Protein AF-A0A931KSF7-F1 (afdb_monomer)

Sequence (809 aa):
MQSTSQKKLSAALHEFPGIKEGLDATKIRELRGDALKLSYSDDKAELLKDISIESVKKAWFTLAHLVLSPGAKVYDMGCDNGEMTFAMAVMRPDCDFTGLEKNKKSFQEAQARFTLPNLKFEEGNVLAPEVAAGSLDAVINSFLLHDIYSTFGYNELHVRQSLEAHFRCLKTDGLLFIRDYLMPNPGEYVLMQFLEQESKGQAIAELCETDLLELYAETARAKNDPVCRGFFLEQLPPRVPKTQLYRLPHKWAYEFILRKDGRDNWEEQLEEEYTFFTDRDYKRELRALAARVLYTAPHRDEAYISKYFEQSFRLYNEDGTSLGMPPTSYIILAQKTEKAESLLLQERRATKGQTPALDVRAMRDDTTGKIHDIATRNKSFTDVLPYRVSADGRLTVFIREGVPRPLANTIPRGSHNIDGRRWSGHMTEPLSFETEIFESIRTGGAQVLEDFFRKLAMRVAPGAIAEEGPAFYPDPSVIDERIDTSYVRLETDSTHAAQFTVQLEEGDETVTAKIREVGAQDLLDAIAAGLIPNSNLEVQLLALFEKLNIESITWGECPLQLEEIEAEATLTSKQVMEAASQEDKRFKNARGVAGDIKVIESIFVDAGQDEQGGTADYATKNISFILPESNITNIVAVLPLVKSHNDEVMAEIVQSFQPVPQRYRGNGMTLSVPSFPIPREIQTPDQLKKFVAAKFEVDPKYVARMGESYFTHIQMTPQRIYPYVINATRMAFKGQRHGTTSLTNTKDLWKLCYWDNHDSFIKVVSRAYKQFCNNSDLSVKWSLKQSISAPYKKTIANDSAFISDRRPK

Solvent-accessible surface area (backbone atoms only — not comparable to full-atom values): 43990 Å² total; per-residue (Å²): 123,68,69,63,53,52,56,48,46,55,41,67,74,72,59,66,91,75,62,76,75,84,71,57,70,70,58,56,35,50,53,41,26,57,58,34,46,74,51,35,58,67,72,53,12,64,72,44,27,88,48,55,68,66,38,44,49,52,21,51,56,55,49,19,69,60,57,67,42,81,68,35,34,35,38,34,42,60,34,55,65,30,57,36,55,50,41,37,28,64,76,38,71,56,27,40,33,35,26,33,15,65,53,64,66,40,35,51,51,22,55,73,74,53,87,52,99,35,49,46,69,44,79,40,50,71,62,62,56,98,60,60,68,49,67,25,42,30,40,36,36,59,69,34,58,34,53,48,18,30,73,59,74,70,30,64,67,58,38,51,47,22,52,52,47,56,58,45,21,29,21,77,72,10,36,41,40,37,36,38,53,63,23,53,71,83,92,41,53,24,32,44,35,34,70,64,70,77,51,82,49,88,52,73,83,32,40,25,75,64,60,48,46,55,52,44,34,57,46,33,53,56,86,45,58,80,91,70,30,34,55,73,72,42,81,48,84,51,94,51,90,73,36,44,25,33,41,32,44,38,52,58,55,54,56,44,71,76,45,71,84,51,43,93,51,42,75,65,56,33,51,52,53,58,54,81,41,36,75,68,49,51,52,50,58,40,44,76,69,54,31,22,52,49,34,37,31,59,35,68,54,62,70,57,39,61,73,66,45,60,91,56,56,47,44,20,39,79,90,62,54,73,64,54,84,74,59,75,33,28,39,37,37,28,28,33,53,62,87,70,40,79,34,38,34,33,53,73,48,77,62,82,91,73,83,65,75,53,51,76,45,17,33,26,30,72,84,80,68,50,59,38,38,30,36,28,75,88,61,48,36,28,34,36,43,40,30,35,58,46,97,88,68,52,50,33,33,43,30,32,47,65,43,84,30,42,43,70,31,55,75,78,66,59,40,60,72,43,69,56,64,47,56,21,17,55,38,76,43,62,40,69,40,51,35,72,62,50,47,53,34,55,71,59,40,53,67,45,41,34,58,53,35,46,74,64,74,40,57,56,26,91,87,41,58,68,39,85,49,71,32,40,31,66,42,37,69,40,35,53,45,56,40,37,30,32,37,32,46,32,43,73,87,63,88,64,65,60,57,49,75,38,82,41,76,58,86,96,42,80,41,84,42,40,38,35,44,35,44,50,64,39,52,48,39,11,32,59,72,40,72,43,45,48,63,64,60,49,49,51,50,56,51,48,32,56,76,70,74,44,88,82,72,59,86,61,76,54,90,71,74,65,53,74,42,88,78,89,60,71,54,49,54,66,60,51,47,60,60,56,72,42,83,41,79,50,56,40,86,43,90,69,72,57,65,55,58,39,82,45,42,29,35,30,37,34,28,28,38,42,98,84,70,46,83,36,76,79,48,77,48,79,45,49,34,48,41,44,63,84,36,53,39,36,31,38,36,38,43,36,31,30,22,29,86,83,73,44,50,29,30,47,36,28,41,34,72,28,58,35,45,19,74,78,69,40,22,20,67,38,56,28,45,59,67,43,76,48,59,60,89,46,53,39,60,62,51,45,41,45,51,53,13,59,76,67,78,46,60,48,90,44,44,44,66,66,57,45,55,29,40,55,40,48,81,48,26,64,31,33,40,40,40,29,32,33,43,48,89,57,96,81,71,90,85,84,63,90,51,50,75,39,33,25,49,46,91,41,35,52,60,36,46,70,59,48,56,56,43,41,62,45,44,53,48,31,54,50,45,70,40,42,24,73,88,41,92,69,44,71,95,78,77,85,82,70,76,84,67,76,79,55,62,69,59,60,68,65,60,69,74,72,76,83,81,80,80,85,129

Mean predicted aligned error: 10.0 Å

Nearest PDB structures (foldseek):
  6f5z-assembly1_A  TM=7.105E-01  e=1.060E-09  Haloferax volcanii DS2
  6f5z-assembly1_B  TM=6.671E-01  e=1.253E-09  Haloferax volcanii DS2
  9fcu-assembly4_D  TM=5.544E-01  e=1.621E-08  Kitasatospora cystarginea
  9fd3-assembly1_A  TM=5.273E-01  e=1.621E-08  Kitasatospora cystarginea
  9fcy-assembly3_C  TM=5.289E-01  e=2.025E-08  Kitasatospora cystarginea

pLDDT: mean 82.4, std 18.35, range [23.59, 98.75]

Foldseek 3Di:
DVVVVQVVLVCLVADDVVVPDDDDPVNQLVSQLVLVVLFDPNVLSNQCSPADVVLLVVLLLQLLQQQDDFAFEEEEEQCQLVRNQQSNCSVRVRYAYEYEHQPPVSQVNNVVPHDDPRYYYDHDDLLAGPAAFQAGQEYEAAANLLVQCLVVLNDCVSSLSSVLNRLRNHHAQHKYKHKFAAADDPPFKKKKKFAADQFPDDALVRHALVVNLVVQQQCAQVVDDSVPHGFDKDWDDDPDPRMTMIIGTPQSVVLSLLCSVVSVCVVVSSSTRGHNHHPVRVVVSCQLQLWQFFKKFQAAPPSCCVPRPPNGMWMGGPVRHGPPDGGNIMIIMITHHDAPDFRAKAFDDFDPDDDACKDWFWKAQQVVRDIAIAIENPFAKEFEWEWEAAPVRFIKTKKWWQCALNLQHYDADQAAPARRMGGRRGAIGGDMDTPVVVVCQQVVADVSVQVVVVLVVFGFDPRWGWAWFFKADLDLAHYLYIYTYTYTYGDNPRPDDQKDWHWDDDPPDTDTTIMGMGGLLSNLSNQQSVSHQDLPSNLRSLRVCVVSVHDHGFDDADPADAAEDAAPFADFLVNLLVQLPDFDDRIDTDPDHSLQKDKIKTKMWRWGAHPVSDIDTDDIDIAIAMATNVNQQEKEFEWEWHAYPVLFIKTKKFWAFGDNCCVVPSGRIDIEGDMDRDHSPNRYPQSVLVVVCVVLVHDSVQKDFLGDKHASDSRHHSRIYGYMYGRRPDPDDDPPDRGDMHIYGLQCLCVSCVSSSYYYPSSSVSSSLSHNQSSHSSPDPDDPPDDPPPPPVVPVVVCVVPPPDDDDD

Secondary structure (DSSP, 8-state):
--HHHHHHHHHHHH--TTTTSS--HHHHHHHHHHHHTTTS-HHHHHHHTTS-HHHHHHHHHHHHHH-PPTT-EEEEET-TTSHHHHHHHHH-TTSEEEEEES-HHHHHHHHHH---TTEEEEE--TTS----TT-EEEEEEES-HHHHHHHTTS-HHHHHHHHHHHHHHEEEEEEEEEEEPPPPPTT-EEEEEEE----SSSSGGG--HHHHHHHHHHHSSTTS-GGG-----EEE--SSTTEEEEEEEHHHHHHHHHHTT-GGGHHHHHT-------HHHHHHHHHHTTEEEEEEEEE--HHHIIIIITTT-EEEETT--B--SPPSEEEEEEEE--TT-EEEEEEEEE--SSPPSSEEEEEEETTT--EEEEEE-S--EEEEEEEEE-TTS-EEEEEEEEEE-GGGGPPPSS---SS--EE-SEEEE-EEEEHHHHHHHHHT-HHHHHHHHHHTT--BPTT--EEE---B-S-TTTB---EEEEEEEBPTT--S-SEEEEEEEETTEEEEEEEEEEEHHHHHHHHHTTSS--HHHHHHHHHHHHHTTPPPP------PPPPEE----B--HHHHHHHHTS----EEE-SS--SSEEEEEEEEEEEEE-TTS-EEEEEEEEEEEEEETT---EEEEEEEEEEETTS-EEEEEEEEE-HHHHHHHS--EEEE--EEEPPTT--SHHHHHHHHHHHTT--GGGEEE-S--EEEETTTEEEEEEEEEEE--S---SSSSSSEEEEEEHHHHHHHTTTS-S--HHHHHHHHHHHHTSSSTT-------S-TTTTTHHHHHHHTTSSSS----

Radius of gyration: 27.62 Å; Cα contacts (8 Å, |Δi|>4): 1641; chains: 1; bounding box: 68×56×87 Å

Structure (mmCIF, N/CA/C/O backbone):
data_AF-A0A931KSF7-F1
#
_entry.id   AF-A0A931KSF7-F1
#
loop_
_atom_site.group_PDB
_atom_site.id
_atom_site.type_symbol
_atom_site.label_atom_id
_atom_site.label_alt_id
_atom_site.label_comp_id
_atom_site.label_asym_id
_atom_site.label_entity_id
_atom_site.label_seq_id
_atom_site.pdbx_PDB_ins_code
_atom_site.Cartn_x
_atom_site.Cartn_y
_atom_site.Cartn_z
_atom_site.occupancy
_atom_site.B_iso_or_equiv
_atom_site.auth_seq_id
_atom_site.auth_comp_id
_atom_site.auth_asym_id
_atom_site.auth_atom_id
_atom_site.pdbx_PDB_model_num
ATOM 1 N N . MET A 1 1 ? -20.393 24.401 -24.016 1.00 25.73 1 MET A N 1
ATOM 2 C CA . MET A 1 1 ? -18.977 24.698 -24.339 1.00 25.73 1 MET A CA 1
ATOM 3 C C . MET A 1 1 ? -17.983 24.103 -23.335 1.00 25.73 1 MET A C 1
ATOM 5 O O . MET A 1 1 ? -16.913 23.721 -23.773 1.00 25.73 1 MET A O 1
ATOM 9 N N . GLN A 1 2 ? -18.311 23.930 -22.044 1.00 25.17 2 GLN A N 1
ATOM 10 C CA . GLN A 1 2 ? -17.424 23.252 -21.072 1.00 25.17 2 GLN A CA 1
ATOM 11 C C . GLN A 1 2 ? -17.428 21.706 -21.146 1.00 25.17 2 GLN A C 1
ATOM 13 O O . GLN A 1 2 ? -16.426 21.089 -20.802 1.00 25.17 2 GLN A O 1
ATOM 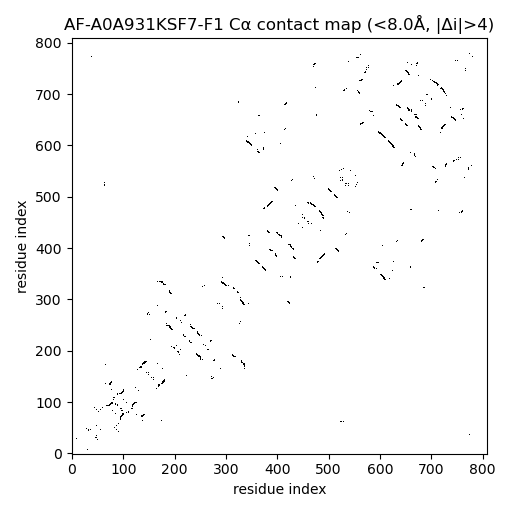18 N N . SER A 1 3 ? -18.488 21.065 -21.662 1.00 27.23 3 SER A N 1
ATOM 19 C CA . SER A 1 3 ? -18.548 19.592 -21.790 1.00 27.23 3 SER A CA 1
ATOM 20 C C . SER A 1 3 ? -17.623 19.024 -22.876 1.00 27.23 3 SER A C 1
ATOM 22 O O . SER A 1 3 ? -17.224 17.864 -22.825 1.00 27.23 3 SER A O 1
ATOM 24 N N . THR A 1 4 ? -17.225 19.854 -23.844 1.00 28.19 4 THR A N 1
ATOM 25 C CA . THR A 1 4 ? -16.267 19.481 -24.892 1.00 28.19 4 THR A CA 1
ATOM 26 C C . THR A 1 4 ? -14.832 19.442 -24.361 1.00 28.19 4 THR A C 1
ATOM 28 O O . THR A 1 4 ? -14.026 18.672 -24.874 1.00 28.19 4 THR A O 1
ATOM 31 N N . SER A 1 5 ? -14.513 20.220 -23.319 1.00 30.59 5 SER A N 1
ATOM 32 C CA . SER A 1 5 ? -13.205 20.173 -22.654 1.00 30.59 5 SER A CA 1
ATOM 33 C C . SER A 1 5 ? -13.075 18.961 -21.734 1.00 30.59 5 SER A C 1
ATOM 35 O O . SER A 1 5 ? -12.013 18.363 -21.717 1.00 30.59 5 SER A O 1
ATOM 37 N N . GLN A 1 6 ? -14.146 18.526 -21.058 1.00 31.17 6 GLN A N 1
ATOM 38 C CA . GLN A 1 6 ? -14.130 17.324 -20.205 1.00 31.17 6 GLN A CA 1
ATOM 39 C C . GLN A 1 6 ? -13.991 16.018 -21.000 1.00 31.17 6 GLN A C 1
ATOM 41 O O . GLN A 1 6 ? -13.175 15.177 -20.636 1.00 31.17 6 GLN A O 1
ATOM 46 N N . LYS A 1 7 ? -14.684 15.874 -22.142 1.00 33.03 7 LYS A N 1
ATOM 47 C CA . LYS A 1 7 ? -14.443 14.737 -23.056 1.00 33.03 7 LYS A CA 1
ATOM 48 C C . LYS A 1 7 ? -13.033 14.755 -23.653 1.00 33.03 7 LYS A C 1
ATOM 50 O O . LYS A 1 7 ? -12.445 13.701 -23.844 1.00 33.03 7 LYS A O 1
ATOM 55 N N . LYS A 1 8 ? -12.471 15.944 -23.909 1.00 33.16 8 LYS A N 1
ATOM 56 C CA . LYS A 1 8 ? -11.072 16.091 -24.342 1.00 33.16 8 LYS A CA 1
ATOM 57 C C . LYS A 1 8 ? -10.066 15.840 -23.220 1.00 33.16 8 LYS A C 1
ATOM 59 O O . LYS A 1 8 ? -8.969 15.412 -23.530 1.00 33.16 8 LYS A O 1
ATOM 64 N N . LEU A 1 9 ? -10.424 16.079 -21.958 1.00 33.12 9 LEU A N 1
ATOM 65 C CA . LEU A 1 9 ? -9.584 15.818 -20.786 1.00 33.12 9 LEU A CA 1
ATOM 66 C C . LEU A 1 9 ? -9.535 14.317 -20.472 1.00 33.12 9 LEU A C 1
ATOM 68 O O . LEU A 1 9 ? -8.457 13.781 -20.276 1.00 33.12 9 LEU A O 1
ATOM 72 N N . SER A 1 10 ? -10.679 13.626 -20.531 1.00 30.30 10 SER A N 1
ATOM 73 C CA . SER A 1 10 ? -10.761 12.159 -20.456 1.00 30.30 10 SER A CA 1
ATOM 74 C C . SER A 1 10 ? -10.021 11.489 -21.622 1.00 30.30 10 SER A C 1
ATOM 76 O O . SER A 1 10 ? -9.253 10.563 -21.387 1.00 30.30 10 SER A O 1
ATOM 78 N N . ALA A 1 11 ? -10.151 12.008 -22.850 1.00 33.09 11 ALA A N 1
ATOM 79 C CA . ALA A 1 11 ? -9.350 11.547 -23.987 1.00 33.09 11 ALA A CA 1
ATOM 80 C C . ALA A 1 11 ? -7.850 11.893 -23.832 1.00 33.09 11 ALA A C 1
ATOM 82 O O . ALA A 1 11 ? -6.995 11.082 -24.152 1.00 33.09 11 ALA A O 1
ATOM 83 N N . ALA A 1 12 ? -7.487 13.054 -23.278 1.00 34.34 12 ALA A N 1
ATOM 84 C CA . ALA A 1 12 ? -6.083 13.416 -23.041 1.00 34.34 12 ALA A CA 1
ATOM 85 C C . ALA A 1 12 ? -5.428 12.618 -21.896 1.00 34.34 12 ALA A C 1
ATOM 87 O O . ALA A 1 12 ? -4.210 12.450 -21.899 1.00 34.34 12 ALA A O 1
ATOM 88 N N . LEU A 1 13 ? -6.221 12.141 -20.930 1.00 35.62 13 LEU A N 1
ATOM 89 C CA . LEU A 1 13 ? -5.773 11.315 -19.805 1.00 35.62 13 LEU A CA 1
ATOM 90 C C . LEU A 1 13 ? -5.720 9.815 -20.153 1.00 35.62 13 LEU A C 1
ATOM 92 O O . LEU A 1 13 ? -4.951 9.097 -19.519 1.00 35.62 13 LEU A O 1
ATOM 96 N N . HIS A 1 14 ? -6.470 9.350 -21.166 1.00 33.00 14 HIS A N 1
ATOM 97 C CA . HIS A 1 14 ? -6.553 7.927 -21.534 1.00 33.00 14 HIS A CA 1
ATOM 98 C C . HIS A 1 14 ? -6.139 7.536 -22.969 1.00 33.00 14 HIS A C 1
ATOM 100 O O . HIS A 1 14 ? -6.078 6.338 -23.233 1.00 33.00 14 HIS A O 1
ATOM 106 N N . GLU A 1 15 ? -5.804 8.443 -23.898 1.00 32.47 15 GLU A N 1
ATOM 107 C CA . GLU A 1 15 ? -5.676 8.055 -25.316 1.00 32.47 15 GLU A CA 1
ATOM 108 C C . GLU A 1 15 ? -4.409 8.524 -26.078 1.00 32.47 15 GLU A C 1
ATOM 110 O O . GLU A 1 15 ? -4.167 9.703 -26.319 1.00 32.47 15 GLU A O 1
ATOM 115 N N . PHE A 1 16 ? -3.684 7.498 -26.557 1.00 31.09 16 PHE A N 1
ATOM 116 C CA . PHE A 1 16 ? -2.990 7.336 -27.849 1.00 31.09 16 PHE A CA 1
ATOM 117 C C . PHE A 1 16 ? -1.690 8.111 -28.198 1.00 31.09 16 PHE A C 1
ATOM 119 O O . PHE A 1 16 ? -1.710 9.321 -28.410 1.00 31.09 16 PHE A O 1
ATOM 126 N N . PRO A 1 17 ? -0.590 7.389 -28.544 1.00 30.80 17 PRO A N 1
ATOM 127 C CA . PRO A 1 17 ? 0.520 7.923 -29.356 1.00 30.80 17 PRO A CA 1
ATOM 128 C C . PRO A 1 17 ? 0.106 8.305 -30.794 1.00 30.80 17 PRO A C 1
ATOM 130 O O . PRO A 1 17 ? 0.916 8.830 -31.554 1.00 30.80 17 PRO A O 1
ATOM 133 N N . GLY A 1 18 ? -1.145 8.029 -31.178 1.00 30.75 18 GLY A N 1
ATOM 134 C CA . GLY A 1 18 ? -1.707 8.318 -32.497 1.00 30.75 18 GLY A CA 1
ATOM 135 C C . GLY A 1 18 ? -2.139 9.771 -32.708 1.00 30.75 18 GLY A C 1
ATOM 136 O O . GLY A 1 18 ? -2.278 10.182 -33.855 1.00 30.75 18 GLY A O 1
ATOM 137 N N . ILE A 1 19 ? -2.275 10.591 -31.657 1.00 35.09 19 ILE A N 1
ATOM 138 C CA . ILE A 1 19 ? -2.452 12.047 -31.818 1.00 35.09 19 ILE A CA 1
ATOM 139 C C . ILE A 1 19 ? -1.075 12.725 -31.798 1.00 35.09 19 ILE A C 1
ATOM 141 O O . ILE A 1 19 ? -0.802 13.624 -31.009 1.00 35.09 19 ILE A O 1
ATOM 145 N N . LYS A 1 20 ? -0.176 12.287 -32.686 1.00 35.94 20 LYS A N 1
ATOM 146 C CA . LYS A 1 20 ? 0.905 13.164 -33.168 1.00 35.94 20 LYS A CA 1
ATOM 147 C C . LYS A 1 20 ? 0.402 14.133 -34.243 1.00 35.94 20 LYS A C 1
ATOM 149 O O . LYS A 1 20 ? 1.079 15.109 -34.545 1.00 35.94 20 LYS A O 1
ATOM 154 N N . GLU A 1 21 ? -0.810 13.935 -34.760 1.00 39.75 21 GLU A N 1
ATOM 155 C CA . GLU A 1 21 ? -1.429 14.841 -35.725 1.00 39.75 21 GLU A CA 1
ATOM 156 C C . GLU A 1 21 ? -2.512 15.704 -35.054 1.00 39.75 21 GLU A C 1
ATOM 158 O O . GLU A 1 21 ? -3.665 15.303 -34.912 1.00 39.75 21 GLU A O 1
ATOM 163 N N . GLY A 1 22 ? -2.136 16.921 -34.634 1.00 43.53 22 GLY A N 1
ATOM 164 C CA . GLY A 1 22 ? -3.089 18.034 -34.482 1.00 43.53 22 GLY A CA 1
ATOM 165 C C . GLY A 1 22 ? -3.190 18.741 -33.123 1.00 43.53 22 GLY A C 1
ATOM 166 O O . GLY A 1 22 ? -3.909 19.738 -33.035 1.00 43.53 22 GLY A O 1
ATOM 167 N N . LEU A 1 23 ? -2.490 18.297 -32.074 1.00 45.69 23 LEU A N 1
ATOM 168 C CA . LEU A 1 23 ? -2.395 19.034 -30.802 1.00 45.69 23 LEU A CA 1
ATOM 169 C C . LEU A 1 23 ? -0.993 19.634 -30.639 1.00 45.69 23 LEU A C 1
ATOM 171 O O . LEU A 1 23 ? -0.010 18.905 -30.571 1.00 45.69 23 LEU A O 1
ATOM 175 N N . ASP A 1 24 ? -0.908 20.965 -30.577 1.00 65.25 24 ASP A N 1
ATOM 176 C CA . ASP A 1 24 ? 0.347 21.677 -30.305 1.00 65.25 24 ASP A CA 1
ATOM 177 C C . ASP A 1 24 ? 0.835 21.408 -28.866 1.00 65.25 24 ASP A C 1
ATOM 179 O O . ASP A 1 24 ? 0.031 21.304 -27.932 1.00 65.25 24 ASP A O 1
ATOM 183 N N . ALA A 1 25 ? 2.156 21.334 -28.680 1.00 61.00 25 ALA A N 1
ATOM 184 C CA . ALA A 1 25 ? 2.831 21.063 -27.410 1.00 61.00 25 ALA A CA 1
ATOM 185 C C . ALA A 1 25 ? 2.395 22.028 -26.293 1.00 61.00 25 ALA A C 1
ATOM 187 O O . ALA A 1 25 ? 2.247 21.623 -25.139 1.00 61.00 25 ALA A O 1
ATOM 188 N N . THR A 1 26 ? 2.094 23.280 -26.649 1.00 66.88 26 THR A N 1
ATOM 189 C CA . THR A 1 26 ? 1.546 24.302 -25.744 1.00 66.88 26 THR A CA 1
ATOM 190 C C . THR A 1 26 ? 0.237 23.850 -25.092 1.00 66.88 26 THR A C 1
ATOM 192 O O . THR A 1 26 ? 0.039 24.012 -23.891 1.00 66.88 26 THR A O 1
ATOM 195 N N . LYS A 1 27 ? -0.647 23.213 -25.864 1.00 65.44 27 LYS A N 1
ATOM 196 C CA . LYS A 1 27 ? -1.966 22.783 -25.393 1.00 65.44 27 LYS A CA 1
ATOM 197 C C . LYS A 1 27 ? -1.893 21.542 -24.510 1.00 65.44 27 LYS A C 1
ATOM 199 O O . LYS A 1 27 ? -2.664 21.414 -23.565 1.00 65.44 27 LYS A O 1
ATOM 204 N N . ILE A 1 28 ? -0.950 20.644 -24.795 1.00 63.00 28 ILE A N 1
ATOM 205 C CA . ILE A 1 28 ? -0.655 19.489 -23.935 1.00 63.00 28 ILE A CA 1
ATOM 206 C C . ILE A 1 28 ? -0.131 19.976 -22.578 1.00 63.00 28 ILE A C 1
ATOM 208 O O . ILE A 1 28 ? -0.560 19.476 -21.540 1.00 63.00 28 ILE A O 1
ATOM 212 N N . ARG A 1 29 ? 0.745 20.987 -22.581 1.00 65.38 29 ARG A N 1
ATOM 213 C CA . ARG A 1 29 ? 1.285 21.613 -21.367 1.00 65.38 29 ARG A CA 1
ATOM 214 C C . ARG A 1 29 ? 0.194 22.256 -20.504 1.00 65.38 29 ARG A C 1
ATOM 216 O O . ARG A 1 29 ? 0.176 22.039 -19.297 1.00 65.38 29 ARG A O 1
ATOM 223 N N . GLU A 1 30 ? -0.731 22.998 -21.112 1.00 66.62 30 GLU A N 1
ATOM 224 C CA . GLU A 1 30 ? -1.875 23.596 -20.403 1.00 66.62 30 GLU A CA 1
ATOM 225 C C . GLU A 1 30 ? -2.782 22.530 -19.775 1.00 66.62 30 GLU A C 1
ATOM 227 O O . GLU A 1 30 ? -3.071 22.599 -18.584 1.00 66.62 30 GLU A O 1
ATOM 232 N N . LEU A 1 31 ? -3.158 21.494 -20.537 1.00 63.38 31 LEU A N 1
ATOM 233 C CA . LEU A 1 31 ? -4.005 20.406 -20.031 1.00 63.38 31 LEU A CA 1
ATOM 234 C C . LEU A 1 31 ? -3.346 19.638 -18.877 1.00 63.38 31 LEU A C 1
ATOM 236 O O . LEU A 1 31 ? -4.034 19.235 -17.942 1.00 63.38 31 LEU A O 1
ATOM 240 N N . ARG A 1 32 ? -2.019 19.454 -18.918 1.00 65.75 32 ARG A N 1
ATOM 241 C CA . ARG A 1 32 ? -1.252 18.860 -17.810 1.00 65.75 32 ARG A CA 1
ATOM 242 C C . ARG A 1 32 ? -1.255 19.752 -16.576 1.00 65.75 32 ARG A C 1
ATOM 244 O O . ARG A 1 32 ? -1.503 19.252 -15.485 1.00 65.75 32 ARG A O 1
ATOM 251 N N . GLY A 1 33 ? -1.011 21.051 -16.745 1.00 60.41 33 GLY A N 1
ATOM 252 C CA . GLY A 1 33 ? -1.080 22.017 -15.649 1.00 60.41 33 GLY A CA 1
ATOM 253 C C . GLY A 1 33 ? -2.457 22.023 -14.985 1.00 60.41 33 GLY A C 1
ATOM 254 O O . GLY A 1 33 ? -2.549 21.939 -13.764 1.00 60.41 33 GLY A O 1
ATOM 255 N N . ASP A 1 34 ? -3.527 22.028 -15.780 1.00 61.00 34 ASP A N 1
ATOM 256 C CA . ASP A 1 34 ? -4.901 21.973 -15.276 1.00 61.00 34 ASP A CA 1
ATOM 257 C C . ASP A 1 34 ? -5.204 20.653 -14.550 1.00 61.00 34 ASP A C 1
ATOM 259 O O . ASP A 1 34 ? -5.833 20.673 -13.495 1.00 61.00 34 ASP A O 1
ATOM 263 N N . ALA A 1 35 ? -4.718 19.515 -15.060 1.00 57.62 35 ALA A N 1
ATOM 264 C CA . ALA A 1 35 ? -4.850 18.223 -14.386 1.00 57.62 35 ALA A CA 1
ATOM 265 C C . ALA A 1 35 ? -4.097 18.187 -13.044 1.00 57.62 35 ALA A C 1
ATOM 267 O O . ALA A 1 35 ? -4.608 17.656 -12.064 1.00 57.62 35 ALA A O 1
ATOM 268 N N . LEU A 1 36 ? -2.905 18.785 -12.975 1.00 64.25 36 LEU A N 1
ATOM 269 C CA . LEU A 1 36 ? -2.096 18.837 -11.755 1.00 64.25 36 LEU A CA 1
ATOM 270 C C . LEU A 1 36 ? -2.676 19.781 -10.698 1.00 64.25 36 LEU A C 1
ATOM 272 O O . LEU A 1 36 ? -2.572 19.483 -9.512 1.00 64.25 36 LEU A O 1
ATOM 276 N N . LYS A 1 37 ? -3.342 20.871 -11.101 1.00 63.38 37 LYS A N 1
ATOM 277 C CA . LYS A 1 37 ? -4.065 21.776 -10.184 1.00 63.38 37 LYS A CA 1
ATOM 278 C C . LYS A 1 37 ? -5.222 21.104 -9.443 1.00 63.38 37 LYS A C 1
ATOM 280 O O . LYS A 1 37 ? -5.718 21.644 -8.463 1.00 63.38 37 LYS A O 1
ATOM 285 N N . LEU A 1 38 ? -5.655 19.929 -9.898 1.00 56.09 38 LEU A N 1
ATOM 286 C CA . LEU A 1 38 ? -6.683 19.129 -9.224 1.00 56.09 38 LEU A CA 1
ATOM 287 C C . LEU A 1 38 ? -6.111 18.325 -8.049 1.00 56.09 38 LEU A C 1
ATOM 289 O O . LEU A 1 38 ? -6.871 17.840 -7.212 1.00 56.09 38 LEU A O 1
ATOM 293 N N . SER A 1 39 ? -4.785 18.192 -7.988 1.00 56.66 39 SER A N 1
ATOM 294 C CA . SER A 1 39 ? -4.071 17.421 -6.970 1.00 56.66 39 SER A CA 1
ATOM 295 C C . SER A 1 39 ? -3.030 18.252 -6.218 1.00 56.66 39 SER A C 1
ATOM 297 O O . SER A 1 39 ? -2.546 17.810 -5.187 1.00 56.66 39 SER A O 1
ATOM 299 N N . TYR A 1 40 ? -2.661 19.444 -6.681 1.00 66.94 40 TYR A N 1
ATOM 300 C CA . TYR A 1 40 ? -1.637 20.276 -6.054 1.00 66.94 40 TYR A CA 1
ATOM 301 C C . TYR A 1 40 ? -2.015 21.756 -6.052 1.00 66.94 40 TYR A C 1
ATOM 303 O O . TYR A 1 40 ? -2.831 22.204 -6.852 1.00 66.94 40 TYR A O 1
ATOM 311 N N . SER A 1 41 ? -1.364 22.530 -5.174 1.00 71.44 41 SER A N 1
ATOM 312 C CA . SER A 1 41 ? -1.427 23.993 -5.227 1.00 71.44 41 SER A CA 1
ATOM 313 C C . SER A 1 41 ? -0.941 24.516 -6.580 1.00 71.44 41 SER A C 1
ATOM 315 O O . SER A 1 41 ? -0.112 23.877 -7.234 1.00 71.44 41 SER A O 1
ATOM 317 N N . ASP A 1 42 ? -1.413 25.704 -6.970 1.00 73.31 42 ASP A N 1
ATOM 318 C CA . ASP A 1 42 ? -1.050 26.337 -8.244 1.00 73.31 42 ASP A CA 1
ATOM 319 C C . ASP A 1 42 ? 0.473 26.393 -8.459 1.00 73.31 42 ASP A C 1
ATOM 321 O O . ASP A 1 42 ? 0.948 26.062 -9.544 1.00 73.31 42 ASP A O 1
ATOM 325 N N . ASP A 1 43 ? 1.243 26.706 -7.412 1.00 80.88 43 ASP A N 1
ATOM 326 C CA . ASP A 1 43 ? 2.709 26.774 -7.473 1.00 80.88 43 ASP A CA 1
ATOM 327 C C . ASP A 1 43 ? 3.351 25.414 -7.793 1.00 80.88 43 ASP A C 1
ATOM 329 O O . ASP A 1 43 ? 4.246 25.314 -8.632 1.00 80.88 43 ASP A O 1
ATOM 333 N N . LYS A 1 44 ? 2.884 24.336 -7.150 1.00 83.75 44 LYS A N 1
ATOM 334 C CA . LYS A 1 44 ? 3.396 22.979 -7.398 1.00 83.75 44 LYS A CA 1
ATOM 335 C C . LYS A 1 44 ? 2.973 22.473 -8.775 1.00 83.75 44 LYS A C 1
ATOM 337 O O . LYS A 1 44 ? 3.780 21.865 -9.475 1.00 83.75 44 LYS A O 1
ATOM 342 N N . ALA A 1 45 ? 1.731 22.734 -9.180 1.00 81.44 45 ALA A N 1
ATOM 343 C CA . ALA A 1 45 ? 1.235 22.359 -10.499 1.00 81.44 45 ALA A CA 1
ATOM 344 C C . ALA A 1 45 ? 2.016 23.065 -11.621 1.00 81.44 45 ALA A C 1
ATOM 346 O O . ALA A 1 45 ? 2.348 22.444 -12.630 1.00 81.44 45 ALA A O 1
ATOM 347 N N . GLU A 1 46 ? 2.372 24.335 -11.419 1.00 86.25 46 GLU A N 1
ATOM 348 C CA . GLU A 1 46 ? 3.192 25.109 -12.351 1.00 86.25 46 GLU A CA 1
ATOM 349 C C . GLU A 1 46 ? 4.614 24.542 -12.487 1.00 86.25 46 GLU A C 1
ATOM 351 O O . GLU A 1 46 ? 5.128 24.463 -13.603 1.00 86.25 46 GLU A O 1
ATOM 356 N N . LEU A 1 47 ? 5.229 24.086 -11.389 1.00 89.56 47 LEU A N 1
ATOM 357 C CA . LEU A 1 47 ? 6.543 23.427 -11.418 1.00 89.56 47 LEU A CA 1
ATOM 358 C C . LEU A 1 47 ? 6.508 22.056 -12.115 1.00 89.56 47 LEU A C 1
ATOM 360 O O . LEU A 1 47 ? 7.492 21.657 -12.735 1.00 89.56 47 LEU A O 1
ATOM 364 N N . LEU A 1 48 ? 5.389 21.332 -12.029 1.00 88.06 48 LEU A N 1
ATOM 365 C CA . LEU A 1 48 ? 5.257 19.965 -12.548 1.00 88.06 48 LEU A CA 1
ATOM 366 C C . LEU A 1 48 ? 4.693 19.875 -13.976 1.00 88.06 48 LEU A C 1
ATOM 368 O O . LEU A 1 48 ? 4.730 18.799 -14.567 1.00 88.06 48 LEU A O 1
ATOM 372 N N . LYS A 1 49 ? 4.193 20.967 -14.567 1.00 84.81 49 LYS A N 1
ATOM 373 C CA . LYS A 1 49 ? 3.500 20.932 -15.875 1.00 84.81 49 LYS A CA 1
ATOM 374 C C . LYS A 1 49 ? 4.340 20.405 -17.046 1.00 84.81 49 LYS A C 1
ATOM 376 O O . LYS A 1 49 ? 3.785 19.897 -18.022 1.00 84.81 49 LYS A O 1
ATOM 381 N N . ASP A 1 50 ? 5.663 20.542 -16.949 1.00 84.88 50 ASP A N 1
ATOM 382 C CA . ASP A 1 50 ? 6.634 20.108 -17.963 1.00 84.88 50 ASP A CA 1
ATOM 383 C C . ASP A 1 50 ? 7.215 18.714 -17.680 1.00 84.88 50 ASP A C 1
ATOM 385 O O . ASP A 1 50 ? 8.065 18.228 -18.429 1.00 84.88 50 ASP A O 1
ATOM 389 N N . ILE A 1 51 ? 6.753 18.068 -16.609 1.00 86.75 51 ILE A N 1
ATOM 390 C CA . ILE A 1 51 ? 7.112 16.703 -16.234 1.00 86.75 51 ILE A CA 1
ATOM 391 C C . ILE A 1 51 ? 6.056 15.746 -16.786 1.00 86.75 51 ILE A C 1
ATOM 393 O O . ILE A 1 51 ? 4.871 16.083 -16.895 1.00 86.75 51 ILE A O 1
ATOM 397 N N . SER A 1 52 ? 6.469 14.542 -17.184 1.00 83.19 52 SER A N 1
ATOM 398 C CA . SER A 1 52 ? 5.507 13.533 -17.621 1.00 83.19 52 SER A CA 1
ATOM 399 C C . SER A 1 52 ? 4.606 13.106 -16.449 1.00 83.19 52 SER A C 1
ATOM 401 O O . SER A 1 52 ? 5.068 12.959 -15.317 1.00 83.19 52 SER A O 1
ATOM 403 N N . ILE A 1 53 ? 3.312 12.879 -16.705 1.00 77.81 53 ILE A N 1
ATOM 404 C CA . ILE A 1 53 ? 2.375 12.407 -15.666 1.00 77.81 53 ILE A CA 1
ATOM 405 C C . ILE A 1 53 ? 2.845 11.065 -15.087 1.00 77.81 53 ILE A C 1
ATOM 407 O O . ILE A 1 53 ? 2.686 10.821 -13.896 1.00 77.81 53 ILE A O 1
ATOM 411 N N . GLU A 1 54 ? 3.459 10.214 -15.910 1.00 80.56 54 GLU A N 1
ATOM 412 C CA . GLU A 1 54 ? 4.039 8.949 -15.467 1.00 80.56 54 GLU A CA 1
ATOM 413 C C . GLU A 1 54 ? 5.169 9.170 -14.449 1.00 80.56 54 GLU A C 1
ATOM 415 O O . GLU A 1 54 ? 5.154 8.551 -13.388 1.00 80.56 54 GLU A O 1
ATOM 420 N N . SER A 1 55 ? 6.094 10.099 -14.715 1.00 86.62 55 SER A N 1
ATOM 421 C CA . SER A 1 55 ? 7.167 10.476 -13.782 1.00 86.62 55 SER A CA 1
ATOM 422 C C . SER A 1 55 ? 6.601 11.046 -12.473 1.00 86.62 55 SER A C 1
ATOM 424 O O . SER A 1 55 ? 7.067 10.684 -11.394 1.00 86.62 55 SER A O 1
ATOM 426 N N . VAL A 1 56 ? 5.551 11.877 -12.543 1.00 86.88 56 VAL A N 1
ATOM 427 C CA . VAL A 1 56 ? 4.863 12.420 -11.354 1.00 86.88 56 VAL A CA 1
ATOM 428 C C . VAL A 1 56 ? 4.193 11.305 -10.543 1.00 86.88 56 VAL A C 1
ATOM 430 O O . VAL A 1 56 ? 4.381 11.233 -9.331 1.00 86.88 56 VAL A O 1
ATOM 433 N N . LYS A 1 57 ? 3.467 10.385 -11.192 1.00 85.00 57 LYS A N 1
ATOM 434 C CA . LYS A 1 57 ? 2.850 9.224 -10.528 1.00 85.00 57 LYS A CA 1
ATOM 435 C C . LYS A 1 57 ? 3.898 8.307 -9.897 1.00 85.00 57 LYS A C 1
ATOM 437 O O . LYS A 1 57 ? 3.703 7.859 -8.770 1.00 85.00 57 LYS A O 1
ATOM 442 N N . LYS A 1 58 ? 5.016 8.049 -10.589 1.00 89.06 58 LYS A N 1
ATOM 443 C CA . LYS A 1 58 ? 6.155 7.283 -10.052 1.00 89.06 58 LYS A CA 1
ATOM 444 C C . LYS A 1 58 ? 6.729 7.960 -8.805 1.00 89.06 58 LYS A C 1
ATOM 446 O O . LYS A 1 58 ? 6.907 7.281 -7.799 1.00 89.06 58 LYS A O 1
ATOM 451 N N . ALA A 1 59 ? 6.939 9.276 -8.840 1.00 93.31 59 ALA A N 1
ATOM 452 C CA . ALA A 1 59 ? 7.418 10.050 -7.696 1.00 93.31 59 ALA A CA 1
ATOM 453 C C . ALA A 1 59 ? 6.459 9.978 -6.494 1.00 93.31 59 ALA A C 1
ATOM 455 O O . ALA A 1 59 ? 6.898 9.654 -5.390 1.00 93.31 59 ALA A O 1
ATOM 456 N N . TRP A 1 60 ? 5.155 10.205 -6.706 1.00 91.69 60 TRP A N 1
ATOM 457 C CA . TRP A 1 60 ? 4.142 10.064 -5.652 1.00 91.69 60 TRP A CA 1
ATOM 458 C C . TRP A 1 60 ? 4.142 8.651 -5.063 1.00 91.69 60 TRP A C 1
ATOM 460 O O . TRP A 1 60 ? 4.225 8.487 -3.848 1.00 91.69 60 TRP A O 1
ATOM 470 N N . PHE A 1 61 ? 4.119 7.627 -5.920 1.00 91.44 61 PHE A N 1
ATOM 471 C CA . PHE A 1 61 ? 4.089 6.233 -5.492 1.00 91.44 61 PHE A CA 1
ATOM 472 C C . PHE A 1 61 ? 5.330 5.862 -4.668 1.00 91.44 61 PHE A C 1
ATOM 474 O O . PHE A 1 61 ? 5.208 5.185 -3.649 1.00 91.44 61 PHE A O 1
ATOM 481 N N . THR A 1 62 ? 6.519 6.321 -5.062 1.00 96.06 62 THR A N 1
ATOM 482 C CA . THR A 1 62 ? 7.756 6.110 -4.296 1.00 96.06 62 THR A CA 1
ATOM 483 C C . THR A 1 62 ? 7.690 6.802 -2.931 1.00 96.06 62 THR A C 1
ATOM 485 O O . THR A 1 62 ? 7.950 6.166 -1.909 1.00 96.06 62 THR A O 1
ATOM 488 N N . LEU A 1 63 ? 7.274 8.072 -2.877 1.00 95.56 63 LEU A N 1
ATOM 489 C CA . LEU A 1 63 ? 7.150 8.821 -1.620 1.00 95.56 63 LEU A CA 1
ATOM 490 C C . LEU A 1 63 ? 6.106 8.223 -0.667 1.00 95.56 63 LEU A C 1
ATOM 492 O O . LEU A 1 63 ? 6.357 8.156 0.540 1.00 95.56 63 LEU A O 1
ATOM 496 N N . ALA A 1 64 ? 4.993 7.715 -1.203 1.00 94.00 64 ALA A N 1
ATOM 497 C CA . ALA A 1 64 ? 3.951 7.027 -0.443 1.00 94.00 64 ALA A CA 1
ATOM 498 C C . ALA A 1 64 ? 4.488 5.808 0.331 1.00 94.00 64 ALA A C 1
ATOM 500 O O . ALA A 1 64 ? 3.959 5.460 1.383 1.00 94.00 64 ALA A O 1
ATOM 501 N N . HIS A 1 65 ? 5.566 5.175 -0.145 1.00 96.62 65 HIS A N 1
ATOM 502 C CA . HIS A 1 65 ? 6.197 4.052 0.551 1.00 96.62 65 HIS A CA 1
ATOM 503 C C . HIS A 1 65 ? 7.303 4.466 1.532 1.00 96.62 65 HIS A C 1
ATOM 505 O O . HIS A 1 65 ? 7.743 3.638 2.325 1.00 96.62 65 HIS A O 1
ATOM 511 N N . LEU A 1 66 ? 7.779 5.711 1.490 1.00 95.38 66 LEU A N 1
ATOM 512 C CA . LEU A 1 66 ? 8.882 6.168 2.337 1.00 95.38 66 LEU A CA 1
ATOM 513 C C . LEU A 1 66 ? 8.400 6.877 3.605 1.00 95.38 66 LEU A C 1
ATOM 515 O O . LEU A 1 66 ? 9.021 6.725 4.651 1.00 95.38 66 LEU A O 1
ATOM 519 N N . VAL A 1 67 ? 7.301 7.640 3.530 1.00 91.38 67 VAL A N 1
ATOM 520 C CA . VAL A 1 67 ? 6.697 8.344 4.680 1.00 91.38 67 VAL A CA 1
ATOM 521 C C . VAL A 1 67 ? 7.758 9.099 5.495 1.00 91.38 67 VAL A C 1
ATOM 523 O O . VAL A 1 67 ? 8.049 8.762 6.638 1.00 91.38 67 VAL A O 1
ATOM 526 N N . LEU A 1 68 ? 8.415 10.081 4.882 1.00 91.06 68 LEU A N 1
ATOM 527 C CA . LEU A 1 68 ? 9.620 10.708 5.436 1.00 91.06 68 LEU A CA 1
ATOM 528 C C . LEU A 1 68 ? 9.311 11.825 6.436 1.00 91.06 68 LEU A C 1
ATOM 530 O O . LEU A 1 68 ? 8.385 12.615 6.229 1.00 91.06 68 LEU A O 1
ATOM 534 N N . SER A 1 69 ? 10.152 11.958 7.463 1.00 86.81 69 SER A N 1
ATOM 535 C CA . SER A 1 69 ? 10.139 13.117 8.361 1.00 86.81 69 SER A CA 1
ATOM 536 C C . SER A 1 69 ? 10.729 14.370 7.688 1.00 86.81 69 SER A C 1
ATOM 538 O O . SER A 1 69 ? 11.577 14.251 6.800 1.00 86.81 69 SER A O 1
ATOM 540 N N . PRO A 1 70 ? 10.325 15.581 8.113 1.00 84.94 70 PRO A N 1
ATOM 541 C CA . PRO A 1 70 ? 10.933 16.819 7.630 1.00 84.94 70 PRO A CA 1
ATOM 542 C C . PRO A 1 70 ? 12.450 16.844 7.855 1.00 84.94 70 PRO A C 1
ATOM 544 O O . PRO A 1 70 ? 12.938 16.421 8.902 1.00 84.94 70 PRO A O 1
ATOM 547 N N . GLY A 1 71 ? 13.194 17.350 6.874 1.00 88.19 71 GLY A N 1
ATOM 548 C CA . GLY A 1 71 ? 14.658 17.390 6.854 1.00 88.19 71 GLY A CA 1
ATOM 549 C C . GLY A 1 71 ? 15.330 16.079 6.430 1.00 88.19 71 GLY A C 1
ATOM 550 O O . GLY A 1 71 ? 16.556 15.981 6.506 1.00 88.19 71 GLY A O 1
ATOM 551 N N . ALA A 1 72 ? 14.559 15.068 6.012 1.00 94.19 72 ALA A N 1
ATOM 552 C CA . ALA A 1 72 ? 15.109 13.805 5.530 1.00 94.19 72 ALA A CA 1
ATOM 553 C C . ALA A 1 72 ? 15.993 13.997 4.288 1.00 94.19 72 ALA A C 1
ATOM 555 O O . ALA A 1 72 ? 15.649 14.758 3.384 1.00 94.19 72 ALA A O 1
ATOM 556 N N . LYS A 1 73 ? 17.104 13.256 4.240 1.00 97.88 73 LYS A N 1
ATOM 557 C CA . LYS A 1 73 ? 18.028 13.188 3.102 1.00 97.88 73 LYS A CA 1
ATOM 558 C C . LYS A 1 73 ? 17.795 11.913 2.308 1.00 97.88 73 LYS A C 1
ATOM 560 O O . LYS A 1 73 ? 17.941 10.812 2.850 1.00 97.88 73 LYS A O 1
ATOM 565 N N . VAL A 1 74 ? 17.473 12.073 1.031 1.00 98.50 74 VAL A N 1
ATOM 566 C CA . VAL A 1 74 ? 17.042 10.994 0.141 1.00 98.50 74 VAL A CA 1
ATOM 567 C C . VAL A 1 74 ? 17.962 10.913 -1.065 1.00 98.50 74 VAL A C 1
ATOM 569 O O . VAL A 1 74 ? 18.213 11.923 -1.720 1.00 98.50 74 VAL A O 1
ATOM 572 N N . TYR A 1 75 ? 18.450 9.711 -1.367 1.00 98.12 75 TYR A N 1
ATOM 573 C CA . TYR A 1 75 ? 19.205 9.449 -2.592 1.00 98.12 75 TYR A CA 1
ATOM 574 C C . TYR A 1 75 ? 18.391 8.605 -3.565 1.00 98.12 75 TYR A C 1
ATOM 576 O O . TYR A 1 75 ? 17.899 7.538 -3.199 1.00 98.12 75 TYR A O 1
ATOM 584 N N . ASP A 1 76 ? 18.298 9.080 -4.801 1.00 98.19 76 ASP A N 1
ATOM 585 C CA . ASP A 1 76 ? 17.727 8.376 -5.945 1.00 98.19 76 ASP A CA 1
ATOM 586 C C . ASP A 1 76 ? 18.868 7.804 -6.792 1.00 98.19 76 ASP A C 1
ATOM 588 O O . ASP A 1 76 ? 19.606 8.550 -7.441 1.00 98.19 76 ASP A O 1
ATOM 592 N N . MET A 1 77 ? 19.090 6.492 -6.686 1.00 97.50 77 MET A N 1
ATOM 593 C CA . MET A 1 77 ? 20.223 5.818 -7.318 1.00 97.50 77 MET A CA 1
ATOM 594 C C . MET A 1 77 ? 19.869 5.470 -8.765 1.00 97.50 77 MET A C 1
ATOM 596 O O . MET A 1 77 ? 18.899 4.753 -8.996 1.00 97.50 77 MET A O 1
ATOM 600 N N . GLY A 1 78 ? 20.674 5.936 -9.723 1.00 94.38 78 GLY A N 1
ATOM 601 C CA . GLY A 1 78 ? 20.374 5.794 -11.150 1.00 94.38 78 GLY A CA 1
ATOM 602 C C . GLY A 1 78 ? 19.181 6.656 -11.550 1.00 94.38 78 GLY A C 1
ATOM 603 O O . GLY A 1 78 ? 18.172 6.139 -12.020 1.00 94.38 78 GLY A O 1
ATOM 604 N N . CYS A 1 79 ? 19.265 7.966 -11.302 1.00 93.44 79 CYS A N 1
ATOM 605 C CA . CYS A 1 79 ? 18.135 8.876 -11.501 1.00 93.44 79 CYS A CA 1
ATOM 606 C C . CYS A 1 79 ? 17.809 9.184 -12.976 1.00 93.44 79 CYS A C 1
ATOM 608 O O . CYS A 1 79 ? 16.860 9.931 -13.238 1.00 93.44 79 CYS A O 1
ATOM 610 N N . ASP A 1 80 ? 18.592 8.660 -13.927 1.00 91.56 80 ASP A N 1
ATOM 611 C CA . ASP A 1 80 ? 18.426 8.853 -15.368 1.00 91.56 80 ASP A CA 1
ATOM 612 C C . ASP A 1 80 ? 18.335 10.349 -15.734 1.00 91.56 80 ASP A C 1
ATOM 614 O O . ASP A 1 80 ? 19.254 11.123 -15.452 1.00 91.56 80 ASP A O 1
ATOM 618 N N . ASN A 1 81 ? 17.224 10.796 -16.326 1.00 91.56 81 ASN A N 1
ATOM 619 C CA . ASN A 1 81 ? 17.018 12.183 -16.738 1.00 91.56 81 ASN A CA 1
ATOM 620 C C . ASN A 1 81 ? 16.618 13.127 -15.585 1.00 91.56 81 ASN A C 1
ATOM 622 O O . ASN A 1 81 ? 16.408 14.320 -15.815 1.00 91.56 81 ASN A O 1
ATOM 626 N N . GLY A 1 82 ? 16.480 12.610 -14.361 1.00 95.06 82 GLY A N 1
ATOM 627 C CA . GLY A 1 82 ? 16.190 13.375 -13.149 1.00 95.06 82 GLY A CA 1
ATOM 628 C C . GLY A 1 82 ? 14.734 13.818 -12.964 1.00 95.06 82 GLY A C 1
ATOM 629 O O . GLY A 1 82 ? 14.440 14.489 -11.973 1.00 95.06 82 GLY A O 1
ATOM 630 N N . GLU A 1 83 ? 13.801 13.460 -13.858 1.00 95.06 83 GLU A N 1
ATOM 631 C CA . GLU A 1 83 ? 12.393 13.882 -13.755 1.00 95.06 83 GLU A CA 1
ATOM 632 C C . GLU A 1 83 ? 11.716 13.395 -12.471 1.00 95.06 83 GLU A C 1
ATOM 634 O O . GLU A 1 83 ? 11.005 14.164 -11.820 1.00 95.06 83 GLU A O 1
ATOM 639 N N . MET A 1 84 ? 11.926 12.126 -12.103 1.00 95.25 84 MET A N 1
ATOM 640 C CA . MET A 1 84 ? 11.336 11.559 -10.889 1.00 95.25 84 MET A CA 1
ATOM 641 C C . MET A 1 84 ? 11.904 12.247 -9.643 1.00 95.25 84 MET A C 1
ATOM 643 O O . MET A 1 84 ? 11.136 12.668 -8.778 1.00 95.25 84 MET A O 1
ATOM 647 N N . THR A 1 85 ? 13.228 12.421 -9.571 1.00 97.75 85 THR A N 1
ATOM 648 C CA . THR A 1 85 ? 13.902 13.096 -8.453 1.00 97.75 85 THR A CA 1
ATOM 649 C C . THR A 1 85 ? 13.424 14.539 -8.296 1.00 97.75 85 THR A C 1
ATOM 651 O O . THR A 1 85 ? 13.104 14.971 -7.188 1.00 97.75 85 THR A O 1
ATOM 654 N N . PHE A 1 86 ? 13.302 15.275 -9.406 1.00 97.75 86 PHE A N 1
ATOM 655 C CA . PHE A 1 86 ? 12.747 16.626 -9.408 1.00 97.75 86 PHE A CA 1
ATOM 656 C C . PHE A 1 86 ? 11.293 16.641 -8.926 1.00 97.75 86 PHE A C 1
ATOM 658 O O . PHE A 1 86 ? 10.946 17.439 -8.056 1.00 97.75 86 PHE A O 1
ATOM 665 N N . ALA A 1 87 ? 10.447 15.740 -9.434 1.00 95.62 87 ALA A N 1
ATOM 666 C CA . ALA A 1 87 ? 9.051 15.667 -9.019 1.00 95.62 87 ALA A CA 1
ATOM 667 C C . ALA A 1 87 ? 8.913 15.373 -7.515 1.00 95.62 87 ALA A C 1
ATOM 669 O O . ALA A 1 87 ? 8.114 16.026 -6.842 1.00 95.62 87 ALA A O 1
ATOM 670 N N . MET A 1 88 ? 9.734 14.472 -6.961 1.00 96.62 88 MET A N 1
ATOM 671 C CA . MET A 1 88 ? 9.772 14.220 -5.516 1.00 96.62 88 MET A CA 1
ATOM 672 C C . MET A 1 88 ? 10.176 15.474 -4.724 1.00 96.62 88 MET A C 1
ATOM 674 O O . MET A 1 88 ? 9.516 15.809 -3.737 1.00 96.62 88 MET A O 1
ATOM 678 N N . ALA A 1 89 ? 11.187 16.215 -5.191 1.00 97.06 89 ALA A N 1
ATOM 679 C CA . ALA A 1 89 ? 11.633 17.457 -4.557 1.00 97.06 89 ALA A CA 1
ATOM 680 C C . ALA A 1 89 ? 10.562 18.564 -4.568 1.00 97.06 89 ALA A C 1
ATOM 682 O O . ALA A 1 89 ? 10.437 19.291 -3.581 1.00 97.06 89 ALA A O 1
ATOM 683 N N . VAL A 1 90 ? 9.744 18.662 -5.627 1.00 94.06 90 VAL A N 1
ATOM 684 C CA . VAL A 1 90 ? 8.580 19.572 -5.675 1.00 94.06 90 VAL A CA 1
ATOM 685 C C . VAL A 1 90 ? 7.486 19.139 -4.692 1.00 94.06 90 VAL A C 1
ATOM 687 O O . VAL A 1 90 ? 6.864 19.974 -4.026 1.00 94.06 90 VAL A O 1
ATOM 690 N N . MET A 1 91 ? 7.218 17.833 -4.592 1.00 90.00 91 MET A N 1
ATOM 691 C CA . MET A 1 91 ? 6.186 17.303 -3.696 1.00 90.00 91 MET A CA 1
ATOM 692 C C . MET A 1 91 ? 6.552 17.507 -2.222 1.00 90.00 91 MET A C 1
ATOM 694 O O . MET A 1 91 ? 5.669 17.873 -1.435 1.00 90.00 91 MET A O 1
ATOM 698 N N . ARG A 1 92 ? 7.836 17.338 -1.880 1.00 90.69 92 ARG A N 1
ATOM 699 C CA . ARG A 1 92 ? 8.400 17.404 -0.523 1.00 90.69 92 ARG A CA 1
ATOM 700 C C . ARG A 1 92 ? 9.506 18.467 -0.411 1.00 90.69 92 ARG A C 1
ATOM 702 O O . ARG A 1 92 ? 10.677 18.121 -0.273 1.00 90.69 92 ARG A O 1
ATOM 709 N N . PRO A 1 93 ? 9.149 19.768 -0.414 1.00 90.94 93 PRO A N 1
ATOM 710 C CA . PRO A 1 93 ? 10.119 20.863 -0.283 1.00 90.94 93 PRO A CA 1
ATOM 711 C C . PRO A 1 93 ? 10.839 20.887 1.077 1.00 90.94 93 PRO A C 1
ATOM 713 O O . PRO A 1 93 ? 11.809 21.615 1.258 1.00 90.94 93 PRO A O 1
ATOM 716 N N . ASP A 1 94 ? 10.349 20.114 2.044 1.00 88.62 94 ASP A N 1
ATOM 717 C CA . ASP A 1 94 ? 10.916 19.951 3.376 1.00 88.62 94 ASP A CA 1
ATOM 718 C C . ASP A 1 94 ? 11.960 18.827 3.475 1.00 88.62 94 ASP A C 1
ATOM 720 O O . ASP A 1 94 ? 12.508 18.628 4.555 1.00 88.62 94 ASP A O 1
ATOM 724 N N . CYS A 1 95 ? 12.217 18.080 2.400 1.00 94.12 95 CYS A N 1
ATOM 725 C CA . CYS A 1 95 ? 13.235 17.029 2.329 1.00 94.12 95 CYS A CA 1
ATOM 726 C C . CYS A 1 95 ? 14.293 17.380 1.281 1.00 94.12 95 CYS A C 1
ATOM 728 O O . CYS A 1 95 ? 13.979 18.026 0.283 1.00 94.12 95 CYS A O 1
ATOM 730 N N . ASP A 1 96 ? 15.520 16.902 1.482 1.00 98.06 96 ASP A N 1
ATOM 731 C CA . ASP A 1 96 ? 16.631 17.067 0.546 1.00 98.06 96 ASP A CA 1
ATOM 732 C C . ASP A 1 96 ? 16.752 15.835 -0.359 1.00 98.06 96 ASP A C 1
ATOM 734 O O . ASP A 1 96 ? 16.887 14.710 0.131 1.00 98.06 96 ASP A O 1
ATOM 738 N N . PHE A 1 97 ? 16.763 16.049 -1.674 1.00 98.50 97 PHE A N 1
ATOM 739 C CA . PHE A 1 97 ? 16.891 14.993 -2.677 1.00 98.50 97 PHE A CA 1
ATOM 740 C C . PHE A 1 97 ? 18.193 15.126 -3.465 1.00 98.50 97 PHE A C 1
ATOM 742 O O . PHE A 1 97 ? 18.509 16.198 -3.986 1.00 98.50 97 PHE A O 1
ATOM 749 N N . THR A 1 98 ? 18.906 14.010 -3.611 1.00 98.25 98 THR A N 1
ATOM 750 C CA . THR A 1 98 ? 20.055 13.883 -4.511 1.00 98.25 98 THR A CA 1
ATOM 751 C C . THR A 1 98 ? 19.805 12.768 -5.521 1.00 98.25 98 THR A C 1
ATOM 753 O O . THR A 1 98 ? 19.598 11.622 -5.129 1.00 98.25 98 THR A O 1
ATOM 756 N N . GLY A 1 99 ? 19.849 13.087 -6.814 1.00 97.62 99 GLY A N 1
ATOM 757 C CA . GLY A 1 99 ? 19.885 12.094 -7.889 1.00 97.62 99 GLY A CA 1
ATOM 758 C C . GLY A 1 99 ? 21.326 11.732 -8.241 1.00 97.62 99 GLY A C 1
ATOM 759 O O . GLY A 1 99 ? 22.113 12.622 -8.567 1.00 97.62 99 GLY A O 1
ATOM 760 N N . LEU A 1 100 ? 21.680 10.449 -8.155 1.00 96.69 100 LEU A N 1
ATOM 761 C CA . LEU A 1 100 ? 23.003 9.943 -8.520 1.00 96.69 100 LEU A CA 1
ATOM 762 C C . LEU A 1 100 ? 22.934 9.276 -9.894 1.00 96.69 100 LEU A C 1
ATOM 764 O O . LEU A 1 100 ? 22.192 8.310 -10.063 1.00 96.69 100 LEU A O 1
ATOM 768 N N . GLU A 1 101 ? 23.738 9.741 -10.847 1.00 95.00 101 GLU A N 1
ATOM 769 C CA . GLU A 1 101 ? 23.771 9.187 -12.203 1.00 95.00 101 GLU A CA 1
ATOM 770 C C . GLU A 1 101 ? 25.211 8.957 -12.673 1.00 95.00 101 GLU A C 1
ATOM 772 O O . GLU A 1 101 ? 26.089 9.802 -12.506 1.00 95.00 101 GLU A O 1
ATOM 777 N N . LYS A 1 102 ? 25.477 7.795 -13.271 1.00 91.12 102 LYS A N 1
ATOM 778 C CA . LYS A 1 102 ? 26.800 7.449 -13.804 1.00 91.12 102 LYS A CA 1
ATOM 779 C C . LYS A 1 102 ? 27.001 8.021 -15.206 1.00 91.12 102 LYS A C 1
ATOM 781 O O . LYS A 1 102 ? 28.125 8.338 -15.597 1.00 91.12 102 LYS A O 1
ATOM 786 N N . ASN A 1 103 ? 25.936 8.110 -15.998 1.00 90.25 103 ASN A N 1
ATOM 787 C CA . ASN A 1 103 ? 25.974 8.667 -17.336 1.00 90.25 103 ASN A CA 1
ATOM 788 C C . ASN A 1 103 ? 26.123 10.189 -17.268 1.00 90.25 103 ASN A C 1
ATOM 790 O O . ASN A 1 103 ? 25.172 10.930 -17.022 1.00 90.25 103 ASN A O 1
ATOM 794 N N . LYS A 1 104 ? 27.330 10.664 -17.576 1.00 90.62 104 LYS A N 1
ATOM 795 C CA . LYS A 1 104 ? 27.664 12.088 -17.589 1.00 90.62 104 LYS A CA 1
ATOM 796 C C . LYS A 1 104 ? 26.711 12.948 -18.426 1.00 90.62 104 LYS A C 1
ATOM 798 O O . LYS A 1 104 ? 26.462 14.091 -18.056 1.00 90.62 104 LYS A O 1
ATOM 803 N N . LYS A 1 105 ? 26.192 12.433 -19.547 1.00 92.00 105 LYS A N 1
ATOM 804 C CA . LYS A 1 105 ? 25.256 13.174 -20.400 1.00 92.00 105 LYS A CA 1
ATOM 805 C C . LYS A 1 105 ? 23.907 13.340 -19.696 1.00 92.00 105 LYS A C 1
ATOM 807 O O . LYS A 1 105 ? 23.463 14.475 -19.555 1.00 92.00 105 LYS A O 1
ATOM 812 N N . SER A 1 106 ? 23.315 12.252 -19.200 1.00 89.94 106 SER A N 1
ATOM 813 C CA . SER A 1 106 ? 22.039 12.291 -18.468 1.00 89.94 106 SER A CA 1
ATOM 814 C C . SER A 1 106 ? 22.132 13.172 -17.217 1.00 89.94 106 SER A C 1
ATOM 816 O O . SER A 1 106 ? 21.292 14.043 -17.007 1.00 89.94 106 SER A O 1
ATOM 818 N N . PHE A 1 107 ? 23.225 13.047 -16.454 1.00 89.81 107 PHE A N 1
ATOM 819 C CA . PHE A 1 107 ? 23.533 13.917 -15.314 1.00 89.81 107 PHE A CA 1
ATOM 820 C C . PHE A 1 107 ? 23.560 15.411 -15.696 1.00 89.81 107 PHE A C 1
ATOM 822 O O . PHE A 1 107 ? 22.919 16.237 -15.041 1.00 89.81 107 PHE A O 1
ATOM 829 N N . GLN A 1 108 ? 24.291 15.775 -16.757 1.00 91.88 108 GLN A N 1
ATOM 830 C CA . GLN A 1 108 ? 24.397 17.167 -17.208 1.00 91.88 108 GLN A CA 1
ATOM 831 C C . GLN A 1 108 ? 23.054 17.717 -17.702 1.00 91.88 108 GLN A C 1
ATOM 833 O O . GLN A 1 108 ? 22.741 18.882 -17.454 1.00 91.88 108 GLN A O 1
ATOM 838 N N . GLU A 1 109 ? 22.255 16.888 -18.374 1.00 92.25 109 GLU A N 1
ATOM 839 C CA . GLU A 1 109 ? 20.906 17.242 -18.817 1.00 92.25 109 GLU A CA 1
ATOM 840 C C . GLU A 1 109 ? 19.974 17.495 -17.624 1.00 92.25 109 GLU A C 1
ATOM 842 O O . GLU A 1 109 ? 19.314 18.537 -17.583 1.00 92.25 109 GLU A O 1
ATOM 847 N N . ALA A 1 110 ? 19.976 16.612 -16.621 1.00 93.69 110 ALA A N 1
ATOM 848 C CA . ALA A 1 110 ? 19.190 16.774 -15.400 1.00 93.69 110 ALA A CA 1
ATOM 849 C C . ALA A 1 110 ? 19.571 18.060 -14.645 1.00 93.69 110 ALA A C 1
ATOM 851 O O . ALA A 1 110 ? 18.701 18.866 -14.309 1.00 93.69 110 ALA A O 1
ATOM 852 N N . GLN A 1 111 ? 20.873 18.303 -14.451 1.00 93.75 111 GLN A N 1
ATOM 853 C CA . GLN A 1 111 ? 21.380 19.493 -13.761 1.00 93.75 111 GLN A CA 1
ATOM 854 C C . GLN A 1 111 ? 21.040 20.799 -14.498 1.00 93.75 111 GLN A C 1
ATOM 856 O O . GLN A 1 111 ? 20.771 21.814 -13.857 1.00 93.75 111 GLN A O 1
ATOM 861 N N . ALA A 1 112 ? 21.048 20.794 -15.834 1.00 93.56 112 ALA A N 1
ATOM 862 C CA . ALA A 1 112 ? 20.701 21.970 -16.628 1.00 93.56 112 ALA A CA 1
ATOM 863 C C . ALA A 1 112 ? 19.188 22.239 -16.662 1.00 93.56 112 ALA A C 1
ATOM 865 O O . ALA A 1 112 ? 18.769 23.395 -16.741 1.00 93.56 112 ALA A O 1
ATOM 866 N N . ARG A 1 113 ? 18.368 21.181 -16.632 1.00 94.12 113 ARG A N 1
ATOM 867 C CA . ARG A 1 113 ? 16.907 21.273 -16.755 1.00 94.12 113 ARG A CA 1
ATOM 868 C C . ARG A 1 113 ? 16.218 21.575 -15.425 1.00 94.12 113 ARG A C 1
ATOM 870 O O . ARG A 1 113 ? 15.193 22.255 -15.425 1.00 94.12 113 ARG A O 1
ATOM 877 N N . PHE A 1 114 ? 16.753 21.082 -14.309 1.00 95.62 114 PHE A N 1
ATOM 878 C CA . PHE A 1 114 ? 16.070 21.093 -13.018 1.00 95.62 114 PHE A CA 1
ATOM 879 C C . PHE A 1 114 ? 16.882 21.797 -11.934 1.00 95.62 114 PHE A C 1
ATOM 881 O O . PHE A 1 114 ? 18.046 21.495 -11.690 1.00 95.62 114 PHE A O 1
ATOM 888 N N . THR A 1 115 ? 16.254 22.743 -11.236 1.00 94.00 115 THR A N 1
ATOM 889 C CA . THR A 1 115 ? 16.882 23.470 -10.128 1.00 94.00 115 THR A CA 1
ATOM 890 C C . THR A 1 115 ? 15.843 23.801 -9.066 1.00 94.00 115 THR A C 1
ATOM 892 O O . THR A 1 115 ? 14.856 24.473 -9.353 1.00 94.00 115 THR A O 1
ATOM 895 N N . LEU A 1 116 ? 16.088 23.352 -7.833 1.00 96.44 116 LEU A N 1
ATOM 896 C CA . LEU A 1 116 ? 15.315 23.689 -6.635 1.00 96.44 116 LEU A CA 1
ATOM 897 C C . LEU A 1 116 ? 16.263 23.800 -5.430 1.00 96.44 116 LEU A C 1
ATOM 899 O O . LEU A 1 116 ? 17.332 23.189 -5.453 1.00 96.44 116 LEU A O 1
ATOM 903 N N . PRO A 1 117 ? 15.896 24.532 -4.361 1.00 96.38 117 PRO A N 1
ATOM 904 C CA . PRO A 1 117 ? 16.747 24.676 -3.175 1.00 96.38 117 PRO A CA 1
ATOM 905 C C . PRO A 1 117 ? 17.094 23.350 -2.480 1.00 96.38 117 PRO A C 1
ATOM 907 O O . PRO A 1 117 ? 18.156 23.237 -1.875 1.00 96.38 117 PRO A O 1
ATOM 910 N N . ASN A 1 118 ? 16.204 22.364 -2.580 1.00 97.62 118 ASN A N 1
ATOM 911 C CA . ASN A 1 118 ? 16.283 21.059 -1.929 1.00 97.62 118 ASN A CA 1
ATOM 912 C C . ASN A 1 118 ? 16.623 19.910 -2.902 1.00 97.62 118 ASN A C 1
ATOM 914 O O . ASN A 1 118 ? 16.399 18.746 -2.578 1.00 97.62 118 ASN A O 1
ATOM 918 N N . LEU A 1 119 ? 17.131 20.219 -4.103 1.00 98.31 119 LEU A N 1
ATOM 919 C CA . LEU A 1 119 ? 17.459 19.237 -5.140 1.00 98.31 119 LEU A CA 1
ATOM 920 C C . LEU A 1 119 ? 18.914 19.364 -5.589 1.00 98.31 119 LEU A C 1
ATOM 922 O O . LEU A 1 119 ? 19.390 20.461 -5.891 1.00 98.31 119 LEU A O 1
ATOM 926 N N . LYS A 1 120 ? 19.602 18.227 -5.695 1.00 97.44 120 LYS A N 1
ATOM 927 C CA . LYS A 1 120 ? 20.946 18.115 -6.265 1.00 97.44 120 LYS A CA 1
ATOM 928 C C . LYS A 1 120 ? 21.036 16.923 -7.210 1.00 97.44 120 LYS A C 1
ATOM 930 O O . LYS A 1 120 ? 20.335 15.932 -7.042 1.00 97.44 120 LYS A O 1
ATOM 935 N N . PHE A 1 121 ? 21.946 17.021 -8.170 1.00 97.56 121 PHE A N 1
ATOM 936 C CA . PHE A 1 121 ? 22.358 15.901 -9.009 1.00 97.56 121 PHE A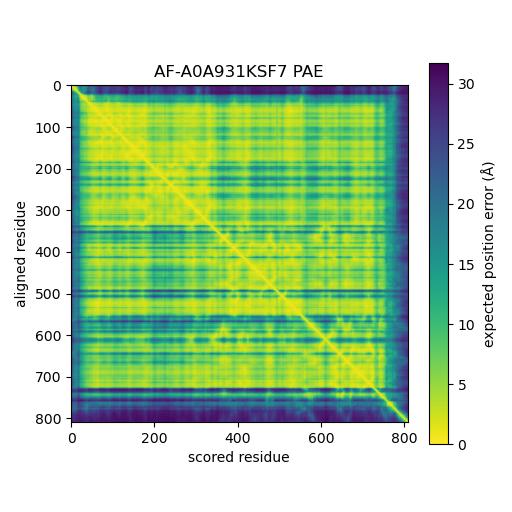 CA 1
ATOM 937 C C . PHE A 1 121 ? 23.866 15.732 -8.893 1.00 97.56 121 PHE A C 1
ATOM 939 O O . PHE A 1 121 ? 24.592 16.730 -8.832 1.00 97.56 121 PHE A O 1
ATOM 946 N N . GLU A 1 122 ? 24.323 14.486 -8.858 1.00 95.50 122 GLU A N 1
ATOM 947 C CA . GLU A 1 122 ? 25.728 14.121 -8.701 1.00 95.50 122 GLU A CA 1
ATOM 948 C C . GLU A 1 122 ? 26.117 13.056 -9.736 1.00 95.50 122 GLU A C 1
ATOM 950 O O . GLU A 1 122 ? 25.372 12.105 -9.980 1.00 95.50 122 GLU A O 1
ATOM 955 N N . GLU A 1 123 ? 27.296 13.215 -10.346 1.00 94.69 123 GLU A N 1
ATOM 956 C CA . GLU A 1 123 ? 27.904 12.173 -11.178 1.00 94.69 123 GLU A CA 1
ATOM 957 C C . GLU A 1 123 ? 28.584 11.150 -10.260 1.00 94.69 123 GLU A C 1
ATOM 959 O O . GLU A 1 123 ? 29.455 11.520 -9.469 1.00 94.69 123 GLU A O 1
ATOM 964 N N . GLY A 1 124 ? 28.226 9.867 -10.350 1.00 92.25 124 GLY A N 1
ATOM 965 C CA . GLY A 1 124 ? 28.865 8.859 -9.504 1.00 92.25 124 GLY A CA 1
ATOM 966 C C . GLY A 1 124 ? 28.502 7.409 -9.799 1.00 92.25 124 GLY A C 1
ATOM 967 O O . GLY A 1 124 ? 27.613 7.093 -10.585 1.00 92.25 124 GLY A O 1
ATOM 968 N N . ASN A 1 125 ? 29.245 6.492 -9.174 1.00 91.69 125 ASN A N 1
ATOM 969 C CA . ASN A 1 125 ? 29.066 5.055 -9.357 1.00 91.69 125 ASN A CA 1
ATOM 970 C C . ASN A 1 125 ? 28.082 4.482 -8.332 1.00 91.69 125 ASN A C 1
ATOM 972 O O . ASN A 1 125 ? 28.420 4.352 -7.157 1.00 91.69 125 ASN A O 1
ATOM 976 N N . VAL A 1 126 ? 26.916 4.038 -8.800 1.00 91.69 126 VAL A N 1
ATOM 977 C CA . VAL A 1 126 ? 25.899 3.379 -7.964 1.00 91.69 126 VAL A CA 1
ATOM 978 C C . VAL A 1 126 ? 26.406 2.105 -7.275 1.00 91.69 126 VAL A C 1
ATOM 980 O O . VAL A 1 126 ? 25.954 1.792 -6.189 1.00 91.69 126 VAL A O 1
ATOM 983 N N . LEU A 1 127 ? 27.400 1.382 -7.812 1.00 93.12 127 LEU A N 1
ATOM 984 C CA . LEU A 1 127 ? 27.924 0.185 -7.125 1.00 93.12 127 LEU A CA 1
ATOM 985 C C . LEU A 1 127 ? 28.680 0.510 -5.828 1.00 93.12 127 LEU A C 1
ATOM 987 O O . LEU A 1 127 ? 28.833 -0.340 -4.953 1.00 93.12 127 LEU A O 1
ATOM 991 N N . ALA A 1 128 ? 29.239 1.715 -5.750 1.00 89.44 128 ALA A N 1
ATOM 992 C CA . ALA A 1 128 ? 30.092 2.158 -4.658 1.00 89.44 128 ALA A CA 1
ATOM 993 C C . ALA A 1 128 ? 29.942 3.677 -4.487 1.00 89.44 128 ALA A C 1
ATOM 995 O O . ALA A 1 128 ? 30.879 4.420 -4.790 1.00 89.44 128 ALA A O 1
ATOM 996 N N . PRO A 1 129 ? 28.763 4.152 -4.044 1.00 92.06 129 PRO A N 1
ATOM 997 C CA . PRO A 1 129 ? 28.506 5.575 -3.913 1.00 92.06 129 PRO A CA 1
ATOM 998 C C . PRO A 1 129 ? 29.443 6.181 -2.865 1.00 92.06 129 PRO A C 1
ATOM 1000 O O . PRO A 1 129 ? 29.626 5.628 -1.773 1.00 92.06 129 PRO A O 1
ATOM 1003 N N . GLU A 1 130 ? 30.004 7.351 -3.173 1.00 92.69 130 GLU A N 1
ATOM 1004 C CA . GLU A 1 130 ? 30.898 8.115 -2.289 1.00 92.69 130 GLU A CA 1
ATOM 1005 C C . GLU A 1 130 ? 30.120 8.858 -1.188 1.00 92.69 130 GLU A C 1
ATOM 1007 O O . GLU A 1 130 ? 30.324 10.034 -0.905 1.00 92.69 130 GLU A O 1
ATOM 1012 N N . VAL A 1 131 ? 29.204 8.143 -0.537 1.00 94.06 131 VAL A N 1
ATOM 1013 C CA . VAL A 1 131 ? 28.329 8.656 0.515 1.00 94.06 131 VAL A CA 1
ATOM 1014 C C . VAL A 1 131 ? 28.798 8.128 1.868 1.00 94.06 131 VAL A C 1
ATOM 1016 O O . VAL A 1 131 ? 29.129 6.945 2.029 1.00 94.06 131 VAL A O 1
ATOM 1019 N N . ALA A 1 132 ? 28.820 9.012 2.867 1.00 95.38 132 ALA A N 1
ATOM 1020 C CA . ALA A 1 132 ? 29.187 8.656 4.232 1.00 95.38 132 ALA A CA 1
ATOM 1021 C C . ALA A 1 132 ? 28.222 7.604 4.811 1.00 95.38 132 ALA A C 1
ATOM 1023 O O . ALA A 1 132 ? 27.007 7.667 4.612 1.00 95.38 132 ALA A O 1
ATOM 1024 N N . ALA A 1 133 ? 28.760 6.637 5.556 1.00 96.44 133 ALA A N 1
ATOM 1025 C CA . ALA A 1 133 ? 27.944 5.635 6.236 1.00 96.44 133 ALA A CA 1
ATOM 1026 C C . ALA A 1 133 ? 27.018 6.299 7.270 1.00 96.44 133 ALA A C 1
ATOM 1028 O O . ALA A 1 133 ? 27.438 7.223 7.965 1.00 96.44 133 ALA A O 1
ATOM 1029 N N . GLY A 1 134 ? 25.776 5.822 7.387 1.00 96.62 134 GLY A N 1
ATOM 1030 C CA . GLY A 1 134 ? 24.839 6.349 8.384 1.00 96.62 134 GLY A CA 1
ATOM 1031 C C . GLY A 1 134 ? 24.419 7.804 8.168 1.00 96.62 134 GLY A C 1
ATOM 1032 O O . GLY A 1 134 ? 24.154 8.500 9.143 1.00 96.62 134 GLY A O 1
ATOM 1033 N N . SER A 1 135 ? 24.405 8.297 6.928 1.00 97.12 135 SER A N 1
ATOM 1034 C CA . SER A 1 135 ? 24.138 9.711 6.628 1.00 97.12 135 SER A CA 1
ATOM 1035 C C . SER A 1 135 ? 22.779 9.978 5.981 1.00 97.12 135 SER A C 1
ATOM 1037 O O . SER A 1 135 ? 22.292 11.108 6.069 1.00 97.12 135 SER A O 1
ATOM 1039 N N . LEU A 1 136 ? 22.153 8.959 5.386 1.00 98.00 136 LEU A N 1
ATOM 1040 C CA . LEU A 1 136 ? 20.900 9.080 4.638 1.00 98.00 136 LEU A CA 1
ATOM 1041 C C . LEU A 1 136 ? 19.697 8.552 5.421 1.00 98.00 136 LEU A C 1
ATOM 1043 O O . LEU A 1 136 ? 19.813 7.586 6.174 1.00 98.00 136 LEU A O 1
ATOM 1047 N N . ASP A 1 137 ? 18.540 9.172 5.205 1.00 97.81 137 ASP A N 1
ATOM 1048 C CA . ASP A 1 137 ? 17.255 8.728 5.754 1.00 97.81 137 ASP A CA 1
ATOM 1049 C C . ASP A 1 137 ? 16.554 7.755 4.799 1.00 97.81 137 ASP A C 1
ATOM 1051 O O . ASP A 1 137 ? 15.872 6.836 5.250 1.00 97.81 137 ASP A O 1
ATOM 1055 N N . ALA A 1 138 ? 16.765 7.910 3.486 1.00 98.50 138 ALA A N 1
ATOM 1056 C CA . ALA A 1 138 ? 16.283 6.957 2.497 1.00 98.50 138 ALA A CA 1
ATOM 1057 C C . ALA A 1 138 ? 17.205 6.807 1.279 1.00 98.50 138 ALA A C 1
ATOM 1059 O O . ALA A 1 138 ? 17.877 7.750 0.857 1.00 98.50 138 ALA A O 1
ATOM 1060 N N . VAL A 1 139 ? 17.192 5.608 0.697 1.00 98.69 139 VAL A N 1
ATOM 1061 C CA . VAL A 1 139 ? 17.791 5.278 -0.601 1.00 98.69 139 VAL A CA 1
ATOM 1062 C C . VAL A 1 139 ? 16.724 4.625 -1.474 1.00 98.69 139 VAL A C 1
ATOM 1064 O O . VAL A 1 139 ? 16.008 3.729 -1.024 1.00 98.69 139 VAL A O 1
ATOM 1067 N N . ILE A 1 140 ? 16.627 5.072 -2.721 1.00 98.75 140 ILE A N 1
ATOM 1068 C CA . ILE A 1 140 ? 15.671 4.604 -3.722 1.00 98.75 140 ILE A CA 1
ATOM 1069 C C . ILE A 1 140 ? 16.441 3.843 -4.802 1.00 98.75 140 ILE A C 1
ATOM 1071 O O . ILE A 1 140 ? 17.340 4.389 -5.433 1.00 98.75 140 ILE A O 1
ATOM 1075 N N . ASN A 1 141 ? 16.052 2.587 -5.013 1.00 98.19 141 ASN A N 1
ATOM 1076 C CA . ASN A 1 141 ? 16.452 1.747 -6.136 1.00 98.19 141 ASN A CA 1
ATOM 1077 C C . ASN A 1 141 ? 15.196 1.452 -6.965 1.00 98.19 141 ASN A C 1
ATOM 1079 O O . ASN A 1 141 ? 14.494 0.470 -6.706 1.00 98.19 141 ASN A O 1
ATOM 1083 N N . SER A 1 142 ? 14.874 2.313 -7.925 1.00 96.62 142 SER A N 1
ATOM 1084 C CA . SER A 1 142 ? 13.707 2.137 -8.792 1.00 96.62 142 SER A CA 1
ATOM 1085 C C . SER A 1 142 ? 14.160 1.736 -10.189 1.00 96.62 142 SER A C 1
ATOM 1087 O O . SER A 1 142 ? 14.712 2.561 -10.899 1.00 96.62 142 SER A O 1
ATOM 1089 N N . PHE A 1 143 ? 13.891 0.489 -10.577 1.00 95.00 143 PHE A N 1
ATOM 1090 C CA . PHE A 1 143 ? 14.272 -0.107 -11.858 1.00 95.00 143 PHE A CA 1
ATOM 1091 C C . PHE A 1 143 ? 15.783 -0.025 -12.122 1.00 95.00 143 PHE A C 1
ATOM 1093 O O . PHE A 1 143 ? 16.196 0.270 -13.227 1.00 95.00 143 PHE A O 1
ATOM 1100 N N . LEU A 1 144 ? 16.596 -0.291 -11.093 1.00 95.44 144 LEU A N 1
ATOM 1101 C CA . LEU A 1 144 ? 18.060 -0.164 -11.144 1.00 95.44 144 LEU A CA 1
ATOM 1102 C C . LEU A 1 144 ? 18.788 -1.510 -11.045 1.00 95.44 144 LEU A C 1
ATOM 1104 O O . LEU A 1 144 ? 19.874 -1.697 -11.595 1.00 95.44 144 LEU A O 1
ATOM 1108 N N . LEU A 1 145 ? 18.274 -2.447 -10.245 1.00 97.00 145 LEU A N 1
ATOM 1109 C CA . LEU A 1 145 ? 19.062 -3.619 -9.867 1.00 97.00 145 LEU A CA 1
ATOM 1110 C C . LEU A 1 145 ? 19.192 -4.603 -11.031 1.00 97.00 145 LEU A C 1
ATOM 1112 O O . LEU A 1 145 ? 20.234 -5.249 -11.151 1.00 97.00 145 LEU A O 1
ATOM 1116 N N . HIS A 1 146 ? 18.182 -4.689 -11.900 1.00 95.50 146 HIS A N 1
ATOM 1117 C CA . HIS A 1 146 ? 18.276 -5.480 -13.128 1.00 95.50 146 HIS A CA 1
ATOM 1118 C C . HIS A 1 146 ? 19.273 -4.886 -14.133 1.00 95.50 146 HIS A C 1
ATOM 1120 O O . HIS A 1 146 ? 19.961 -5.649 -14.814 1.00 95.50 146 HIS A O 1
ATOM 1126 N N . ASP A 1 147 ? 19.444 -3.562 -14.169 1.00 93.88 147 ASP A N 1
ATOM 1127 C CA . ASP A 1 147 ? 20.474 -2.911 -14.988 1.00 93.88 147 ASP A CA 1
ATOM 1128 C C . ASP A 1 147 ? 21.870 -3.254 -14.488 1.00 93.88 147 ASP A C 1
ATOM 1130 O O . ASP A 1 147 ? 22.757 -3.605 -15.272 1.00 93.88 147 ASP A O 1
ATOM 1134 N N . ILE A 1 148 ? 22.068 -3.225 -13.166 1.00 95.06 148 ILE A N 1
ATOM 1135 C CA . ILE A 1 148 ? 23.313 -3.675 -12.536 1.00 95.06 148 ILE A CA 1
ATOM 1136 C C . ILE A 1 148 ? 23.559 -5.150 -12.872 1.00 95.06 148 ILE A C 1
ATOM 1138 O O . ILE A 1 148 ? 24.647 -5.516 -13.314 1.00 95.06 148 ILE A O 1
ATOM 1142 N N . TYR A 1 149 ? 22.554 -6.007 -12.718 1.00 95.62 149 TYR A N 1
ATOM 1143 C CA . TYR A 1 149 ? 22.673 -7.421 -13.063 1.00 95.62 149 TYR A CA 1
ATOM 1144 C C . TYR A 1 149 ? 23.093 -7.621 -14.531 1.00 95.62 149 TYR A C 1
ATOM 1146 O O . TYR A 1 149 ? 24.071 -8.317 -14.813 1.00 95.62 149 TYR A O 1
ATOM 1154 N N . SER A 1 150 ? 22.403 -6.957 -15.458 1.00 92.81 150 SER A N 1
ATOM 1155 C CA . SER A 1 150 ? 22.574 -7.109 -16.909 1.00 92.81 150 SER A CA 1
ATOM 1156 C C . SER A 1 150 ? 23.869 -6.487 -17.435 1.00 92.81 150 SER A C 1
ATOM 1158 O O . SER A 1 150 ? 24.504 -7.014 -18.353 1.00 92.81 150 SER A O 1
ATOM 1160 N N . THR A 1 151 ? 24.298 -5.364 -16.859 1.00 91.06 151 THR A N 1
ATOM 1161 C CA . THR A 1 151 ? 25.534 -4.668 -17.247 1.00 91.06 151 THR A CA 1
ATOM 1162 C C . THR A 1 151 ? 26.767 -5.476 -16.865 1.00 91.06 151 THR A C 1
ATOM 1164 O O . THR A 1 151 ? 27.735 -5.531 -17.622 1.00 91.06 151 THR A O 1
ATOM 1167 N N . PHE A 1 152 ? 26.732 -6.146 -15.714 1.00 90.62 152 PHE A N 1
ATOM 1168 C CA . PHE A 1 152 ? 27.874 -6.885 -15.183 1.00 90.62 152 PHE A CA 1
ATOM 1169 C C . PHE A 1 152 ? 27.803 -8.391 -15.478 1.00 90.62 152 PHE A C 1
ATOM 1171 O O . PHE A 1 152 ? 28.184 -9.219 -14.650 1.00 90.62 152 PHE A O 1
ATOM 1178 N N . GLY A 1 153 ? 27.337 -8.743 -16.681 1.00 88.81 153 GLY A N 1
ATOM 1179 C CA . GLY A 1 153 ? 27.377 -10.113 -17.199 1.00 88.81 153 GLY A CA 1
ATOM 1180 C C . GLY A 1 153 ? 26.442 -11.079 -16.475 1.00 88.81 153 GLY A C 1
ATOM 1181 O O . GLY A 1 153 ? 26.830 -12.218 -16.223 1.00 88.81 153 GLY A O 1
ATOM 1182 N N . TYR A 1 154 ? 25.237 -10.622 -16.121 1.00 90.94 154 TYR A N 1
ATOM 1183 C CA . TYR A 1 154 ? 24.205 -11.425 -15.457 1.00 90.94 154 TYR A CA 1
ATOM 1184 C C . TYR A 1 154 ? 24.678 -11.995 -14.108 1.00 90.94 154 TYR A C 1
ATOM 1186 O O . TYR A 1 154 ? 24.445 -13.160 -13.774 1.00 90.94 154 TYR A O 1
ATOM 1194 N N . ASN A 1 155 ? 25.382 -11.169 -13.323 1.00 92.06 155 ASN A N 1
ATOM 1195 C CA . ASN A 1 155 ? 26.037 -11.591 -12.087 1.00 92.06 155 ASN A CA 1
ATOM 1196 C C . ASN A 1 155 ? 25.407 -10.962 -10.835 1.00 92.06 155 ASN A C 1
ATOM 1198 O O . ASN A 1 155 ? 25.576 -9.777 -10.538 1.00 92.06 155 ASN A O 1
ATOM 1202 N N . GLU A 1 156 ? 24.753 -11.806 -10.035 1.00 95.12 156 GLU A N 1
ATOM 1203 C CA . GLU A 1 156 ? 24.103 -11.439 -8.770 1.00 95.12 156 GLU A CA 1
ATOM 1204 C C . GLU A 1 156 ? 25.069 -10.843 -7.729 1.00 95.12 156 GLU A C 1
ATOM 1206 O O . GLU A 1 156 ? 24.638 -10.127 -6.824 1.00 95.12 156 GLU A O 1
ATOM 1211 N N . LEU A 1 157 ? 26.379 -11.112 -7.835 1.00 95.50 157 LEU A N 1
ATOM 1212 C CA . LEU A 1 157 ? 27.383 -10.572 -6.915 1.00 95.50 157 LEU A CA 1
ATOM 1213 C C . LEU A 1 157 ? 27.383 -9.040 -6.906 1.00 95.50 157 LEU A C 1
ATOM 1215 O O . LEU A 1 157 ? 27.466 -8.445 -5.834 1.00 95.50 157 LEU A O 1
ATOM 1219 N N . HIS A 1 158 ? 27.258 -8.406 -8.073 1.00 95.81 158 HIS A N 1
ATOM 1220 C CA . HIS A 1 158 ? 27.266 -6.945 -8.172 1.00 95.81 158 HIS A CA 1
ATOM 1221 C C . HIS A 1 158 ? 25.987 -6.327 -7.615 1.00 95.81 158 HIS A C 1
ATOM 1223 O O . HIS A 1 158 ? 26.038 -5.272 -6.981 1.00 95.81 158 HIS A O 1
ATOM 1229 N N . VAL A 1 159 ? 24.852 -7.017 -7.754 1.00 96.94 159 VAL A N 1
ATOM 1230 C CA . VAL A 1 159 ? 23.604 -6.602 -7.107 1.00 96.94 159 VAL A CA 1
ATOM 1231 C C . VAL A 1 159 ? 23.749 -6.665 -5.587 1.00 96.94 159 VAL A C 1
ATOM 1233 O O . VAL A 1 159 ? 23.434 -5.694 -4.902 1.00 96.94 159 VAL A O 1
ATOM 1236 N N . ARG A 1 160 ? 24.296 -7.765 -5.052 1.00 96.69 160 ARG A N 1
ATOM 1237 C CA . ARG A 1 160 ? 24.557 -7.919 -3.611 1.00 96.69 160 ARG A CA 1
ATOM 1238 C C . ARG A 1 160 ? 25.474 -6.819 -3.074 1.00 96.69 160 ARG A C 1
ATOM 1240 O O . ARG A 1 160 ? 25.146 -6.201 -2.066 1.00 96.69 160 ARG A O 1
ATOM 1247 N N . GLN A 1 161 ? 26.586 -6.552 -3.759 1.00 95.94 161 GLN A N 1
ATOM 1248 C CA . GLN A 1 161 ? 27.534 -5.496 -3.381 1.00 95.94 161 GLN A CA 1
ATOM 1249 C C . GLN A 1 161 ? 26.878 -4.110 -3.376 1.00 95.94 161 GLN A C 1
ATOM 1251 O O . GLN A 1 161 ? 27.112 -3.325 -2.461 1.00 95.94 161 GLN A O 1
ATOM 1256 N N . SER A 1 162 ? 26.013 -3.831 -4.353 1.00 96.50 162 SER A N 1
ATOM 1257 C CA . SER A 1 162 ? 25.285 -2.558 -4.427 1.00 96.50 162 SER A CA 1
ATOM 1258 C C . SER A 1 162 ? 24.280 -2.420 -3.287 1.00 96.50 162 SER A C 1
ATOM 1260 O O . SER A 1 162 ? 24.238 -1.387 -2.626 1.00 96.50 162 SER A O 1
ATOM 1262 N N . LEU A 1 163 ? 23.515 -3.478 -2.991 1.00 97.69 163 LEU A N 1
ATOM 1263 C CA . LEU A 1 163 ? 22.599 -3.498 -1.847 1.00 97.69 163 LEU A CA 1
ATOM 1264 C C . LEU A 1 163 ? 23.344 -3.254 -0.528 1.00 97.69 163 LEU A C 1
ATOM 1266 O O . LEU A 1 163 ? 22.904 -2.429 0.270 1.00 97.69 163 LEU A O 1
ATOM 1270 N N . GLU A 1 164 ? 24.488 -3.909 -0.317 1.00 97.19 164 GLU A N 1
ATOM 1271 C CA . GLU A 1 164 ? 25.339 -3.691 0.858 1.00 97.19 164 GLU A CA 1
ATOM 1272 C C . GLU A 1 164 ? 25.833 -2.237 0.938 1.00 97.19 164 GLU A C 1
ATOM 1274 O O . GLU A 1 164 ? 25.716 -1.590 1.984 1.00 97.19 164 GLU A O 1
ATOM 1279 N N . ALA A 1 165 ? 26.327 -1.687 -0.175 1.00 97.12 165 ALA A N 1
ATOM 1280 C CA . ALA A 1 165 ? 26.827 -0.320 -0.238 1.00 97.12 165 ALA A CA 1
ATOM 1281 C C . ALA A 1 165 ? 25.726 0.719 0.029 1.00 97.12 165 ALA A C 1
ATOM 1283 O O . ALA A 1 165 ? 25.942 1.639 0.821 1.00 97.12 165 ALA A O 1
ATOM 1284 N N . HIS A 1 166 ? 24.542 0.550 -0.565 1.00 97.81 166 HIS A N 1
ATOM 1285 C CA . HIS A 1 166 ? 23.385 1.430 -0.378 1.00 97.81 166 HIS A CA 1
ATOM 1286 C C . HIS A 1 166 ? 22.870 1.362 1.063 1.00 97.81 166 HIS A C 1
ATOM 1288 O O . HIS A 1 166 ? 22.632 2.387 1.704 1.00 97.81 166 HIS A O 1
ATOM 1294 N N . PHE A 1 167 ? 22.759 0.155 1.620 1.00 97.19 167 PHE A N 1
ATOM 1295 C CA . PHE A 1 167 ? 22.283 -0.056 2.984 1.00 97.19 167 PHE A CA 1
ATOM 1296 C C . PHE A 1 167 ? 23.264 0.481 4.042 1.00 97.19 167 PHE A C 1
ATOM 1298 O O . PHE A 1 167 ? 22.865 0.981 5.100 1.00 97.19 167 PHE A O 1
ATOM 1305 N N . ARG A 1 168 ? 24.572 0.464 3.759 1.00 96.75 168 ARG A N 1
ATOM 1306 C CA . ARG A 1 168 ? 25.597 1.104 4.600 1.00 96.75 168 ARG A CA 1
ATOM 1307 C C . ARG A 1 168 ? 25.368 2.615 4.744 1.00 96.75 168 ARG A C 1
ATOM 1309 O O . ARG A 1 168 ? 25.585 3.148 5.835 1.00 96.75 168 ARG A O 1
ATOM 1316 N N . CYS A 1 169 ? 24.915 3.296 3.690 1.00 97.44 169 CYS A N 1
ATOM 1317 C CA . CYS A 1 169 ? 24.677 4.745 3.686 1.00 97.44 169 CYS A CA 1
ATOM 1318 C C . CYS A 1 169 ? 23.511 5.175 4.589 1.00 97.44 169 CYS A C 1
ATOM 1320 O O . CYS A 1 169 ? 23.510 6.305 5.077 1.00 97.44 169 CYS A O 1
ATOM 1322 N N . LEU A 1 170 ? 22.558 4.280 4.860 1.00 98.12 170 LEU A N 1
ATOM 1323 C CA . LEU A 1 170 ? 21.395 4.565 5.701 1.00 98.12 170 LEU A CA 1
ATOM 1324 C C . LEU A 1 170 ? 21.767 4.727 7.178 1.00 98.12 170 LEU A C 1
ATOM 1326 O O . LEU A 1 170 ? 22.585 3.967 7.712 1.00 98.12 170 LEU A O 1
ATOM 1330 N N . LYS A 1 171 ? 21.125 5.687 7.845 1.00 95.81 171 LYS A N 1
ATOM 1331 C CA . LYS A 1 171 ? 21.032 5.772 9.310 1.00 95.81 171 LYS A CA 1
ATOM 1332 C C . LYS A 1 171 ? 20.298 4.549 9.871 1.00 95.81 171 LYS A C 1
ATOM 1334 O O . LYS A 1 171 ? 19.601 3.849 9.136 1.00 95.81 171 LYS A O 1
ATOM 1339 N N . THR A 1 172 ? 20.411 4.315 11.177 1.00 92.75 172 THR A N 1
ATOM 1340 C CA . THR A 1 172 ? 19.427 3.482 11.888 1.00 92.75 172 THR A CA 1
ATOM 1341 C C . THR A 1 172 ? 18.024 4.026 11.615 1.00 92.75 172 THR A C 1
ATOM 1343 O O . THR A 1 172 ? 17.843 5.239 11.542 1.00 92.75 172 THR A O 1
ATOM 1346 N N . ASP A 1 173 ? 17.064 3.128 11.418 1.00 92.12 173 ASP A N 1
ATOM 1347 C CA . ASP A 1 173 ? 15.691 3.375 10.964 1.00 92.12 173 ASP A CA 1
ATOM 1348 C C . ASP A 1 173 ? 15.542 3.900 9.530 1.00 92.12 173 ASP A C 1
ATOM 1350 O O . ASP A 1 173 ? 14.413 4.032 9.053 1.00 92.12 173 ASP A O 1
ATOM 1354 N N . GLY A 1 174 ? 16.649 4.147 8.822 1.00 96.12 174 GLY A N 1
ATOM 1355 C CA . GLY A 1 174 ? 16.633 4.576 7.429 1.00 96.12 174 GLY A CA 1
ATOM 1356 C C . GLY A 1 174 ? 16.050 3.512 6.497 1.00 96.12 174 GLY A C 1
ATOM 1357 O O . GLY A 1 174 ? 16.126 2.308 6.768 1.00 96.12 174 GLY A O 1
ATOM 1358 N N . LEU A 1 175 ? 15.472 3.962 5.385 1.00 98.06 175 LEU A N 1
ATOM 1359 C CA . LEU A 1 175 ? 14.686 3.127 4.479 1.00 98.06 175 LEU A CA 1
ATOM 1360 C C . LEU A 1 175 ? 15.401 2.878 3.148 1.00 98.06 175 LEU A C 1
ATOM 1362 O O . LEU A 1 175 ? 15.846 3.803 2.476 1.00 98.06 175 LEU A O 1
ATOM 1366 N N . LEU A 1 176 ? 15.453 1.619 2.728 1.00 98.62 176 LEU A N 1
ATOM 1367 C CA . LEU A 1 176 ? 15.794 1.213 1.372 1.00 98.62 176 LEU A CA 1
ATOM 1368 C C . LEU A 1 176 ? 14.500 0.843 0.643 1.00 98.62 176 LEU A C 1
ATOM 1370 O O . LEU A 1 176 ? 13.861 -0.160 0.972 1.00 98.62 176 LEU A O 1
ATOM 1374 N N . PHE A 1 177 ? 14.125 1.647 -0.346 1.00 98.69 177 PHE A N 1
ATOM 1375 C CA . PHE A 1 177 ? 13.015 1.355 -1.244 1.00 98.69 177 PHE A CA 1
ATOM 1376 C C . PHE A 1 177 ? 13.543 0.686 -2.509 1.00 98.69 177 PHE A C 1
ATOM 1378 O O . PHE A 1 177 ? 14.415 1.229 -3.184 1.00 98.69 177 PHE A O 1
ATOM 1385 N N . ILE A 1 178 ? 13.008 -0.487 -2.835 1.00 98.56 178 ILE A N 1
ATOM 1386 C CA . ILE A 1 178 ? 13.316 -1.213 -4.066 1.00 98.56 178 ILE A CA 1
ATOM 1387 C C . ILE A 1 178 ? 12.018 -1.375 -4.846 1.00 98.56 178 ILE A C 1
ATOM 1389 O O . ILE A 1 178 ? 11.056 -1.961 -4.347 1.00 98.56 178 ILE A O 1
ATOM 1393 N N . ARG A 1 179 ? 12.013 -0.896 -6.085 1.00 97.88 179 ARG A N 1
ATOM 1394 C CA . ARG A 1 179 ? 10.993 -1.207 -7.083 1.00 97.88 179 ARG A CA 1
ATOM 1395 C C . ARG A 1 179 ? 11.697 -1.838 -8.266 1.00 97.88 179 ARG A C 1
ATOM 1397 O O . ARG A 1 179 ? 12.440 -1.153 -8.947 1.00 97.88 179 ARG A O 1
ATOM 1404 N N . ASP A 1 180 ? 11.487 -3.122 -8.500 1.00 97.00 180 ASP A N 1
ATOM 1405 C CA . ASP A 1 180 ? 12.152 -3.839 -9.594 1.00 97.00 180 ASP A CA 1
ATOM 1406 C C . ASP A 1 180 ? 11.298 -5.024 -10.061 1.00 97.00 180 ASP A C 1
ATOM 1408 O O . ASP A 1 180 ? 10.156 -5.173 -9.623 1.00 97.00 180 ASP A O 1
ATOM 1412 N N . TYR A 1 181 ? 11.801 -5.873 -10.949 1.00 95.69 181 TYR A N 1
ATOM 1413 C CA . TYR A 1 181 ? 11.068 -7.049 -11.413 1.00 95.69 181 TYR A CA 1
ATOM 1414 C C . TYR A 1 181 ? 11.334 -8.276 -10.530 1.00 95.69 181 TYR A C 1
ATOM 1416 O O . TYR A 1 181 ? 12.455 -8.543 -10.105 1.00 95.69 181 TYR A O 1
ATOM 1424 N N . LEU A 1 182 ? 10.286 -9.059 -10.260 1.00 95.06 182 LEU A N 1
ATOM 1425 C CA . LEU A 1 182 ? 10.397 -10.295 -9.485 1.00 95.06 182 LEU A CA 1
ATOM 1426 C C . LEU A 1 182 ? 10.523 -11.496 -10.414 1.00 95.06 182 LEU A C 1
ATOM 1428 O O . LEU A 1 182 ? 9.671 -11.693 -11.278 1.00 95.06 182 LEU A O 1
ATOM 1432 N N . MET A 1 183 ? 11.523 -12.343 -10.185 1.00 95.06 183 MET A N 1
ATOM 1433 C CA . MET A 1 183 ? 11.600 -13.636 -10.854 1.00 95.06 183 MET A CA 1
ATOM 1434 C C . MET A 1 183 ? 10.469 -14.548 -10.370 1.00 95.06 183 MET A C 1
ATOM 1436 O O . MET A 1 183 ? 10.366 -14.795 -9.160 1.00 95.06 183 MET A O 1
ATOM 1440 N N . PRO A 1 184 ? 9.631 -15.073 -11.288 1.00 92.69 184 PRO A N 1
ATOM 1441 C CA . PRO A 1 184 ? 8.707 -16.148 -10.959 1.00 92.69 184 PRO A CA 1
ATOM 1442 C C . PRO A 1 184 ? 9.460 -17.369 -10.417 1.00 92.69 184 PRO A C 1
ATOM 1444 O O . PRO A 1 184 ? 10.679 -17.476 -10.555 1.00 92.69 184 PRO A O 1
ATOM 1447 N N . ASN A 1 185 ? 8.745 -18.314 -9.809 1.00 87.38 185 ASN A N 1
ATOM 1448 C CA . ASN A 1 185 ? 9.367 -19.520 -9.266 1.00 87.38 185 ASN A CA 1
ATOM 1449 C C . ASN A 1 185 ? 10.225 -20.235 -10.335 1.00 87.38 185 ASN A C 1
ATOM 1451 O O . ASN A 1 185 ? 9.720 -20.574 -11.412 1.00 87.38 185 ASN A O 1
ATOM 1455 N N . PRO A 1 186 ? 11.519 -20.479 -10.060 1.00 86.38 186 PRO A N 1
ATOM 1456 C CA . PRO A 1 186 ? 12.406 -21.134 -11.009 1.00 86.38 186 PRO A CA 1
ATOM 1457 C C . PRO A 1 186 ? 11.924 -22.537 -11.374 1.00 86.38 186 PRO A C 1
ATOM 1459 O O . PRO A 1 186 ? 11.434 -23.280 -10.527 1.00 86.38 186 PRO A O 1
ATOM 1462 N N . GLY A 1 187 ? 12.127 -22.919 -12.634 1.00 87.00 187 GLY A N 1
ATOM 1463 C CA . GLY A 1 187 ? 11.801 -24.258 -13.131 1.00 87.00 187 GLY A CA 1
ATOM 1464 C C . GLY A 1 187 ? 10.322 -24.490 -13.454 1.00 87.00 187 GLY A C 1
ATOM 1465 O O . GLY A 1 187 ? 9.999 -25.546 -13.992 1.00 87.00 187 GLY A O 1
ATOM 1466 N N . GLU A 1 188 ? 9.437 -23.528 -13.185 1.00 92.81 188 GLU A N 1
ATOM 1467 C CA . GLU A 1 188 ? 8.040 -23.600 -13.616 1.00 92.81 188 GLU A CA 1
ATOM 1468 C C . GLU A 1 188 ? 7.896 -23.259 -15.105 1.00 92.81 188 GLU A C 1
ATOM 1470 O O . GLU A 1 188 ? 8.503 -22.309 -15.612 1.00 92.81 188 GLU A O 1
ATOM 1475 N N . TYR A 1 189 ? 7.048 -24.021 -15.796 1.00 96.44 189 TYR A N 1
ATOM 1476 C CA . TYR A 1 189 ? 6.601 -23.730 -17.154 1.00 96.44 189 TYR A CA 1
ATOM 1477 C C . TYR A 1 189 ? 5.176 -23.184 -17.125 1.00 96.44 189 TYR A C 1
ATOM 1479 O O . TYR A 1 189 ? 4.369 -23.517 -16.256 1.00 96.44 189 TYR A O 1
ATOM 1487 N N . VAL A 1 190 ? 4.867 -22.345 -18.103 1.00 97.38 190 VAL A N 1
ATOM 1488 C CA . VAL A 1 190 ? 3.536 -21.774 -18.309 1.00 97.38 190 VAL A CA 1
ATOM 1489 C C . VAL A 1 190 ? 3.094 -22.004 -19.739 1.00 97.38 190 VAL A C 1
ATOM 1491 O O . VAL A 1 190 ? 3.903 -22.279 -20.627 1.00 97.38 190 VAL A O 1
ATOM 1494 N N . LEU A 1 191 ? 1.789 -21.885 -19.944 1.00 97.38 191 LEU A N 1
ATOM 1495 C CA . LEU A 1 191 ? 1.182 -21.883 -21.259 1.00 97.38 191 LEU A CA 1
ATOM 1496 C C . LEU A 1 191 ? 0.746 -20.458 -21.592 1.00 97.38 191 LEU A C 1
ATOM 1498 O O . LEU A 1 191 ? -0.055 -19.865 -20.864 1.00 97.38 191 LEU A O 1
ATOM 1502 N N . MET A 1 192 ? 1.258 -19.923 -22.693 1.00 97.12 192 MET A N 1
ATOM 1503 C CA . MET A 1 192 ? 0.928 -18.597 -23.196 1.00 97.12 192 MET A CA 1
ATOM 1504 C C . MET A 1 192 ? 0.127 -18.727 -24.488 1.00 97.12 192 MET A C 1
ATOM 1506 O O . MET A 1 192 ? 0.565 -19.365 -25.444 1.00 97.12 192 MET A O 1
ATOM 1510 N N . GLN A 1 193 ? -1.081 -18.171 -24.493 1.00 96.12 193 GLN A N 1
ATOM 1511 C CA . GLN A 1 193 ? -2.000 -18.230 -25.623 1.00 96.12 193 GLN A CA 1
ATOM 1512 C C . GLN A 1 193 ? -2.156 -16.851 -26.262 1.00 96.12 193 GLN A C 1
ATOM 1514 O O . GLN A 1 193 ? -2.467 -15.883 -25.566 1.00 96.12 193 GLN A O 1
ATOM 1519 N N . PHE A 1 194 ? -2.031 -16.796 -27.585 1.00 95.94 194 PHE A N 1
ATOM 1520 C CA . PHE A 1 194 ? -2.217 -15.595 -28.399 1.00 95.94 194 PHE A CA 1
ATOM 1521 C C . PHE A 1 194 ? -3.346 -15.791 -29.406 1.00 95.94 194 PHE A C 1
ATOM 1523 O O . PHE A 1 194 ? -3.673 -16.922 -29.777 1.00 95.94 194 PHE A O 1
ATOM 1530 N N . LEU A 1 195 ? -3.939 -14.691 -29.867 1.00 93.25 195 LEU A N 1
ATOM 1531 C CA . LEU A 1 195 ? -4.785 -14.722 -31.058 1.00 93.25 195 LEU A CA 1
ATOM 1532 C C . LEU A 1 195 ? -3.915 -14.992 -32.287 1.00 93.25 195 LEU A C 1
ATOM 1534 O O . LEU A 1 195 ? -2.819 -14.454 -32.402 1.00 93.25 195 LEU A O 1
ATOM 1538 N N . GLU A 1 196 ? -4.415 -15.813 -33.203 1.00 91.50 196 GLU A N 1
ATOM 1539 C CA . GLU A 1 196 ? -3.721 -16.095 -34.457 1.00 91.50 196 GLU A CA 1
ATOM 1540 C C . GLU A 1 196 ? -3.698 -14.841 -35.344 1.00 91.50 196 GLU A C 1
ATOM 1542 O O . GLU A 1 196 ? -4.751 -14.280 -35.668 1.00 91.50 196 GLU A O 1
ATOM 1547 N N . GLN A 1 197 ? -2.495 -14.384 -35.696 1.00 92.12 197 GLN A N 1
ATOM 1548 C CA . GLN A 1 197 ? -2.246 -13.194 -36.507 1.00 92.12 197 GLN A CA 1
ATOM 1549 C C . GLN A 1 197 ? -0.998 -13.406 -37.367 1.00 92.12 197 GLN A C 1
ATOM 1551 O O . GLN A 1 197 ? -0.027 -13.997 -36.906 1.00 92.12 197 GLN A O 1
ATOM 1556 N N . GLU A 1 198 ? -1.015 -12.889 -38.593 1.00 92.50 198 GLU A N 1
ATOM 1557 C CA . GLU A 1 198 ? 0.155 -12.888 -39.475 1.00 92.50 198 GLU A CA 1
ATOM 1558 C C . GLU A 1 198 ? 0.960 -11.595 -39.301 1.00 92.50 198 GLU A C 1
ATOM 1560 O O . GLU A 1 198 ? 0.391 -10.506 -39.148 1.00 92.50 198 GLU A O 1
ATOM 1565 N N . SER A 1 199 ? 2.286 -11.712 -39.355 1.00 94.12 199 SER A N 1
ATOM 1566 C CA . SER A 1 199 ? 3.187 -10.562 -39.427 1.00 94.12 199 SER A CA 1
ATOM 1567 C C . SER A 1 199 ? 2.931 -9.733 -40.685 1.00 94.12 199 SER A C 1
ATOM 1569 O O . SER A 1 199 ? 2.702 -10.262 -41.773 1.00 94.12 199 SER A O 1
ATOM 1571 N N . LYS A 1 200 ? 3.004 -8.404 -40.553 1.00 92.75 200 LYS A N 1
ATOM 1572 C CA . LYS A 1 200 ? 2.817 -7.470 -41.681 1.00 92.75 200 LYS A CA 1
ATOM 1573 C C . LYS A 1 200 ? 4.079 -7.308 -42.531 1.00 92.75 200 LYS A C 1
ATOM 1575 O O . LYS A 1 200 ? 4.000 -6.785 -43.640 1.00 92.75 200 LYS A O 1
ATOM 1580 N N . GLY A 1 201 ? 5.214 -7.766 -42.016 1.00 92.62 201 GLY A N 1
ATOM 1581 C CA . GLY A 1 201 ? 6.518 -7.735 -42.658 1.00 92.62 201 GLY A CA 1
ATOM 1582 C C . GLY A 1 201 ? 7.571 -8.404 -41.776 1.00 92.62 201 GLY A C 1
ATOM 1583 O O . GLY A 1 201 ? 7.230 -9.175 -40.885 1.00 92.62 201 GLY A O 1
ATOM 1584 N N . GLN A 1 202 ? 8.847 -8.149 -42.059 1.00 90.88 202 GLN A N 1
ATOM 1585 C CA . GLN A 1 202 ? 9.985 -8.805 -41.389 1.00 90.88 202 GLN A CA 1
ATOM 1586 C C . GLN A 1 202 ? 10.698 -7.890 -40.384 1.00 90.88 202 GLN A C 1
ATOM 1588 O O . GLN A 1 202 ? 11.550 -8.346 -39.626 1.00 90.88 202 GLN A O 1
ATOM 1593 N N . ALA A 1 203 ? 10.391 -6.590 -40.389 1.00 92.69 203 ALA A N 1
ATOM 1594 C CA . ALA A 1 203 ? 10.935 -5.667 -39.402 1.00 92.69 203 ALA A CA 1
ATOM 1595 C C . ALA A 1 203 ? 10.305 -5.931 -38.025 1.00 92.69 203 ALA A C 1
ATOM 1597 O O . ALA A 1 203 ? 9.120 -6.248 -37.947 1.00 92.69 203 ALA A O 1
ATOM 1598 N N . ILE A 1 204 ? 11.053 -5.721 -36.933 1.00 92.69 204 ILE A N 1
ATOM 1599 C CA . ILE A 1 204 ? 10.575 -5.944 -35.550 1.00 92.69 204 ILE A CA 1
ATOM 1600 C C . ILE A 1 204 ? 9.247 -5.221 -35.267 1.00 92.69 204 ILE A C 1
ATOM 1602 O O . ILE A 1 204 ? 8.329 -5.777 -34.659 1.00 92.69 204 ILE A O 1
ATOM 1606 N N . ALA A 1 205 ? 9.103 -3.992 -35.767 1.00 91.88 205 ALA A N 1
ATOM 1607 C CA . ALA A 1 205 ? 7.881 -3.199 -35.638 1.00 91.88 205 ALA A CA 1
ATOM 1608 C C . ALA A 1 205 ? 6.651 -3.829 -36.331 1.00 91.88 205 ALA A C 1
ATOM 1610 O O . ALA A 1 205 ? 5.518 -3.503 -35.985 1.00 91.88 205 ALA A O 1
ATOM 1611 N N . GLU A 1 206 ? 6.858 -4.731 -37.292 1.00 93.31 206 GLU A N 1
ATOM 1612 C CA . GLU A 1 206 ? 5.819 -5.328 -38.140 1.00 93.31 206 GLU A CA 1
ATOM 1613 C C . GLU A 1 206 ? 5.494 -6.788 -37.786 1.00 93.31 206 GLU A C 1
ATOM 1615 O O . GLU A 1 206 ? 4.518 -7.330 -38.316 1.00 93.31 206 GLU A O 1
ATOM 1620 N N . LEU A 1 207 ? 6.276 -7.414 -36.897 1.00 94.56 207 LEU A N 1
ATOM 1621 C CA . LEU A 1 207 ? 6.053 -8.793 -36.458 1.00 94.56 207 LEU A CA 1
ATOM 1622 C C . LEU A 1 207 ? 4.750 -8.930 -35.654 1.00 94.56 207 LEU A C 1
ATOM 1624 O O . LEU A 1 207 ? 4.389 -8.052 -34.868 1.00 94.56 207 LEU A O 1
ATOM 1628 N N . CYS A 1 208 ? 4.028 -10.036 -35.788 1.00 94.12 208 CYS A N 1
ATOM 1629 C CA . CYS A 1 208 ? 2.990 -10.379 -34.819 1.00 94.12 208 CYS A CA 1
ATOM 1630 C C . CYS A 1 208 ? 3.629 -10.826 -33.488 1.00 94.12 208 CYS A C 1
ATOM 1632 O O . CYS A 1 208 ? 4.839 -11.031 -33.393 1.00 94.12 208 CYS A O 1
ATOM 1634 N N . GLU A 1 209 ? 2.828 -10.937 -32.427 1.00 94.25 209 GLU A N 1
ATOM 1635 C CA . GLU A 1 209 ? 3.342 -11.287 -31.091 1.00 94.25 209 GLU A CA 1
ATOM 1636 C C . GLU A 1 209 ? 3.981 -12.684 -31.046 1.00 94.25 209 GLU A C 1
ATOM 1638 O O . GLU A 1 209 ? 4.939 -12.899 -30.310 1.00 94.25 209 GLU A O 1
ATOM 1643 N N . THR A 1 210 ? 3.480 -13.634 -31.841 1.00 95.62 210 THR A N 1
ATOM 1644 C CA . THR A 1 210 ? 4.002 -15.007 -31.878 1.00 95.62 210 THR A CA 1
ATOM 1645 C C . THR A 1 210 ? 5.346 -15.081 -32.594 1.00 95.62 210 THR A C 1
ATOM 1647 O O . THR A 1 210 ? 6.276 -15.664 -32.047 1.00 95.62 210 THR A O 1
ATOM 1650 N N . ASP A 1 211 ? 5.497 -14.406 -33.737 1.00 96.31 211 ASP A N 1
ATOM 1651 C CA . ASP A 1 211 ? 6.773 -14.352 -34.464 1.00 96.31 211 ASP A CA 1
ATOM 1652 C C . ASP A 1 211 ? 7.835 -13.590 -33.652 1.00 96.31 211 ASP A C 1
ATOM 1654 O O . ASP A 1 211 ? 9.008 -13.964 -33.627 1.00 96.31 211 ASP A O 1
ATOM 1658 N N . LEU A 1 212 ? 7.425 -12.542 -32.923 1.00 96.00 212 LEU A N 1
ATOM 1659 C CA . LEU A 1 212 ? 8.308 -11.829 -31.999 1.00 96.00 212 LEU A CA 1
ATOM 1660 C C . LEU A 1 212 ? 8.733 -12.715 -30.816 1.00 96.00 212 LEU A C 1
ATOM 1662 O O . LEU A 1 212 ? 9.887 -12.650 -30.391 1.00 96.00 212 LEU A O 1
ATOM 1666 N N . LEU A 1 213 ? 7.829 -13.547 -30.287 1.00 97.19 213 LEU A N 1
ATOM 1667 C CA . LEU A 1 213 ? 8.145 -14.508 -29.227 1.00 97.19 213 LEU A CA 1
ATOM 1668 C C . LEU A 1 213 ? 9.120 -15.587 -29.710 1.00 97.19 213 LEU A C 1
ATOM 1670 O O . LEU A 1 213 ? 10.046 -15.930 -28.979 1.00 97.19 213 LEU A O 1
ATOM 1674 N N . GLU A 1 214 ? 8.931 -16.107 -30.922 1.00 96.81 214 GLU A N 1
ATOM 1675 C CA . GLU A 1 214 ? 9.840 -17.082 -31.534 1.00 96.81 214 GLU A CA 1
ATOM 1676 C C . GLU A 1 214 ? 11.236 -16.483 -31.727 1.00 96.81 214 GLU A C 1
ATOM 1678 O O . GLU A 1 214 ? 12.221 -17.065 -31.272 1.00 96.81 214 GLU A O 1
ATOM 1683 N N . LEU A 1 215 ? 11.321 -15.261 -32.263 1.00 95.19 215 LEU A N 1
ATOM 1684 C CA . LEU A 1 215 ? 12.586 -14.531 -32.349 1.00 95.19 215 LEU A CA 1
ATOM 1685 C C . LEU A 1 215 ? 13.224 -14.331 -30.967 1.00 95.19 215 LEU A C 1
ATOM 1687 O O . LEU A 1 215 ? 14.431 -14.521 -30.799 1.00 95.19 215 LEU A O 1
ATOM 1691 N N . TYR A 1 216 ? 12.438 -13.945 -29.960 1.00 96.19 216 TYR A N 1
ATOM 1692 C CA . TYR A 1 216 ? 12.941 -13.756 -28.600 1.00 96.19 216 TYR A CA 1
ATOM 1693 C C . TYR A 1 216 ? 13.482 -15.060 -28.002 1.00 96.19 216 TYR A C 1
ATOM 1695 O O . TYR A 1 216 ? 14.540 -15.056 -27.369 1.00 96.19 216 TYR A O 1
ATOM 1703 N N . ALA A 1 217 ? 12.802 -16.181 -28.249 1.00 96.75 217 ALA A N 1
ATOM 1704 C CA . ALA A 1 217 ? 13.225 -17.500 -27.796 1.00 96.75 217 ALA A CA 1
ATOM 1705 C C . ALA A 1 217 ? 14.570 -17.937 -28.380 1.00 96.75 217 ALA A C 1
ATOM 1707 O O . ALA A 1 217 ? 15.271 -18.710 -27.735 1.00 96.75 217 ALA A O 1
ATOM 1708 N N . GLU A 1 218 ? 14.972 -17.416 -29.539 1.00 94.56 218 GLU A N 1
ATOM 1709 C CA . GLU A 1 218 ? 16.285 -17.680 -30.138 1.00 94.56 218 GLU A CA 1
ATOM 1710 C C . GLU A 1 218 ? 17.361 -16.668 -29.709 1.00 94.56 218 GLU A C 1
ATOM 1712 O O . GLU A 1 218 ? 18.551 -16.987 -29.674 1.00 94.56 218 GLU A O 1
ATOM 1717 N N . THR A 1 219 ? 16.961 -15.436 -29.382 1.00 92.69 219 THR A N 1
ATOM 1718 C CA . THR A 1 219 ? 17.886 -14.292 -29.259 1.00 92.69 219 THR A CA 1
ATOM 1719 C C . THR A 1 219 ? 18.095 -13.772 -27.839 1.00 92.69 219 THR A C 1
ATOM 1721 O O . THR A 1 219 ? 19.033 -13.001 -27.621 1.00 92.69 219 THR A O 1
ATOM 1724 N N . ALA A 1 220 ? 17.285 -14.198 -26.863 1.00 91.19 220 ALA A N 1
ATOM 1725 C CA . ALA A 1 220 ? 17.433 -13.795 -25.465 1.00 91.19 220 ALA A CA 1
ATOM 1726 C C . ALA A 1 220 ? 18.861 -14.030 -24.933 1.00 91.19 220 ALA A C 1
ATOM 1728 O O . ALA A 1 220 ? 19.540 -14.983 -25.326 1.00 91.19 220 ALA A O 1
ATOM 1729 N N . ARG A 1 221 ? 19.299 -13.172 -23.997 1.00 85.62 221 ARG A N 1
ATOM 1730 C CA . ARG A 1 221 ?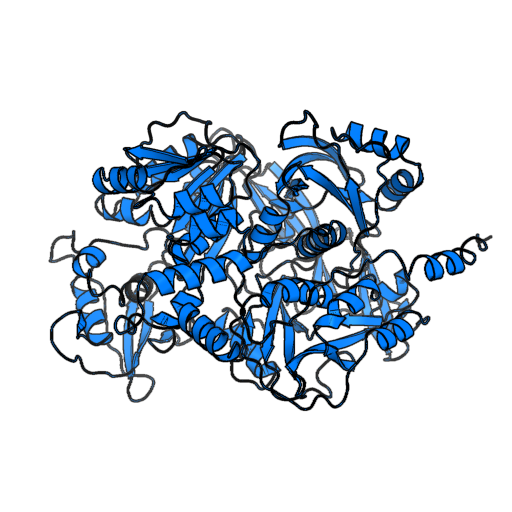 20.681 -13.111 -23.477 1.00 85.62 221 ARG A CA 1
ATOM 1731 C C . ARG A 1 221 ? 21.700 -12.807 -24.569 1.00 85.62 221 ARG A C 1
ATOM 1733 O O . ARG A 1 221 ? 22.681 -13.530 -24.741 1.00 85.62 221 ARG A O 1
ATOM 1740 N N . ALA A 1 222 ? 21.495 -11.703 -25.284 1.00 84.44 222 ALA A N 1
ATOM 1741 C CA . ALA A 1 222 ? 22.324 -11.319 -26.427 1.00 84.44 222 ALA A CA 1
ATOM 1742 C C . ALA A 1 222 ? 23.832 -11.213 -26.104 1.00 84.44 222 ALA A C 1
ATOM 1744 O O . ALA A 1 222 ? 24.669 -11.445 -26.979 1.00 84.44 222 ALA A O 1
ATOM 1745 N N . LYS A 1 223 ? 24.199 -10.938 -24.843 1.00 83.44 223 LYS A N 1
ATOM 1746 C CA . LYS A 1 223 ? 25.597 -10.869 -24.378 1.00 83.44 223 LYS A CA 1
ATOM 1747 C C . LYS A 1 223 ? 26.285 -12.235 -24.240 1.00 83.44 223 LYS A C 1
ATOM 1749 O O . LYS A 1 223 ? 27.510 -12.283 -24.155 1.00 83.44 223 LYS A O 1
ATOM 1754 N N . ASN A 1 224 ? 25.532 -13.336 -24.225 1.00 84.19 224 ASN A N 1
ATOM 1755 C CA . ASN A 1 224 ? 26.101 -14.681 -24.203 1.00 84.19 224 ASN A CA 1
ATOM 1756 C C . ASN A 1 224 ? 26.646 -15.089 -25.577 1.00 84.19 224 ASN A C 1
ATOM 1758 O O . ASN A 1 224 ? 26.264 -14.538 -26.618 1.00 84.19 224 ASN A O 1
ATOM 1762 N N . ASP A 1 225 ? 27.500 -16.118 -25.563 1.00 84.56 225 ASP A N 1
ATOM 1763 C CA . ASP A 1 225 ? 27.913 -16.826 -26.775 1.00 84.56 225 ASP A CA 1
ATOM 1764 C C . ASP A 1 225 ? 26.672 -17.220 -27.599 1.00 84.56 225 ASP A C 1
ATOM 1766 O O . ASP A 1 225 ? 25.717 -17.734 -27.005 1.00 84.56 225 ASP A O 1
ATOM 1770 N N . PRO A 1 226 ? 26.659 -16.998 -28.931 1.00 85.19 226 PRO A N 1
ATOM 1771 C CA . PRO A 1 226 ? 25.527 -17.326 -29.795 1.00 85.19 226 PRO A CA 1
ATOM 1772 C C . PRO A 1 226 ? 24.939 -18.727 -29.597 1.00 85.19 226 PRO A C 1
ATOM 1774 O O . PRO A 1 226 ? 23.728 -18.884 -29.703 1.00 85.19 226 PRO A O 1
ATOM 1777 N N . VAL A 1 227 ? 25.756 -19.734 -29.269 1.00 85.75 227 VAL A N 1
ATOM 1778 C CA . VAL A 1 227 ? 25.294 -21.122 -29.0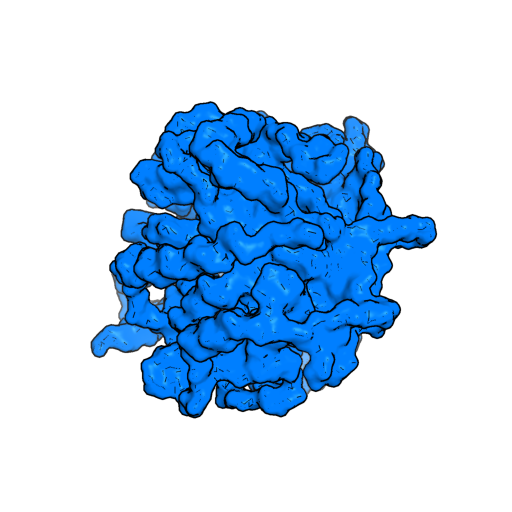55 1.00 85.75 227 VAL A CA 1
ATOM 1779 C C . VAL A 1 227 ? 24.510 -21.285 -27.742 1.00 85.75 227 VAL A C 1
ATOM 1781 O O . VAL A 1 227 ? 23.741 -22.230 -27.587 1.00 85.75 227 VAL A O 1
ATOM 1784 N N . CYS A 1 228 ? 24.691 -20.363 -26.798 1.00 83.69 228 CYS A N 1
ATOM 1785 C CA . CYS A 1 228 ? 24.084 -20.367 -25.466 1.00 83.69 228 CYS A CA 1
ATOM 1786 C C . CYS A 1 228 ? 22.955 -19.331 -25.312 1.00 83.69 228 CYS A C 1
ATOM 1788 O O . CYS A 1 228 ? 22.534 -19.058 -24.181 1.00 83.69 228 CYS A O 1
ATOM 1790 N N . ARG A 1 229 ? 22.516 -18.705 -26.411 1.00 90.19 229 ARG A N 1
ATOM 1791 C CA . ARG A 1 229 ? 21.398 -17.752 -26.425 1.00 90.19 229 ARG A CA 1
ATOM 1792 C C . ARG A 1 229 ? 20.053 -18.470 -26.411 1.00 90.19 229 ARG A C 1
ATOM 1794 O O . ARG A 1 229 ? 19.962 -19.662 -26.703 1.00 90.19 229 ARG A O 1
ATOM 1801 N N . GLY A 1 230 ? 19.018 -17.710 -26.077 1.00 92.25 230 GLY A N 1
ATOM 1802 C CA . GLY A 1 230 ? 17.644 -18.167 -26.158 1.00 92.25 230 GLY A CA 1
ATOM 1803 C C . GLY A 1 230 ? 17.177 -19.013 -24.976 1.00 92.25 230 GLY A C 1
ATOM 1804 O O . GLY A 1 230 ? 17.822 -19.110 -23.926 1.00 92.25 230 GLY A O 1
ATOM 1805 N N . PHE A 1 231 ? 15.997 -19.603 -25.138 1.00 94.69 231 PHE A N 1
ATOM 1806 C CA . PHE A 1 231 ? 15.341 -20.447 -24.149 1.00 94.69 231 PHE A CA 1
ATOM 1807 C C . PHE A 1 231 ? 14.393 -21.455 -24.806 1.00 94.69 231 PHE A C 1
ATOM 1809 O O . PHE A 1 231 ? 14.073 -21.374 -25.986 1.00 94.69 231 PHE A O 1
ATOM 1816 N N . PHE A 1 232 ? 13.933 -22.433 -24.022 1.00 95.88 232 PHE A N 1
ATOM 1817 C CA . PHE A 1 232 ? 12.986 -23.435 -24.505 1.00 95.88 232 PHE A CA 1
ATOM 1818 C C . PHE A 1 232 ? 11.637 -22.804 -24.876 1.00 95.88 232 PHE A C 1
ATOM 1820 O O . PHE A 1 232 ? 10.981 -22.205 -24.021 1.00 95.88 232 PHE A O 1
ATOM 1827 N N . LEU A 1 233 ? 11.195 -23.033 -26.109 1.00 98.06 233 LEU A N 1
ATOM 1828 C CA . LEU A 1 233 ? 9.868 -22.687 -26.597 1.00 98.06 233 LEU A CA 1
ATOM 1829 C C . LEU A 1 233 ? 9.293 -23.879 -27.364 1.00 98.06 233 LEU A C 1
ATOM 1831 O O . LEU A 1 233 ? 9.947 -24.447 -28.235 1.00 98.06 233 LEU A O 1
ATOM 1835 N N . GLU A 1 234 ? 8.063 -24.255 -27.037 1.00 97.94 234 GLU A N 1
ATOM 1836 C CA . GLU A 1 234 ? 7.341 -25.335 -27.705 1.00 97.94 234 GLU A CA 1
ATOM 1837 C C . GLU A 1 234 ? 5.948 -24.848 -28.089 1.00 97.94 234 GLU A C 1
ATOM 1839 O O . GLU A 1 234 ? 5.167 -24.443 -27.228 1.00 97.94 234 GLU A O 1
ATOM 1844 N N . GLN A 1 235 ? 5.613 -24.904 -29.376 1.00 97.44 235 GLN A N 1
ATOM 1845 C CA . GLN A 1 235 ? 4.250 -24.656 -29.828 1.00 97.44 235 GLN A CA 1
ATOM 1846 C C . GLN A 1 235 ? 3.401 -25.914 -29.598 1.00 97.44 235 GLN A C 1
ATOM 1848 O O . GLN A 1 235 ? 3.761 -27.018 -30.006 1.00 97.44 235 GLN A O 1
ATOM 1853 N N . LEU A 1 236 ? 2.256 -25.746 -28.944 1.00 96.62 236 LEU A N 1
ATOM 1854 C CA . LEU A 1 236 ? 1.303 -26.805 -28.638 1.00 96.62 236 LEU A 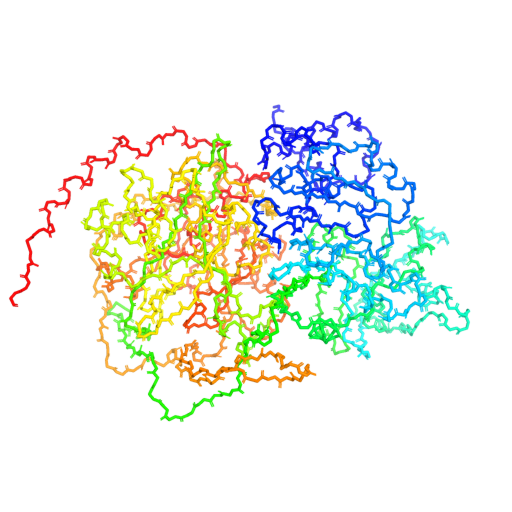CA 1
ATOM 1855 C C . LEU A 1 236 ? 0.020 -26.646 -29.463 1.00 96.62 236 LEU A C 1
ATOM 1857 O O . LEU A 1 236 ? -0.314 -25.539 -29.897 1.00 96.62 236 LEU A O 1
ATOM 1861 N N . PRO A 1 237 ? -0.771 -27.724 -29.622 1.00 94.56 237 PRO A N 1
ATOM 1862 C CA . PRO A 1 237 ? -2.098 -27.619 -30.209 1.00 94.56 237 PRO A CA 1
ATOM 1863 C C . PRO A 1 237 ? -2.964 -26.592 -29.459 1.00 94.56 237 PRO A C 1
ATOM 1865 O O . PRO A 1 237 ? -3.009 -26.603 -28.221 1.00 94.56 237 PRO A O 1
ATOM 1868 N N . PRO A 1 238 ? -3.686 -25.716 -30.174 1.00 91.62 238 PRO A N 1
ATOM 1869 C CA . PRO A 1 238 ? -4.458 -24.666 -29.535 1.00 91.62 238 PRO A CA 1
ATOM 1870 C C . PRO A 1 238 ? -5.656 -25.229 -28.771 1.00 91.62 238 PRO A C 1
ATOM 1872 O O . PRO A 1 238 ? -6.358 -26.129 -29.228 1.00 91.62 238 PRO A O 1
ATOM 1875 N N . ARG A 1 239 ? -5.934 -24.644 -27.601 1.00 87.50 239 ARG A N 1
ATOM 1876 C CA . ARG A 1 239 ? -7.106 -24.987 -26.773 1.00 87.50 239 ARG A CA 1
ATOM 1877 C C . ARG A 1 239 ? -8.397 -24.317 -27.244 1.00 87.50 239 ARG A C 1
ATOM 1879 O O . ARG A 1 239 ? -9.485 -24.745 -26.874 1.00 87.50 239 ARG A O 1
ATOM 1886 N N . VAL A 1 240 ? -8.273 -23.238 -28.015 1.00 88.31 240 VAL A N 1
ATOM 1887 C CA . VAL A 1 240 ? -9.382 -22.409 -28.503 1.00 88.31 240 VAL A CA 1
ATOM 1888 C C . VAL A 1 240 ? -9.178 -22.175 -30.005 1.00 88.31 240 VAL A C 1
ATOM 1890 O O . VAL A 1 240 ? -8.043 -21.932 -30.415 1.00 88.31 240 VAL A O 1
ATOM 1893 N N . PRO A 1 241 ? -10.224 -22.230 -30.849 1.00 91.38 241 PRO A N 1
ATOM 1894 C CA . PRO A 1 241 ? -10.086 -21.916 -32.272 1.00 91.38 241 PRO A CA 1
ATOM 1895 C C . PRO A 1 241 ? -9.475 -20.527 -32.514 1.00 91.38 241 PRO A C 1
ATOM 1897 O O . PRO A 1 241 ? -9.771 -19.598 -31.763 1.00 91.38 241 PRO A O 1
ATOM 1900 N N . LYS A 1 242 ? -8.687 -20.378 -33.590 1.00 92.81 242 LYS A N 1
ATOM 1901 C CA . LYS A 1 242 ? -8.010 -19.121 -33.985 1.00 92.81 242 LYS A CA 1
ATOM 1902 C C . LYS A 1 242 ? -7.055 -18.566 -32.924 1.00 92.81 242 LYS A C 1
ATOM 1904 O O . LYS A 1 242 ? -6.967 -17.356 -32.706 1.00 92.81 242 LYS A O 1
ATOM 1909 N N . THR A 1 243 ? -6.382 -19.465 -32.218 1.00 94.88 243 THR A N 1
ATOM 1910 C CA . THR A 1 243 ? -5.334 -19.111 -31.262 1.00 94.88 243 THR A CA 1
ATOM 1911 C C . THR A 1 243 ? -4.100 -19.948 -31.525 1.00 94.88 243 THR A C 1
ATOM 1913 O O . THR A 1 243 ? -4.196 -21.017 -32.124 1.00 94.88 243 THR A O 1
ATOM 1916 N N . GLN A 1 244 ? -2.965 -19.478 -31.029 1.00 96.31 244 GLN A N 1
ATOM 1917 C CA . GLN A 1 244 ? -1.736 -20.253 -30.936 1.00 96.31 244 GLN A CA 1
ATOM 1918 C C . GLN A 1 244 ? -1.361 -20.395 -29.463 1.00 96.31 244 GLN A C 1
ATOM 1920 O O . GLN A 1 244 ? -1.609 -19.487 -28.666 1.00 96.31 244 GLN A O 1
ATOM 1925 N N . LEU A 1 245 ? -0.827 -21.556 -29.086 1.00 97.19 245 LEU A N 1
ATOM 1926 C CA . LEU A 1 245 ? -0.491 -21.885 -27.706 1.00 97.19 245 LEU A CA 1
ATOM 1927 C C . LEU A 1 245 ? 0.979 -22.273 -27.624 1.00 97.19 245 LEU A C 1
ATOM 1929 O O . LEU A 1 245 ? 1.420 -23.147 -28.359 1.00 97.19 245 LEU A O 1
ATOM 1933 N N . TYR A 1 246 ? 1.702 -21.669 -26.692 1.00 98.00 246 TYR A N 1
ATOM 1934 C CA . TYR A 1 246 ? 3.118 -21.925 -26.477 1.00 98.00 246 TYR A CA 1
ATOM 1935 C C . TYR A 1 246 ? 3.372 -22.359 -25.041 1.00 98.00 246 TYR A C 1
ATOM 1937 O O . TYR A 1 246 ? 2.776 -21.820 -24.109 1.00 98.00 246 TYR A O 1
ATOM 1945 N N . ARG A 1 247 ? 4.273 -23.321 -24.862 1.00 98.00 247 ARG A N 1
ATOM 1946 C CA . ARG A 1 247 ? 4.821 -23.744 -23.577 1.00 98.00 247 ARG A CA 1
ATOM 1947 C C . ARG A 1 247 ? 6.254 -23.242 -23.459 1.00 98.00 247 ARG A C 1
ATOM 1949 O O . ARG A 1 247 ? 7.084 -23.509 -24.323 1.00 98.00 247 ARG A O 1
ATOM 1956 N N . LEU A 1 248 ? 6.539 -22.526 -22.377 1.00 98.00 248 LEU A N 1
ATOM 1957 C CA . LEU A 1 248 ? 7.834 -21.890 -22.125 1.00 98.00 248 LEU A CA 1
ATOM 1958 C C . LEU A 1 248 ? 8.068 -21.685 -20.619 1.00 98.00 248 LEU A C 1
ATOM 1960 O O . LEU A 1 248 ? 7.103 -21.717 -19.848 1.00 98.00 248 LEU A O 1
ATOM 1964 N N . PRO A 1 249 ? 9.319 -21.484 -20.164 1.00 96.94 249 PRO A N 1
ATOM 1965 C CA . PRO A 1 249 ? 9.591 -21.165 -18.767 1.00 96.94 249 PRO A CA 1
ATOM 1966 C C . PRO A 1 249 ? 8.878 -19.878 -18.329 1.00 96.94 249 PRO A C 1
ATOM 1968 O O . PRO A 1 249 ? 8.903 -18.874 -19.043 1.00 96.94 249 PRO A O 1
ATOM 1971 N N . HIS A 1 250 ? 8.295 -19.880 -17.127 1.00 96.50 250 HIS A N 1
ATOM 1972 C CA . HIS A 1 250 ? 7.495 -18.765 -16.600 1.00 96.50 250 HIS A CA 1
ATOM 1973 C C . HIS A 1 250 ? 8.263 -17.438 -16.609 1.00 96.50 250 HIS A C 1
ATOM 1975 O O . HIS A 1 250 ? 7.729 -16.407 -17.013 1.00 96.50 250 HIS A O 1
ATOM 1981 N N . LYS A 1 251 ? 9.544 -17.479 -16.237 1.00 95.31 251 LYS A N 1
ATOM 1982 C CA . LYS A 1 251 ? 10.452 -16.331 -16.303 1.00 95.31 251 LYS A CA 1
ATOM 1983 C C . LYS A 1 251 ? 10.424 -15.634 -17.668 1.00 95.31 251 LYS A C 1
ATOM 1985 O O . LYS A 1 251 ? 10.197 -14.432 -17.729 1.00 95.31 251 LYS A O 1
ATOM 1990 N N . TRP A 1 252 ? 10.621 -16.384 -18.750 1.00 96.06 252 TRP A N 1
ATOM 1991 C CA . TRP A 1 252 ? 10.728 -15.806 -20.089 1.00 96.06 252 TRP A CA 1
ATOM 1992 C C . TRP A 1 252 ? 9.384 -15.339 -20.632 1.00 96.06 252 TRP A C 1
ATOM 1994 O O . TRP A 1 252 ? 9.336 -14.313 -21.301 1.00 96.06 252 TRP A O 1
ATOM 2004 N N . ALA A 1 253 ? 8.287 -16.018 -20.279 1.00 97.06 253 ALA A N 1
ATOM 2005 C CA . ALA A 1 253 ? 6.949 -15.503 -20.559 1.00 97.06 253 ALA A CA 1
ATOM 2006 C C . ALA A 1 253 ? 6.735 -14.134 -19.899 1.00 97.06 253 ALA A C 1
ATOM 2008 O O . ALA A 1 253 ? 6.271 -13.199 -20.545 1.00 97.06 253 ALA A O 1
ATOM 2009 N N . TYR A 1 254 ? 7.108 -14.003 -18.624 1.00 96.19 254 TYR A N 1
ATOM 2010 C CA . TYR A 1 254 ? 6.963 -12.754 -17.887 1.00 96.19 254 TYR A CA 1
ATOM 2011 C C . TYR A 1 254 ? 7.843 -11.632 -18.460 1.00 96.19 254 TYR A C 1
ATOM 2013 O O . TYR A 1 254 ? 7.351 -10.530 -18.694 1.00 96.19 254 TYR A O 1
ATOM 2021 N N . GLU A 1 255 ? 9.112 -11.913 -18.769 1.00 95.62 255 GLU A N 1
ATOM 2022 C CA . GLU A 1 255 ? 10.010 -10.928 -19.384 1.00 95.62 255 GLU A CA 1
ATOM 2023 C C . GLU A 1 255 ? 9.581 -10.518 -20.795 1.00 95.62 255 GLU A C 1
ATOM 2025 O O . GLU A 1 255 ? 9.687 -9.338 -21.130 1.00 95.62 255 GLU A O 1
ATOM 2030 N N . PHE A 1 256 ? 9.061 -11.454 -21.597 1.00 96.19 256 PHE A N 1
ATOM 2031 C CA . PHE A 1 256 ? 8.502 -11.160 -22.915 1.00 96.19 256 PHE A CA 1
ATOM 2032 C C . PHE A 1 256 ? 7.310 -10.204 -22.810 1.00 96.19 256 PHE A C 1
ATOM 2034 O O . PHE A 1 256 ? 7.277 -9.182 -23.492 1.00 96.19 256 PHE A O 1
ATOM 2041 N N . ILE A 1 257 ? 6.367 -10.497 -21.905 1.00 95.44 257 ILE A N 1
ATOM 2042 C CA . ILE A 1 257 ? 5.174 -9.673 -21.659 1.00 95.44 257 ILE A CA 1
ATOM 2043 C C . ILE A 1 257 ? 5.546 -8.217 -21.348 1.00 95.44 257 ILE A C 1
ATOM 2045 O O . ILE A 1 257 ? 4.876 -7.310 -21.832 1.00 95.44 257 ILE A O 1
ATOM 2049 N N . LEU A 1 258 ? 6.605 -7.991 -20.565 1.00 92.81 258 LEU A N 1
ATOM 2050 C CA . LEU A 1 258 ? 7.043 -6.649 -20.168 1.00 92.81 258 LEU A CA 1
ATOM 2051 C C . LEU A 1 258 ? 7.741 -5.860 -21.288 1.00 92.81 258 LEU A C 1
ATOM 2053 O O . LEU A 1 258 ? 7.760 -4.634 -21.225 1.00 92.81 258 LEU A O 1
ATOM 2057 N N . ARG A 1 259 ? 8.322 -6.533 -22.293 1.00 92.31 259 ARG A N 1
ATOM 2058 C CA . ARG A 1 259 ? 9.164 -5.885 -23.321 1.00 92.31 259 ARG A CA 1
ATOM 2059 C C . ARG A 1 259 ? 8.594 -5.889 -24.736 1.00 92.31 259 ARG A C 1
ATOM 2061 O O . ARG A 1 259 ? 9.063 -5.115 -25.564 1.00 92.31 259 ARG A O 1
ATOM 2068 N N . LYS A 1 260 ? 7.599 -6.732 -25.039 1.00 91.88 260 LYS A N 1
ATOM 2069 C CA . LYS A 1 260 ? 7.048 -6.932 -26.400 1.00 91.88 260 LYS A CA 1
ATOM 2070 C C . LYS A 1 260 ? 6.595 -5.639 -27.099 1.00 91.88 260 LYS A C 1
ATOM 2072 O O . LYS A 1 260 ? 6.574 -5.563 -28.328 1.00 91.88 260 LYS A O 1
ATOM 2077 N N . ASP A 1 261 ? 6.237 -4.621 -26.317 1.00 89.31 261 ASP A N 1
ATOM 2078 C CA . ASP A 1 261 ? 5.759 -3.326 -26.806 1.00 89.31 261 ASP A CA 1
ATOM 2079 C C . ASP A 1 261 ? 6.902 -2.312 -27.043 1.00 89.31 261 ASP A C 1
ATOM 2081 O O . ASP A 1 261 ? 6.711 -1.323 -27.749 1.00 89.31 261 ASP A O 1
ATOM 2085 N N . GLY A 1 262 ? 8.110 -2.573 -26.529 1.00 87.06 262 GLY A N 1
ATOM 2086 C CA . GLY A 1 262 ? 9.324 -1.754 -26.680 1.00 87.06 262 GLY A CA 1
ATOM 2087 C C . GLY A 1 262 ? 10.079 -1.997 -27.991 1.00 87.06 262 GLY A C 1
ATOM 2088 O O . GLY A 1 262 ? 11.296 -2.168 -27.996 1.00 87.06 262 GLY A O 1
ATOM 2089 N N . ARG A 1 263 ? 9.358 -2.059 -29.114 1.00 90.81 263 ARG A N 1
ATOM 2090 C CA . ARG A 1 263 ? 9.886 -2.544 -30.403 1.00 90.81 263 ARG A CA 1
ATOM 2091 C C . ARG A 1 263 ? 10.939 -1.642 -31.044 1.00 90.81 263 ARG A C 1
ATOM 2093 O O . ARG A 1 263 ? 11.805 -2.149 -31.750 1.00 90.81 263 ARG A O 1
ATOM 2100 N N . ASP A 1 264 ? 10.877 -0.337 -30.787 1.00 89.25 264 ASP A N 1
ATOM 2101 C CA . ASP A 1 264 ? 11.796 0.649 -31.374 1.00 89.25 264 ASP A CA 1
ATOM 2102 C C . ASP A 1 264 ? 13.244 0.467 -30.884 1.00 89.25 264 ASP A C 1
ATOM 2104 O O . ASP A 1 264 ? 14.181 0.717 -31.639 1.00 89.25 264 ASP A O 1
ATOM 2108 N N . ASN A 1 265 ? 13.423 -0.043 -29.659 1.00 87.75 265 ASN A N 1
ATOM 2109 C CA . ASN A 1 265 ? 14.730 -0.257 -29.029 1.00 87.75 265 ASN A CA 1
ATOM 2110 C C . ASN A 1 265 ? 14.977 -1.745 -28.727 1.00 87.75 265 ASN A C 1
ATOM 2112 O O . ASN A 1 265 ? 15.671 -2.089 -27.773 1.00 87.75 265 ASN A O 1
ATOM 2116 N N . TRP A 1 266 ? 14.389 -2.648 -29.518 1.00 90.25 266 TRP A N 1
ATOM 2117 C CA . TRP A 1 266 ? 14.391 -4.087 -29.236 1.00 90.25 266 TRP A CA 1
ATOM 2118 C C . TRP A 1 266 ? 15.790 -4.670 -28.995 1.00 90.25 266 TRP A C 1
ATOM 2120 O O . TRP A 1 266 ? 15.968 -5.469 -28.082 1.00 90.25 266 TRP A O 1
ATOM 2130 N N . GLU A 1 267 ? 16.792 -4.250 -29.772 1.00 87.19 267 GLU A N 1
ATOM 2131 C CA . GLU A 1 267 ? 18.172 -4.729 -29.614 1.00 87.19 267 GLU A CA 1
ATOM 2132 C C . GLU A 1 267 ? 18.760 -4.378 -28.239 1.00 87.19 267 GLU A C 1
ATOM 2134 O O . GLU A 1 267 ? 19.351 -5.244 -27.598 1.00 87.19 267 GLU A O 1
ATOM 2139 N N . GLU A 1 268 ? 18.532 -3.155 -27.749 1.00 86.44 268 GLU A N 1
ATOM 2140 C CA . GLU A 1 268 ? 18.946 -2.726 -26.405 1.00 86.44 268 GLU A CA 1
ATOM 2141 C C . GLU A 1 268 ? 18.194 -3.532 -25.332 1.00 86.44 268 GLU A C 1
ATOM 2143 O O . GLU A 1 268 ? 18.794 -4.059 -24.398 1.00 86.44 268 GLU A O 1
ATOM 2148 N N . GLN A 1 269 ? 16.886 -3.730 -25.521 1.00 86.19 269 GLN A N 1
ATOM 2149 C CA . GLN A 1 269 ? 16.033 -4.501 -24.608 1.00 86.19 269 GLN A CA 1
ATOM 2150 C C . GLN A 1 269 ? 16.431 -5.988 -24.516 1.00 86.19 269 GLN A C 1
ATOM 2152 O O . GLN A 1 269 ? 16.164 -6.641 -23.506 1.00 86.19 269 GLN A O 1
ATOM 2157 N N . LEU A 1 270 ? 17.064 -6.563 -25.547 1.00 88.12 270 LEU A N 1
ATOM 2158 C CA . LEU A 1 270 ? 17.582 -7.941 -25.518 1.00 88.12 270 LEU A CA 1
ATOM 2159 C C . LEU A 1 270 ? 18.853 -8.094 -24.672 1.00 88.12 270 LEU A C 1
ATOM 2161 O O . LEU A 1 270 ? 19.197 -9.214 -24.270 1.00 88.12 270 LEU A O 1
ATOM 2165 N N . GLU A 1 271 ? 19.564 -6.998 -24.406 1.00 87.81 271 GLU A N 1
ATOM 2166 C CA . GLU A 1 271 ? 20.735 -7.009 -23.533 1.00 87.81 271 GLU A CA 1
ATOM 2167 C C . GLU A 1 271 ? 20.372 -7.065 -22.044 1.00 87.81 271 GLU A C 1
ATOM 2169 O O . GLU A 1 271 ? 21.227 -7.426 -21.223 1.00 87.81 271 GLU A O 1
ATOM 2174 N N . GLU A 1 272 ? 19.122 -6.741 -21.712 1.00 90.56 272 GLU A N 1
ATOM 2175 C CA . GLU A 1 272 ? 18.584 -6.667 -20.359 1.00 90.56 272 GLU A CA 1
ATOM 2176 C C . GLU A 1 272 ? 17.867 -7.964 -19.955 1.00 90.56 272 GLU A C 1
ATOM 2178 O O . GLU A 1 272 ? 16.996 -8.493 -20.657 1.00 90.56 272 GLU A O 1
ATOM 2183 N N . GLU A 1 273 ? 18.222 -8.470 -18.774 1.00 92.62 273 GLU A N 1
ATOM 2184 C CA . GLU A 1 273 ? 17.522 -9.548 -18.081 1.00 92.62 273 GLU A CA 1
ATOM 2185 C C . GLU A 1 273 ? 16.870 -8.965 -16.824 1.00 92.62 273 GLU A C 1
ATOM 2187 O O . GLU A 1 273 ? 17.543 -8.607 -15.856 1.00 92.62 273 GLU A O 1
ATOM 2192 N N . TYR A 1 274 ? 15.543 -8.846 -16.861 1.00 92.75 274 TYR A N 1
ATOM 2193 C CA . TYR A 1 274 ? 14.767 -8.138 -15.840 1.00 92.75 274 TYR A CA 1
ATOM 2194 C C . TYR A 1 274 ? 14.696 -8.905 -14.531 1.00 92.75 274 TYR A C 1
ATOM 2196 O O . TYR A 1 274 ? 14.737 -8.321 -13.450 1.00 92.75 274 TYR A O 1
ATOM 2204 N N . THR A 1 275 ? 14.566 -10.226 -14.608 1.00 93.44 275 THR A N 1
ATOM 2205 C CA . THR A 1 275 ? 14.144 -11.021 -13.462 1.00 93.44 275 THR A CA 1
ATOM 2206 C C . THR A 1 275 ? 15.265 -11.925 -12.970 1.00 93.44 275 THR A C 1
ATOM 2208 O O . THR A 1 275 ? 15.458 -13.039 -13.450 1.00 93.44 275 THR A O 1
ATOM 2211 N N . PHE A 1 276 ? 16.024 -11.466 -11.978 1.00 94.06 276 PHE A N 1
ATOM 2212 C CA . PHE A 1 276 ? 17.190 -12.200 -11.467 1.00 94.06 276 PHE A CA 1
ATOM 2213 C C . PHE A 1 276 ? 16.989 -12.765 -10.052 1.00 94.06 276 PHE A C 1
ATOM 2215 O O . PHE A 1 276 ? 17.561 -13.799 -9.727 1.00 94.06 276 PHE A O 1
ATOM 2222 N N . PHE A 1 277 ? 16.136 -12.157 -9.221 1.00 96.06 277 PHE A N 1
ATOM 2223 C CA . PHE A 1 277 ? 15.854 -12.628 -7.860 1.00 96.06 277 PHE A CA 1
ATOM 2224 C C . PHE A 1 277 ? 14.397 -13.030 -7.661 1.00 96.06 277 PHE A C 1
ATOM 2226 O O . PHE A 1 277 ? 13.471 -12.330 -8.071 1.00 96.06 277 PHE A O 1
ATOM 2233 N N . THR A 1 278 ? 14.194 -14.145 -6.954 1.00 95.38 278 THR A N 1
ATOM 2234 C CA . THR A 1 278 ? 12.890 -14.488 -6.375 1.00 95.38 278 THR A CA 1
ATOM 2235 C C . THR A 1 278 ? 12.629 -13.681 -5.099 1.00 95.38 278 THR A C 1
ATOM 2237 O O . THR A 1 278 ? 13.537 -13.098 -4.502 1.00 95.38 278 THR A O 1
ATOM 2240 N N . ASP A 1 279 ? 11.395 -13.729 -4.590 1.00 92.50 279 ASP A N 1
ATOM 2241 C CA . ASP A 1 279 ? 11.047 -13.154 -3.279 1.00 92.50 279 ASP A CA 1
ATOM 2242 C C . ASP A 1 279 ? 11.905 -13.753 -2.147 1.00 92.50 279 ASP A C 1
ATOM 2244 O O . ASP A 1 279 ? 12.299 -13.061 -1.206 1.00 92.50 279 ASP A O 1
ATOM 2248 N N . ARG A 1 280 ? 12.252 -15.042 -2.261 1.00 92.88 280 ARG A N 1
ATOM 2249 C CA . ARG A 1 280 ? 13.133 -15.725 -1.310 1.00 92.88 280 ARG A CA 1
ATOM 2250 C C . ARG A 1 280 ? 14.566 -15.202 -1.390 1.00 92.88 280 ARG A C 1
ATOM 2252 O O . ARG A 1 280 ? 15.197 -15.076 -0.340 1.00 92.88 280 ARG A O 1
ATOM 2259 N N . ASP A 1 281 ? 15.072 -14.917 -2.587 1.00 95.44 281 ASP A N 1
ATOM 2260 C CA . ASP A 1 281 ? 16.425 -14.387 -2.772 1.00 95.44 281 ASP A CA 1
ATOM 2261 C C . ASP A 1 281 ? 16.531 -12.981 -2.188 1.00 95.44 281 ASP A C 1
ATOM 2263 O O . ASP A 1 281 ? 17.368 -12.763 -1.317 1.00 95.44 281 ASP A O 1
ATOM 2267 N N . TYR A 1 282 ? 15.609 -12.074 -2.528 1.00 95.50 282 TYR A N 1
ATOM 2268 C CA . TYR A 1 282 ? 15.571 -10.739 -1.921 1.00 95.50 282 TYR A CA 1
ATOM 2269 C C . TYR A 1 282 ? 15.523 -10.795 -0.390 1.00 95.50 282 TYR A C 1
ATOM 2271 O O . TYR A 1 282 ? 16.303 -10.122 0.282 1.00 95.50 282 TYR A O 1
ATOM 2279 N N . LYS A 1 283 ? 14.653 -11.636 0.185 1.00 91.44 283 LYS A N 1
ATOM 2280 C CA . LYS A 1 283 ? 14.568 -11.808 1.645 1.00 91.44 283 LYS A CA 1
ATOM 2281 C C . LYS A 1 283 ? 15.853 -12.359 2.250 1.00 91.44 283 LYS A C 1
ATOM 2283 O O . LYS A 1 283 ? 16.202 -11.960 3.357 1.00 91.44 283 LYS A O 1
ATOM 2288 N N . ARG A 1 284 ? 16.547 -13.270 1.561 1.00 91.81 284 ARG A N 1
ATOM 2289 C CA . ARG A 1 284 ? 17.845 -13.800 1.999 1.00 91.81 284 ARG A CA 1
ATOM 2290 C C . ARG A 1 284 ? 18.898 -12.695 2.019 1.00 91.81 284 ARG A C 1
ATOM 2292 O O . ARG A 1 284 ? 19.545 -12.525 3.047 1.00 91.81 284 ARG A O 1
ATOM 2299 N N . GLU A 1 285 ? 19.049 -11.960 0.919 1.00 94.69 285 GLU A N 1
ATOM 2300 C CA . GLU A 1 285 ? 20.071 -10.915 0.791 1.00 94.69 285 GLU A CA 1
ATOM 2301 C C . GLU A 1 285 ? 19.818 -9.760 1.772 1.00 94.69 285 GLU A C 1
ATOM 2303 O O . GLU A 1 285 ? 20.723 -9.350 2.488 1.00 94.69 285 GLU A O 1
ATOM 2308 N N . LEU A 1 286 ? 18.571 -9.295 1.903 1.00 94.19 286 LEU A N 1
ATOM 2309 C CA . LEU A 1 286 ? 18.220 -8.230 2.850 1.00 94.19 286 LEU A CA 1
ATOM 2310 C C . LEU A 1 286 ? 18.371 -8.676 4.308 1.00 94.19 286 LEU A C 1
ATOM 2312 O O . LEU A 1 286 ? 18.867 -7.917 5.138 1.00 94.19 286 LEU A O 1
ATOM 2316 N N . ARG A 1 287 ? 18.013 -9.925 4.632 1.00 88.62 287 ARG A N 1
ATOM 2317 C CA . ARG A 1 287 ? 18.260 -10.471 5.971 1.00 88.62 287 ARG A CA 1
ATOM 2318 C C . ARG A 1 287 ? 19.754 -10.554 6.265 1.00 88.62 287 ARG A C 1
ATOM 2320 O O . ARG A 1 287 ? 20.137 -10.264 7.386 1.00 88.62 287 ARG A O 1
ATOM 2327 N N . ALA A 1 288 ? 20.603 -10.905 5.299 1.00 89.44 288 ALA A N 1
ATOM 2328 C CA . ALA A 1 288 ? 22.055 -10.920 5.504 1.00 89.44 288 ALA A CA 1
ATOM 2329 C C . ALA A 1 288 ? 22.621 -9.538 5.893 1.00 89.44 288 ALA A C 1
ATOM 2331 O O . ALA A 1 288 ? 23.659 -9.471 6.542 1.00 89.44 288 ALA A O 1
ATOM 2332 N N . LEU A 1 289 ? 21.908 -8.457 5.560 1.00 91.19 289 LEU A N 1
ATOM 2333 C CA . LEU A 1 289 ? 22.228 -7.083 5.955 1.00 91.19 289 LEU A CA 1
ATOM 2334 C C . LEU A 1 289 ? 21.598 -6.663 7.297 1.00 91.19 289 LEU A C 1
ATOM 2336 O O . LEU A 1 289 ? 21.664 -5.488 7.645 1.00 91.19 289 LEU A O 1
ATOM 2340 N N . ALA A 1 290 ? 20.966 -7.580 8.038 1.00 89.00 290 ALA A N 1
ATOM 2341 C CA . ALA A 1 290 ? 20.132 -7.279 9.206 1.00 89.00 290 ALA A CA 1
ATOM 2342 C C . ALA A 1 290 ? 18.979 -6.305 8.897 1.00 89.00 290 ALA A C 1
ATOM 2344 O O . ALA A 1 290 ? 18.556 -5.533 9.752 1.00 89.00 290 ALA A O 1
ATOM 2345 N N . ALA A 1 291 ? 18.460 -6.312 7.666 1.00 93.38 291 ALA A N 1
ATOM 2346 C CA . ALA A 1 291 ? 17.349 -5.448 7.299 1.00 93.38 291 ALA A CA 1
ATOM 2347 C C . ALA A 1 291 ? 16.007 -6.037 7.748 1.00 93.38 291 ALA A C 1
ATOM 2349 O O . ALA A 1 291 ? 15.682 -7.199 7.471 1.00 93.38 291 ALA A O 1
ATOM 2350 N N . ARG A 1 292 ? 15.169 -5.198 8.363 1.00 94.75 292 ARG A N 1
ATOM 2351 C CA . ARG A 1 292 ? 13.757 -5.504 8.596 1.00 94.75 292 ARG A CA 1
ATOM 2352 C C . ARG A 1 292 ? 12.991 -5.229 7.308 1.00 94.75 292 ARG A C 1
ATOM 2354 O O . ARG A 1 292 ? 12.803 -4.080 6.921 1.00 94.75 292 ARG A O 1
ATOM 2361 N N . VAL A 1 293 ? 12.520 -6.277 6.637 1.00 96.06 293 VAL A N 1
ATOM 2362 C CA . VAL A 1 293 ? 11.675 -6.134 5.440 1.00 96.06 293 VAL A CA 1
ATOM 2363 C C . VAL A 1 293 ? 10.261 -5.756 5.879 1.00 96.06 293 VAL A C 1
ATOM 2365 O O . VAL A 1 293 ? 9.448 -6.629 6.180 1.00 96.06 293 VAL A O 1
ATOM 2368 N N . LEU A 1 294 ? 9.988 -4.452 5.962 1.00 95.88 294 LEU A N 1
ATOM 2369 C CA . LEU A 1 294 ? 8.718 -3.894 6.430 1.00 95.88 294 LEU A CA 1
ATOM 2370 C C . LEU A 1 294 ? 7.553 -4.289 5.532 1.00 95.88 294 LEU A C 1
ATOM 2372 O O . LEU A 1 294 ? 6.475 -4.601 6.040 1.00 95.88 294 LEU A O 1
ATOM 2376 N N . TYR A 1 295 ? 7.783 -4.274 4.220 1.00 97.25 295 TYR A N 1
ATOM 2377 C CA . TYR A 1 295 ? 6.733 -4.419 3.229 1.00 97.25 295 TYR A CA 1
ATOM 2378 C C . TYR A 1 295 ? 7.233 -5.085 1.954 1.00 97.25 295 TYR A C 1
ATOM 2380 O O . TYR A 1 295 ? 8.317 -4.761 1.469 1.00 97.25 295 TYR A O 1
ATOM 2388 N N . THR A 1 296 ? 6.418 -5.972 1.384 1.00 97.69 296 THR A N 1
ATOM 2389 C CA . THR A 1 296 ? 6.613 -6.477 0.022 1.00 97.69 296 THR A CA 1
ATOM 2390 C C . THR A 1 296 ? 5.292 -6.552 -0.723 1.00 97.69 296 THR A C 1
ATOM 2392 O O . THR A 1 296 ? 4.309 -7.034 -0.153 1.00 97.69 296 THR A O 1
ATOM 2395 N N . ALA A 1 297 ? 5.267 -6.157 -1.993 1.00 96.31 297 ALA A N 1
ATOM 2396 C CA . ALA A 1 297 ? 4.048 -6.197 -2.791 1.00 96.31 297 ALA A CA 1
ATOM 2397 C C . ALA A 1 297 ? 4.311 -6.366 -4.293 1.00 96.31 297 ALA A C 1
ATOM 2399 O O . ALA A 1 297 ? 5.067 -5.583 -4.869 1.00 96.31 297 ALA A O 1
ATOM 2400 N N . PRO A 1 298 ? 3.616 -7.296 -4.972 1.00 95.06 298 PRO A N 1
ATOM 2401 C CA . PRO A 1 298 ? 3.420 -7.203 -6.412 1.00 95.06 298 PRO A CA 1
ATOM 2402 C C . PRO A 1 298 ? 2.650 -5.922 -6.740 1.00 95.06 298 PRO A C 1
ATOM 2404 O O . PRO A 1 298 ? 1.556 -5.698 -6.223 1.00 95.06 298 PRO A O 1
ATOM 2407 N N . HIS A 1 299 ? 3.208 -5.093 -7.612 1.00 93.00 299 HIS A N 1
ATOM 2408 C CA . HIS A 1 299 ? 2.583 -3.868 -8.085 1.00 93.00 299 HIS A CA 1
ATOM 2409 C C . HIS A 1 299 ? 2.020 -4.079 -9.490 1.00 93.00 299 HIS A C 1
ATOM 2411 O O . HIS A 1 299 ? 2.691 -4.617 -10.370 1.00 93.00 299 HIS A O 1
ATOM 2417 N N . ARG A 1 300 ? 0.766 -3.669 -9.680 1.00 88.56 300 ARG A N 1
ATOM 2418 C CA . ARG A 1 300 ? 0.034 -3.726 -10.944 1.00 88.56 300 ARG A CA 1
ATOM 2419 C C . ARG A 1 300 ? -0.327 -2.305 -11.330 1.00 88.56 300 ARG A C 1
ATOM 2421 O O . ARG A 1 300 ? -1.215 -1.713 -10.727 1.00 88.56 300 ARG A O 1
ATOM 2428 N N . ASP A 1 301 ? 0.396 -1.771 -12.301 1.00 86.38 301 ASP A N 1
ATOM 2429 C CA . ASP A 1 301 ? 0.042 -0.497 -12.910 1.00 86.38 301 ASP A CA 1
ATOM 2430 C C . ASP A 1 301 ? -1.152 -0.728 -13.844 1.00 86.38 301 ASP A C 1
ATOM 2432 O O . ASP A 1 301 ? -0.997 -1.268 -14.937 1.00 86.38 301 ASP A O 1
ATOM 2436 N N . GLU A 1 302 ? -2.354 -0.386 -13.378 1.00 79.44 302 GLU A N 1
ATOM 2437 C CA . GLU A 1 302 ? -3.609 -0.625 -14.103 1.00 79.44 302 GLU A CA 1
ATOM 2438 C C . GLU A 1 302 ? -3.625 0.076 -15.473 1.00 79.44 302 GLU A C 1
ATOM 2440 O O . GLU A 1 302 ? -4.135 -0.483 -16.445 1.00 79.44 302 GLU A O 1
ATOM 2445 N N . ALA A 1 303 ? -3.014 1.263 -15.589 1.00 78.06 303 ALA A N 1
ATOM 2446 C CA . ALA A 1 303 ? -2.930 1.983 -16.858 1.00 78.06 303 ALA A CA 1
ATOM 2447 C C . ALA A 1 303 ? -2.005 1.257 -17.845 1.00 78.06 303 ALA A C 1
ATOM 2449 O O . ALA A 1 303 ? -2.328 1.135 -19.029 1.00 78.06 303 ALA A O 1
ATOM 2450 N N . TYR A 1 304 ? -0.881 0.730 -17.356 1.00 84.38 304 TYR A N 1
ATOM 2451 C CA . TYR A 1 304 ? 0.022 -0.091 -18.160 1.00 84.38 304 TYR A CA 1
ATOM 2452 C C . TYR A 1 304 ? -0.641 -1.413 -18.579 1.00 84.38 304 TYR A C 1
ATOM 2454 O O . TYR A 1 304 ? -0.614 -1.775 -19.755 1.00 84.38 304 TYR A O 1
ATOM 2462 N N . ILE A 1 305 ? -1.286 -2.115 -17.642 1.00 86.94 305 ILE A N 1
ATOM 2463 C CA . ILE A 1 305 ? -1.964 -3.395 -17.897 1.00 86.94 305 ILE A CA 1
ATOM 2464 C C . ILE A 1 305 ? -3.072 -3.223 -18.936 1.00 86.94 305 ILE A C 1
ATOM 2466 O O . ILE A 1 305 ? -3.116 -3.985 -19.903 1.00 86.94 305 ILE A O 1
ATOM 2470 N N . SER A 1 306 ? -3.931 -2.214 -18.780 1.00 83.25 306 SER A N 1
ATOM 2471 C CA . SER A 1 306 ? -5.027 -1.979 -19.724 1.00 83.25 306 SER A CA 1
ATOM 2472 C C . SER A 1 306 ? -4.524 -1.641 -21.128 1.00 83.25 306 SER A C 1
ATOM 2474 O O . SER A 1 306 ? -5.102 -2.075 -22.122 1.00 83.25 306 SER A O 1
ATOM 2476 N N . LYS A 1 307 ? -3.398 -0.925 -21.224 1.00 83.69 307 LYS A N 1
ATOM 2477 C CA . LYS A 1 307 ? -2.812 -0.531 -22.506 1.00 83.69 307 LYS A CA 1
ATOM 2478 C C . LYS A 1 307 ? -2.080 -1.666 -23.226 1.00 83.69 307 LYS A C 1
ATOM 2480 O O . LYS A 1 307 ? -2.182 -1.757 -24.446 1.00 83.69 307 LYS A O 1
ATOM 2485 N N . TYR A 1 308 ? -1.306 -2.473 -22.502 1.00 88.06 308 TYR A N 1
ATOM 2486 C CA . TYR A 1 308 ? -0.331 -3.388 -23.110 1.00 88.06 308 TYR A CA 1
ATOM 2487 C C . TYR A 1 308 ? -0.680 -4.873 -22.930 1.00 88.06 308 TYR A C 1
ATOM 2489 O O . TYR A 1 308 ? -0.351 -5.700 -23.790 1.00 88.06 308 TYR A O 1
ATOM 2497 N N . PHE A 1 309 ? -1.359 -5.242 -21.837 1.00 90.81 309 PHE A N 1
ATOM 2498 C CA . PHE A 1 309 ? -1.620 -6.647 -21.494 1.00 90.81 309 PHE A CA 1
ATOM 2499 C C . PHE A 1 309 ? -3.032 -7.099 -21.856 1.00 90.81 309 PHE A C 1
ATOM 2501 O O . PHE A 1 309 ? -3.208 -8.205 -22.373 1.00 90.81 309 PHE A O 1
ATOM 2508 N N . GLU A 1 310 ? -4.046 -6.282 -21.558 1.00 85.62 310 GLU A N 1
ATOM 2509 C CA . GLU A 1 310 ? -5.440 -6.653 -21.788 1.00 85.62 310 GLU A CA 1
ATOM 2510 C C . GLU A 1 310 ? -5.677 -7.014 -23.261 1.00 85.62 310 GLU A C 1
ATOM 2512 O O . GLU A 1 310 ? -5.324 -6.278 -24.172 1.00 85.62 310 GLU A O 1
ATOM 2517 N N . GLN A 1 311 ? -6.294 -8.178 -23.491 1.00 84.12 311 GLN A N 1
ATOM 2518 C CA . GLN A 1 311 ? -6.607 -8.739 -24.818 1.00 84.12 311 GLN A CA 1
ATOM 2519 C C . GLN A 1 311 ? -5.402 -9.176 -25.676 1.00 84.12 311 GLN A C 1
ATOM 2521 O O . GLN A 1 311 ? -5.619 -9.848 -26.685 1.00 84.12 311 GLN A O 1
ATOM 2526 N N . SER A 1 312 ? -4.165 -8.899 -25.257 1.00 88.38 312 SER A N 1
ATOM 2527 C CA . SER A 1 312 ? -2.948 -9.273 -25.992 1.00 88.38 312 SER A CA 1
ATOM 2528 C C . SER A 1 312 ? -2.594 -10.759 -25.852 1.00 88.38 312 SER A C 1
ATOM 2530 O O . SER A 1 312 ? -2.165 -11.393 -26.814 1.00 88.38 312 SER A O 1
ATOM 2532 N N . PHE A 1 313 ? -2.786 -11.343 -24.666 1.00 93.25 313 PHE A N 1
ATOM 2533 C CA . PHE A 1 313 ? -2.444 -12.742 -24.385 1.00 93.25 313 PHE A CA 1
ATOM 2534 C C . PHE A 1 313 ? -3.307 -13.338 -23.265 1.00 93.25 313 PHE A C 1
ATOM 2536 O O . PHE A 1 313 ? -4.053 -12.643 -22.570 1.00 93.25 313 PHE A O 1
ATOM 2543 N N . ARG A 1 314 ? -3.195 -14.655 -23.064 1.00 93.38 314 ARG A N 1
ATOM 2544 C CA . ARG A 1 314 ? -3.688 -15.350 -21.865 1.00 93.38 314 ARG A CA 1
ATOM 2545 C C . ARG A 1 314 ? -2.607 -16.253 -21.296 1.00 93.38 314 ARG A C 1
ATOM 2547 O O . ARG A 1 314 ? -1.944 -16.962 -22.048 1.00 93.38 314 ARG A O 1
ATOM 2554 N N . LEU A 1 315 ? -2.475 -16.243 -19.972 1.00 93.81 315 LEU A N 1
ATOM 2555 C CA . LEU A 1 315 ? -1.467 -17.010 -19.252 1.00 93.81 315 LEU A CA 1
ATOM 2556 C C . LEU A 1 315 ? -2.115 -18.092 -18.383 1.00 93.81 315 LEU A C 1
ATOM 2558 O O . LEU A 1 315 ? -3.047 -17.822 -17.616 1.00 93.81 315 LEU A O 1
ATOM 2562 N N . TYR A 1 316 ? -1.589 -19.308 -18.483 1.00 93.75 316 TYR A N 1
ATOM 2563 C CA . TYR A 1 316 ? -2.024 -20.462 -17.707 1.00 93.75 316 TYR A CA 1
ATOM 2564 C C . TYR A 1 316 ? -0.822 -21.181 -17.105 1.00 93.75 316 TYR A C 1
ATOM 2566 O O . TYR A 1 316 ? 0.274 -21.153 -17.662 1.00 93.75 316 TYR A O 1
ATOM 2574 N N . ASN A 1 317 ? -1.035 -21.884 -16.001 1.00 92.38 317 ASN A N 1
ATOM 2575 C CA . ASN A 1 317 ? -0.104 -22.928 -15.587 1.00 92.38 317 ASN A CA 1
ATOM 2576 C C . ASN A 1 317 ? -0.237 -24.160 -16.516 1.00 92.38 317 ASN A C 1
ATOM 2578 O O . ASN A 1 317 ? -1.101 -24.215 -17.402 1.00 92.38 317 ASN A O 1
ATOM 2582 N N . GLU A 1 318 ? 0.599 -25.176 -16.300 1.00 92.56 318 GLU A N 1
ATOM 2583 C CA . GLU A 1 318 ? 0.563 -26.397 -17.117 1.00 92.56 318 GLU A CA 1
ATOM 2584 C C . GLU A 1 318 ? -0.753 -27.183 -16.977 1.00 92.56 318 GLU A C 1
ATOM 2586 O O . GLU A 1 318 ? -1.224 -27.764 -17.958 1.00 92.56 318 GLU A O 1
ATOM 2591 N N . ASP A 1 319 ? -1.403 -27.145 -15.805 1.00 91.19 319 ASP A N 1
ATOM 2592 C CA . ASP A 1 319 ? -2.706 -27.801 -15.595 1.00 91.19 319 ASP A CA 1
ATOM 2593 C C . ASP A 1 319 ? -3.883 -27.073 -16.281 1.00 91.19 319 ASP A C 1
ATOM 2595 O O . ASP A 1 319 ? -4.962 -27.640 -16.451 1.00 91.19 319 ASP A O 1
ATOM 2599 N N . GLY A 1 320 ? -3.654 -25.852 -16.771 1.00 88.62 320 GLY A N 1
ATOM 2600 C CA . GLY A 1 320 ? -4.624 -25.033 -17.487 1.00 88.62 320 GLY A CA 1
ATOM 2601 C C . GLY A 1 320 ? -5.446 -24.076 -16.635 1.00 88.62 320 GLY A C 1
ATOM 2602 O O . GLY A 1 320 ? -6.306 -23.378 -17.175 1.00 88.62 320 GLY A O 1
ATOM 2603 N N . THR A 1 321 ? -5.151 -23.969 -15.346 1.00 88.75 321 THR A N 1
ATOM 2604 C CA . THR A 1 321 ? -5.629 -22.888 -14.491 1.00 88.75 321 THR A CA 1
ATOM 2605 C C . THR A 1 321 ? -5.061 -21.544 -14.952 1.00 88.75 321 THR A C 1
ATOM 2607 O O . THR A 1 321 ? -3.865 -21.375 -15.189 1.00 88.75 321 THR A O 1
ATOM 2610 N N . SER A 1 322 ? -5.945 -20.555 -15.081 1.00 88.56 322 SER A N 1
ATOM 2611 C CA . SER A 1 322 ? -5.585 -19.183 -15.450 1.00 88.56 322 SER A CA 1
ATOM 2612 C C . SER A 1 322 ? -4.745 -18.525 -14.354 1.00 88.56 322 SER A C 1
ATOM 2614 O O . SER A 1 322 ? -5.201 -18.435 -13.215 1.00 88.56 322 SER A O 1
ATOM 2616 N N . LEU A 1 323 ? -3.586 -17.974 -14.723 1.00 88.25 323 LEU A N 1
ATOM 2617 C CA . LEU A 1 323 ? -2.712 -17.220 -13.812 1.00 88.25 323 LEU A CA 1
ATOM 2618 C C . LEU A 1 323 ? -3.123 -15.744 -13.671 1.00 88.25 323 LEU A C 1
ATOM 2620 O O . LEU A 1 323 ? -2.775 -15.097 -12.686 1.00 88.25 323 LEU A O 1
ATOM 2624 N N . GLY A 1 324 ? -3.936 -15.238 -14.604 1.00 87.38 324 GLY A N 1
ATOM 2625 C CA . GLY A 1 324 ? -4.342 -13.830 -14.632 1.00 87.38 324 GLY A CA 1
ATOM 2626 C C . GLY A 1 324 ? -3.218 -12.916 -15.118 1.00 87.38 324 GLY A C 1
ATOM 2627 O O . GLY A 1 324 ? -2.208 -13.391 -15.642 1.00 87.38 324 GLY A O 1
ATOM 2628 N N . MET A 1 325 ? -3.409 -11.609 -14.967 1.00 89.81 325 MET A N 1
ATOM 2629 C CA . MET A 1 325 ? -2.415 -10.619 -15.375 1.00 89.81 325 MET A CA 1
ATOM 2630 C C . MET A 1 325 ? -1.237 -10.576 -14.386 1.00 89.81 325 MET A C 1
ATOM 2632 O O . MET A 1 325 ? -1.450 -10.416 -13.169 1.00 89.81 325 MET A O 1
ATOM 2636 N N . PRO A 1 326 ? 0.012 -10.713 -14.880 1.00 92.44 326 PRO A N 1
ATOM 2637 C CA . PRO A 1 326 ? 1.187 -10.625 -14.027 1.00 92.44 326 PRO A CA 1
ATOM 2638 C C . PRO A 1 326 ? 1.374 -9.190 -13.495 1.00 92.44 326 PRO A C 1
ATOM 2640 O O . PRO A 1 326 ? 0.842 -8.237 -14.069 1.00 92.44 326 PRO A O 1
ATOM 2643 N N . PRO A 1 327 ? 2.096 -9.012 -12.373 1.00 93.69 327 PRO A N 1
ATOM 2644 C CA . PRO A 1 327 ? 2.475 -7.682 -11.892 1.00 93.69 327 PRO A CA 1
ATOM 2645 C C . PRO A 1 327 ? 3.360 -6.949 -12.910 1.00 93.69 327 PRO A C 1
ATOM 2647 O O . PRO A 1 327 ? 4.047 -7.589 -13.687 1.00 93.69 327 PRO A O 1
ATOM 2650 N N . THR A 1 328 ? 3.374 -5.617 -12.903 1.00 93.81 328 THR A N 1
ATOM 2651 C CA . THR A 1 328 ? 4.282 -4.816 -13.749 1.00 93.81 328 THR A CA 1
ATOM 2652 C C . THR A 1 328 ? 5.598 -4.493 -13.043 1.00 93.81 328 THR A C 1
ATOM 2654 O O . THR A 1 328 ? 6.593 -4.181 -13.686 1.00 93.81 328 THR A O 1
ATOM 2657 N N . SER A 1 329 ? 5.620 -4.571 -11.711 1.00 95.38 329 SER A N 1
ATOM 2658 C CA . SER A 1 329 ? 6.829 -4.471 -10.891 1.00 95.38 329 SER A CA 1
ATOM 2659 C C . SER A 1 329 ? 6.600 -5.102 -9.514 1.00 95.38 329 SER A C 1
ATOM 2661 O O . SER A 1 329 ? 5.493 -5.519 -9.173 1.00 95.38 329 SER A O 1
ATOM 2663 N N . TYR A 1 330 ? 7.629 -5.142 -8.683 1.00 97.25 330 TYR A N 1
ATOM 2664 C CA . TYR A 1 330 ? 7.604 -5.647 -7.318 1.00 97.25 330 TYR A CA 1
ATOM 2665 C C . TYR A 1 330 ? 8.244 -4.636 -6.378 1.00 97.25 330 TYR A C 1
ATOM 2667 O O . TYR A 1 330 ? 9.289 -4.068 -6.684 1.00 97.25 330 TYR A O 1
ATOM 2675 N N . ILE A 1 331 ? 7.587 -4.398 -5.248 1.00 98.12 331 ILE A N 1
ATOM 2676 C CA . ILE A 1 331 ? 7.979 -3.399 -4.260 1.00 98.12 331 ILE A CA 1
ATOM 2677 C C . ILE A 1 331 ? 8.536 -4.105 -3.039 1.00 98.12 331 ILE A C 1
ATOM 2679 O O . ILE A 1 331 ? 7.933 -5.062 -2.549 1.00 98.12 331 ILE A O 1
ATOM 2683 N N . ILE A 1 332 ? 9.650 -3.598 -2.525 1.00 98.50 332 ILE A N 1
ATOM 2684 C CA . ILE A 1 332 ? 10.225 -3.985 -1.243 1.00 98.50 332 ILE A CA 1
ATOM 2685 C C . ILE A 1 332 ? 10.592 -2.712 -0.491 1.00 98.50 332 ILE A C 1
ATOM 2687 O O . ILE A 1 332 ? 11.333 -1.874 -0.999 1.00 98.50 332 ILE A O 1
ATOM 2691 N N . LEU A 1 333 ? 10.105 -2.593 0.739 1.00 98.38 333 LEU A N 1
ATOM 2692 C CA . LEU A 1 333 ? 10.573 -1.590 1.684 1.00 98.38 333 LEU A CA 1
ATOM 2693 C C . LEU A 1 333 ? 11.348 -2.298 2.789 1.00 98.38 333 LEU A C 1
ATOM 2695 O O . LEU A 1 333 ? 10.785 -3.102 3.540 1.00 98.38 333 LEU A O 1
ATOM 2699 N N . ALA A 1 334 ? 12.637 -2.003 2.882 1.00 97.81 334 ALA A N 1
ATOM 2700 C CA . ALA A 1 334 ? 13.512 -2.522 3.917 1.00 97.81 334 ALA A CA 1
ATOM 2701 C C . ALA A 1 334 ? 13.960 -1.387 4.838 1.00 97.81 334 ALA A C 1
ATOM 2703 O O . ALA A 1 334 ? 14.337 -0.316 4.378 1.00 97.81 334 ALA A O 1
ATOM 2704 N N . GLN A 1 335 ? 13.929 -1.627 6.141 1.00 96.69 335 GLN A N 1
ATOM 2705 C CA . GLN A 1 335 ? 14.395 -0.697 7.159 1.00 96.69 335 GLN A CA 1
ATOM 2706 C C . GLN A 1 335 ? 15.704 -1.202 7.748 1.00 96.69 335 GLN A C 1
ATOM 2708 O O . GLN A 1 335 ? 15.844 -2.390 8.059 1.00 96.69 335 GLN A O 1
ATOM 2713 N N . LYS A 1 336 ? 16.651 -0.288 7.936 1.00 95.31 336 LYS A N 1
ATOM 2714 C CA . LYS A 1 336 ? 17.862 -0.563 8.695 1.00 95.31 336 LYS A CA 1
ATOM 2715 C C . LYS A 1 336 ? 17.568 -0.547 10.183 1.00 95.31 336 LYS A C 1
ATOM 2717 O O . LYS A 1 336 ? 17.123 0.466 10.705 1.00 95.31 336 LYS A O 1
ATOM 2722 N N . THR A 1 337 ? 17.829 -1.652 10.864 1.00 90.50 337 THR A N 1
ATOM 2723 C CA . THR A 1 337 ? 17.670 -1.747 12.317 1.00 90.50 337 THR A CA 1
ATOM 2724 C C . THR A 1 337 ? 19.026 -1.710 13.009 1.00 90.50 337 THR A C 1
ATOM 2726 O O . THR A 1 337 ? 20.076 -1.844 12.371 1.00 90.50 337 THR A O 1
ATOM 2729 N N . GLU A 1 338 ? 19.016 -1.538 14.327 1.00 82.94 338 GLU A N 1
ATOM 2730 C CA . GLU A 1 338 ? 20.198 -1.835 15.132 1.00 82.94 338 GLU A CA 1
ATOM 2731 C C . GLU A 1 338 ? 20.459 -3.350 15.167 1.00 82.94 338 GLU A C 1
ATOM 2733 O O . GLU A 1 338 ? 19.660 -4.165 14.691 1.00 82.94 338 GLU A O 1
ATOM 2738 N N . LYS A 1 339 ? 21.620 -3.738 15.700 1.00 74.12 339 LYS A N 1
ATOM 2739 C CA . LYS A 1 339 ? 21.902 -5.150 15.972 1.00 74.12 339 LYS A CA 1
ATOM 2740 C C . LYS A 1 339 ? 20.987 -5.640 17.093 1.00 74.12 339 LYS A C 1
ATOM 2742 O O . LYS A 1 339 ? 20.657 -4.870 17.984 1.00 74.12 339 LYS A O 1
ATOM 2747 N N . ALA A 1 340 ? 20.658 -6.930 17.077 1.00 74.00 340 ALA A N 1
ATOM 2748 C CA . ALA A 1 340 ? 19.800 -7.562 18.078 1.00 74.00 340 ALA A CA 1
ATOM 2749 C C . ALA A 1 340 ? 18.343 -7.039 18.132 1.00 74.00 340 ALA A C 1
ATOM 2751 O O . ALA A 1 340 ? 17.673 -7.186 19.150 1.00 74.00 340 ALA A O 1
ATOM 2752 N N . GLU A 1 341 ? 17.849 -6.456 17.038 1.00 83.12 341 GLU A N 1
ATOM 2753 C CA . GLU A 1 341 ? 16.483 -5.935 16.916 1.00 83.12 341 GLU A CA 1
ATOM 2754 C C . GLU A 1 341 ? 15.544 -6.895 16.181 1.00 83.12 341 GLU A C 1
ATOM 2756 O O . GLU A 1 341 ? 15.962 -7.659 15.303 1.00 83.12 341 GLU A O 1
ATOM 2761 N N . SER A 1 342 ? 14.247 -6.806 16.495 1.00 86.81 342 SER A N 1
ATOM 2762 C CA . SER A 1 342 ? 13.203 -7.590 15.827 1.00 86.81 342 SER A CA 1
ATOM 2763 C C . SER A 1 342 ? 13.233 -7.383 14.312 1.00 86.81 342 SER A C 1
ATOM 2765 O O . SER A 1 342 ? 13.183 -6.248 13.836 1.00 86.81 342 SER A O 1
ATOM 2767 N N . LEU A 1 343 ? 13.258 -8.457 13.523 1.00 87.62 343 LEU A N 1
ATOM 2768 C CA . LEU A 1 343 ? 13.181 -8.380 12.058 1.00 87.62 343 LEU A CA 1
ATOM 2769 C C . LEU A 1 343 ? 11.856 -8.918 11.519 1.00 87.62 343 LEU A C 1
ATOM 2771 O O . LEU A 1 343 ? 11.381 -8.462 10.475 1.00 87.62 343 LEU A O 1
ATOM 2775 N N . LEU A 1 344 ? 11.267 -9.905 12.194 1.00 86.00 344 LEU A N 1
ATOM 2776 C CA . LEU A 1 344 ? 10.058 -10.576 11.742 1.00 86.00 344 LEU A CA 1
ATOM 2777 C C . LEU A 1 344 ? 9.236 -11.090 12.921 1.00 86.00 344 LEU A C 1
ATOM 2779 O O . LEU A 1 344 ? 9.731 -11.841 13.758 1.00 86.00 344 LEU A O 1
ATOM 2783 N N . LEU A 1 345 ? 7.942 -10.783 12.889 1.00 92.44 345 LEU A N 1
ATOM 2784 C CA . LEU A 1 345 ? 6.946 -11.400 13.753 1.00 92.44 345 LEU A CA 1
ATOM 2785 C C . LEU A 1 345 ? 6.229 -12.505 12.984 1.00 92.44 345 LEU A C 1
ATOM 2787 O O . LEU A 1 345 ? 5.706 -12.247 11.899 1.00 92.44 345 LEU A O 1
ATOM 2791 N N . GLN A 1 346 ? 6.175 -13.721 13.525 1.00 91.81 346 GLN A N 1
ATOM 2792 C CA . GLN A 1 346 ? 5.513 -14.841 12.850 1.00 91.81 346 GLN A CA 1
ATOM 2793 C C . GLN A 1 346 ? 4.821 -15.795 13.817 1.00 91.81 346 GLN A C 1
ATOM 2795 O O . GLN A 1 346 ? 5.284 -16.041 14.934 1.00 91.81 346 GLN A O 1
ATOM 2800 N N . GLU A 1 347 ? 3.711 -16.371 13.365 1.00 94.75 347 GLU A N 1
ATOM 2801 C CA . GLU A 1 347 ? 3.048 -17.447 14.089 1.00 94.75 347 GLU A CA 1
ATOM 2802 C C . GLU A 1 347 ? 3.898 -18.725 14.042 1.00 94.75 347 GLU A C 1
ATOM 2804 O O . GLU A 1 347 ? 4.294 -19.187 12.971 1.00 94.75 347 GLU A O 1
ATOM 2809 N N . ARG A 1 348 ? 4.176 -19.319 15.206 1.00 92.31 348 ARG A N 1
ATOM 2810 C CA . ARG A 1 348 ? 5.017 -20.518 15.313 1.00 92.31 348 ARG A CA 1
ATOM 2811 C C . ARG A 1 348 ? 4.201 -21.794 15.430 1.00 92.31 348 ARG A C 1
ATOM 2813 O O . ARG A 1 348 ? 4.492 -22.773 14.747 1.00 92.31 348 ARG A O 1
ATOM 2820 N N . ARG A 1 349 ? 3.236 -21.819 16.352 1.00 91.50 349 ARG A N 1
ATOM 2821 C CA . ARG A 1 349 ? 2.369 -22.980 16.597 1.00 91.50 349 ARG A CA 1
ATOM 2822 C C . ARG A 1 349 ? 1.122 -22.600 17.385 1.00 91.50 349 ARG A C 1
ATOM 2824 O O . ARG A 1 349 ? 1.175 -21.709 18.231 1.00 91.50 349 ARG A O 1
ATOM 2831 N N . ALA A 1 350 ? 0.056 -23.368 17.184 1.00 90.69 350 ALA A N 1
ATOM 2832 C CA . ALA A 1 350 ? -1.126 -23.320 18.034 1.00 90.69 350 ALA A CA 1
ATOM 2833 C C . ALA A 1 350 ? -0.839 -23.879 19.439 1.00 90.69 350 ALA A C 1
ATOM 2835 O O . ALA A 1 350 ? -0.075 -24.841 19.597 1.00 90.69 350 ALA A O 1
ATOM 2836 N N . THR A 1 351 ? -1.499 -23.308 20.442 1.00 88.69 351 THR A N 1
ATOM 2837 C CA . THR A 1 351 ? -1.447 -23.747 21.844 1.00 88.69 351 THR A CA 1
ATOM 2838 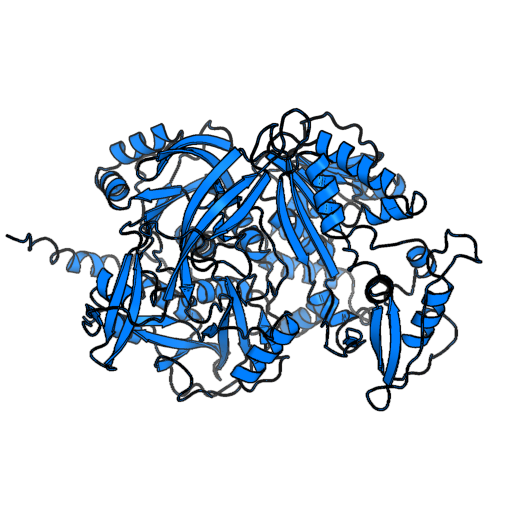C C . THR A 1 351 ? -2.743 -24.482 22.203 1.00 88.69 351 THR A C 1
ATOM 2840 O O . THR A 1 351 ? -3.790 -24.239 21.605 1.00 88.69 351 THR A O 1
ATOM 2843 N N . LYS A 1 352 ? -2.683 -25.433 23.146 1.00 80.94 352 LYS A N 1
ATOM 2844 C CA . LYS A 1 352 ? -3.862 -26.126 23.691 1.00 80.94 352 LYS A CA 1
ATOM 2845 C C . LYS A 1 352 ? -3.856 -26.035 25.214 1.00 80.94 352 LYS A C 1
ATOM 2847 O O . LYS A 1 352 ? -2.815 -26.265 25.823 1.00 80.94 352 LYS A O 1
ATOM 2852 N N . GLY A 1 353 ? -5.026 -25.800 25.806 1.00 65.38 353 GLY A N 1
ATOM 2853 C CA . GLY A 1 353 ? -5.248 -25.935 27.248 1.00 65.38 353 GLY A CA 1
ATOM 2854 C C . GLY A 1 353 ? -4.935 -24.699 28.093 1.00 65.38 353 GLY A C 1
ATOM 2855 O O . GLY A 1 353 ? -4.885 -24.839 29.312 1.00 65.38 353 GLY A O 1
ATOM 2856 N N . GLN A 1 354 ? -4.731 -23.522 27.489 1.00 69.62 354 GLN A N 1
ATOM 2857 C CA . GLN A 1 354 ? -4.773 -22.256 28.223 1.00 69.62 354 GLN A CA 1
ATOM 2858 C C . GLN A 1 354 ? -6.174 -21.644 28.129 1.00 69.62 354 GLN A C 1
ATOM 2860 O O . GLN A 1 354 ? -6.961 -21.981 27.241 1.00 69.62 354 GLN A O 1
ATOM 2865 N N . THR A 1 355 ? -6.515 -20.820 29.119 1.00 72.19 355 THR A N 1
ATOM 2866 C CA . THR A 1 355 ? -7.745 -20.031 29.085 1.00 72.19 355 THR A CA 1
ATOM 2867 C C . THR A 1 355 ? -7.521 -18.871 28.119 1.00 72.19 355 THR A C 1
ATOM 2869 O O . THR A 1 355 ? -6.615 -18.075 28.381 1.00 72.19 355 THR A O 1
ATOM 2872 N N . PRO A 1 356 ? -8.333 -18.740 27.056 1.00 77.38 356 PRO A N 1
ATOM 2873 C CA . PRO A 1 356 ? -8.178 -17.648 26.112 1.00 77.38 356 PRO A CA 1
ATOM 2874 C C . PRO A 1 356 ? -8.293 -16.288 26.785 1.00 77.38 356 PRO A C 1
ATOM 2876 O O . PRO A 1 356 ? -9.154 -16.080 27.635 1.00 77.38 356 PRO A O 1
ATOM 2879 N N . ALA A 1 357 ? -7.475 -15.335 26.339 1.00 84.62 357 ALA A N 1
ATOM 2880 C CA . ALA A 1 357 ? -7.560 -13.934 26.754 1.00 84.62 357 ALA A CA 1
ATOM 2881 C C . ALA A 1 357 ? -8.766 -13.191 26.135 1.00 84.62 357 ALA A C 1
ATOM 2883 O O . ALA A 1 357 ? -8.898 -11.980 26.300 1.00 84.62 357 ALA A O 1
ATOM 2884 N N . LEU A 1 358 ? -9.618 -13.901 25.386 1.00 90.38 358 LEU A N 1
ATOM 2885 C CA . LEU A 1 358 ? -10.814 -13.378 24.733 1.00 90.38 358 LEU A CA 1
ATOM 2886 C C . LEU A 1 358 ? -12.057 -14.073 25.276 1.00 90.38 358 LEU A C 1
ATOM 2888 O O . LEU A 1 358 ? -12.143 -15.302 25.258 1.00 90.38 358 LEU A O 1
ATOM 2892 N N . ASP A 1 359 ? -13.045 -13.271 25.660 1.00 89.88 359 ASP A N 1
ATOM 2893 C CA . ASP A 1 359 ? -14.359 -13.757 26.059 1.00 89.88 359 ASP A CA 1
ATOM 2894 C C . ASP A 1 359 ? -15.290 -13.808 24.852 1.00 89.88 359 ASP A C 1
ATOM 2896 O O . ASP A 1 359 ? -15.402 -12.830 24.112 1.00 89.88 359 ASP A O 1
ATOM 2900 N N . VAL A 1 360 ? -16.018 -14.917 24.697 1.00 91.94 360 VAL A N 1
ATOM 2901 C CA . VAL A 1 360 ? -17.081 -15.066 23.693 1.00 91.94 360 VAL A CA 1
ATOM 2902 C C . VAL A 1 360 ? -18.440 -15.101 24.376 1.00 91.94 360 VAL A C 1
ATOM 2904 O O . VAL A 1 360 ? -18.641 -15.816 25.360 1.00 91.94 360 VAL A O 1
ATOM 2907 N N . ARG A 1 361 ? -19.390 -14.330 23.845 1.00 91.50 361 ARG A N 1
ATOM 2908 C CA . ARG A 1 361 ? -20.769 -14.250 24.335 1.00 91.50 361 ARG A CA 1
ATOM 2909 C C . ARG A 1 361 ? -21.745 -14.455 23.185 1.00 91.50 361 ARG A C 1
ATOM 2911 O O . ARG A 1 361 ? -21.600 -13.837 22.137 1.00 91.50 361 ARG A O 1
ATOM 2918 N N . ALA A 1 362 ? -22.781 -15.253 23.421 1.00 93.00 362 ALA A N 1
ATOM 2919 C CA . ALA A 1 362 ? -23.884 -15.403 22.484 1.00 93.00 362 ALA A CA 1
ATOM 2920 C C . ALA A 1 362 ? -24.945 -14.310 22.692 1.00 93.00 362 ALA A C 1
ATOM 2922 O O . ALA A 1 362 ? -25.400 -14.065 23.813 1.00 93.00 362 ALA A O 1
ATOM 2923 N N . MET A 1 363 ? -25.395 -13.702 21.599 1.00 92.12 363 MET A N 1
ATOM 2924 C CA . MET A 1 363 ? -26.452 -12.696 21.541 1.00 92.12 363 MET A CA 1
ATOM 2925 C C . MET A 1 363 ? -27.570 -13.192 20.623 1.00 92.12 363 MET A C 1
ATOM 2927 O O . MET A 1 363 ? -27.337 -13.462 19.449 1.00 92.12 363 MET A O 1
ATOM 2931 N N . ARG A 1 364 ? -28.794 -13.310 21.135 1.00 92.44 364 ARG A N 1
ATOM 2932 C CA . ARG A 1 364 ? -29.987 -13.619 20.340 1.00 92.44 364 ARG A CA 1
ATOM 2933 C C . ARG A 1 364 ? -30.633 -12.332 19.850 1.00 92.44 364 ARG A C 1
ATOM 2935 O O . ARG A 1 364 ? -30.887 -11.446 20.658 1.00 92.44 364 ARG A O 1
ATOM 2942 N N . ASP A 1 365 ? -30.941 -12.264 18.564 1.00 92.00 365 ASP A N 1
ATOM 2943 C CA . ASP A 1 365 ? -31.888 -11.300 18.010 1.00 92.00 365 ASP A CA 1
ATOM 2944 C C . ASP A 1 365 ? -33.316 -11.818 18.225 1.00 92.00 365 ASP A C 1
ATOM 2946 O O . ASP A 1 365 ? -33.719 -12.812 17.622 1.00 92.00 365 ASP A O 1
ATOM 2950 N N . ASP A 1 366 ? -34.097 -11.158 19.077 1.00 92.00 366 ASP A N 1
ATOM 2951 C CA . ASP A 1 366 ? -35.485 -11.539 19.363 1.00 92.00 366 ASP A CA 1
ATOM 2952 C C . ASP A 1 366 ? -36.434 -11.311 18.169 1.00 92.00 366 ASP A C 1
ATOM 2954 O O . ASP A 1 366 ? -37.542 -11.848 18.155 1.00 92.00 366 ASP A O 1
ATOM 2958 N N . THR A 1 367 ? -36.011 -10.557 17.147 1.00 88.31 367 THR A N 1
ATOM 2959 C CA . THR A 1 367 ? -36.806 -10.310 15.931 1.00 88.31 367 THR A CA 1
ATOM 2960 C C . THR A 1 367 ? -36.685 -11.461 14.938 1.00 88.31 367 THR A C 1
ATOM 2962 O O . THR A 1 367 ? -37.674 -11.875 14.336 1.00 88.31 367 THR A O 1
ATOM 2965 N N . THR A 1 368 ? -35.467 -11.975 14.744 1.00 87.50 368 THR A N 1
ATOM 2966 C CA . THR A 1 368 ? -35.177 -13.030 13.756 1.00 87.50 368 THR A CA 1
ATOM 2967 C C . THR A 1 368 ? -35.007 -14.414 14.382 1.00 87.50 368 THR A C 1
ATOM 2969 O O . THR A 1 368 ? -35.054 -15.420 13.678 1.00 87.50 368 THR A O 1
ATOM 2972 N N . GLY A 1 369 ? -34.794 -14.486 15.698 1.00 88.00 369 GLY A N 1
ATOM 2973 C CA . GLY A 1 369 ? -34.456 -15.704 16.434 1.00 88.00 369 GLY A CA 1
ATOM 2974 C C . GLY A 1 369 ? -33.004 -16.163 16.260 1.00 88.00 369 GLY A C 1
ATOM 2975 O O . GLY A 1 369 ? -32.605 -17.142 16.898 1.00 88.00 369 GLY A O 1
ATOM 2976 N N . LYS A 1 370 ? -32.207 -15.483 15.423 1.00 88.50 370 LYS A N 1
ATOM 2977 C CA . LYS A 1 370 ? -30.808 -15.838 15.162 1.00 88.50 370 LYS A CA 1
ATOM 2978 C C . LYS A 1 370 ? -29.950 -15.569 16.399 1.00 88.50 370 LYS A C 1
ATOM 2980 O O . LYS A 1 370 ? -30.172 -14.603 17.126 1.00 88.50 370 LYS A O 1
ATOM 2985 N N . ILE A 1 371 ? -28.976 -16.439 16.644 1.00 89.81 371 ILE A N 1
ATOM 2986 C CA . ILE A 1 371 ? -27.972 -16.271 17.697 1.00 89.81 371 ILE A CA 1
ATOM 2987 C C . ILE A 1 371 ? -26.646 -15.945 17.015 1.00 89.81 371 ILE A C 1
ATOM 2989 O O . ILE A 1 371 ? -26.321 -16.553 16.003 1.00 89.81 371 ILE A O 1
ATOM 2993 N N . HIS A 1 372 ? -25.927 -14.976 17.563 1.00 89.19 372 HIS A N 1
ATOM 2994 C CA . HIS A 1 372 ? -24.644 -14.484 17.083 1.00 89.19 372 HIS A CA 1
ATOM 2995 C C . HIS A 1 372 ? -23.616 -14.608 18.197 1.00 89.19 372 HIS A C 1
ATOM 2997 O O . HIS A 1 372 ? -23.940 -14.315 19.347 1.00 89.19 372 HIS A O 1
ATOM 3003 N N . ASP A 1 373 ? -22.385 -14.976 17.869 1.00 93.88 373 ASP A N 1
ATOM 3004 C CA . ASP A 1 373 ? -21.275 -14.865 18.811 1.00 93.88 373 ASP A CA 1
ATOM 3005 C C . ASP A 1 373 ? -20.571 -13.517 18.648 1.00 93.88 373 ASP A C 1
ATOM 3007 O O . ASP A 1 373 ? -20.224 -13.121 17.538 1.00 93.88 373 ASP A O 1
ATOM 3011 N N . ILE A 1 374 ? -20.330 -12.839 19.768 1.00 93.06 374 ILE A N 1
ATOM 3012 C CA . ILE A 1 374 ? -19.475 -11.653 19.851 1.00 93.06 374 ILE A CA 1
ATOM 3013 C C . ILE A 1 374 ? -18.282 -11.944 20.761 1.00 93.06 374 ILE A C 1
ATOM 3015 O O . ILE A 1 374 ? -18.426 -12.611 21.788 1.00 93.06 374 ILE A O 1
ATOM 3019 N N . ALA A 1 375 ? -17.110 -11.442 20.391 1.00 93.88 375 ALA A N 1
ATOM 3020 C CA . ALA A 1 375 ? -15.871 -11.569 21.141 1.00 93.88 375 ALA A CA 1
ATOM 3021 C C . ALA A 1 375 ? -15.421 -10.217 21.696 1.00 93.88 375 ALA A C 1
ATOM 3023 O O . ALA A 1 375 ? -15.556 -9.193 21.030 1.00 93.88 375 ALA A O 1
ATOM 3024 N N . THR A 1 376 ? -14.848 -10.217 22.897 1.00 91.38 376 THR A N 1
ATOM 3025 C CA . THR A 1 376 ? -14.345 -9.003 23.551 1.00 91.38 376 THR A CA 1
ATOM 3026 C C . THR A 1 376 ? -13.046 -9.268 24.301 1.00 91.38 376 THR A C 1
ATOM 3028 O O . THR A 1 376 ? -12.849 -10.349 24.862 1.00 91.38 376 THR A O 1
ATOM 3031 N N . ARG A 1 377 ? -12.176 -8.253 24.359 1.00 89.25 377 ARG A N 1
ATOM 3032 C CA . ARG A 1 377 ? -11.063 -8.188 25.322 1.00 89.25 377 ARG A CA 1
ATOM 3033 C C . ARG A 1 377 ? -11.488 -7.625 26.684 1.00 89.25 377 ARG A C 1
ATOM 3035 O O . ARG A 1 377 ? -10.653 -7.519 27.574 1.00 89.25 377 ARG A O 1
ATOM 3042 N N . ASN A 1 378 ? -12.760 -7.240 26.844 1.00 85.75 378 ASN A N 1
ATOM 3043 C CA . ASN A 1 378 ? -13.277 -6.441 27.963 1.00 85.75 378 ASN A CA 1
ATOM 3044 C C . ASN A 1 378 ? -12.470 -5.150 28.192 1.00 85.75 378 ASN A C 1
ATOM 3046 O O . ASN A 1 378 ? -12.263 -4.732 29.329 1.00 85.75 378 ASN A O 1
ATOM 3050 N N . LYS A 1 379 ? -12.004 -4.527 27.105 1.00 83.12 379 LYS A N 1
ATOM 3051 C CA . LYS A 1 379 ? -11.272 -3.260 27.121 1.00 83.12 379 LYS A CA 1
ATOM 3052 C C . LYS A 1 379 ? -11.896 -2.285 26.132 1.00 83.12 379 LYS A C 1
ATOM 3054 O O . LYS A 1 379 ? -12.501 -2.695 25.144 1.00 83.12 379 LYS A O 1
ATOM 3059 N N . SER A 1 380 ? -11.730 -0.999 26.404 1.00 84.75 380 SER A N 1
ATOM 3060 C CA . SER A 1 380 ? -12.123 0.097 25.520 1.00 84.75 380 SER A CA 1
ATOM 3061 C C . SER A 1 380 ? -10.933 1.018 25.317 1.00 84.75 380 SER A C 1
ATOM 3063 O O . SER A 1 380 ? -10.219 1.316 26.280 1.00 84.75 380 SER A O 1
ATOM 3065 N N . PHE A 1 381 ? -10.739 1.466 24.081 1.00 88.56 381 PHE A N 1
ATOM 3066 C CA . PHE A 1 381 ? -9.591 2.276 23.702 1.00 88.56 381 PHE A CA 1
ATOM 3067 C C . PHE A 1 381 ? -10.027 3.596 23.075 1.00 88.56 381 PHE A C 1
ATOM 3069 O O . PHE A 1 381 ? -10.985 3.651 22.301 1.00 88.56 381 PHE A O 1
ATOM 3076 N N . THR A 1 382 ? -9.279 4.646 23.393 1.00 92.56 382 THR A N 1
ATOM 3077 C CA . THR A 1 382 ? -9.337 5.933 22.711 1.00 92.56 382 THR A CA 1
ATOM 3078 C C . THR A 1 382 ? -8.038 6.128 21.950 1.00 92.56 382 THR A C 1
ATOM 3080 O O . THR A 1 382 ? -6.969 6.276 22.548 1.00 92.56 382 THR A O 1
ATOM 3083 N N . ASP A 1 383 ? -8.147 6.158 20.629 1.00 93.94 383 ASP A N 1
ATOM 3084 C CA . ASP A 1 383 ? -7.086 6.590 19.740 1.00 93.94 383 ASP A CA 1
ATOM 3085 C C . ASP A 1 383 ? -6.957 8.112 19.802 1.00 93.94 383 ASP A C 1
ATOM 3087 O O . ASP A 1 383 ? -7.929 8.864 19.735 1.00 93.94 383 ASP A O 1
ATOM 3091 N N . VAL A 1 384 ? -5.733 8.591 19.926 1.00 95.81 384 VAL A N 1
ATOM 3092 C CA . VAL A 1 384 ? -5.406 9.997 20.082 1.00 95.81 384 VAL A CA 1
ATOM 3093 C C . VAL A 1 384 ? -4.437 10.387 18.983 1.00 95.81 384 VAL A C 1
ATOM 3095 O O . VAL A 1 384 ? -3.382 9.774 18.813 1.00 95.81 384 VAL A O 1
ATOM 3098 N N . LEU A 1 385 ? -4.801 11.432 18.245 1.00 96.75 385 LEU A N 1
ATOM 3099 C CA . LEU A 1 385 ? -3.996 12.028 17.186 1.00 96.75 385 LEU A CA 1
ATOM 3100 C C . LEU A 1 385 ? -3.595 13.448 17.586 1.00 96.75 385 LEU A C 1
ATOM 3102 O O . LEU A 1 385 ? -4.341 14.410 17.351 1.00 96.75 385 LEU A O 1
ATOM 3106 N N . PRO A 1 386 ? -2.416 13.602 18.205 1.00 96.31 386 PRO A N 1
ATOM 3107 C CA . PRO A 1 386 ? -1.812 14.900 18.404 1.00 96.31 386 PRO A CA 1
ATOM 3108 C C . PRO A 1 386 ? -1.396 15.466 17.049 1.00 96.31 386 PRO A C 1
ATOM 3110 O O . PRO A 1 386 ? -0.849 14.744 16.212 1.00 96.31 386 PRO A O 1
ATOM 3113 N N . TYR A 1 387 ? -1.656 16.747 16.821 1.00 96.00 387 TYR A N 1
ATOM 3114 C CA . TYR A 1 387 ? -1.404 17.376 15.529 1.00 96.00 387 TYR A CA 1
ATOM 3115 C C . TYR A 1 387 ? -0.956 18.825 15.674 1.00 96.00 387 TYR A C 1
ATOM 3117 O O . TYR A 1 387 ? -1.266 19.499 16.660 1.00 96.00 387 TYR A O 1
ATOM 3125 N N . ARG A 1 388 ? -0.273 19.334 14.650 1.00 93.00 388 ARG A N 1
ATOM 3126 C CA . ARG A 1 388 ? -0.016 20.766 14.478 1.00 93.00 388 ARG A CA 1
ATOM 3127 C C . ARG A 1 388 ? -0.133 21.156 13.011 1.00 93.00 388 ARG A C 1
ATOM 3129 O O . ARG A 1 388 ? -0.037 20.321 12.117 1.00 93.00 388 ARG A O 1
ATOM 3136 N N . VAL A 1 389 ? -0.372 22.442 12.784 1.00 91.44 389 VAL A N 1
ATOM 3137 C CA . VAL A 1 389 ? -0.394 23.040 11.448 1.00 91.44 389 VAL A CA 1
ATOM 3138 C C . VAL A 1 389 ? 0.730 24.065 11.405 1.00 91.44 389 VAL A C 1
ATOM 3140 O O . VAL A 1 389 ? 0.782 24.954 12.261 1.00 91.44 389 VAL A O 1
ATOM 3143 N N . SER A 1 390 ? 1.662 23.908 10.468 1.00 84.00 390 SER A N 1
ATOM 3144 C CA . SER A 1 390 ? 2.749 24.867 10.267 1.00 84.00 390 SER A CA 1
ATOM 3145 C C . SER A 1 390 ? 2.249 26.147 9.594 1.00 84.00 390 SER A C 1
ATOM 3147 O O . SER A 1 390 ? 1.125 26.217 9.096 1.00 84.00 390 SER A O 1
ATOM 3149 N N . ALA A 1 391 ? 3.078 27.194 9.605 1.00 79.69 391 ALA A N 1
ATOM 3150 C CA . ALA A 1 391 ? 2.712 28.509 9.072 1.00 79.69 391 ALA A CA 1
ATOM 3151 C C . ALA A 1 391 ? 2.343 28.494 7.573 1.00 79.69 391 ALA A C 1
ATOM 3153 O O . ALA A 1 391 ? 1.563 29.329 7.126 1.00 79.69 391 ALA A O 1
ATOM 3154 N N . ASP A 1 392 ? 2.869 27.531 6.816 1.00 74.81 392 ASP A N 1
ATOM 3155 C CA . ASP A 1 392 ? 2.574 27.271 5.401 1.00 74.81 392 ASP A CA 1
ATOM 3156 C C . ASP A 1 392 ? 1.306 26.417 5.179 1.00 74.81 392 ASP A C 1
ATOM 3158 O O . ASP A 1 392 ? 0.985 26.063 4.047 1.00 74.81 392 ASP A O 1
ATOM 3162 N N . GLY A 1 393 ? 0.570 26.080 6.244 1.00 81.50 393 GLY A N 1
ATOM 3163 C CA . GLY A 1 393 ? -0.683 25.324 6.178 1.00 81.50 393 GLY A CA 1
ATOM 3164 C C . GLY A 1 393 ? -0.519 23.804 6.140 1.00 81.50 393 GLY A C 1
ATOM 3165 O O . GLY A 1 393 ? -1.518 23.092 6.027 1.00 81.50 393 GLY A O 1
ATOM 3166 N N . ARG A 1 394 ? 0.705 23.275 6.261 1.00 85.06 394 ARG A N 1
ATOM 3167 C CA . ARG A 1 394 ? 0.928 21.825 6.275 1.00 85.06 394 ARG A CA 1
ATOM 3168 C C . ARG A 1 394 ? 0.497 21.206 7.608 1.00 85.06 394 ARG A C 1
ATOM 3170 O O . ARG A 1 394 ? 0.901 21.647 8.682 1.00 85.06 394 ARG A O 1
ATOM 3177 N N . LEU A 1 395 ? -0.303 20.144 7.523 1.00 92.38 395 LEU A N 1
ATOM 3178 C CA . LEU A 1 395 ? -0.768 19.357 8.664 1.00 92.38 395 LEU A CA 1
ATOM 3179 C C . LEU A 1 395 ? 0.209 18.214 8.972 1.00 92.38 395 LEU A C 1
ATOM 3181 O O . LEU A 1 395 ? 0.419 17.337 8.129 1.00 92.38 395 LEU A O 1
ATOM 3185 N N . THR A 1 396 ? 0.752 18.190 10.189 1.00 93.44 396 THR A N 1
ATOM 3186 C CA . THR A 1 396 ? 1.526 17.059 10.720 1.00 93.44 396 THR A CA 1
ATOM 3187 C C . THR A 1 396 ? 0.819 16.423 11.912 1.00 93.44 396 THR A C 1
ATOM 3189 O O . THR A 1 396 ? 0.110 17.091 12.671 1.00 93.44 396 THR A O 1
ATOM 3192 N N . VAL A 1 397 ? 1.000 15.113 12.065 1.00 95.19 397 VAL A N 1
ATOM 3193 C CA . VAL A 1 397 ? 0.461 14.307 13.166 1.00 95.19 397 VAL A CA 1
ATOM 3194 C C . VAL A 1 397 ? 1.571 13.513 13.842 1.00 95.19 397 VAL A C 1
ATOM 3196 O O . VAL A 1 397 ? 2.607 13.231 13.237 1.00 95.19 397 VAL A O 1
ATOM 3199 N N . PHE A 1 398 ? 1.333 13.139 15.095 1.00 94.44 398 PHE A N 1
ATOM 3200 C CA . PHE A 1 398 ? 2.225 12.301 15.884 1.00 94.44 398 PHE A CA 1
ATOM 3201 C C . PHE A 1 398 ? 1.630 10.901 15.975 1.00 94.44 398 PHE A C 1
ATOM 3203 O O . PHE A 1 398 ? 0.499 10.724 16.426 1.00 94.44 398 PHE A O 1
ATOM 3210 N N . ILE A 1 399 ? 2.391 9.913 15.519 1.00 94.62 399 ILE A N 1
ATOM 3211 C CA . ILE A 1 399 ? 1.965 8.516 15.410 1.00 94.62 399 ILE A CA 1
ATOM 3212 C C . ILE A 1 399 ? 2.984 7.594 16.064 1.00 94.62 399 ILE A C 1
ATOM 3214 O O . ILE A 1 399 ? 4.153 7.950 16.222 1.00 94.62 399 ILE A O 1
ATOM 3218 N N . ARG A 1 400 ? 2.544 6.388 16.414 1.00 94.12 400 ARG A N 1
ATOM 3219 C CA . ARG A 1 400 ? 3.430 5.314 16.846 1.00 94.12 400 ARG A CA 1
ATOM 3220 C C . ARG A 1 400 ? 3.934 4.542 15.641 1.00 94.12 400 ARG A C 1
ATOM 3222 O O . ARG A 1 400 ? 3.164 4.180 14.753 1.00 94.12 400 ARG A O 1
ATOM 3229 N N . GLU A 1 401 ? 5.225 4.259 15.646 1.00 91.50 401 GLU A N 1
ATOM 3230 C CA . GLU A 1 401 ? 5.892 3.479 14.611 1.00 91.50 401 GLU A CA 1
ATOM 3231 C C . GLU A 1 401 ? 6.445 2.178 15.199 1.00 91.50 401 GLU A C 1
ATOM 3233 O O . GLU A 1 401 ? 6.838 2.122 16.364 1.00 91.50 401 GLU A O 1
ATOM 3238 N N . GLY A 1 402 ? 6.488 1.126 14.381 1.00 90.56 402 GLY A N 1
ATOM 3239 C CA . GLY A 1 402 ? 7.113 -0.138 14.760 1.00 90.56 402 GLY A CA 1
ATOM 3240 C C . GLY A 1 402 ? 6.274 -0.989 15.715 1.00 90.56 402 GLY A C 1
ATOM 3241 O O . GLY A 1 402 ? 6.812 -1.872 16.374 1.00 90.56 402 GLY A O 1
ATOM 3242 N N . VAL A 1 403 ? 4.967 -0.733 15.815 1.00 92.25 403 VAL A N 1
ATOM 3243 C CA . VAL A 1 403 ? 4.094 -1.378 16.800 1.00 92.25 403 VAL A CA 1
ATOM 3244 C C . VAL A 1 403 ? 3.900 -2.862 16.448 1.00 92.25 403 VAL A C 1
ATOM 3246 O O . VAL A 1 403 ? 3.417 -3.160 15.353 1.00 92.25 403 VAL A O 1
ATOM 3249 N N . PRO A 1 404 ? 4.222 -3.818 17.340 1.00 92.31 404 PRO A N 1
ATOM 3250 C CA . PRO A 1 404 ? 4.129 -5.237 17.019 1.00 92.31 404 PRO A CA 1
ATOM 3251 C C . PRO A 1 404 ? 2.665 -5.698 16.905 1.00 92.31 404 PRO A C 1
ATOM 3253 O O . PRO A 1 404 ? 1.883 -5.657 17.860 1.00 92.31 404 PRO A O 1
ATOM 3256 N N . ARG A 1 405 ? 2.296 -6.167 15.711 1.00 93.62 405 ARG A N 1
ATOM 3257 C CA . ARG A 1 405 ? 0.995 -6.733 15.316 1.00 93.62 405 ARG A CA 1
ATOM 3258 C C . ARG A 1 405 ? 1.208 -8.064 14.593 1.00 93.62 405 ARG A C 1
ATOM 3260 O O . ARG A 1 405 ? 1.082 -8.163 13.370 1.00 93.62 405 ARG A O 1
ATOM 3267 N N . PRO A 1 406 ? 1.533 -9.123 15.348 1.00 93.62 406 PRO A N 1
ATOM 3268 C CA . PRO A 1 406 ? 1.959 -10.395 14.777 1.00 93.62 406 PRO A CA 1
ATOM 3269 C C . PRO A 1 406 ? 0.834 -11.143 14.040 1.00 93.62 406 PRO A C 1
ATOM 3271 O O . PRO A 1 406 ? 1.122 -12.005 13.212 1.00 93.62 406 PRO A O 1
ATOM 3274 N N . LEU A 1 407 ? -0.441 -10.780 14.258 1.00 94.44 407 LEU A N 1
ATOM 3275 C CA . LEU A 1 407 ? -1.572 -11.365 13.526 1.00 94.44 407 LEU A CA 1
ATOM 3276 C C . LEU A 1 407 ? -1.528 -11.087 12.012 1.00 94.44 407 LEU A C 1
ATOM 3278 O O . LEU A 1 407 ? -2.132 -11.835 11.241 1.00 94.44 407 LEU A O 1
ATOM 3282 N N . ALA A 1 408 ? -0.766 -10.079 11.573 1.00 93.94 408 ALA A N 1
ATOM 3283 C CA . ALA A 1 408 ? -0.503 -9.840 10.153 1.00 93.94 408 ALA A CA 1
ATOM 3284 C C . ALA A 1 408 ? 0.214 -11.019 9.470 1.00 93.94 408 ALA A C 1
ATOM 3286 O O . ALA A 1 408 ? 0.096 -11.186 8.259 1.00 93.94 408 ALA A O 1
ATOM 3287 N N . ASN A 1 409 ? 0.905 -11.856 10.254 1.00 94.31 409 ASN A N 1
ATOM 3288 C CA . ASN A 1 409 ? 1.713 -12.989 9.805 1.00 94.31 409 ASN A CA 1
ATOM 3289 C C . ASN A 1 409 ? 1.226 -14.316 10.408 1.00 94.31 409 ASN A C 1
ATOM 3291 O O . ASN A 1 409 ? 2.016 -15.151 10.861 1.00 94.31 409 ASN A O 1
ATOM 3295 N N . THR A 1 410 ? -0.094 -14.507 10.427 1.00 93.75 410 THR A N 1
ATOM 3296 C CA . THR A 1 410 ? -0.711 -15.791 10.786 1.00 93.75 410 THR A CA 1
ATOM 3297 C C . THR A 1 410 ? -0.452 -16.861 9.727 1.00 93.75 410 THR A C 1
ATOM 3299 O O . THR A 1 410 ? -0.342 -16.581 8.531 1.00 93.75 410 THR A O 1
ATOM 3302 N N . ILE A 1 411 ? -0.391 -18.120 10.162 1.00 91.88 411 ILE A N 1
ATOM 3303 C CA . ILE A 1 411 ? -0.346 -19.268 9.255 1.00 91.88 411 ILE A CA 1
ATOM 3304 C C . ILE A 1 411 ? -1.683 -19.332 8.490 1.00 91.88 411 ILE A C 1
ATOM 3306 O O . ILE A 1 411 ? -2.744 -19.355 9.128 1.00 91.88 411 ILE A O 1
ATOM 3310 N N . PRO A 1 412 ? -1.673 -19.393 7.144 1.00 87.31 412 PRO A N 1
ATOM 3311 C CA . PRO A 1 412 ? -2.896 -19.484 6.351 1.00 87.31 412 PRO A CA 1
ATOM 3312 C C . PRO A 1 412 ? -3.738 -20.716 6.711 1.00 87.31 412 PRO A C 1
ATOM 3314 O O . PRO A 1 412 ? -3.232 -21.835 6.781 1.00 87.31 412 PRO A O 1
ATOM 3317 N N . ARG A 1 413 ? -5.047 -20.518 6.911 1.00 86.38 413 ARG A N 1
ATOM 3318 C CA . ARG A 1 413 ? -6.016 -21.566 7.310 1.00 86.38 413 ARG A CA 1
ATOM 3319 C C . ARG A 1 413 ? -7.168 -21.739 6.314 1.00 86.38 413 ARG A C 1
ATOM 3321 O O . ARG A 1 413 ? -8.265 -22.143 6.688 1.00 86.38 413 ARG A O 1
ATOM 3328 N N . GLY A 1 414 ? -6.926 -21.448 5.039 1.00 77.31 414 GLY A N 1
ATOM 3329 C CA . GLY A 1 414 ? -7.887 -21.662 3.951 1.00 77.31 414 GLY A CA 1
ATOM 3330 C C . GLY A 1 414 ? -8.056 -20.460 3.027 1.00 77.31 414 GLY A C 1
ATOM 3331 O O . GLY A 1 414 ? -8.345 -20.653 1.852 1.00 77.31 414 GLY A O 1
ATOM 3332 N N . SER A 1 415 ? -7.842 -19.242 3.525 1.00 82.88 415 SER A N 1
ATOM 3333 C CA . SER A 1 415 ? -7.790 -18.035 2.696 1.00 82.88 415 SER A CA 1
ATOM 3334 C C . SER A 1 415 ? -6.387 -17.808 2.131 1.00 82.88 415 SER A C 1
ATOM 3336 O O . SER A 1 415 ? -5.392 -17.930 2.847 1.00 82.88 415 SER A O 1
ATOM 3338 N N . HIS A 1 416 ? -6.321 -17.471 0.843 1.00 86.44 416 HIS A N 1
ATOM 3339 C CA . HIS A 1 416 ? -5.083 -17.146 0.136 1.00 86.44 416 HIS A CA 1
ATOM 3340 C C . HIS A 1 416 ? -4.763 -15.653 0.243 1.00 86.44 416 HIS A C 1
ATOM 3342 O O . HIS A 1 416 ? -5.654 -14.824 0.396 1.00 86.44 416 HIS A O 1
ATOM 3348 N N . ASN A 1 417 ? -3.491 -15.284 0.123 1.00 91.44 417 ASN A N 1
ATOM 3349 C CA . ASN A 1 417 ? -3.112 -13.882 -0.010 1.00 91.44 417 ASN A CA 1
ATOM 3350 C C . ASN A 1 417 ? -3.314 -13.427 -1.466 1.00 91.44 417 ASN A C 1
ATOM 3352 O O . ASN A 1 417 ? -2.427 -13.622 -2.292 1.00 91.44 417 ASN A O 1
ATOM 3356 N N . ILE A 1 418 ? -4.483 -12.856 -1.768 1.00 92.19 418 ILE A N 1
ATOM 3357 C CA . ILE A 1 418 ? -4.940 -12.602 -3.148 1.00 92.19 418 ILE A CA 1
ATOM 3358 C C . ILE A 1 418 ? -4.123 -11.505 -3.843 1.00 92.19 418 ILE A C 1
ATOM 3360 O O . ILE A 1 418 ? -3.872 -11.585 -5.042 1.00 92.19 418 ILE A O 1
ATOM 3364 N N . ASP A 1 419 ? -3.699 -10.474 -3.111 1.00 91.56 419 ASP A N 1
ATOM 3365 C CA . ASP A 1 419 ? -2.911 -9.366 -3.669 1.00 91.56 419 ASP A CA 1
ATOM 3366 C C . ASP A 1 419 ? -1.395 -9.570 -3.534 1.00 91.56 419 ASP A C 1
ATOM 3368 O O . ASP A 1 419 ? -0.616 -8.825 -4.124 1.00 91.56 419 ASP A O 1
ATOM 3372 N N . GLY A 1 420 ? -0.968 -10.595 -2.791 1.00 92.88 420 GLY A N 1
ATOM 3373 C CA . GLY A 1 420 ? 0.438 -10.913 -2.556 1.00 92.88 420 GLY A CA 1
ATOM 3374 C C . GLY A 1 420 ? 1.161 -9.946 -1.614 1.00 92.88 420 GLY A C 1
ATOM 3375 O O . GLY A 1 420 ? 2.357 -10.131 -1.386 1.00 92.88 420 GLY A O 1
ATOM 3376 N N . ARG A 1 421 ? 0.467 -8.954 -1.035 1.00 94.81 421 ARG A N 1
ATOM 3377 C CA . ARG A 1 421 ? 1.065 -7.965 -0.125 1.00 94.81 421 ARG A CA 1
ATOM 3378 C C . ARG A 1 421 ? 1.412 -8.610 1.215 1.00 94.81 421 ARG A C 1
ATOM 3380 O O . ARG A 1 421 ? 0.643 -9.423 1.733 1.00 94.81 421 ARG A O 1
ATOM 3387 N N . ARG A 1 422 ? 2.576 -8.288 1.777 1.00 95.19 422 ARG A N 1
ATOM 3388 C CA . ARG A 1 422 ? 3.029 -8.797 3.081 1.00 95.19 422 ARG A CA 1
ATOM 3389 C C . ARG A 1 422 ? 3.665 -7.687 3.902 1.00 95.19 422 ARG A C 1
ATOM 3391 O O . ARG A 1 422 ? 4.317 -6.808 3.345 1.00 95.19 422 ARG A O 1
ATOM 3398 N N . TRP A 1 423 ? 3.524 -7.798 5.218 1.00 95.31 423 TRP A N 1
ATOM 3399 C CA . TRP A 1 423 ? 4.068 -6.862 6.198 1.00 95.31 423 TRP A CA 1
ATOM 3400 C C . TRP A 1 423 ? 4.955 -7.596 7.203 1.00 95.31 423 TRP A C 1
ATOM 3402 O O . TRP A 1 423 ? 4.721 -8.762 7.511 1.00 95.31 423 TRP A O 1
ATOM 3412 N N . SER A 1 424 ? 5.942 -6.914 7.781 1.00 94.06 424 SER A N 1
ATOM 3413 C CA . SER A 1 424 ? 6.785 -7.493 8.845 1.00 94.06 424 SER A CA 1
ATOM 3414 C C . SER A 1 424 ? 6.021 -7.794 10.143 1.00 94.06 424 SER A C 1
ATOM 3416 O O . SER A 1 424 ? 6.517 -8.534 10.992 1.00 94.06 424 SER A O 1
ATOM 3418 N N . GLY A 1 425 ? 4.827 -7.210 10.299 1.00 93.50 425 GLY A N 1
ATOM 3419 C CA . GLY A 1 425 ? 4.068 -7.176 11.547 1.00 93.50 425 GLY A CA 1
ATOM 3420 C C . GLY A 1 425 ? 4.355 -5.936 12.398 1.00 93.50 425 GLY A C 1
ATOM 3421 O O . GLY A 1 425 ? 3.709 -5.769 13.421 1.00 93.50 425 GLY A O 1
ATOM 3422 N N . HIS A 1 426 ? 5.269 -5.054 11.989 1.00 94.06 426 HIS A N 1
ATOM 3423 C CA . HIS A 1 426 ? 5.567 -3.797 12.680 1.00 94.06 426 HIS A CA 1
ATOM 3424 C C . HIS A 1 426 ? 4.755 -2.659 12.057 1.00 94.06 426 HIS A C 1
ATOM 3426 O O . HIS A 1 426 ? 5.083 -2.177 10.975 1.00 94.06 426 HIS A O 1
ATOM 3432 N N . MET A 1 427 ? 3.666 -2.270 12.713 1.00 93.44 427 MET A N 1
ATOM 3433 C CA . MET A 1 427 ? 2.651 -1.379 12.156 1.00 93.44 427 MET A CA 1
ATOM 3434 C C . MET A 1 427 ? 2.834 0.074 12.585 1.00 93.44 427 MET A C 1
ATOM 3436 O O . MET A 1 427 ? 3.440 0.387 13.611 1.00 93.44 427 MET A O 1
ATOM 3440 N N . THR A 1 428 ? 2.267 0.959 11.770 1.00 94.12 428 THR A N 1
ATOM 3441 C CA . THR A 1 428 ? 2.061 2.369 12.095 1.00 94.12 428 THR A CA 1
ATOM 3442 C C . THR A 1 428 ? 0.635 2.559 12.601 1.00 94.12 428 THR A C 1
ATOM 3444 O O . THR A 1 428 ? -0.316 2.166 11.922 1.00 94.12 428 THR A O 1
ATOM 3447 N N . GLU A 1 429 ? 0.482 3.146 13.786 1.00 93.25 429 GLU A N 1
ATOM 3448 C CA . GLU A 1 429 ? -0.808 3.297 14.469 1.00 93.25 429 GLU A CA 1
ATOM 3449 C C . GLU A 1 429 ? -0.904 4.651 15.200 1.00 93.25 429 GLU A C 1
ATOM 3451 O O . GLU A 1 429 ? 0.126 5.249 15.529 1.00 93.25 429 GLU A O 1
ATOM 3456 N N . PRO A 1 430 ? -2.119 5.167 15.467 1.00 93.75 430 PRO A N 1
ATOM 3457 C CA . PRO A 1 430 ? -2.299 6.293 16.385 1.00 93.75 430 PRO A CA 1
ATOM 3458 C C . PRO A 1 430 ? -1.795 5.953 17.801 1.00 93.75 430 PRO A C 1
ATOM 3460 O O . PRO A 1 430 ? -1.564 4.789 18.147 1.00 93.75 430 PRO A O 1
ATOM 3463 N N . LEU A 1 431 ? -1.623 6.970 18.652 1.00 93.75 431 LEU A N 1
ATOM 3464 C CA . LEU A 1 431 ? -1.458 6.713 20.084 1.00 93.75 431 LEU A CA 1
ATOM 3465 C C . LEU A 1 431 ? -2.785 6.160 20.604 1.00 93.75 431 LEU A C 1
ATOM 3467 O O . LEU A 1 431 ? -3.825 6.684 20.237 1.00 93.75 431 LEU A O 1
ATOM 3471 N N . SER A 1 432 ? -2.770 5.132 21.443 1.00 91.75 432 SER A N 1
ATOM 3472 C CA . SER A 1 432 ? -3.999 4.501 21.930 1.00 91.75 432 SER A CA 1
ATOM 3473 C C . SER A 1 432 ? -3.905 4.312 23.436 1.00 91.75 432 SER A C 1
ATOM 3475 O O . SER A 1 432 ? -2.867 3.874 23.936 1.00 91.75 432 SER A O 1
ATOM 3477 N N . PHE A 1 433 ? -4.963 4.683 24.151 1.00 91.50 433 PHE A N 1
ATOM 3478 C CA . PHE A 1 433 ? -5.031 4.657 25.614 1.00 91.50 433 PHE A CA 1
ATOM 3479 C C . PHE A 1 433 ? -6.342 4.023 26.071 1.00 91.50 433 PHE A C 1
ATOM 3481 O O . PHE A 1 433 ? -7.336 4.077 25.348 1.00 91.50 433 PHE A O 1
ATOM 3488 N N . GLU A 1 434 ? -6.382 3.460 27.280 1.00 90.56 434 GLU A N 1
ATOM 3489 C CA . GLU A 1 434 ? -7.647 2.982 27.847 1.00 90.56 434 GLU A CA 1
ATOM 3490 C C . GLU A 1 434 ? -8.631 4.152 28.012 1.00 90.56 434 GLU A C 1
ATOM 3492 O O . GLU A 1 434 ? -8.285 5.206 28.559 1.00 90.56 434 GLU A O 1
ATOM 3497 N N . THR A 1 435 ? -9.859 3.975 27.515 1.00 90.25 435 THR A N 1
ATOM 3498 C CA . THR A 1 435 ? -10.848 5.061 27.395 1.00 90.25 435 THR A CA 1
ATOM 3499 C C . THR A 1 435 ? -11.139 5.734 28.730 1.00 90.25 435 THR A C 1
ATOM 3501 O O . THR A 1 435 ? -11.198 6.957 28.785 1.00 90.25 435 THR A O 1
ATOM 3504 N N . GLU A 1 436 ? -11.275 4.970 29.816 1.00 90.06 436 GLU A N 1
ATOM 3505 C CA . GLU A 1 436 ? -11.547 5.518 31.152 1.00 90.06 436 GLU A CA 1
ATOM 3506 C C . GLU A 1 436 ? -10.432 6.468 31.620 1.00 90.06 436 GLU A C 1
ATOM 3508 O O . GLU A 1 436 ? -10.700 7.573 32.102 1.00 90.06 436 GLU A O 1
ATOM 3513 N N . ILE A 1 437 ? -9.174 6.073 31.403 1.00 90.25 437 ILE A N 1
ATOM 3514 C CA . ILE A 1 437 ? -8.003 6.879 31.754 1.00 90.25 437 ILE A CA 1
ATOM 3515 C C . ILE A 1 437 ? -7.990 8.156 30.916 1.00 90.25 437 ILE A C 1
ATOM 3517 O O . ILE A 1 437 ? -7.874 9.255 31.465 1.00 90.25 437 ILE A O 1
ATOM 3521 N N . PHE A 1 438 ? -8.142 8.042 29.596 1.00 92.69 438 PHE A N 1
ATOM 3522 C CA . PHE A 1 438 ? -8.084 9.214 28.725 1.00 92.69 438 PHE A CA 1
ATOM 3523 C C . PHE A 1 438 ? -9.269 10.164 28.929 1.00 92.69 438 PHE A C 1
ATOM 3525 O O . PHE A 1 438 ? -9.101 11.381 28.862 1.00 92.69 438 PHE A O 1
ATOM 3532 N N . GLU A 1 439 ? -10.449 9.646 29.263 1.00 91.44 439 GLU A N 1
ATOM 3533 C CA . GLU A 1 439 ? -11.622 10.463 29.567 1.00 91.44 439 GLU A CA 1
ATOM 3534 C C . GLU A 1 439 ? -11.419 11.304 30.835 1.00 91.44 439 GLU A C 1
ATOM 3536 O O . GLU A 1 439 ? -11.807 12.476 30.879 1.00 91.44 439 GLU A O 1
ATOM 3541 N N . SER A 1 440 ? -10.733 10.755 31.844 1.00 91.56 440 SER A N 1
ATOM 3542 C CA . SER A 1 440 ? -10.341 11.515 33.037 1.00 91.56 440 SER A CA 1
ATOM 3543 C C . SER A 1 440 ? -9.389 12.672 32.700 1.00 91.56 440 SER A C 1
ATOM 3545 O O . SER A 1 440 ? -9.518 13.767 33.247 1.00 91.56 440 SER A O 1
ATOM 3547 N N . ILE A 1 441 ? -8.486 12.469 31.732 1.00 92.62 441 ILE A N 1
ATOM 3548 C CA . ILE A 1 441 ? -7.566 13.502 31.238 1.00 92.62 441 ILE A CA 1
ATOM 3549 C C . ILE A 1 441 ? -8.336 14.563 30.443 1.00 92.62 441 ILE A C 1
ATOM 3551 O O . ILE A 1 441 ? -8.155 15.759 30.671 1.00 92.62 441 ILE A O 1
ATOM 3555 N N . ARG A 1 442 ? -9.233 14.135 29.544 1.00 89.12 442 ARG A N 1
ATOM 3556 C CA . ARG A 1 442 ? -10.070 15.012 28.711 1.00 89.12 442 ARG A CA 1
ATOM 3557 C C . ARG A 1 442 ? -10.951 15.932 29.556 1.00 89.12 442 ARG A C 1
ATOM 3559 O O . ARG A 1 442 ? -11.066 17.119 29.255 1.00 89.12 442 ARG A O 1
ATOM 3566 N N . THR A 1 443 ? -11.558 15.399 30.615 1.00 89.56 443 THR A N 1
ATOM 3567 C CA . THR A 1 443 ? -12.477 16.137 31.499 1.00 89.56 443 THR A CA 1
ATOM 3568 C C . THR A 1 443 ? -11.772 16.900 32.625 1.00 89.56 443 THR A C 1
ATOM 3570 O O . THR A 1 443 ? -12.350 17.837 33.174 1.00 89.56 443 THR A O 1
ATOM 3573 N N . GLY A 1 444 ? -10.511 16.570 32.928 1.00 86.94 444 GLY A N 1
ATOM 3574 C CA . GLY A 1 444 ? -9.692 17.221 33.959 1.00 86.94 444 GLY A CA 1
ATOM 3575 C C . GLY A 1 444 ? -9.270 18.666 33.652 1.00 86.94 444 GLY A C 1
ATOM 3576 O O . GLY A 1 444 ? -8.691 19.335 34.507 1.00 86.94 444 GLY A O 1
ATOM 3577 N N . GLY A 1 445 ? -9.577 19.173 32.455 1.00 85.00 445 GLY A N 1
ATOM 3578 C CA . GLY A 1 445 ? -9.269 20.534 32.018 1.00 85.00 445 GLY A CA 1
ATOM 3579 C C . GLY A 1 445 ? -7.888 20.680 31.370 1.00 85.00 445 GLY A C 1
ATOM 3580 O O . GLY A 1 445 ? -7.096 19.742 31.301 1.00 85.00 445 GLY A O 1
ATOM 3581 N N . ALA A 1 446 ? -7.594 21.888 30.877 1.00 88.69 446 ALA A N 1
ATOM 3582 C CA . ALA A 1 446 ? -6.418 22.149 30.040 1.00 88.69 446 ALA A CA 1
ATOM 3583 C C . ALA A 1 446 ? -5.078 21.823 30.729 1.00 88.69 446 ALA A C 1
ATOM 3585 O O . ALA A 1 446 ? -4.191 21.276 30.082 1.00 88.69 446 ALA A O 1
ATOM 3586 N N . GLN A 1 447 ? -4.945 22.092 32.035 1.00 90.31 447 GLN A N 1
ATOM 3587 C CA . GLN A 1 447 ? -3.704 21.815 32.772 1.00 90.31 447 GLN A CA 1
ATOM 3588 C C . GLN A 1 447 ? -3.408 20.312 32.866 1.00 90.31 447 GLN A C 1
ATOM 3590 O O . GLN A 1 447 ? -2.270 19.899 32.681 1.00 90.31 447 GLN A O 1
ATOM 3595 N N . VAL A 1 448 ? -4.429 19.486 33.118 1.00 93.50 448 VAL A N 1
ATOM 3596 C CA . VAL A 1 448 ? -4.271 18.025 33.221 1.00 93.50 448 VAL A CA 1
ATOM 3597 C C . VAL A 1 448 ? -3.867 17.434 31.871 1.00 93.50 448 VAL A C 1
ATOM 3599 O O . VAL A 1 448 ? -2.973 16.589 31.807 1.00 93.50 448 VAL A O 1
ATOM 3602 N N . LEU A 1 449 ? -4.486 17.915 30.789 1.00 93.94 449 LEU A N 1
ATOM 3603 C CA . LEU A 1 449 ? -4.117 17.545 29.425 1.00 93.94 449 LEU A CA 1
ATOM 3604 C C . LEU A 1 449 ? -2.662 17.927 29.119 1.00 93.94 449 LEU A C 1
ATOM 3606 O O . LEU A 1 449 ? -1.900 17.108 28.608 1.00 93.94 449 LEU A O 1
ATOM 3610 N N . GLU A 1 450 ? -2.261 19.150 29.463 1.00 93.25 450 GLU A N 1
ATOM 3611 C CA . GLU A 1 450 ? -0.894 19.627 29.262 1.00 93.25 450 GLU A CA 1
ATOM 3612 C C . GLU A 1 450 ? 0.126 18.788 30.046 1.00 93.25 450 GLU A C 1
ATOM 3614 O O . GLU A 1 450 ? 1.125 18.349 29.476 1.00 93.25 450 GLU A O 1
ATOM 3619 N N . ASP A 1 451 ? -0.138 18.507 31.324 1.00 93.06 451 ASP A N 1
ATOM 3620 C CA . ASP A 1 451 ? 0.740 17.704 32.178 1.00 93.06 451 ASP A CA 1
ATOM 3621 C C . ASP A 1 451 ? 0.888 16.266 31.656 1.00 93.06 451 ASP A C 1
ATOM 3623 O O . ASP A 1 451 ? 1.979 15.692 31.715 1.00 93.06 451 ASP A O 1
ATOM 3627 N N . PHE A 1 452 ? -0.186 15.682 31.117 1.00 93.19 452 PHE A N 1
ATOM 3628 C CA . PHE A 1 452 ? -0.155 14.359 30.495 1.00 93.19 452 PHE A CA 1
ATOM 3629 C C . PHE A 1 452 ? 0.733 14.340 29.245 1.00 93.19 452 PHE A C 1
ATOM 3631 O O . PHE A 1 452 ? 1.674 13.551 29.164 1.00 93.19 452 PHE A O 1
ATOM 3638 N N . PHE A 1 453 ? 0.494 15.246 28.296 1.00 92.38 453 PHE A N 1
ATOM 3639 C CA . PHE A 1 453 ? 1.273 15.311 27.056 1.00 92.38 453 PHE A CA 1
ATOM 3640 C C . PHE A 1 453 ? 2.728 15.718 27.286 1.00 92.38 453 PHE A C 1
ATOM 3642 O O . PHE A 1 453 ? 3.617 15.241 26.580 1.00 92.38 453 PHE A O 1
ATOM 3649 N N . ARG A 1 454 ? 3.005 16.504 28.331 1.00 91.25 454 ARG A N 1
ATOM 3650 C CA . ARG A 1 454 ? 4.371 16.835 28.744 1.00 91.25 454 ARG A CA 1
ATOM 3651 C C . ARG A 1 454 ? 5.169 15.592 29.143 1.00 91.25 454 ARG A C 1
ATOM 3653 O O . ARG A 1 454 ? 6.352 15.515 28.819 1.00 91.25 454 ARG A O 1
ATOM 3660 N N . LYS A 1 455 ? 4.539 14.600 29.789 1.00 89.38 455 LYS A N 1
ATOM 3661 C CA . LYS A 1 455 ? 5.172 13.296 30.087 1.00 89.38 455 LYS A CA 1
ATOM 3662 C C . LYS A 1 455 ? 5.462 12.489 28.822 1.00 89.38 455 LYS A C 1
ATOM 3664 O O . LYS A 1 455 ? 6.419 11.725 28.799 1.00 89.38 455 LYS A O 1
ATOM 3669 N N . LEU A 1 456 ? 4.678 12.705 27.769 1.00 88.88 456 LEU A N 1
ATOM 3670 C CA . LEU A 1 456 ? 4.894 12.137 26.439 1.00 88.88 456 LEU A CA 1
ATOM 3671 C C . LEU A 1 456 ? 5.853 12.974 25.578 1.00 88.88 456 LEU A C 1
ATOM 3673 O O . LEU A 1 456 ? 5.872 12.797 24.366 1.00 88.88 456 LEU A O 1
ATOM 3677 N N . ALA A 1 457 ? 6.616 13.897 26.176 1.00 89.56 457 ALA A N 1
ATOM 3678 C CA . ALA A 1 457 ? 7.527 14.793 25.464 1.00 89.56 457 ALA A CA 1
ATOM 3679 C C . ALA A 1 457 ? 6.835 15.589 24.334 1.00 89.56 457 ALA A C 1
ATOM 3681 O O . ALA A 1 457 ? 7.389 15.800 23.261 1.00 89.56 457 ALA A O 1
ATOM 3682 N N . MET A 1 458 ? 5.598 16.031 24.568 1.00 91.31 458 MET A N 1
ATOM 3683 C CA . MET A 1 458 ? 4.829 16.867 23.648 1.00 91.31 458 MET A CA 1
ATOM 3684 C C . MET A 1 458 ? 4.286 18.097 24.379 1.00 91.31 458 MET A C 1
ATOM 3686 O O . MET A 1 458 ? 3.966 18.049 25.566 1.00 91.31 458 MET A O 1
ATOM 3690 N N . ARG A 1 459 ? 4.172 19.222 23.667 1.00 92.00 459 ARG A N 1
ATOM 3691 C CA . ARG A 1 459 ? 3.614 20.469 24.211 1.00 92.00 459 ARG A CA 1
ATOM 3692 C C . ARG A 1 459 ? 2.277 20.782 23.566 1.00 92.00 459 ARG A C 1
ATOM 3694 O O . ARG A 1 459 ? 2.199 20.972 22.354 1.00 92.00 459 ARG A O 1
ATOM 3701 N N . VAL A 1 460 ? 1.239 20.825 24.392 1.00 93.88 460 VAL A N 1
ATOM 3702 C CA . VAL A 1 460 ? -0.125 21.173 23.987 1.00 93.88 460 VAL A CA 1
ATOM 3703 C C . VAL A 1 460 ? -0.200 22.676 23.740 1.00 93.88 460 VAL A C 1
ATOM 3705 O O . VAL A 1 460 ? 0.366 23.456 24.500 1.00 93.88 460 VAL A O 1
ATOM 3708 N N . ALA A 1 461 ? -0.890 23.092 22.678 1.00 92.81 461 ALA A N 1
ATOM 3709 C CA . ALA A 1 461 ? -1.049 24.510 22.380 1.00 92.81 461 ALA A CA 1
ATOM 3710 C C . ALA A 1 461 ? -1.822 25.228 23.507 1.00 92.81 461 ALA A C 1
ATOM 3712 O O . ALA A 1 461 ? -2.782 24.661 24.037 1.00 92.81 461 ALA A O 1
ATOM 3713 N N . PRO A 1 462 ? -1.492 26.493 23.833 1.00 89.88 462 PRO A N 1
ATOM 3714 C CA . PRO A 1 462 ? -2.184 27.239 24.879 1.00 89.88 462 PRO A CA 1
ATOM 3715 C C . PRO A 1 462 ? -3.709 27.238 24.700 1.00 89.88 462 PRO A C 1
ATOM 3717 O O . PRO A 1 462 ? -4.232 27.594 23.640 1.00 89.88 462 PRO A O 1
ATOM 3720 N N . GLY A 1 463 ? -4.424 26.815 25.745 1.00 86.75 463 GLY A N 1
ATOM 3721 C CA . GLY A 1 463 ? -5.888 26.731 25.756 1.00 86.75 463 GLY A CA 1
ATOM 3722 C C . GLY A 1 463 ? -6.488 25.650 24.849 1.00 86.75 463 GLY A C 1
ATOM 3723 O O . GLY A 1 463 ? -7.705 25.634 24.667 1.00 86.75 463 GLY A O 1
ATOM 3724 N N . ALA A 1 464 ? -5.676 24.767 24.258 1.00 91.06 464 ALA A N 1
ATOM 3725 C CA . ALA A 1 464 ? -6.196 23.619 23.532 1.00 91.06 464 ALA A CA 1
ATOM 3726 C C . ALA A 1 464 ? -6.841 22.611 24.490 1.00 91.06 464 ALA A C 1
ATOM 3728 O O . ALA A 1 464 ? -6.441 22.450 25.643 1.00 91.06 464 ALA A O 1
ATOM 3729 N N . ILE A 1 465 ? -7.857 21.933 23.973 1.00 92.00 465 ILE A N 1
ATOM 3730 C CA . ILE A 1 465 ? -8.571 20.851 24.640 1.00 92.00 465 ILE A CA 1
ATOM 3731 C C . ILE A 1 465 ? -8.474 19.599 23.771 1.00 92.00 465 ILE A C 1
ATOM 3733 O O . ILE A 1 465 ? -8.186 19.693 22.577 1.00 92.00 465 ILE A O 1
ATOM 3737 N N . ALA A 1 466 ? -8.727 18.439 24.367 1.00 93.25 466 ALA A N 1
ATOM 3738 C CA . ALA A 1 466 ? -8.907 17.203 23.624 1.00 93.25 466 ALA A CA 1
ATOM 3739 C C . ALA A 1 466 ? -10.270 17.250 22.918 1.00 93.25 466 ALA A C 1
ATOM 3741 O O . ALA A 1 466 ? -11.324 17.231 23.556 1.00 93.25 466 ALA A O 1
ATOM 3742 N N . GLU A 1 467 ? -10.241 17.375 21.595 1.00 91.31 467 GLU A N 1
ATOM 3743 C CA . GLU A 1 467 ? -11.433 17.462 20.761 1.00 91.31 467 GLU A CA 1
ATOM 3744 C C . GLU A 1 467 ? -11.871 16.065 20.329 1.00 91.31 467 GLU A C 1
ATOM 3746 O O . GLU A 1 467 ? -11.045 15.203 20.038 1.00 91.31 467 GLU A O 1
ATOM 3751 N N . GLU A 1 468 ? -13.177 15.828 20.286 1.00 86.56 468 GLU A N 1
ATOM 3752 C CA . GLU A 1 468 ? -13.723 14.541 19.864 1.00 86.56 468 GLU A CA 1
ATOM 3753 C C . GLU A 1 468 ? -13.621 14.364 18.344 1.00 86.56 468 GLU A C 1
ATOM 3755 O O . GLU A 1 468 ? -13.851 15.295 17.563 1.00 86.56 468 GLU A O 1
ATOM 3760 N N . GLY A 1 469 ? -13.246 13.155 17.941 1.00 84.50 469 GLY A N 1
ATOM 3761 C CA . GLY A 1 469 ? -13.152 12.717 16.561 1.00 84.50 469 GLY A CA 1
ATOM 3762 C C . GLY A 1 469 ? -14.109 11.565 16.244 1.00 84.50 469 GLY A C 1
ATOM 3763 O O . GLY A 1 469 ? -14.968 11.204 17.046 1.00 84.50 469 GLY A O 1
ATOM 3764 N N . PRO A 1 470 ? -13.988 10.974 15.047 1.00 77.56 470 PRO A N 1
ATOM 3765 C CA . PRO A 1 470 ? -14.823 9.857 14.639 1.00 77.56 470 PRO A CA 1
ATOM 3766 C C . PRO A 1 470 ? -14.522 8.600 15.461 1.00 77.56 470 PRO A C 1
ATOM 3768 O O . PRO A 1 470 ? -13.389 8.141 15.490 1.00 77.56 470 PRO A O 1
ATOM 3771 N N . ALA A 1 471 ? -15.543 7.970 16.018 1.00 77.56 471 ALA A N 1
ATOM 3772 C CA . ALA A 1 471 ? -15.430 6.638 16.607 1.00 77.56 471 ALA A CA 1
ATOM 3773 C C . ALA A 1 471 ? -15.988 5.568 15.648 1.00 77.56 471 ALA A C 1
ATOM 3775 O O . ALA A 1 471 ? -16.728 5.899 14.711 1.00 77.56 471 ALA A O 1
ATOM 3776 N N . PHE A 1 472 ? -15.581 4.311 15.819 1.00 79.12 472 PHE A N 1
ATOM 3777 C CA . PHE A 1 472 ? -15.906 3.215 14.897 1.00 79.12 472 PHE A CA 1
ATOM 3778 C C . PHE A 1 472 ? -15.939 1.860 15.616 1.00 79.12 472 PHE A C 1
ATOM 3780 O O . PHE A 1 472 ? -15.242 1.671 16.616 1.00 79.12 472 PHE A O 1
ATOM 3787 N N . TYR A 1 473 ? -16.729 0.917 15.093 1.00 83.25 473 TYR A N 1
ATOM 3788 C CA . TYR A 1 473 ? -16.661 -0.483 15.491 1.00 83.25 473 TYR A CA 1
ATOM 3789 C C . TYR A 1 473 ? -15.989 -1.290 14.367 1.00 83.25 473 TYR A C 1
ATOM 3791 O O . TYR A 1 473 ? -16.415 -1.224 13.211 1.00 83.25 473 TYR A O 1
ATOM 3799 N N . PRO A 1 474 ? -14.906 -2.028 14.659 1.00 83.69 474 PRO A N 1
ATOM 3800 C CA . PRO A 1 474 ? -14.131 -2.700 13.616 1.00 83.69 474 PRO A CA 1
ATOM 3801 C C . PRO A 1 474 ? -14.920 -3.764 12.839 1.00 83.69 474 PRO A C 1
ATOM 3803 O O . PRO A 1 474 ? -14.900 -3.777 11.611 1.00 83.69 474 PRO A O 1
ATOM 3806 N N . ASP A 1 475 ? -15.651 -4.624 13.553 1.00 86.62 475 ASP A N 1
ATOM 3807 C CA . ASP A 1 475 ? -16.668 -5.516 12.988 1.00 86.62 475 ASP A CA 1
ATOM 3808 C C . ASP A 1 475 ? -17.845 -5.596 13.973 1.00 86.62 475 ASP A C 1
ATOM 3810 O O . ASP A 1 475 ? -17.815 -6.407 14.902 1.00 86.62 475 ASP A O 1
ATOM 3814 N N . PRO A 1 476 ? -18.890 -4.769 13.810 1.00 86.38 476 PRO A N 1
ATOM 3815 C CA . PRO A 1 476 ? -19.983 -4.682 14.780 1.00 86.38 476 PRO A CA 1
ATOM 3816 C C . PRO A 1 476 ? -20.822 -5.960 14.906 1.00 86.38 476 PRO A C 1
ATOM 3818 O O . PRO A 1 476 ? -21.665 -6.058 15.803 1.00 86.38 476 PRO A O 1
ATOM 3821 N N . SER A 1 477 ? -20.621 -6.937 14.016 1.00 84.31 477 SER A N 1
ATOM 3822 C CA . SER A 1 477 ? -21.328 -8.214 14.067 1.00 84.31 477 SER A CA 1
ATOM 3823 C C . SER A 1 477 ? -20.685 -9.222 15.022 1.00 84.31 477 SER A C 1
ATOM 3825 O O . SER A 1 477 ? -21.400 -10.067 15.562 1.00 84.31 477 SER A O 1
ATOM 3827 N N . VAL A 1 478 ? -19.368 -9.121 15.254 1.00 89.81 478 VAL A N 1
ATOM 3828 C CA . VAL A 1 478 ? -18.589 -10.119 16.015 1.00 89.81 478 VAL A CA 1
ATOM 3829 C C . VAL A 1 478 ? -17.561 -9.537 16.990 1.00 89.81 478 VAL A C 1
ATOM 3831 O O . VAL A 1 478 ? -17.134 -10.255 17.888 1.00 89.81 478 VAL A O 1
ATOM 3834 N N . ILE A 1 479 ? -17.146 -8.275 16.865 1.00 91.19 479 ILE A N 1
ATOM 3835 C CA . ILE A 1 479 ? -16.164 -7.629 17.751 1.00 91.19 479 ILE A CA 1
ATOM 3836 C C . ILE A 1 479 ? -16.887 -6.643 18.674 1.00 91.19 479 ILE A C 1
ATOM 3838 O O . ILE A 1 479 ? -17.286 -5.562 18.252 1.00 91.19 479 ILE A O 1
ATOM 3842 N N . ASP A 1 480 ? -17.033 -7.008 19.950 1.00 91.50 480 ASP A N 1
ATOM 3843 C CA . ASP A 1 480 ? -17.618 -6.171 21.009 1.00 91.50 480 ASP A CA 1
ATOM 3844 C C . ASP A 1 480 ? -16.568 -5.196 21.558 1.00 91.50 480 ASP A C 1
ATOM 3846 O O . ASP A 1 480 ? -16.149 -5.288 22.715 1.00 91.50 480 ASP A O 1
ATOM 3850 N N . GLU A 1 481 ? -16.119 -4.298 20.673 1.00 87.94 481 GLU A N 1
ATOM 3851 C CA . GLU A 1 481 ? -15.232 -3.171 20.964 1.00 87.94 481 GLU A CA 1
ATOM 3852 C C . GLU A 1 481 ? -15.657 -1.933 20.168 1.00 87.94 481 GLU A C 1
ATOM 3854 O O . GLU A 1 481 ? -15.950 -2.006 18.973 1.00 87.94 481 GLU A O 1
ATOM 3859 N N . ARG A 1 482 ? -15.637 -0.779 20.838 1.00 86.81 482 ARG A N 1
ATOM 3860 C CA . ARG A 1 482 ? -15.760 0.548 20.235 1.00 86.81 482 ARG A CA 1
ATOM 3861 C C . ARG A 1 482 ? -14.434 1.268 20.416 1.00 86.81 482 ARG A C 1
ATOM 3863 O O . ARG A 1 482 ? -13.945 1.336 21.543 1.00 86.81 482 ARG A O 1
ATOM 3870 N N . ILE A 1 483 ? -13.889 1.812 19.334 1.00 86.50 483 ILE A N 1
ATOM 3871 C CA . ILE A 1 483 ? -12.675 2.625 19.393 1.00 86.50 483 ILE A CA 1
ATOM 3872 C C . ILE A 1 483 ? -13.067 4.088 19.219 1.00 86.50 483 ILE A C 1
ATOM 3874 O O . ILE A 1 483 ? -13.690 4.465 18.219 1.00 86.50 483 ILE A O 1
ATOM 3878 N N . ASP A 1 484 ? -12.723 4.894 20.219 1.00 88.75 484 ASP A N 1
ATOM 3879 C CA . ASP A 1 484 ? -12.949 6.335 20.214 1.00 88.75 484 ASP A CA 1
ATOM 3880 C C . ASP A 1 484 ? -11.771 7.087 19.598 1.00 88.75 484 ASP A C 1
ATOM 3882 O O . ASP A 1 484 ? -10.654 6.586 19.599 1.00 88.75 484 ASP A O 1
ATOM 3886 N N . THR A 1 485 ? -12.003 8.295 19.073 1.00 89.94 485 THR A N 1
ATOM 3887 C CA . THR A 1 485 ? -10.925 9.151 18.552 1.00 89.94 485 THR A CA 1
ATOM 3888 C C . THR A 1 485 ? -10.916 10.496 19.262 1.00 89.94 485 THR A C 1
ATOM 3890 O O . THR A 1 485 ? -11.965 11.123 19.423 1.00 89.94 485 THR A O 1
ATOM 3893 N N . SER A 1 486 ? -9.728 10.991 19.602 1.00 94.06 486 SER A N 1
ATOM 3894 C CA . SER A 1 486 ? -9.516 12.359 20.063 1.00 94.06 486 SER A CA 1
ATOM 3895 C C . SER A 1 486 ? -8.387 13.063 19.312 1.00 94.06 486 SER A C 1
ATOM 3897 O O . SER A 1 486 ? -7.339 12.484 19.035 1.00 94.06 486 SER A O 1
ATOM 3899 N N . TYR A 1 487 ? -8.584 14.343 19.013 1.00 96.06 487 TYR A N 1
ATOM 3900 C CA . TYR A 1 487 ? -7.569 15.227 18.453 1.00 96.06 487 TYR A CA 1
ATOM 3901 C C . TYR A 1 487 ? -7.016 16.162 19.521 1.00 96.06 487 TYR A C 1
ATOM 3903 O O . TYR A 1 487 ? -7.775 16.768 20.278 1.00 96.06 487 TYR A O 1
ATOM 3911 N N . VAL A 1 488 ? -5.693 16.327 19.552 1.00 96.44 488 VAL A N 1
ATOM 3912 C CA . VAL A 1 488 ? -5.024 17.236 20.493 1.00 96.44 488 VAL A CA 1
ATOM 3913 C C . VAL A 1 488 ? -4.104 18.175 19.730 1.00 96.44 488 VAL A C 1
ATOM 3915 O O . VAL A 1 488 ? -3.139 17.748 19.101 1.00 96.44 488 VAL A O 1
ATOM 3918 N N . ARG A 1 489 ? -4.390 19.476 19.785 1.00 95.81 489 ARG A N 1
ATOM 3919 C CA . ARG A 1 489 ? -3.569 20.479 19.102 1.00 95.81 489 ARG A CA 1
ATOM 3920 C C . ARG A 1 489 ? -2.295 20.772 19.893 1.00 95.81 489 ARG A C 1
ATOM 3922 O O . ARG A 1 489 ? -2.365 21.178 21.054 1.00 95.81 489 ARG A O 1
ATOM 3929 N N . LEU A 1 490 ? -1.149 20.629 19.242 1.00 94.19 490 LEU A N 1
ATOM 3930 C CA . LEU A 1 490 ? 0.176 20.905 19.793 1.00 94.19 490 LEU A CA 1
ATOM 3931 C C . LEU A 1 490 ? 0.707 22.281 19.369 1.00 94.19 490 LEU A C 1
ATOM 3933 O O . LEU A 1 490 ? 0.193 22.906 18.438 1.00 94.19 490 LEU A O 1
ATOM 3937 N N . GLU A 1 491 ? 1.741 22.756 20.063 1.00 91.44 491 GLU A N 1
ATOM 3938 C CA . GLU A 1 491 ? 2.461 23.984 19.712 1.00 91.44 491 GLU A CA 1
ATOM 3939 C C . GLU A 1 491 ? 3.190 23.860 18.364 1.00 91.44 491 GLU A C 1
ATOM 3941 O O . GLU A 1 491 ? 3.854 22.859 18.077 1.00 91.44 491 GLU A O 1
ATOM 3946 N N . THR A 1 492 ? 3.121 24.915 17.548 1.00 82.62 492 THR A N 1
ATOM 3947 C CA . THR A 1 492 ? 3.784 24.949 16.238 1.00 82.62 492 THR A CA 1
ATOM 3948 C C . THR A 1 492 ? 5.312 24.963 16.365 1.00 82.62 492 THR A C 1
ATOM 3950 O O . THR A 1 492 ? 5.968 24.232 15.631 1.00 82.62 492 THR A O 1
ATOM 3953 N N . ASP A 1 493 ? 5.874 25.663 17.355 1.00 69.88 493 ASP A N 1
ATOM 3954 C CA . ASP A 1 493 ? 7.327 25.869 17.526 1.00 69.88 493 ASP A CA 1
ATOM 3955 C C . ASP A 1 493 ? 7.958 24.953 18.596 1.00 69.88 493 ASP A C 1
ATOM 3957 O O . ASP A 1 493 ? 8.827 25.347 19.376 1.00 69.88 493 ASP A O 1
ATOM 3961 N N . SER A 1 494 ? 7.498 23.703 18.674 1.00 63.91 494 SER A N 1
ATOM 3962 C CA . SER A 1 494 ? 8.042 22.707 19.605 1.00 63.91 494 SER A CA 1
ATOM 3963 C C . SER A 1 494 ? 9.478 22.289 19.230 1.00 63.91 494 SER A C 1
ATOM 3965 O O . SER A 1 494 ? 9.755 21.969 18.076 1.00 63.91 494 SER A O 1
ATOM 3967 N N . THR A 1 495 ? 10.372 22.226 20.227 1.00 59.38 495 THR A N 1
ATOM 3968 C CA . THR A 1 495 ? 11.809 21.892 20.101 1.00 59.38 495 THR A CA 1
ATOM 3969 C C . THR A 1 495 ? 12.126 20.390 20.085 1.00 59.38 495 THR A C 1
ATOM 3971 O O . THR A 1 495 ? 13.287 20.013 20.239 1.00 59.38 495 THR A O 1
ATOM 3974 N N . HIS A 1 496 ? 11.126 19.513 20.000 1.00 63.31 496 HIS A N 1
ATOM 3975 C CA . HIS A 1 496 ? 11.361 18.066 20.030 1.00 63.31 496 HIS A CA 1
ATOM 3976 C C . HIS A 1 496 ? 11.918 17.580 18.688 1.00 63.31 496 HIS A C 1
ATOM 3978 O O . HIS A 1 496 ? 11.618 18.146 17.637 1.00 63.31 496 HIS A O 1
ATOM 3984 N N . ALA A 1 497 ? 12.734 16.525 18.727 1.00 64.31 497 ALA A N 1
ATOM 3985 C CA . ALA A 1 497 ? 13.149 15.834 17.513 1.00 64.31 497 ALA A CA 1
ATOM 3986 C C . ALA A 1 497 ? 11.916 15.261 16.794 1.00 64.31 497 ALA A C 1
ATOM 3988 O O . ALA A 1 497 ? 10.954 14.856 17.446 1.00 64.31 497 ALA A O 1
ATOM 3989 N N . ALA A 1 498 ? 11.959 15.177 15.460 1.00 78.12 498 ALA A N 1
ATOM 3990 C CA . ALA A 1 498 ? 10.866 14.618 14.653 1.00 78.12 498 ALA A CA 1
ATOM 3991 C C . ALA A 1 498 ? 10.549 13.144 14.988 1.00 78.12 498 ALA A C 1
ATOM 3993 O O . ALA A 1 498 ? 9.514 12.620 14.589 1.00 78.12 498 ALA A O 1
ATOM 3994 N N . GLN A 1 499 ? 11.431 12.478 15.732 1.00 84.31 499 GLN A N 1
ATOM 3995 C CA . GLN A 1 499 ? 11.267 11.128 16.242 1.00 84.31 499 GLN A CA 1
ATOM 3996 C C . GLN A 1 499 ? 11.828 11.060 17.664 1.00 84.31 499 GLN A C 1
ATOM 3998 O O . GLN A 1 499 ? 12.923 11.562 17.924 1.00 84.31 499 GLN A O 1
ATOM 4003 N N . PHE A 1 500 ? 11.098 10.425 18.577 1.00 88.06 500 PHE A N 1
ATOM 4004 C CA . PHE A 1 500 ? 11.516 10.242 19.966 1.00 88.06 500 PHE A CA 1
ATOM 4005 C C . PHE A 1 500 ? 10.857 9.007 20.586 1.00 88.06 500 PHE A C 1
ATOM 4007 O O . PHE A 1 500 ? 9.903 8.448 20.047 1.00 88.06 500 PHE A O 1
ATOM 4014 N N . THR A 1 501 ? 11.371 8.582 21.736 1.00 90.06 501 THR A N 1
ATOM 4015 C CA . THR A 1 501 ? 10.903 7.389 22.442 1.00 90.06 501 THR A CA 1
ATOM 4016 C C . THR A 1 501 ? 10.321 7.771 23.796 1.00 90.06 501 THR A C 1
ATOM 4018 O O . THR A 1 501 ? 10.903 8.584 24.515 1.00 90.06 501 THR A O 1
ATOM 4021 N N . VAL A 1 502 ? 9.188 7.171 24.155 1.00 89.56 502 VAL A N 1
ATOM 4022 C CA . VAL A 1 502 ? 8.504 7.374 25.440 1.00 89.56 502 VAL A CA 1
ATOM 4023 C C . VAL A 1 502 ? 8.128 6.038 26.071 1.00 89.56 502 VAL A C 1
ATOM 4025 O O . VAL A 1 502 ? 8.028 5.028 25.380 1.00 89.56 502 VAL A O 1
ATOM 4028 N N . GLN A 1 503 ? 7.898 6.031 27.381 1.00 88.19 503 GLN A N 1
ATOM 4029 C CA . GLN A 1 503 ? 7.277 4.893 28.058 1.00 88.19 503 GLN A CA 1
ATOM 4030 C C . GLN A 1 503 ? 5.758 5.087 28.055 1.00 88.19 503 GLN A C 1
ATOM 4032 O O . GLN A 1 503 ? 5.277 6.145 28.465 1.00 88.19 503 GLN A O 1
ATOM 4037 N N . LEU A 1 504 ? 5.020 4.088 27.57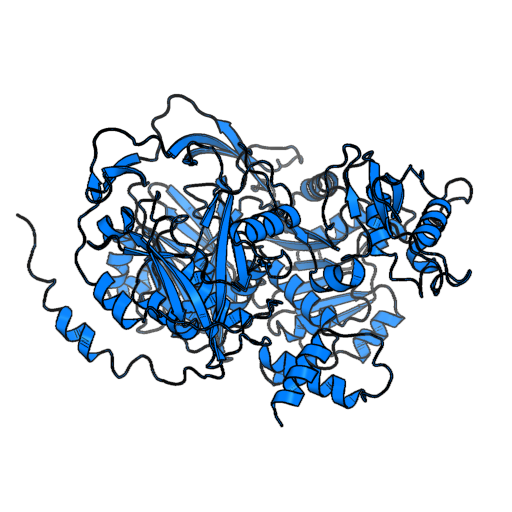4 1.00 84.25 504 LEU A N 1
ATOM 4038 C CA . LEU A 1 504 ? 3.558 4.046 27.599 1.00 84.25 504 LEU A CA 1
ATOM 4039 C C . LEU A 1 504 ? 3.094 2.875 28.459 1.00 84.25 504 LEU A C 1
ATOM 4041 O O . LEU A 1 504 ? 3.684 1.803 28.411 1.00 84.25 504 LEU A O 1
ATOM 4045 N N . GLU A 1 505 ? 2.016 3.077 29.204 1.00 79.38 505 GLU A N 1
ATOM 4046 C CA . GLU A 1 505 ? 1.321 1.994 29.901 1.00 79.38 505 GLU A CA 1
ATOM 4047 C C . GLU A 1 505 ? 0.327 1.345 28.922 1.00 79.38 505 GLU A C 1
ATOM 4049 O O . GLU A 1 505 ? -0.567 2.018 28.402 1.00 79.38 505 GLU A O 1
ATOM 4054 N N . GLU A 1 506 ? 0.482 0.049 28.652 1.00 72.75 506 GLU A N 1
ATOM 4055 C CA . GLU A 1 506 ? -0.434 -0.772 27.854 1.00 72.75 506 GLU A CA 1
ATOM 4056 C C . GLU A 1 506 ? -0.995 -1.916 28.708 1.00 72.75 506 GLU A C 1
ATOM 4058 O O . GLU A 1 506 ? -0.452 -3.021 28.770 1.00 72.75 506 GLU A O 1
ATOM 4063 N N . GLY A 1 507 ? -2.126 -1.663 29.369 1.00 70.38 507 GLY A N 1
ATOM 4064 C CA . GLY A 1 507 ? -2.656 -2.584 30.371 1.00 70.38 507 GLY A CA 1
ATOM 4065 C C . GLY A 1 507 ? -1.710 -2.675 31.568 1.00 70.38 507 GLY A C 1
ATOM 4066 O O . GLY A 1 507 ? -1.442 -1.663 32.202 1.00 70.38 507 GLY A O 1
ATOM 4067 N N . ASP A 1 508 ? -1.202 -3.877 31.849 1.00 67.62 508 ASP A N 1
ATOM 4068 C CA . ASP A 1 508 ? -0.276 -4.132 32.964 1.00 67.62 508 ASP A CA 1
ATOM 4069 C C . ASP A 1 508 ? 1.210 -4.083 32.539 1.00 67.62 508 ASP A C 1
ATOM 4071 O O . ASP A 1 508 ? 2.098 -4.356 33.348 1.00 67.62 508 ASP A O 1
ATOM 4075 N N . GLU A 1 509 ? 1.497 -3.787 31.263 1.00 74.06 509 GLU A N 1
ATOM 4076 C CA . GLU A 1 509 ? 2.854 -3.723 30.707 1.00 74.06 509 GLU A CA 1
ATOM 4077 C C . GLU A 1 509 ? 3.247 -2.269 30.409 1.00 74.06 509 GLU A C 1
ATOM 4079 O O . GLU A 1 509 ? 2.526 -1.545 29.726 1.00 74.06 509 GLU A O 1
ATOM 4084 N N . THR A 1 510 ? 4.439 -1.852 30.841 1.00 80.25 510 THR A N 1
ATOM 4085 C CA . THR A 1 510 ? 5.050 -0.610 30.356 1.00 80.25 510 THR A CA 1
ATOM 4086 C C . THR A 1 510 ? 5.851 -0.908 29.090 1.00 80.25 510 THR A C 1
ATOM 4088 O O . THR A 1 510 ? 6.799 -1.696 29.115 1.00 80.25 510 THR A O 1
ATOM 4091 N N . VAL A 1 511 ? 5.484 -0.274 27.978 1.00 84.38 511 VAL A N 1
ATOM 4092 C CA . VAL A 1 511 ? 6.124 -0.457 26.673 1.00 84.38 511 VAL A CA 1
ATOM 4093 C C . VAL A 1 511 ? 6.909 0.780 26.259 1.00 84.38 511 VAL A C 1
ATOM 4095 O O . VAL A 1 511 ? 6.459 1.920 26.378 1.00 84.38 511 VAL A O 1
ATOM 4098 N N . THR A 1 512 ? 8.088 0.545 25.696 1.00 87.00 512 THR A N 1
ATOM 4099 C CA . THR A 1 512 ? 8.882 1.592 25.057 1.00 87.00 512 THR A CA 1
ATOM 4100 C C . THR A 1 512 ? 8.310 1.857 23.664 1.00 87.00 512 THR A C 1
ATOM 4102 O O . THR A 1 512 ? 8.411 1.021 22.770 1.00 87.00 512 THR A O 1
ATOM 4105 N N . ALA A 1 513 ? 7.668 3.009 23.484 1.00 88.69 513 ALA A N 1
ATOM 4106 C CA . ALA A 1 513 ? 7.006 3.395 22.247 1.00 88.69 513 ALA A CA 1
ATOM 4107 C C . ALA A 1 513 ? 7.809 4.448 21.487 1.00 88.69 513 ALA A C 1
ATOM 4109 O O . ALA A 1 513 ? 8.176 5.492 22.028 1.00 88.69 513 ALA A O 1
ATOM 4110 N N . LYS A 1 514 ? 8.014 4.188 20.199 1.00 92.00 514 LYS A N 1
ATOM 4111 C CA . LYS A 1 514 ? 8.608 5.125 19.256 1.00 92.00 514 LYS A CA 1
ATOM 4112 C C . LYS A 1 514 ? 7.514 6.009 18.657 1.00 92.00 514 LYS A C 1
ATOM 4114 O O . LYS A 1 514 ? 6.592 5.502 18.017 1.00 92.00 514 LYS A O 1
ATOM 4119 N N . ILE A 1 515 ? 7.607 7.316 18.882 1.00 92.69 515 ILE A N 1
ATOM 4120 C CA . ILE A 1 515 ? 6.691 8.324 18.344 1.00 92.69 515 ILE A CA 1
ATOM 4121 C C . ILE A 1 515 ? 7.405 9.107 17.248 1.00 92.69 515 ILE A C 1
ATOM 4123 O O . ILE A 1 515 ? 8.562 9.506 17.403 1.00 92.69 515 ILE A O 1
ATOM 4127 N N . ARG A 1 516 ? 6.699 9.339 16.142 1.00 91.38 516 ARG A N 1
ATOM 4128 C CA . ARG A 1 516 ? 7.206 10.071 14.985 1.00 91.38 516 ARG A CA 1
ATOM 4129 C C . ARG A 1 516 ? 6.226 11.148 14.544 1.00 91.38 516 ARG A C 1
ATOM 4131 O O . ARG A 1 516 ? 5.023 10.904 14.466 1.00 91.38 516 ARG A O 1
ATOM 4138 N N . GLU A 1 517 ? 6.757 12.323 14.235 1.00 91.44 517 GLU A N 1
ATOM 4139 C CA . GLU A 1 517 ? 6.045 13.389 13.545 1.00 91.44 517 GLU A CA 1
ATOM 4140 C C . GLU A 1 517 ? 6.111 13.167 12.032 1.00 91.44 517 GLU A C 1
ATOM 4142 O O . GLU A 1 517 ? 7.193 13.049 11.444 1.00 91.44 517 GLU A O 1
ATOM 4147 N N . VAL A 1 518 ? 4.939 13.131 11.400 1.00 91.75 518 VAL A N 1
ATOM 4148 C CA . VAL A 1 518 ? 4.781 12.830 9.975 1.00 91.75 518 VAL A CA 1
ATOM 4149 C C . VAL A 1 518 ? 3.713 13.732 9.358 1.00 91.75 518 VAL A C 1
ATOM 4151 O O . VAL A 1 518 ? 2.756 14.123 10.030 1.00 91.75 518 VAL A O 1
ATOM 4154 N N . GLY A 1 519 ? 3.854 14.072 8.074 1.00 92.19 519 GLY A N 1
ATOM 4155 C CA . GLY A 1 519 ? 2.797 14.746 7.324 1.00 92.19 519 GLY A CA 1
ATOM 4156 C C . GLY A 1 519 ? 1.540 13.880 7.234 1.00 92.19 519 GLY A C 1
ATOM 4157 O O . GLY A 1 519 ? 1.591 12.711 6.858 1.00 92.19 519 GLY A O 1
ATOM 4158 N N . ALA A 1 520 ? 0.380 14.455 7.553 1.00 93.81 520 ALA A N 1
ATOM 4159 C CA . ALA A 1 520 ? -0.885 13.722 7.501 1.00 93.81 520 ALA A CA 1
ATOM 4160 C C . ALA A 1 520 ? -1.225 13.245 6.077 1.00 93.81 520 ALA A C 1
ATOM 4162 O O . ALA A 1 520 ? -1.819 12.182 5.914 1.00 93.81 520 ALA A O 1
ATOM 4163 N N . GLN A 1 521 ? -0.818 14.005 5.053 1.00 91.06 521 GLN A N 1
ATOM 4164 C CA . GLN A 1 521 ? -0.976 13.608 3.652 1.00 91.06 521 GLN A CA 1
ATOM 4165 C C . GLN A 1 521 ? -0.078 12.416 3.294 1.00 91.06 521 GLN A C 1
ATOM 4167 O O . GLN A 1 521 ? -0.551 11.501 2.631 1.00 91.06 521 GLN A O 1
ATOM 4172 N N . ASP A 1 522 ? 1.163 12.370 3.796 1.00 92.88 522 ASP A N 1
ATOM 4173 C CA . ASP A 1 522 ? 2.078 11.248 3.539 1.00 92.88 522 ASP A CA 1
ATOM 4174 C C . ASP A 1 522 ? 1.508 9.927 4.087 1.00 92.88 522 ASP A C 1
ATOM 4176 O O . ASP A 1 522 ? 1.668 8.871 3.480 1.00 92.88 522 ASP A O 1
ATOM 4180 N N . LEU A 1 523 ? 0.804 9.978 5.227 1.00 94.06 523 LEU A N 1
ATOM 4181 C CA . LEU A 1 523 ? 0.116 8.812 5.788 1.00 94.06 523 LEU A CA 1
ATOM 4182 C C . LEU A 1 523 ? -1.090 8.383 4.947 1.00 94.06 523 LEU A C 1
ATOM 4184 O O . LEU A 1 523 ? -1.288 7.186 4.760 1.00 94.06 523 LEU A O 1
ATOM 4188 N N . LEU A 1 524 ? -1.881 9.329 4.429 1.00 90.94 524 LEU A N 1
ATOM 4189 C CA . LEU A 1 524 ? -2.975 9.008 3.505 1.00 90.94 524 LEU A CA 1
ATOM 4190 C C . LEU A 1 524 ? -2.446 8.364 2.221 1.00 90.94 524 LEU A C 1
ATOM 4192 O O . LEU A 1 524 ? -2.993 7.357 1.777 1.00 90.94 524 LEU A O 1
ATOM 4196 N N . ASP A 1 525 ? -1.354 8.892 1.672 1.00 91.56 525 ASP A N 1
ATOM 4197 C CA . ASP A 1 525 ? -0.703 8.338 0.487 1.00 91.56 525 ASP A CA 1
ATOM 4198 C C . ASP A 1 525 ? -0.174 6.918 0.759 1.00 91.56 525 ASP A C 1
ATOM 4200 O O . ASP A 1 525 ? -0.385 6.009 -0.044 1.00 91.56 525 ASP A O 1
ATOM 4204 N N . ALA A 1 526 ? 0.431 6.682 1.928 1.00 94.44 526 ALA A N 1
ATOM 4205 C CA . ALA A 1 526 ? 0.902 5.360 2.344 1.00 94.44 526 ALA A CA 1
ATOM 4206 C C . ALA A 1 526 ? -0.222 4.333 2.537 1.00 94.44 526 ALA A C 1
ATOM 4208 O O . ALA A 1 526 ? -0.042 3.149 2.236 1.00 94.44 526 ALA A O 1
ATOM 4209 N N . ILE A 1 527 ? -1.384 4.766 3.033 1.00 90.94 527 ILE A N 1
ATOM 4210 C CA . ILE A 1 527 ? -2.584 3.924 3.112 1.00 90.94 527 ILE A CA 1
ATOM 4211 C C . ILE A 1 527 ? -3.083 3.608 1.699 1.00 90.94 527 ILE A C 1
ATOM 4213 O O . ILE A 1 527 ? -3.303 2.440 1.378 1.00 90.94 527 ILE A O 1
ATOM 4217 N N . ALA A 1 528 ? -3.176 4.618 0.829 1.00 86.44 528 ALA A N 1
ATOM 4218 C CA . ALA A 1 528 ? -3.616 4.455 -0.555 1.00 86.44 528 ALA A CA 1
ATOM 4219 C C . ALA A 1 528 ? -2.698 3.523 -1.365 1.00 86.44 528 ALA A C 1
ATOM 4221 O O . ALA A 1 528 ? -3.177 2.751 -2.191 1.00 86.44 528 ALA A O 1
ATOM 4222 N N . ALA A 1 529 ? -1.389 3.544 -1.100 1.00 89.81 529 ALA A N 1
ATOM 4223 C CA . ALA A 1 529 ? -0.412 2.638 -1.704 1.00 89.81 529 ALA A CA 1
ATOM 4224 C C . ALA A 1 529 ? -0.411 1.220 -1.088 1.00 89.81 529 ALA A C 1
ATOM 4226 O O . ALA A 1 529 ? 0.203 0.294 -1.633 1.00 89.81 529 ALA A O 1
ATOM 4227 N N . GLY A 1 530 ? -1.110 1.032 0.037 1.00 91.81 530 GLY A N 1
ATOM 4228 C CA . GLY A 1 530 ? -1.231 -0.237 0.751 1.00 91.81 530 GLY A CA 1
ATOM 4229 C C . GLY A 1 530 ? -0.055 -0.556 1.674 1.00 91.81 530 GLY A C 1
ATOM 4230 O O . GLY A 1 530 ? 0.062 -1.704 2.113 1.00 91.81 530 GLY A O 1
ATOM 4231 N N . LEU A 1 531 ? 0.829 0.409 1.956 1.00 95.75 531 LEU A N 1
ATOM 4232 C CA . LEU A 1 531 ? 1.910 0.254 2.935 1.00 95.75 531 LEU A CA 1
ATOM 4233 C C . LEU A 1 531 ? 1.334 0.154 4.352 1.00 95.75 531 LEU A C 1
ATOM 4235 O O . LEU A 1 531 ? 1.756 -0.709 5.120 1.00 95.75 531 LEU A O 1
ATOM 4239 N N . ILE A 1 532 ? 0.356 1.004 4.681 1.00 95.19 532 ILE A N 1
ATOM 4240 C CA . ILE A 1 532 ? -0.315 1.028 5.986 1.00 95.19 532 ILE A CA 1
ATOM 4241 C C . ILE A 1 532 ? -1.711 0.394 5.842 1.00 95.19 532 ILE A C 1
ATOM 4243 O O . ILE A 1 532 ? -2.624 1.044 5.334 1.00 95.19 532 ILE A O 1
ATOM 4247 N N . PRO A 1 533 ? -1.927 -0.854 6.300 1.00 93.31 533 PRO A N 1
ATOM 4248 C CA . PRO A 1 533 ? -3.190 -1.571 6.114 1.00 93.31 533 PRO A CA 1
ATOM 4249 C C . PRO A 1 533 ? -4.205 -1.244 7.225 1.00 93.31 533 PRO A C 1
ATOM 4251 O O . PRO A 1 533 ? -4.739 -2.152 7.868 1.00 93.31 533 PRO A O 1
ATOM 4254 N N . ASN A 1 534 ? -4.441 0.049 7.480 1.00 86.88 534 ASN A N 1
ATOM 4255 C CA . ASN A 1 534 ? -5.270 0.541 8.585 1.00 86.88 534 ASN A CA 1
ATOM 4256 C C . ASN A 1 534 ? -6.320 1.558 8.105 1.00 86.88 534 ASN A C 1
ATOM 4258 O O . ASN A 1 534 ? -6.049 2.755 8.002 1.00 86.88 534 ASN A O 1
ATOM 4262 N N . SER A 1 535 ? -7.547 1.081 7.881 1.00 81.38 535 SER A N 1
ATOM 4263 C CA . SER A 1 535 ? -8.686 1.918 7.477 1.00 81.38 535 SER A CA 1
ATOM 4264 C C . SER A 1 535 ? -9.121 2.917 8.549 1.00 81.38 535 SER A C 1
ATOM 4266 O O . SER A 1 535 ? -9.720 3.946 8.245 1.00 81.38 535 SER A O 1
ATOM 4268 N N . ASN A 1 536 ? -8.847 2.627 9.821 1.00 83.69 536 ASN A N 1
ATOM 4269 C CA . ASN A 1 536 ? -9.266 3.493 10.918 1.00 83.69 536 ASN A CA 1
ATOM 4270 C C . ASN A 1 536 ? -8.456 4.783 10.910 1.00 83.69 536 ASN A C 1
ATOM 4272 O O . ASN A 1 536 ? -9.028 5.869 10.985 1.00 83.69 536 ASN A O 1
ATOM 4276 N N . LEU A 1 537 ? -7.141 4.661 10.720 1.00 88.31 537 LEU A N 1
ATOM 4277 C CA . LEU A 1 537 ? -6.253 5.810 10.595 1.00 88.31 537 LEU A CA 1
ATOM 4278 C C . LEU A 1 537 ? -6.632 6.682 9.391 1.00 88.31 537 LEU A C 1
ATOM 4280 O O . LEU A 1 537 ? -6.685 7.901 9.519 1.00 88.31 537 LEU A O 1
ATOM 4284 N N . GLU A 1 538 ? -6.977 6.078 8.251 1.00 86.75 538 GLU A N 1
ATOM 4285 C CA . GLU A 1 538 ? -7.453 6.803 7.063 1.00 86.75 538 GLU A CA 1
ATOM 4286 C C . GLU A 1 538 ? -8.654 7.696 7.391 1.00 86.75 538 GLU A C 1
ATOM 4288 O O . GLU A 1 538 ? -8.669 8.903 7.134 1.00 86.75 538 GLU A O 1
ATOM 4293 N N . VAL A 1 539 ? -9.656 7.101 8.041 1.00 81.50 539 VAL A N 1
ATOM 4294 C CA . VAL A 1 539 ? -10.856 7.792 8.495 1.00 81.50 539 VAL A CA 1
ATOM 4295 C C . VAL A 1 539 ? -10.466 8.901 9.474 1.00 81.50 539 VAL A C 1
ATOM 4297 O O . VAL A 1 539 ? -10.874 10.048 9.299 1.00 81.50 539 VAL A O 1
ATOM 4300 N N . GLN A 1 540 ? -9.665 8.619 10.491 1.00 86.44 540 GLN A N 1
ATOM 4301 C CA . GLN A 1 540 ? -9.271 9.622 11.477 1.00 86.44 540 GLN A CA 1
ATOM 4302 C C . GLN A 1 540 ? -8.543 10.818 10.841 1.00 86.44 540 GLN A C 1
ATOM 4304 O O . GLN A 1 540 ? -8.848 11.964 11.179 1.00 86.44 540 GLN A O 1
ATOM 4309 N N . LEU A 1 541 ? -7.649 10.583 9.880 1.00 89.62 541 LEU A N 1
ATOM 4310 C CA . LEU A 1 541 ? -6.927 11.637 9.168 1.00 89.62 541 LEU A CA 1
ATOM 4311 C C . LEU A 1 541 ? -7.868 12.476 8.302 1.00 89.62 541 LEU A C 1
ATOM 4313 O O . LEU A 1 541 ? -7.866 13.700 8.404 1.00 89.62 541 LEU A O 1
ATOM 4317 N N . LEU A 1 542 ? -8.735 11.844 7.510 1.00 85.00 542 LEU A N 1
ATOM 4318 C CA . LEU A 1 542 ? -9.671 12.562 6.639 1.00 85.00 542 LEU A CA 1
ATOM 4319 C C . LEU A 1 542 ? -10.664 13.429 7.424 1.00 85.00 542 LEU A C 1
ATOM 4321 O O . LEU A 1 542 ? -11.004 14.524 6.978 1.00 85.00 542 LEU A O 1
ATOM 4325 N N . ALA A 1 543 ? -11.082 12.993 8.620 1.00 82.38 543 ALA A N 1
ATOM 4326 C CA . ALA A 1 543 ? -11.888 13.844 9.502 1.00 82.38 543 ALA A CA 1
ATOM 4327 C C . ALA A 1 543 ? -11.103 15.054 10.011 1.00 82.38 543 ALA A C 1
ATOM 4329 O O . ALA A 1 543 ? -11.676 16.129 10.162 1.00 82.38 543 ALA A O 1
ATOM 4330 N N . LEU A 1 544 ? -9.813 14.879 10.301 1.00 86.69 544 LEU A N 1
ATOM 4331 C CA . LEU A 1 544 ? -8.966 15.960 10.781 1.00 86.69 544 LEU A CA 1
ATOM 4332 C C . LEU A 1 544 ? -8.735 17.008 9.685 1.00 86.69 544 LEU A C 1
ATOM 4334 O O . LEU A 1 544 ? -8.903 18.196 9.949 1.00 86.69 544 LEU A O 1
ATOM 4338 N N . PHE A 1 545 ? -8.444 16.580 8.451 1.00 86.38 545 PHE A N 1
ATOM 4339 C CA . PHE A 1 545 ? -8.372 17.466 7.282 1.00 86.38 545 PHE A CA 1
ATOM 4340 C C . PHE A 1 545 ? -9.654 18.293 7.128 1.00 86.38 545 PHE A C 1
ATOM 4342 O O . PHE A 1 545 ? -9.607 19.519 7.042 1.00 86.38 545 PHE A O 1
ATOM 4349 N N . GLU A 1 546 ? -10.811 17.631 7.175 1.00 82.38 546 GLU A N 1
ATOM 4350 C CA . GLU A 1 546 ? -12.117 18.287 7.093 1.00 82.38 546 GLU A CA 1
ATOM 4351 C C . GLU A 1 546 ? -12.350 19.274 8.245 1.00 82.38 546 GLU A C 1
ATOM 4353 O O . GLU A 1 546 ? -12.710 20.428 8.007 1.00 82.38 546 GLU A O 1
ATOM 4358 N N . LYS A 1 547 ? -12.091 18.853 9.488 1.00 85.25 547 LYS A N 1
ATOM 4359 C CA . LYS A 1 547 ? -12.240 19.677 10.696 1.00 85.25 547 LYS A CA 1
ATOM 4360 C C . LYS A 1 547 ? -11.406 20.956 10.625 1.00 85.25 547 LYS A C 1
ATOM 4362 O O . LYS A 1 547 ? -11.848 21.999 11.107 1.00 85.25 547 LYS A O 1
ATOM 4367 N N . LEU A 1 548 ? -10.214 20.873 10.042 1.00 87.00 548 LEU A N 1
ATOM 4368 C CA . LEU A 1 548 ? -9.293 21.997 9.881 1.00 87.00 548 LEU A CA 1
ATOM 4369 C C . LEU A 1 548 ? -9.533 22.795 8.595 1.00 87.00 548 LEU A C 1
ATOM 4371 O O . LEU A 1 548 ? -8.867 23.807 8.387 1.00 87.00 548 LEU A O 1
ATOM 4375 N N . ASN A 1 549 ? -10.486 22.373 7.757 1.00 85.25 549 ASN A N 1
ATOM 4376 C CA . ASN A 1 549 ? -10.738 22.946 6.437 1.00 85.25 549 ASN A CA 1
ATOM 4377 C C . ASN A 1 549 ? -9.468 22.968 5.559 1.00 85.25 549 ASN A C 1
ATOM 4379 O O . ASN A 1 549 ? -9.198 23.940 4.855 1.00 85.25 549 ASN A O 1
ATOM 4383 N N . ILE A 1 550 ? -8.686 21.887 5.631 1.00 85.12 550 ILE A N 1
ATOM 4384 C CA . ILE A 1 550 ? -7.517 21.631 4.789 1.00 85.12 550 ILE A CA 1
ATOM 4385 C C . ILE A 1 550 ? -7.930 20.615 3.724 1.00 85.12 550 ILE A C 1
ATOM 4387 O O . ILE A 1 550 ? -8.592 19.616 4.016 1.00 85.12 550 ILE A O 1
ATOM 4391 N N . GLU A 1 551 ? -7.559 20.872 2.475 1.00 81.19 551 GLU A N 1
ATOM 4392 C CA . GLU A 1 551 ? -7.813 19.946 1.377 1.00 81.19 551 GLU A CA 1
ATOM 4393 C C . GLU A 1 551 ? -6.785 18.807 1.388 1.00 81.19 551 GLU A C 1
ATOM 4395 O O . GLU A 1 551 ? -5.582 19.043 1.482 1.00 81.19 551 GLU A O 1
ATOM 4400 N N . SER A 1 552 ? -7.273 17.568 1.327 1.00 80.88 552 SER A N 1
ATOM 4401 C CA . SER A 1 552 ? -6.444 16.375 1.150 1.00 80.88 552 SER A CA 1
ATOM 4402 C C . SER A 1 552 ? -6.302 16.062 -0.336 1.00 80.88 552 SER A C 1
ATOM 4404 O O . SER A 1 552 ? -7.279 16.158 -1.079 1.00 80.88 552 SER A O 1
ATOM 4406 N N . ILE A 1 553 ? -5.124 15.613 -0.744 1.00 76.06 553 ILE A N 1
ATOM 4407 C CA . ILE A 1 553 ? -4.790 15.265 -2.127 1.00 76.06 553 ILE A CA 1
ATOM 4408 C C . ILE A 1 553 ? -5.059 13.775 -2.366 1.00 76.06 553 ILE A C 1
ATOM 4410 O O . ILE A 1 553 ? -4.950 12.960 -1.447 1.00 76.06 553 ILE A O 1
ATOM 4414 N N . THR A 1 554 ? -5.406 13.384 -3.596 1.00 67.50 554 THR A N 1
ATOM 4415 C CA . THR A 1 554 ? -5.472 11.967 -3.987 1.00 67.50 554 THR A CA 1
ATOM 4416 C C . THR A 1 554 ? -5.013 11.747 -5.424 1.00 67.50 554 THR A C 1
ATOM 4418 O O . THR A 1 554 ? -5.238 12.579 -6.301 1.00 67.50 554 THR A O 1
ATOM 4421 N N . TRP A 1 555 ? -4.365 10.601 -5.628 1.00 64.19 555 TRP A N 1
ATOM 4422 C CA . TRP A 1 555 ? -3.853 10.091 -6.902 1.00 64.19 555 TRP A CA 1
ATOM 4423 C C . TRP A 1 555 ? -4.593 8.841 -7.393 1.00 64.19 555 TRP A C 1
ATOM 4425 O O . TRP A 1 555 ? -4.238 8.279 -8.425 1.00 64.19 555 TRP A O 1
ATOM 4435 N N . GLY A 1 556 ? -5.603 8.385 -6.646 1.00 55.88 556 GLY A N 1
ATOM 4436 C CA . GLY A 1 556 ? -6.393 7.208 -6.983 1.00 55.88 556 GLY A CA 1
ATOM 4437 C C . GLY A 1 556 ? -7.276 7.460 -8.201 1.00 55.88 556 GLY A C 1
ATOM 4438 O O . GLY A 1 556 ? -8.120 8.352 -8.189 1.00 55.88 556 GLY A O 1
ATOM 4439 N N . GLU A 1 557 ? -7.108 6.647 -9.239 1.00 52.75 557 GLU A N 1
ATOM 4440 C CA . GLU A 1 557 ? -7.978 6.654 -10.414 1.00 52.75 557 GLU A CA 1
ATOM 4441 C C . GLU A 1 557 ? -9.117 5.650 -10.212 1.00 52.75 557 GLU A C 1
ATOM 4443 O O . GLU A 1 557 ? -8.885 4.492 -9.865 1.00 52.75 557 GLU A O 1
ATOM 4448 N N . CYS A 1 558 ? -10.359 6.080 -10.443 1.00 57.75 558 CYS A N 1
ATOM 4449 C CA . CYS A 1 558 ? -11.503 5.179 -10.533 1.00 57.75 558 CYS A CA 1
ATOM 4450 C C . CYS A 1 558 ? -11.975 5.144 -11.994 1.00 57.75 558 CYS A C 1
ATOM 4452 O O . CYS A 1 558 ? -12.663 6.071 -12.425 1.00 57.75 558 CYS A O 1
ATOM 4454 N N . PRO A 1 559 ? -11.629 4.102 -12.773 1.00 59.12 559 PRO A N 1
ATOM 4455 C CA . PRO A 1 559 ? -11.942 4.040 -14.203 1.00 59.12 559 PRO A CA 1
ATOM 4456 C C . PRO A 1 559 ? -13.426 3.740 -14.491 1.00 59.12 559 PRO A C 1
ATOM 4458 O O . PRO A 1 559 ? -13.804 3.504 -15.638 1.00 59.12 559 PRO A O 1
ATOM 4461 N N . LEU A 1 560 ? -14.283 3.702 -13.465 1.00 69.81 560 LEU A N 1
ATOM 4462 C CA . LEU A 1 560 ? -15.691 3.352 -13.616 1.00 69.81 560 LEU A CA 1
ATOM 4463 C C . LEU A 1 560 ? -16.477 4.455 -14.318 1.00 69.81 560 LEU A C 1
ATOM 4465 O O . LEU A 1 560 ? -16.665 5.550 -13.792 1.00 69.81 560 LEU A O 1
ATOM 4469 N N . GLN A 1 561 ? -17.031 4.103 -15.472 1.00 69.44 561 GLN A N 1
ATOM 4470 C CA . GLN A 1 561 ? -18.107 4.853 -16.106 1.00 69.44 561 GLN A CA 1
ATOM 4471 C C . GLN A 1 561 ? -19.442 4.370 -15.541 1.00 69.44 561 GLN A C 1
ATOM 4473 O O . GLN A 1 561 ? -19.704 3.163 -15.531 1.00 69.44 561 GLN A O 1
ATOM 4478 N N . LEU A 1 562 ? -20.271 5.299 -15.059 1.00 75.31 562 LEU A N 1
ATOM 4479 C CA . LEU A 1 562 ? -21.588 4.985 -14.508 1.00 75.31 562 LEU A CA 1
ATOM 4480 C C . LEU A 1 562 ? -22.682 5.076 -15.565 1.00 75.31 562 LEU A C 1
ATOM 4482 O O . LEU A 1 562 ? -22.694 5.992 -16.384 1.00 75.31 562 LEU A O 1
ATOM 4486 N N . GLU A 1 563 ? -23.633 4.151 -15.494 1.00 70.56 563 GLU A N 1
ATOM 4487 C CA . GLU A 1 563 ? -24.838 4.182 -16.317 1.00 70.56 563 GLU A CA 1
ATOM 4488 C C . GLU A 1 563 ? -25.964 4.913 -15.574 1.00 70.56 563 GLU A C 1
ATOM 4490 O O . GLU A 1 563 ? -26.053 4.877 -14.341 1.00 70.56 563 GLU A O 1
ATOM 4495 N N . GLU A 1 564 ? -26.805 5.609 -16.341 1.00 74.12 564 GLU A N 1
ATOM 4496 C CA . GLU A 1 564 ? -27.962 6.328 -15.813 1.00 74.12 564 GLU A CA 1
ATOM 4497 C C . GLU A 1 564 ? -29.147 5.390 -15.591 1.00 74.12 564 GLU A C 1
ATOM 4499 O O . GLU A 1 564 ? -29.541 4.652 -16.494 1.00 74.12 564 GLU A O 1
ATOM 4504 N N . ILE A 1 565 ? -29.744 5.458 -14.401 1.00 73.25 565 ILE A N 1
ATOM 4505 C CA . ILE A 1 565 ? -30.944 4.710 -14.030 1.00 73.25 565 ILE A CA 1
ATOM 4506 C C . ILE A 1 565 ? -31.997 5.614 -13.376 1.00 73.25 565 ILE A C 1
ATOM 4508 O O . ILE A 1 565 ? -31.689 6.659 -12.789 1.00 73.25 565 ILE A O 1
ATOM 4512 N N . GLU A 1 566 ? -33.251 5.164 -13.413 1.00 67.31 566 GLU A N 1
ATOM 4513 C CA . GLU A 1 566 ? -34.343 5.762 -12.649 1.00 67.31 566 GLU A CA 1
ATOM 4514 C C . GLU A 1 566 ? -34.239 5.333 -11.176 1.00 67.31 566 GLU A C 1
ATOM 4516 O O . GLU A 1 566 ? -34.379 4.160 -10.831 1.00 67.31 566 GLU A O 1
ATOM 4521 N N . ALA A 1 567 ? -33.940 6.283 -10.287 1.00 63.59 567 ALA A N 1
ATOM 4522 C CA . ALA A 1 567 ? -33.815 6.025 -8.854 1.00 63.59 567 ALA A CA 1
ATOM 4523 C C . ALA A 1 567 ? -35.178 6.205 -8.160 1.00 63.59 567 ALA A C 1
ATOM 4525 O O . ALA A 1 567 ? -35.490 7.285 -7.664 1.00 63.59 567 ALA A O 1
ATOM 4526 N N . GLU A 1 568 ? -35.996 5.149 -8.120 1.00 57.81 568 GLU A N 1
ATOM 4527 C CA . GLU A 1 568 ? -37.373 5.219 -7.591 1.00 57.81 568 GLU A CA 1
ATOM 4528 C C . GLU A 1 568 ? -37.460 5.364 -6.055 1.00 57.81 568 GLU A C 1
ATOM 4530 O O . GLU A 1 568 ? -38.442 5.898 -5.538 1.00 57.81 568 GLU A O 1
ATOM 4535 N N . ALA A 1 569 ? -36.450 4.909 -5.299 1.00 62.94 569 ALA A N 1
ATOM 4536 C CA . ALA A 1 569 ? -36.456 4.948 -3.833 1.00 62.94 569 ALA A CA 1
ATOM 4537 C C . ALA A 1 569 ? -35.102 5.391 -3.262 1.00 62.94 569 ALA A C 1
ATOM 4539 O O . ALA A 1 569 ? -34.123 4.641 -3.284 1.00 62.94 569 ALA A O 1
ATOM 4540 N N . THR A 1 570 ? -35.063 6.605 -2.709 1.00 73.56 570 THR A N 1
ATOM 4541 C CA . THR A 1 570 ? -33.866 7.183 -2.088 1.00 73.56 570 THR A CA 1
ATOM 4542 C C . THR A 1 570 ? -34.026 7.304 -0.578 1.00 73.56 570 THR A C 1
ATOM 4544 O O . THR A 1 570 ? -34.962 7.947 -0.100 1.00 73.56 570 THR A O 1
ATOM 4547 N N . LEU A 1 571 ? -33.083 6.746 0.173 1.00 75.69 571 LEU A N 1
ATOM 4548 C CA . LEU A 1 571 ? -32.947 6.959 1.605 1.00 75.69 571 LEU A CA 1
ATOM 4549 C C . LEU A 1 571 ? -32.221 8.283 1.847 1.00 75.69 571 LEU A C 1
ATOM 4551 O O . LEU A 1 571 ? -31.071 8.471 1.444 1.00 75.69 571 LEU A O 1
ATOM 4555 N N . THR A 1 572 ? -32.907 9.211 2.503 1.00 76.62 572 THR A N 1
ATOM 4556 C CA . THR A 1 572 ? -32.341 10.513 2.869 1.00 76.62 572 THR A CA 1
ATOM 4557 C C . THR A 1 572 ? -31.579 10.430 4.187 1.00 76.62 572 THR A C 1
ATOM 4559 O O . THR A 1 572 ? -31.902 9.622 5.062 1.00 76.62 572 THR A O 1
ATOM 4562 N N . SER A 1 573 ? -30.612 11.331 4.380 1.00 68.56 573 SER A N 1
ATOM 4563 C CA . SER A 1 573 ? -29.874 11.431 5.643 1.00 68.56 573 SER A CA 1
ATOM 4564 C C . SER A 1 573 ? -30.783 11.630 6.852 1.00 68.56 573 SER A C 1
ATOM 4566 O O . SER A 1 573 ? -30.604 10.982 7.879 1.00 68.56 573 SER A O 1
ATOM 4568 N N . LYS A 1 574 ? -31.830 12.443 6.696 1.00 72.38 574 LYS A N 1
ATOM 4569 C CA . LYS A 1 574 ? -32.835 12.690 7.730 1.00 72.38 574 LYS A CA 1
ATOM 4570 C C . LYS A 1 574 ? -33.557 11.412 8.178 1.00 72.38 574 LYS A C 1
ATOM 4572 O O . LYS A 1 574 ? -33.706 11.202 9.375 1.00 72.38 574 LYS A O 1
ATOM 4577 N N . GLN A 1 575 ? -33.967 10.553 7.244 1.00 79.00 575 GLN A N 1
ATOM 4578 C CA . GLN A 1 575 ? -34.665 9.302 7.574 1.00 79.00 575 GLN A CA 1
ATOM 4579 C C . GLN A 1 575 ? -33.772 8.334 8.353 1.00 79.00 575 GLN A C 1
ATOM 4581 O O . GLN A 1 575 ? -34.229 7.710 9.308 1.00 79.00 575 GLN A O 1
ATOM 4586 N N . VAL A 1 576 ? -32.491 8.233 7.985 1.00 75.44 576 VAL A N 1
ATOM 4587 C CA . VAL A 1 576 ? -31.534 7.423 8.752 1.00 75.44 576 VAL A CA 1
ATOM 4588 C C . VAL A 1 576 ? -31.358 7.992 10.150 1.00 75.44 576 VAL A C 1
ATOM 4590 O O . VAL A 1 576 ? -31.403 7.241 11.115 1.00 75.44 576 VAL A O 1
ATOM 4593 N N . MET A 1 577 ? -31.195 9.308 10.278 1.00 70.75 577 MET A N 1
ATOM 4594 C CA . MET A 1 577 ? -31.025 9.954 11.581 1.00 70.75 577 MET A CA 1
ATOM 4595 C C . MET A 1 577 ? -32.223 9.717 12.504 1.00 70.75 577 MET A C 1
ATOM 4597 O O . MET A 1 577 ? -32.046 9.413 13.682 1.00 70.75 577 MET A O 1
ATOM 4601 N N . GLU A 1 578 ? -33.440 9.824 11.973 1.00 76.56 578 GLU A N 1
ATOM 4602 C CA . GLU A 1 578 ? -34.663 9.541 12.726 1.00 76.56 578 GLU A CA 1
ATOM 4603 C C . GLU A 1 578 ? -34.706 8.081 13.197 1.00 76.56 578 GLU A C 1
ATOM 4605 O O . GLU A 1 578 ? -35.032 7.832 14.355 1.00 76.56 578 GLU A O 1
ATOM 4610 N N . ALA A 1 579 ? -34.317 7.124 12.349 1.00 78.12 579 ALA A N 1
ATOM 4611 C CA . ALA A 1 579 ? -34.270 5.707 12.708 1.00 78.12 579 ALA A CA 1
ATOM 4612 C C . ALA A 1 579 ? -33.148 5.371 13.713 1.00 78.12 579 ALA A C 1
ATOM 4614 O O . ALA A 1 579 ? -33.366 4.591 14.638 1.00 78.12 579 ALA A O 1
ATOM 4615 N N . ALA A 1 580 ? -31.969 5.987 13.575 1.00 71.69 580 ALA A N 1
ATOM 4616 C CA . ALA A 1 580 ? -30.817 5.794 14.465 1.00 71.69 580 ALA A CA 1
ATOM 4617 C C . ALA A 1 580 ? -31.073 6.324 15.882 1.00 71.69 580 ALA A C 1
ATOM 4619 O O . ALA A 1 580 ? -30.526 5.808 16.852 1.00 71.69 580 ALA A O 1
ATOM 4620 N N . SER A 1 581 ? -31.906 7.360 15.998 1.00 73.44 581 SER A N 1
ATOM 4621 C CA . SER A 1 581 ? -32.201 8.026 17.273 1.00 73.44 581 SER A CA 1
ATOM 4622 C C . SER A 1 581 ? -33.249 7.289 18.114 1.00 73.44 581 SER A C 1
ATOM 4624 O O . SER A 1 581 ? -33.479 7.648 19.267 1.00 73.44 581 SER A O 1
ATOM 4626 N N . GLN A 1 582 ? -33.919 6.283 17.547 1.00 81.75 582 GLN A N 1
ATOM 4627 C CA . GLN A 1 582 ? -34.873 5.452 18.282 1.00 81.75 582 GLN A CA 1
ATOM 4628 C C . GLN A 1 582 ? -34.136 4.438 19.164 1.00 81.75 582 GLN A C 1
ATOM 4630 O O . GLN A 1 582 ? -33.029 4.028 18.837 1.00 81.75 582 GLN A O 1
ATOM 4635 N N . GLU A 1 583 ? -34.737 4.001 20.272 1.00 82.62 583 GLU A N 1
ATOM 4636 C CA . GLU A 1 583 ? -34.218 2.835 20.998 1.00 82.62 583 GLU A CA 1
ATOM 4637 C C . GLU A 1 583 ? -34.586 1.542 20.257 1.00 82.62 583 GLU A C 1
ATOM 4639 O O . GLU A 1 583 ? -35.732 1.350 19.849 1.00 82.62 583 GLU A O 1
ATOM 4644 N N . ASP A 1 584 ? -33.639 0.613 20.170 1.00 83.12 584 ASP A N 1
ATOM 4645 C CA . ASP A 1 584 ? -33.836 -0.743 19.664 1.00 83.12 584 ASP A CA 1
ATOM 4646 C C . ASP A 1 584 ? -33.168 -1.728 20.630 1.00 83.12 584 ASP A C 1
ATOM 4648 O O . ASP A 1 584 ? -32.004 -1.590 20.991 1.00 83.12 584 ASP A O 1
ATOM 4652 N N . LYS A 1 585 ? -33.928 -2.708 21.124 1.00 88.00 585 LYS A N 1
ATOM 4653 C CA . LYS A 1 585 ? -33.483 -3.627 22.191 1.00 88.00 585 LYS A CA 1
ATOM 4654 C C . LYS A 1 585 ? -33.586 -5.093 21.774 1.00 88.00 585 LYS A C 1
ATOM 4656 O O . LYS A 1 585 ? -33.745 -5.945 22.655 1.00 88.00 585 LYS A O 1
ATOM 4661 N N . ARG A 1 586 ? -33.524 -5.374 20.468 1.00 92.56 586 ARG A N 1
ATOM 4662 C CA . ARG A 1 586 ? -33.725 -6.708 19.882 1.00 92.56 586 ARG A CA 1
ATOM 4663 C C . ARG A 1 586 ? -32.664 -7.727 20.286 1.00 92.56 586 ARG A C 1
ATOM 4665 O O . ARG A 1 586 ? -32.992 -8.895 20.438 1.00 92.56 586 ARG A O 1
ATOM 4672 N N . PHE A 1 587 ? -31.416 -7.307 20.490 1.00 92.31 587 PHE A N 1
ATOM 4673 C CA . PHE A 1 587 ? -30.343 -8.218 20.881 1.00 92.31 587 PHE A CA 1
ATOM 4674 C C . PHE A 1 587 ? -30.321 -8.430 22.394 1.00 92.31 587 PHE A C 1
ATOM 4676 O O . PHE A 1 587 ? -30.211 -7.467 23.161 1.00 92.31 587 PHE A O 1
ATOM 4683 N N . LYS A 1 588 ? -30.387 -9.690 22.827 1.00 92.94 588 LYS A N 1
ATOM 4684 C CA . LYS A 1 588 ? -30.331 -10.125 24.230 1.00 92.94 588 LYS A CA 1
ATOM 4685 C C . LYS A 1 588 ? -29.243 -11.167 24.435 1.00 92.94 588 LYS A C 1
ATOM 4687 O O . LYS A 1 588 ? -28.973 -11.963 23.545 1.00 92.94 588 LYS A O 1
ATOM 4692 N N . ASN A 1 589 ? -28.672 -11.220 25.637 1.00 91.94 589 ASN A N 1
ATOM 4693 C CA . ASN A 1 589 ? -27.751 -12.298 26.001 1.00 91.94 589 ASN A CA 1
ATOM 4694 C C . ASN A 1 589 ? -28.455 -13.661 25.874 1.00 91.94 589 ASN A C 1
ATOM 4696 O O . ASN A 1 589 ? -29.546 -13.860 26.414 1.00 91.94 589 ASN A O 1
ATOM 4700 N N . ALA A 1 590 ? -27.805 -14.606 25.206 1.00 90.50 590 ALA A N 1
ATOM 4701 C CA . ALA A 1 590 ? -28.225 -15.995 25.100 1.00 90.50 590 ALA A CA 1
ATOM 4702 C C . ALA A 1 590 ? -27.281 -16.903 25.904 1.00 90.50 590 ALA A C 1
ATOM 4704 O O . ALA A 1 590 ? -26.139 -16.550 26.190 1.00 90.50 590 ALA A O 1
ATOM 4705 N N . ARG A 1 591 ? -27.763 -18.087 26.301 1.00 86.31 591 ARG A N 1
ATOM 4706 C CA . ARG A 1 591 ? -26.911 -19.113 26.922 1.00 86.31 591 ARG A CA 1
ATOM 4707 C C . ARG A 1 591 ? -26.188 -19.912 25.838 1.00 86.31 591 ARG A C 1
ATOM 4709 O O . ARG A 1 591 ? -26.818 -20.285 24.853 1.00 86.31 591 ARG A O 1
ATOM 4716 N N . GLY A 1 592 ? -24.928 -20.261 26.090 1.00 82.81 592 GLY A N 1
ATOM 4717 C CA . GLY A 1 592 ? -24.106 -21.064 25.181 1.00 82.81 592 GLY A CA 1
ATOM 4718 C C . GLY A 1 592 ? -23.324 -20.213 24.180 1.00 82.81 592 GLY A C 1
ATOM 4719 O O . GLY A 1 592 ? -23.047 -19.048 24.451 1.00 82.81 592 GLY A O 1
ATOM 4720 N N . VAL A 1 593 ? -22.974 -20.827 23.051 1.00 84.62 593 VAL A N 1
ATOM 4721 C CA . VAL A 1 593 ? -22.300 -20.214 21.896 1.00 84.62 593 VAL A CA 1
ATOM 4722 C C . VAL A 1 593 ? -23.094 -20.548 20.632 1.00 84.62 593 VAL A C 1
ATOM 4724 O O . VAL A 1 593 ? -23.699 -21.622 20.562 1.00 84.62 593 VAL A O 1
ATOM 4727 N N . ALA A 1 594 ? -23.126 -19.640 19.661 1.00 87.56 594 ALA A N 1
ATOM 4728 C CA . ALA A 1 594 ? -23.714 -19.874 18.343 1.00 87.56 594 ALA A CA 1
ATOM 4729 C C . ALA A 1 594 ? -22.864 -20.855 17.518 1.00 87.56 594 ALA A C 1
ATOM 4731 O O . ALA A 1 594 ? -23.413 -21.658 16.767 1.00 87.56 594 ALA A O 1
ATOM 4732 N N . GLY A 1 595 ? -21.542 -20.831 17.712 1.00 86.31 595 GLY A N 1
ATOM 4733 C CA . GLY A 1 595 ? -20.575 -21.595 16.926 1.00 86.31 595 GLY A CA 1
ATOM 4734 C C . GLY A 1 595 ? -20.185 -20.902 15.619 1.00 86.31 595 GLY A C 1
ATOM 4735 O O . GLY A 1 595 ? -19.690 -21.564 14.713 1.00 86.31 595 GLY A O 1
ATOM 4736 N N . ASP A 1 596 ? -20.409 -19.590 15.509 1.00 88.12 596 ASP A N 1
ATOM 4737 C CA . ASP A 1 596 ? -20.084 -18.823 14.298 1.00 88.12 596 ASP A CA 1
ATOM 4738 C C . ASP A 1 596 ? -18.612 -18.362 14.288 1.00 88.12 596 ASP A C 1
ATOM 4740 O O . ASP A 1 596 ? -18.033 -18.127 13.219 1.00 88.12 596 ASP A O 1
ATOM 4744 N N . ILE A 1 597 ? -17.981 -18.275 15.469 1.00 92.62 597 ILE A N 1
ATOM 4745 C CA . ILE A 1 597 ? -16.574 -17.890 15.645 1.00 92.62 597 ILE A CA 1
ATOM 4746 C C . ILE A 1 597 ? -15.793 -18.909 16.484 1.00 92.62 597 ILE A C 1
ATOM 4748 O O . ILE A 1 597 ? -16.311 -19.529 17.412 1.00 92.62 597 ILE A O 1
ATOM 4752 N N . LYS A 1 598 ? -14.496 -19.024 16.190 1.00 91.50 598 LYS A N 1
ATOM 4753 C CA . LYS A 1 598 ? -13.499 -19.790 16.943 1.00 91.50 598 LYS A CA 1
ATOM 4754 C C . LYS A 1 598 ? -12.510 -18.847 17.593 1.00 91.50 598 LYS A C 1
ATOM 4756 O O . LYS A 1 598 ? -11.960 -17.980 16.916 1.00 91.50 598 LYS A O 1
ATOM 4761 N N . VAL A 1 599 ? -12.199 -19.096 18.860 1.00 92.56 599 VAL A N 1
ATOM 4762 C CA . VAL A 1 599 ? -11.033 -18.497 19.513 1.00 92.56 599 VAL A CA 1
ATOM 4763 C C . VAL A 1 599 ? -9.839 -19.420 19.316 1.00 92.56 599 VAL A C 1
ATOM 4765 O O . VAL A 1 599 ? -9.890 -20.604 19.650 1.00 92.56 599 VAL A O 1
ATOM 4768 N N . ILE A 1 600 ? -8.772 -18.877 18.745 1.00 92.56 600 ILE A N 1
ATOM 4769 C CA . ILE A 1 600 ? -7.507 -19.561 18.512 1.00 92.56 600 ILE A CA 1
ATOM 4770 C C . ILE A 1 600 ? -6.462 -18.966 19.441 1.00 92.56 600 ILE A C 1
ATOM 4772 O O . ILE A 1 600 ? -6.367 -17.751 19.573 1.00 92.56 600 ILE A O 1
ATOM 4776 N N . GLU A 1 601 ? -5.644 -19.826 20.036 1.00 93.75 601 GLU A N 1
ATOM 4777 C CA . GLU A 1 601 ? -4.447 -19.427 20.768 1.00 93.75 601 GLU A CA 1
ATOM 4778 C C . GLU A 1 601 ? -3.213 -19.894 20.014 1.00 93.75 601 GLU A C 1
ATOM 4780 O O . GLU A 1 601 ? -3.137 -21.044 19.564 1.00 93.75 601 GLU A O 1
ATOM 4785 N N . SER A 1 602 ? -2.232 -19.017 19.843 1.00 94.81 602 SER A N 1
ATOM 4786 C CA . SER A 1 602 ? -0.977 -19.375 19.187 1.00 94.81 602 SER A CA 1
ATOM 4787 C C . SER A 1 602 ? 0.200 -18.621 19.776 1.00 94.81 602 SER A C 1
ATOM 4789 O O . SER A 1 602 ? 0.089 -17.462 20.170 1.00 94.81 602 SER A O 1
ATOM 4791 N N . ILE A 1 603 ? 1.349 -19.294 19.801 1.00 93.94 603 ILE A N 1
ATOM 4792 C CA . ILE A 1 603 ? 2.625 -18.675 20.137 1.00 93.94 603 ILE A CA 1
ATOM 4793 C C . ILE A 1 603 ? 3.141 -17.972 18.891 1.00 93.94 603 ILE A C 1
ATOM 4795 O O . ILE A 1 603 ? 3.374 -18.608 17.857 1.00 93.94 603 ILE A O 1
ATOM 4799 N N . PHE A 1 604 ? 3.361 -16.673 19.026 1.00 94.62 604 PHE A N 1
ATOM 4800 C CA . PHE A 1 604 ? 4.077 -15.863 18.060 1.00 94.62 604 PHE A CA 1
ATOM 4801 C C . PHE A 1 604 ? 5.504 -15.654 18.541 1.00 94.62 604 PHE A C 1
ATOM 4803 O O . PHE A 1 604 ? 5.748 -15.485 19.738 1.00 94.62 604 PHE A O 1
ATOM 4810 N N . VAL A 1 605 ? 6.431 -15.716 17.594 1.00 93.25 605 VAL A N 1
ATOM 4811 C CA . VAL A 1 605 ? 7.857 -15.527 17.830 1.00 93.25 605 VAL A CA 1
ATOM 4812 C C . VAL A 1 605 ? 8.268 -14.219 17.184 1.00 93.25 605 VAL A C 1
ATOM 4814 O O . VAL A 1 605 ? 7.963 -13.971 16.014 1.00 93.25 605 VAL A O 1
ATOM 4817 N N . ASP A 1 606 ? 8.957 -13.417 17.978 1.00 91.19 606 ASP A N 1
ATOM 4818 C CA . ASP A 1 606 ? 9.731 -12.282 17.527 1.00 91.19 606 ASP A CA 1
ATOM 4819 C C . ASP A 1 606 ? 11.155 -12.758 17.216 1.00 91.19 606 ASP A C 1
ATOM 4821 O O . ASP A 1 606 ? 11.872 -13.207 18.115 1.00 91.19 606 ASP A O 1
ATOM 4825 N N . ALA A 1 607 ? 11.525 -12.726 15.936 1.00 87.44 607 ALA A N 1
ATOM 4826 C CA . ALA A 1 607 ? 12.803 -13.219 15.447 1.00 87.44 607 ALA A CA 1
ATOM 4827 C C . ALA A 1 607 ? 13.642 -12.103 14.814 1.00 87.44 607 ALA A C 1
ATOM 4829 O O . ALA A 1 607 ? 13.133 -11.267 14.062 1.00 87.44 607 ALA A O 1
ATOM 4830 N N . GLY A 1 608 ? 14.956 -12.166 15.018 1.00 86.81 608 GLY A N 1
ATOM 4831 C CA . GLY A 1 608 ? 15.933 -11.350 14.300 1.00 86.81 608 GLY A CA 1
ATOM 4832 C C . GLY A 1 608 ? 17.303 -12.010 14.210 1.00 86.81 608 GLY A C 1
ATOM 4833 O O . GLY A 1 608 ? 17.392 -13.228 14.025 1.00 86.81 608 GLY A O 1
ATOM 4834 N N . GLN A 1 609 ? 18.363 -11.204 14.262 1.00 83.56 609 GLN A N 1
ATOM 4835 C CA . GLN A 1 609 ? 19.747 -11.662 14.125 1.00 83.56 609 GLN A CA 1
ATOM 4836 C C . GLN A 1 609 ? 20.606 -11.423 15.368 1.00 83.56 609 GLN A C 1
ATOM 4838 O O . GLN A 1 609 ? 20.701 -10.304 15.877 1.00 83.56 609 GLN A O 1
ATOM 4843 N N . ASP A 1 610 ? 21.277 -12.470 15.845 1.00 78.31 610 ASP A N 1
ATOM 4844 C CA . ASP A 1 610 ? 22.267 -12.335 16.915 1.00 78.31 610 ASP A CA 1
ATOM 4845 C C . ASP A 1 610 ? 23.523 -11.560 16.462 1.00 78.31 610 ASP A C 1
ATOM 4847 O O . ASP A 1 610 ? 23.699 -11.214 15.291 1.00 78.31 610 ASP A O 1
ATOM 4851 N N . GLU A 1 611 ? 24.428 -11.284 17.405 1.00 71.94 611 GLU A N 1
ATOM 4852 C CA . GLU A 1 611 ? 25.672 -10.547 17.140 1.00 71.94 611 GLU A CA 1
ATOM 4853 C C . GLU A 1 611 ? 26.610 -11.239 16.135 1.00 71.94 611 GLU A C 1
ATOM 4855 O O . GLU A 1 611 ? 27.484 -10.582 15.564 1.00 71.94 611 GLU A O 1
ATOM 4860 N N . GLN A 1 612 ? 26.435 -12.546 15.914 1.00 70.56 612 GLN A N 1
ATOM 4861 C CA . GLN A 1 612 ? 27.213 -13.374 14.991 1.00 70.56 612 GLN A CA 1
ATOM 4862 C C . GLN A 1 612 ? 26.508 -13.555 13.631 1.00 70.56 612 GLN A C 1
ATOM 4864 O O . GLN A 1 612 ? 27.049 -14.222 12.749 1.00 70.56 612 GLN A O 1
ATOM 4869 N N . GLY A 1 613 ? 25.324 -12.956 13.438 1.00 70.00 613 GLY A N 1
ATOM 4870 C CA . GLY A 1 613 ? 24.515 -13.053 12.219 1.00 70.00 613 GLY A CA 1
ATOM 4871 C C . GLY A 1 613 ? 23.623 -14.301 12.139 1.00 70.00 613 GLY A C 1
ATOM 4872 O O . GLY A 1 613 ? 22.978 -14.531 11.110 1.00 70.00 613 GLY A O 1
ATOM 4873 N N . GLY A 1 614 ? 23.566 -15.109 13.202 1.00 75.12 614 GLY A N 1
ATOM 4874 C CA . GLY A 1 614 ? 22.659 -16.246 13.346 1.00 75.12 614 GLY A CA 1
ATOM 4875 C C . GLY A 1 614 ? 21.212 -15.806 13.574 1.00 75.12 614 GLY A C 1
ATOM 4876 O O . GLY A 1 614 ? 20.942 -14.674 13.962 1.00 75.12 614 GLY A O 1
ATOM 4877 N N . THR A 1 615 ? 20.247 -16.689 13.301 1.00 79.69 615 THR A N 1
ATOM 4878 C CA . THR A 1 615 ? 18.833 -16.408 13.611 1.00 79.69 615 THR A CA 1
ATOM 4879 C C . THR A 1 615 ? 18.592 -16.585 15.106 1.00 79.69 615 THR A C 1
ATOM 4881 O O . THR A 1 615 ? 18.878 -17.657 15.638 1.00 79.69 615 THR A O 1
ATOM 4884 N N 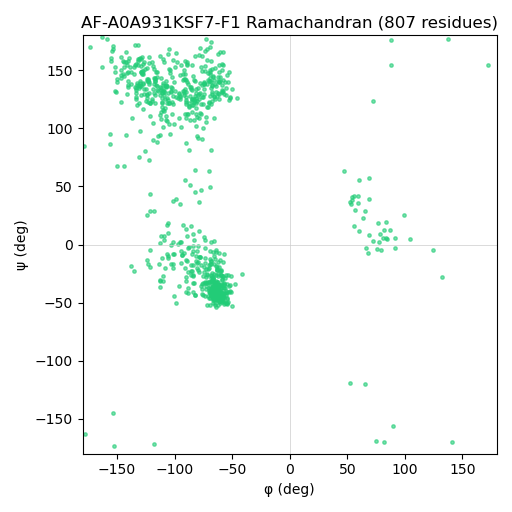. ALA A 1 616 ? 18.024 -15.569 15.752 1.00 82.06 616 ALA A N 1
ATOM 4885 C CA . ALA A 1 616 ? 17.679 -15.587 17.169 1.00 82.06 616 ALA A CA 1
ATOM 4886 C C . ALA A 1 616 ? 16.189 -15.298 17.381 1.00 82.06 616 ALA A C 1
ATOM 4888 O O . ALA A 1 616 ? 15.615 -14.448 16.700 1.00 82.06 616 ALA A O 1
ATOM 4889 N N . ASP A 1 617 ? 15.593 -15.990 18.351 1.00 85.75 617 ASP A N 1
ATOM 4890 C CA . ASP A 1 617 ? 14.235 -15.739 18.834 1.00 85.75 617 ASP A CA 1
ATOM 4891 C C . ASP A 1 617 ? 14.345 -14.845 20.086 1.00 85.75 617 ASP A C 1
ATOM 4893 O O . ASP A 1 617 ? 14.819 -15.305 21.127 1.00 85.75 617 ASP A O 1
ATOM 4897 N N . TYR A 1 618 ? 13.956 -13.569 20.001 1.00 83.44 618 TYR A N 1
ATOM 4898 C CA . TYR A 1 618 ? 14.107 -12.613 21.113 1.00 83.44 618 TYR A CA 1
ATOM 4899 C C . TYR A 1 618 ? 12.977 -12.686 22.123 1.00 83.44 618 TYR A C 1
ATOM 4901 O O . TYR A 1 618 ? 13.202 -12.588 23.328 1.00 83.44 618 TYR A O 1
ATOM 4909 N N . ALA A 1 619 ? 11.750 -12.840 21.632 1.00 85.56 619 ALA A N 1
ATOM 4910 C CA . ALA A 1 619 ? 10.568 -12.860 22.469 1.00 85.56 619 ALA A CA 1
ATOM 4911 C C . ALA A 1 619 ? 9.537 -13.844 21.927 1.00 85.56 619 ALA A C 1
ATOM 4913 O O . ALA A 1 619 ? 9.451 -14.125 20.729 1.00 85.56 619 ALA A O 1
ATOM 4914 N N . THR A 1 620 ? 8.720 -14.364 22.838 1.00 89.56 620 THR A N 1
ATOM 4915 C CA . THR A 1 620 ? 7.552 -15.165 22.481 1.00 89.56 620 THR A CA 1
ATOM 4916 C C . THR A 1 620 ? 6.340 -14.636 23.223 1.00 89.56 620 THR A C 1
ATOM 4918 O O . THR A 1 620 ? 6.423 -14.340 24.414 1.00 89.56 620 THR A O 1
ATOM 4921 N N . LYS A 1 621 ? 5.210 -14.512 22.525 1.00 89.00 621 LYS A N 1
ATOM 4922 C CA . LYS A 1 621 ? 3.938 -14.082 23.117 1.00 89.00 621 LYS A CA 1
ATOM 4923 C C . LYS A 1 621 ? 2.855 -15.072 22.718 1.00 89.00 621 LYS A C 1
ATOM 4925 O O . LYS A 1 621 ? 2.721 -15.404 21.539 1.00 89.00 621 LYS A O 1
ATOM 4930 N N . ASN A 1 622 ? 2.105 -15.576 23.697 1.00 91.06 622 ASN A N 1
ATOM 4931 C CA . ASN A 1 622 ? 0.886 -16.326 23.407 1.00 91.06 622 ASN A CA 1
ATOM 4932 C C . ASN A 1 622 ? -0.237 -15.321 23.147 1.00 91.06 622 ASN A C 1
ATOM 4934 O O . ASN A 1 622 ? -0.452 -14.420 23.955 1.00 91.06 622 ASN A O 1
ATOM 4938 N N . ILE A 1 623 ? -0.913 -15.449 22.010 1.00 92.50 623 ILE A N 1
ATOM 4939 C CA . ILE A 1 623 ? -1.936 -14.501 21.571 1.00 92.50 623 ILE A CA 1
ATOM 4940 C C . ILE A 1 623 ? -3.213 -15.264 21.257 1.00 92.50 623 ILE A C 1
ATOM 4942 O O . ILE A 1 623 ? -3.194 -16.239 20.500 1.00 92.50 623 ILE A O 1
ATOM 4946 N N . SER A 1 624 ? -4.315 -14.786 21.831 1.00 93.81 624 SER A N 1
ATOM 4947 C CA . SER A 1 624 ? -5.669 -15.224 21.506 1.00 93.81 624 SER A CA 1
ATOM 4948 C C . SER A 1 624 ? -6.260 -14.317 20.424 1.00 93.81 624 SER A C 1
ATOM 4950 O O . SER A 1 624 ? -6.188 -13.096 20.535 1.00 93.81 624 SER A O 1
ATOM 4952 N N . PHE A 1 625 ? -6.849 -14.899 19.384 1.00 94.81 625 PHE A N 1
ATOM 4953 C CA . PHE A 1 625 ? -7.506 -14.173 18.291 1.00 94.81 625 PHE A CA 1
ATOM 4954 C C . PHE A 1 625 ? -8.709 -14.958 17.766 1.00 94.81 625 PHE A C 1
ATOM 4956 O O . PHE A 1 625 ? -8.820 -16.163 17.996 1.00 94.81 625 PHE A O 1
ATOM 4963 N N . ILE A 1 626 ? -9.617 -14.286 17.059 1.00 94.50 626 ILE A N 1
ATOM 4964 C CA . ILE A 1 626 ? -10.826 -14.899 16.508 1.00 94.50 626 ILE A CA 1
ATOM 4965 C C . ILE A 1 626 ? -10.710 -15.190 15.015 1.00 94.50 626 ILE A C 1
ATOM 4967 O O . ILE A 1 626 ? -10.147 -14.409 14.239 1.00 94.50 626 ILE A O 1
ATOM 4971 N N . LEU A 1 627 ? -11.310 -16.307 14.612 1.00 93.50 627 LEU A N 1
ATOM 4972 C CA . LEU A 1 627 ? -11.552 -16.687 13.224 1.00 93.50 627 LEU A CA 1
ATOM 4973 C C . LEU A 1 627 ? -13.024 -17.069 13.042 1.00 93.50 627 LEU A C 1
ATOM 4975 O O . LEU A 1 627 ? -13.607 -17.647 13.957 1.00 93.50 627 LEU A O 1
ATOM 4979 N N . PRO A 1 628 ? -13.623 -16.842 11.864 1.00 91.69 628 PRO A N 1
ATOM 4980 C CA . PRO A 1 628 ? -14.902 -17.462 11.529 1.00 91.69 628 PRO A CA 1
ATOM 4981 C C . PRO A 1 628 ? -14.799 -18.991 11.573 1.00 91.69 628 PRO A C 1
ATOM 4983 O O . PRO A 1 628 ? -13.753 -19.549 11.234 1.00 91.69 628 PRO A O 1
ATOM 4986 N N . GLU A 1 629 ? -15.889 -19.690 11.899 1.00 90.38 629 GLU A N 1
ATOM 4987 C CA . GLU A 1 629 ? -15.933 -21.165 11.930 1.00 90.38 629 GLU A CA 1
ATOM 4988 C C . GLU A 1 629 ? -15.448 -21.796 10.607 1.00 90.38 629 GLU A C 1
ATOM 4990 O O . GLU A 1 629 ? -14.734 -22.805 10.602 1.00 90.38 629 GLU A O 1
ATOM 4995 N N . SER A 1 630 ? -15.751 -21.142 9.480 1.00 89.00 630 SER A N 1
ATOM 4996 C CA . SER A 1 630 ? -15.343 -21.531 8.122 1.00 89.00 630 SER A CA 1
ATOM 4997 C C . SER A 1 630 ? -13.840 -21.377 7.830 1.00 89.00 630 SER A C 1
ATOM 4999 O O . SER A 1 630 ? -13.361 -21.872 6.801 1.00 89.00 630 SER A O 1
ATOM 5001 N N . ASN A 1 631 ? -13.094 -20.689 8.702 1.00 89.44 631 ASN A N 1
ATOM 5002 C CA . ASN A 1 631 ? -11.724 -20.202 8.504 1.00 89.44 631 ASN A CA 1
ATOM 5003 C C . ASN A 1 631 ? -11.531 -19.300 7.266 1.00 89.44 631 ASN A C 1
ATOM 5005 O O . ASN A 1 631 ? -10.400 -19.103 6.821 1.00 89.44 631 ASN A O 1
ATOM 5009 N N . ILE A 1 632 ? -12.610 -18.766 6.684 1.00 91.31 632 ILE A N 1
ATOM 5010 C CA . ILE A 1 632 ? -12.519 -17.802 5.583 1.00 91.31 632 ILE A CA 1
ATOM 5011 C C . ILE A 1 632 ? -12.299 -16.417 6.190 1.00 91.31 632 ILE A C 1
ATOM 5013 O O . ILE A 1 632 ? -13.209 -15.846 6.781 1.00 91.31 632 ILE A O 1
ATOM 5017 N N . THR A 1 633 ? -11.086 -15.886 6.056 1.00 91.75 633 THR A N 1
ATOM 5018 C CA . THR A 1 633 ? -10.672 -14.600 6.641 1.00 91.75 633 THR A CA 1
ATOM 5019 C C . THR A 1 633 ? -10.651 -13.462 5.631 1.00 91.75 633 THR A C 1
ATOM 5021 O O . THR A 1 633 ? -10.461 -12.314 6.012 1.00 91.75 633 THR A O 1
ATOM 5024 N N . ASN A 1 634 ? -10.833 -13.752 4.347 1.00 94.56 634 ASN A N 1
ATOM 5025 C CA . ASN A 1 634 ? -10.894 -12.725 3.317 1.00 94.56 634 ASN A CA 1
ATOM 5026 C C . ASN A 1 634 ? -12.349 -12.361 3.038 1.00 94.56 634 ASN A C 1
ATOM 5028 O O . ASN A 1 634 ? -13.166 -13.237 2.748 1.00 94.56 634 ASN A O 1
ATOM 5032 N N . ILE A 1 635 ? -12.652 -11.069 3.084 1.00 92.50 635 ILE A N 1
ATOM 5033 C CA . ILE A 1 635 ? -13.962 -10.509 2.762 1.00 92.50 635 ILE A CA 1
ATOM 5034 C C . ILE A 1 635 ? -13.786 -9.497 1.638 1.00 92.50 635 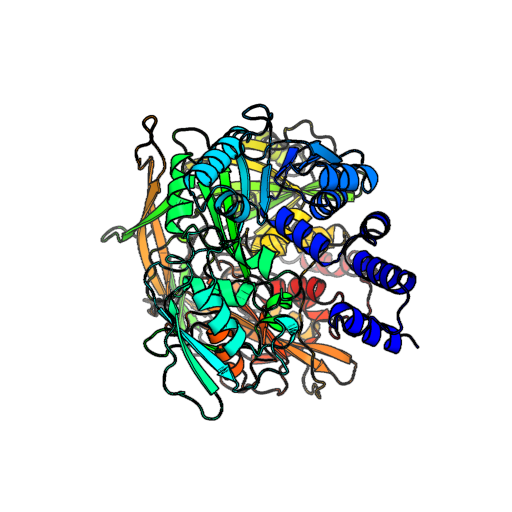ILE A C 1
ATOM 5036 O O . ILE A 1 635 ? -12.828 -8.730 1.626 1.00 92.50 635 ILE A O 1
ATOM 5040 N N . VAL A 1 636 ? -14.713 -9.484 0.687 1.00 93.31 636 VAL A N 1
ATOM 5041 C CA . VAL A 1 636 ? -14.828 -8.401 -0.288 1.00 93.31 636 VAL A CA 1
ATOM 5042 C C . VAL A 1 636 ? -15.961 -7.478 0.130 1.00 93.31 636 VAL A C 1
ATOM 5044 O O . VAL A 1 636 ? -17.064 -7.957 0.382 1.00 93.31 636 VAL A O 1
ATOM 5047 N N . ALA A 1 637 ? -15.683 -6.180 0.211 1.00 89.69 637 ALA A N 1
ATOM 5048 C CA . ALA A 1 637 ? -16.673 -5.135 0.453 1.00 89.69 637 ALA A CA 1
ATOM 5049 C C . ALA A 1 637 ? -16.858 -4.350 -0.846 1.00 89.69 637 ALA A C 1
ATOM 5051 O O . ALA A 1 637 ? -15.878 -3.898 -1.438 1.00 89.69 637 ALA A O 1
ATOM 5052 N N . VAL A 1 638 ? -18.096 -4.239 -1.322 1.00 88.31 638 VAL A N 1
ATOM 5053 C CA . VAL A 1 638 ? -18.388 -3.723 -2.663 1.00 88.31 638 VAL A CA 1
ATOM 5054 C C . VAL A 1 638 ? -19.317 -2.533 -2.565 1.00 88.31 638 VAL A C 1
ATOM 5056 O O . VAL A 1 638 ? -20.413 -2.683 -2.046 1.00 88.31 638 VAL A O 1
ATOM 5059 N N . LEU A 1 639 ? -18.907 -1.382 -3.097 1.00 85.94 639 LEU A N 1
ATOM 5060 C CA . LEU A 1 639 ? -19.732 -0.189 -3.240 1.00 85.94 639 LEU A CA 1
ATOM 5061 C C . LEU A 1 639 ? -20.456 -0.187 -4.596 1.00 85.94 639 LEU A C 1
ATOM 5063 O O . LEU A 1 639 ? -19.814 0.042 -5.623 1.00 85.94 639 LEU A O 1
ATOM 5067 N N . PRO A 1 640 ? -21.779 -0.397 -4.641 1.00 86.38 640 PRO A N 1
ATOM 5068 C CA . PRO A 1 640 ? -22.532 -0.275 -5.877 1.00 86.38 640 PRO A CA 1
ATOM 5069 C C . PRO A 1 640 ? -22.862 1.193 -6.128 1.00 86.38 640 PRO A C 1
ATOM 5071 O O . PRO A 1 640 ? -23.473 1.844 -5.278 1.00 86.38 640 PRO A O 1
ATOM 5074 N N . LEU A 1 641 ? -22.454 1.705 -7.287 1.00 84.19 641 LEU A N 1
ATOM 5075 C CA . LEU A 1 641 ? -22.713 3.069 -7.732 1.00 84.19 641 LEU A CA 1
ATOM 5076 C C . LEU A 1 641 ? -23.592 3.074 -8.974 1.00 84.19 641 LEU A C 1
ATOM 5078 O O . LEU A 1 641 ? -23.459 2.222 -9.851 1.00 84.19 641 LEU A O 1
ATOM 5082 N N . VAL A 1 642 ? -24.462 4.073 -9.053 1.00 80.50 642 VAL A N 1
ATOM 5083 C CA . VAL A 1 642 ? -25.331 4.334 -10.203 1.00 80.50 642 VAL A CA 1
ATOM 5084 C C . VAL A 1 642 ? -25.436 5.834 -10.424 1.00 80.50 642 VAL A C 1
ATOM 5086 O O . VAL A 1 642 ? -25.271 6.616 -9.484 1.00 80.50 642 VAL A O 1
ATOM 5089 N N . LYS A 1 643 ? -25.721 6.253 -11.653 1.00 80.69 643 LYS A N 1
ATOM 5090 C CA . LYS A 1 643 ? -25.997 7.655 -11.960 1.00 80.69 643 LYS A CA 1
ATOM 5091 C C . LYS A 1 643 ? -27.509 7.839 -12.056 1.00 80.69 643 LYS A C 1
ATOM 5093 O O . LYS A 1 643 ? -28.193 7.034 -12.672 1.00 80.69 643 LYS A O 1
ATOM 5098 N N . SER A 1 644 ? -28.065 8.848 -11.405 1.00 76.00 644 SER A N 1
ATOM 5099 C CA . SER A 1 644 ? -29.486 9.188 -11.558 1.00 76.00 644 SER A CA 1
ATOM 5100 C C . SER A 1 644 ? -29.709 10.038 -12.815 1.00 76.00 644 SER A C 1
ATOM 5102 O O . SER A 1 644 ? -28.782 10.688 -13.294 1.00 76.00 644 SER A O 1
ATOM 5104 N N . HIS A 1 645 ? -30.954 10.129 -13.298 1.00 75.81 645 HIS A N 1
ATOM 5105 C CA . HIS A 1 645 ? -31.334 11.040 -14.394 1.00 75.81 645 HIS A CA 1
ATOM 5106 C C . HIS A 1 645 ? -31.046 12.531 -14.127 1.00 75.81 645 HIS A C 1
ATOM 5108 O O . HIS A 1 645 ? -31.055 13.335 -15.054 1.00 75.81 645 HIS A O 1
ATOM 5114 N N . ASN A 1 646 ? -30.788 12.909 -12.871 1.00 71.38 646 ASN A N 1
ATOM 5115 C CA . ASN A 1 646 ? -30.410 14.270 -12.484 1.00 71.38 646 ASN A CA 1
ATOM 5116 C C . ASN A 1 646 ? -28.884 14.475 -12.445 1.00 71.38 646 ASN A C 1
ATOM 5118 O O . ASN A 1 646 ? -28.420 15.418 -11.807 1.00 71.38 646 ASN A O 1
ATOM 5122 N N . ASP A 1 647 ? -28.104 13.583 -13.063 1.00 69.94 647 ASP A N 1
ATOM 5123 C CA . ASP A 1 647 ? -26.636 13.544 -13.002 1.00 69.94 647 ASP A CA 1
ATOM 5124 C C . ASP A 1 647 ? -26.057 13.354 -11.584 1.00 69.94 647 ASP A C 1
ATOM 5126 O O . ASP A 1 647 ? -24.853 13.497 -11.373 1.00 69.94 647 ASP A O 1
ATOM 5130 N N . GLU A 1 648 ? -26.876 13.001 -10.587 1.00 75.50 648 GLU A N 1
ATOM 5131 C CA . GLU A 1 648 ? -26.376 12.714 -9.241 1.00 75.50 648 GLU A CA 1
ATOM 5132 C C . GLU A 1 648 ? -25.906 11.266 -9.135 1.00 75.50 648 GLU A C 1
ATOM 5134 O O . GLU A 1 648 ? -26.636 10.349 -9.520 1.00 75.50 648 GLU A O 1
ATOM 5139 N N . VAL A 1 649 ? -24.725 11.057 -8.557 1.00 78.69 649 VAL A N 1
ATOM 5140 C CA . VAL A 1 649 ? -24.237 9.718 -8.227 1.00 78.69 649 VAL A CA 1
ATOM 5141 C C . VAL A 1 649 ? -24.915 9.222 -6.956 1.00 78.69 649 VAL A C 1
ATOM 5143 O O . VAL A 1 649 ? -24.944 9.896 -5.924 1.00 78.69 649 VAL A O 1
ATOM 5146 N N . MET A 1 650 ? -25.444 8.011 -7.029 1.00 79.81 650 MET A N 1
ATOM 5147 C CA . MET A 1 650 ? -26.112 7.340 -5.927 1.00 79.81 650 MET A CA 1
ATOM 5148 C C . MET A 1 650 ? -25.327 6.084 -5.562 1.00 79.81 650 MET A C 1
ATOM 5150 O O . MET A 1 650 ? -24.843 5.369 -6.438 1.00 79.81 650 MET A O 1
ATOM 5154 N N . ALA A 1 651 ? -25.218 5.812 -4.267 1.00 81.88 651 ALA A N 1
ATOM 5155 C CA . ALA A 1 651 ? -24.661 4.579 -3.742 1.00 81.88 651 ALA A CA 1
ATOM 5156 C C . ALA A 1 651 ? -25.760 3.699 -3.165 1.00 81.88 651 ALA A C 1
ATOM 5158 O O . ALA A 1 651 ? -26.660 4.179 -2.472 1.00 81.88 651 ALA A O 1
ATOM 5159 N N . GLU A 1 652 ? -25.645 2.400 -3.399 1.00 81.25 652 GLU A N 1
ATOM 5160 C CA . GLU A 1 652 ? -26.454 1.420 -2.694 1.00 81.25 652 GLU A CA 1
ATOM 5161 C C . GLU A 1 652 ? -25.830 1.101 -1.331 1.00 81.25 652 GLU A C 1
ATOM 5163 O O . GLU A 1 652 ? -24.670 0.697 -1.232 1.00 81.25 652 GLU A O 1
ATOM 5168 N N . ILE A 1 653 ? -26.624 1.255 -0.275 1.00 80.88 653 ILE A N 1
ATOM 5169 C CA . ILE A 1 653 ? -26.244 0.960 1.107 1.00 80.88 653 ILE A CA 1
ATOM 5170 C C . ILE A 1 653 ? -27.146 -0.128 1.690 1.00 80.88 653 ILE A C 1
ATOM 5172 O O . ILE A 1 653 ? -28.290 -0.314 1.270 1.00 80.88 653 ILE A O 1
ATOM 5176 N N . VAL A 1 654 ? -26.618 -0.864 2.662 1.00 81.50 654 VAL A N 1
ATOM 5177 C CA . VAL A 1 654 ? -27.294 -1.925 3.411 1.00 81.50 654 VAL A CA 1
ATOM 5178 C C . VAL A 1 654 ? -27.543 -1.426 4.828 1.00 81.50 654 VAL A C 1
ATOM 5180 O O . VAL A 1 654 ? -26.603 -1.215 5.589 1.00 81.50 654 VAL A O 1
ATOM 5183 N N . GLN A 1 655 ? -28.809 -1.265 5.191 1.00 82.50 655 GLN A N 1
ATOM 5184 C CA . GLN A 1 655 ? -29.236 -1.012 6.560 1.00 82.50 655 GLN A CA 1
ATOM 5185 C C . GLN A 1 655 ? -29.434 -2.351 7.279 1.00 82.50 655 GLN A C 1
ATOM 5187 O O . GLN A 1 655 ? -30.233 -3.187 6.849 1.00 82.50 655 GLN A O 1
ATOM 5192 N N . SER A 1 656 ? -28.714 -2.562 8.376 1.00 83.50 656 SER A N 1
ATOM 5193 C CA . SER A 1 656 ? -28.798 -3.775 9.193 1.00 83.50 656 SER A CA 1
ATOM 5194 C C . SER A 1 656 ? -28.878 -3.426 10.679 1.00 83.50 656 SER A C 1
ATOM 5196 O O . SER A 1 656 ? -28.742 -2.265 11.049 1.00 83.50 656 SER A O 1
ATOM 5198 N N . PHE A 1 657 ? -29.131 -4.420 11.529 1.00 86.56 657 PHE A N 1
ATOM 5199 C CA . PHE A 1 657 ? -29.047 -4.265 12.979 1.00 86.56 657 PHE A CA 1
ATOM 5200 C C . PHE A 1 657 ? -27.988 -5.226 13.509 1.00 86.56 657 PHE A C 1
ATOM 5202 O O . PHE A 1 657 ? -27.973 -6.390 13.111 1.00 86.56 657 PHE A O 1
ATOM 5209 N N . GLN A 1 658 ? -27.115 -4.739 14.385 1.00 88.56 658 GLN A N 1
ATOM 5210 C CA . GLN A 1 658 ? -25.959 -5.454 14.910 1.00 88.56 658 GLN A CA 1
ATOM 5211 C C . GLN A 1 658 ? -25.939 -5.426 16.449 1.00 88.56 658 GLN A C 1
ATOM 5213 O O . GLN A 1 658 ? -26.373 -4.441 17.061 1.00 88.56 658 GLN A O 1
ATOM 5218 N N . PRO A 1 659 ? -25.442 -6.495 17.102 1.00 89.50 659 PRO A N 1
ATOM 5219 C CA . PRO A 1 659 ? -25.473 -6.618 18.558 1.00 89.50 659 PRO A CA 1
ATOM 5220 C C . PRO A 1 659 ? -24.581 -5.597 19.269 1.00 89.50 659 PRO A C 1
ATOM 5222 O O . PRO A 1 659 ? -24.947 -5.123 20.346 1.00 89.50 659 PRO A O 1
ATOM 5225 N N . VAL A 1 660 ? -23.430 -5.250 18.688 1.00 89.31 660 VAL A N 1
ATOM 5226 C CA . VAL A 1 660 ? -22.429 -4.407 19.352 1.00 89.31 660 VAL A CA 1
ATOM 5227 C C . VAL A 1 660 ? -22.895 -2.949 19.456 1.00 89.31 660 VAL A C 1
ATOM 5229 O O . VAL A 1 660 ? -22.986 -2.453 20.581 1.00 89.31 660 VAL A O 1
ATOM 5232 N N . PRO A 1 661 ? -23.329 -2.266 18.380 1.00 86.50 661 PRO A N 1
ATOM 5233 C CA . PRO A 1 661 ? -23.846 -0.898 18.486 1.00 86.50 661 PRO A CA 1
ATOM 5234 C C . PRO A 1 661 ? -25.010 -0.784 19.470 1.00 86.50 661 PRO A C 1
ATOM 5236 O O . PRO A 1 661 ? -25.051 0.148 20.276 1.00 86.50 661 PRO A O 1
ATOM 5239 N N . GLN A 1 662 ? -25.890 -1.794 19.513 1.00 88.94 662 GLN A N 1
ATOM 5240 C CA . GLN A 1 662 ? -26.998 -1.825 20.464 1.00 88.94 662 GLN A CA 1
ATOM 5241 C C . GLN A 1 662 ? -26.524 -1.794 21.919 1.00 88.94 662 GLN A C 1
ATOM 5243 O O . GLN A 1 662 ? -27.129 -1.115 22.747 1.00 88.94 662 GLN A O 1
ATOM 5248 N N . ARG A 1 663 ? -25.450 -2.519 22.249 1.00 85.62 663 ARG A N 1
ATOM 5249 C CA . ARG A 1 663 ? -24.896 -2.568 23.612 1.00 85.62 663 ARG A CA 1
ATOM 5250 C C . ARG A 1 663 ? -24.333 -1.221 24.049 1.00 85.62 663 ARG A C 1
ATOM 5252 O O . ARG A 1 663 ? -24.523 -0.835 25.197 1.00 85.62 663 ARG A O 1
ATOM 5259 N N . TYR A 1 664 ? -23.681 -0.507 23.137 1.00 83.94 664 TYR A N 1
ATOM 5260 C CA . TYR A 1 664 ? -23.034 0.770 23.438 1.00 83.94 664 TYR A CA 1
ATOM 5261 C C . TYR A 1 664 ? -23.982 1.976 23.351 1.00 83.94 664 TYR A C 1
ATOM 5263 O O . TYR A 1 664 ? -23.723 2.989 23.996 1.00 83.94 664 TYR A O 1
ATOM 5271 N N . ARG A 1 665 ? -25.057 1.902 22.554 1.00 78.94 665 ARG A N 1
ATOM 5272 C CA . ARG A 1 665 ? -25.924 3.058 22.237 1.00 78.94 665 ARG A CA 1
ATOM 5273 C C . ARG A 1 665 ? -27.395 2.878 22.571 1.00 78.94 665 ARG A C 1
ATOM 5275 O O . ARG A 1 665 ? -28.136 3.851 22.572 1.00 78.94 665 ARG A O 1
ATOM 5282 N N . GLY A 1 666 ? -27.838 1.644 22.790 1.00 83.88 666 GLY A N 1
ATOM 5283 C CA . GLY A 1 666 ? -29.260 1.326 22.900 1.00 83.88 666 GLY A CA 1
ATOM 5284 C C . GLY A 1 666 ? -29.994 1.249 21.557 1.00 83.88 666 GLY A C 1
ATOM 5285 O O . GLY A 1 666 ? -31.216 1.142 21.571 1.00 83.88 666 GLY A O 1
ATOM 5286 N N . ASN A 1 667 ? -29.282 1.282 20.422 1.00 84.44 667 ASN A N 1
ATOM 5287 C CA . ASN A 1 667 ? -29.816 0.990 19.089 1.00 84.44 667 ASN A CA 1
ATOM 5288 C C . ASN A 1 667 ? -28.786 0.208 18.262 1.00 84.44 667 ASN A C 1
ATOM 5290 O O . ASN A 1 667 ? -27.621 0.597 18.203 1.00 84.44 667 ASN A O 1
ATOM 5294 N N . GLY A 1 668 ? -29.205 -0.912 17.668 1.00 83.31 668 GLY A N 1
ATOM 5295 C CA . GLY A 1 668 ? -28.342 -1.779 16.865 1.00 83.31 668 GLY A CA 1
ATOM 5296 C C . GLY A 1 668 ? -28.180 -1.358 15.409 1.00 83.31 668 GLY A C 1
ATOM 5297 O O . GLY A 1 668 ? -27.430 -2.009 14.692 1.00 83.31 668 GLY A O 1
ATOM 5298 N N . MET A 1 669 ? -28.898 -0.340 14.938 1.00 84.75 669 MET A N 1
ATOM 5299 C CA . MET A 1 669 ? -28.919 0.022 13.527 1.00 84.75 669 MET A CA 1
ATOM 5300 C C . MET A 1 669 ? -27.536 0.463 13.038 1.00 84.75 669 MET A C 1
ATOM 5302 O O . MET A 1 669 ? -26.936 1.369 13.606 1.00 84.75 669 MET A O 1
ATOM 5306 N N . THR A 1 670 ? -27.084 -0.144 11.946 1.00 78.88 670 THR A N 1
ATOM 5307 C CA . THR A 1 670 ? -25.878 0.237 11.212 1.00 78.88 670 THR A CA 1
ATOM 5308 C C . THR A 1 670 ? -26.199 0.380 9.739 1.00 78.88 670 THR A C 1
ATOM 5310 O O . THR A 1 670 ? -27.045 -0.338 9.187 1.00 78.88 670 THR A O 1
ATOM 5313 N N . LEU A 1 671 ? -25.499 1.287 9.073 1.00 78.25 671 LEU A N 1
ATOM 5314 C CA . LEU A 1 671 ? -25.379 1.238 7.626 1.00 78.25 671 LEU A CA 1
ATOM 5315 C C . LEU A 1 671 ? -24.135 0.424 7.253 1.00 78.25 671 LEU A C 1
ATOM 5317 O O . LEU A 1 671 ? -23.259 0.231 8.075 1.00 78.25 671 LEU A O 1
ATOM 5321 N N . SER A 1 672 ? -24.057 -0.125 6.047 1.00 79.12 672 SER A N 1
ATOM 5322 C CA . SER A 1 672 ? -22.862 -0.787 5.505 1.00 79.12 672 SER A CA 1
ATOM 5323 C C . SER A 1 672 ? -22.980 -0.912 3.987 1.00 79.12 672 SER A C 1
ATOM 5325 O O . SER A 1 672 ? -23.992 -0.529 3.403 1.00 79.12 672 SER A O 1
ATOM 5327 N N . VAL A 1 673 ? -21.969 -1.466 3.325 1.00 81.12 673 VAL A N 1
ATOM 5328 C CA . VAL A 1 673 ? -22.118 -1.913 1.935 1.00 81.12 673 VAL A CA 1
ATOM 5329 C C . VAL A 1 673 ? -22.198 -3.438 1.879 1.00 81.12 673 VAL A C 1
ATOM 5331 O O . VAL A 1 673 ? -21.789 -4.117 2.829 1.00 81.12 673 VAL A O 1
ATOM 5334 N N . PRO A 1 674 ? -22.661 -4.005 0.757 1.00 84.56 674 PRO A N 1
ATOM 5335 C CA . PRO A 1 674 ? -22.604 -5.442 0.536 1.00 84.56 674 PRO A CA 1
ATOM 5336 C C . PRO A 1 674 ? -21.200 -6.002 0.749 1.00 84.56 674 PRO A C 1
ATOM 5338 O O . PRO A 1 674 ? -20.233 -5.549 0.137 1.00 84.56 674 PRO A O 1
ATOM 5341 N N . SER A 1 675 ? -21.116 -7.017 1.602 1.00 87.62 675 SER A N 1
ATOM 5342 C CA . SER A 1 675 ? -19.869 -7.702 1.917 1.00 87.62 675 SER A CA 1
ATOM 5343 C C . SER A 1 675 ? -20.046 -9.210 1.786 1.00 87.62 675 SER A C 1
ATOM 5345 O O . SER A 1 675 ? -21.076 -9.751 2.193 1.00 87.62 675 SER A O 1
ATOM 5347 N N . PHE A 1 676 ? -19.051 -9.897 1.223 1.00 90.31 676 PHE A N 1
ATOM 5348 C CA . PHE A 1 676 ? -19.102 -11.342 0.985 1.00 90.31 676 PHE A CA 1
ATOM 5349 C C . PHE A 1 676 ? -17.794 -12.021 1.410 1.00 90.31 676 PHE A C 1
ATOM 5351 O O . PHE A 1 676 ? -16.721 -11.538 1.042 1.00 90.31 676 PHE A O 1
ATOM 5358 N N . PRO A 1 677 ? -17.846 -13.166 2.117 1.00 92.44 677 PRO A N 1
ATOM 5359 C CA . PRO A 1 677 ? -16.674 -14.016 2.292 1.00 92.44 677 PRO A CA 1
ATOM 5360 C C . PRO A 1 677 ? -16.140 -14.461 0.928 1.00 92.44 677 PRO A C 1
ATOM 5362 O O . PRO A 1 677 ? -16.912 -14.894 0.069 1.00 92.44 677 PRO A O 1
ATOM 5365 N N . ILE A 1 678 ? -14.828 -14.358 0.731 1.00 94.56 678 ILE A N 1
ATOM 5366 C CA . ILE A 1 678 ? -14.168 -14.740 -0.516 1.00 94.56 678 ILE A CA 1
ATOM 5367 C C . ILE A 1 678 ? -13.888 -16.255 -0.485 1.00 94.56 678 ILE A C 1
ATOM 5369 O O . ILE A 1 678 ? -13.169 -16.716 0.408 1.00 94.56 678 ILE A O 1
ATOM 5373 N N . PRO A 1 679 ? -14.434 -17.043 -1.431 1.00 93.12 679 PRO A N 1
ATOM 5374 C CA . PRO A 1 679 ? -14.205 -18.484 -1.494 1.00 93.12 679 PRO A CA 1
ATOM 5375 C C . PRO A 1 679 ? -12.725 -18.869 -1.643 1.00 93.12 679 PRO A C 1
ATOM 5377 O O . PRO A 1 679 ? -11.914 -18.102 -2.161 1.00 93.12 679 PRO A O 1
ATOM 5380 N N . ARG A 1 680 ? -12.366 -20.082 -1.205 1.00 91.19 680 ARG A N 1
ATOM 5381 C CA . ARG A 1 680 ? -10.961 -20.538 -1.128 1.00 91.19 680 ARG A CA 1
ATOM 5382 C C . ARG A 1 680 ? -10.323 -20.737 -2.502 1.00 91.19 680 ARG A C 1
ATOM 5384 O O . ARG A 1 680 ? -9.108 -20.623 -2.635 1.00 91.19 680 ARG A O 1
ATOM 5391 N N . GLU A 1 681 ? -11.139 -21.039 -3.502 1.00 90.00 681 GLU A N 1
ATOM 5392 C CA . GLU A 1 681 ? -10.759 -21.203 -4.902 1.00 90.00 681 GLU A CA 1
ATOM 5393 C C . GLU A 1 681 ? -10.318 -19.894 -5.571 1.00 90.00 681 GLU A C 1
ATOM 5395 O O . GLU A 1 681 ? -9.663 -19.938 -6.608 1.00 90.00 681 GLU A O 1
ATOM 5400 N N . ILE A 1 682 ? -10.634 -18.737 -4.979 1.00 91.50 682 ILE A N 1
ATOM 5401 C CA . ILE A 1 682 ? -10.191 -17.437 -5.481 1.00 91.50 682 ILE A CA 1
ATOM 5402 C C . ILE A 1 682 ? -8.799 -17.140 -4.936 1.00 91.50 682 ILE A C 1
ATOM 5404 O O . ILE A 1 682 ? -8.603 -16.940 -3.736 1.00 91.50 682 ILE A O 1
ATOM 5408 N N . GLN A 1 683 ? -7.834 -17.095 -5.845 1.00 87.88 683 GLN A N 1
ATOM 5409 C CA . GLN A 1 683 ? -6.416 -16.936 -5.540 1.00 87.88 683 GLN A CA 1
ATOM 5410 C C . GLN A 1 683 ? -5.802 -15.696 -6.193 1.00 87.88 683 GLN A C 1
ATOM 5412 O O . GLN A 1 683 ? -4.762 -15.237 -5.732 1.00 87.88 683 GLN A O 1
ATOM 5417 N N . THR A 1 684 ? -6.434 -15.134 -7.229 1.00 88.25 684 THR A N 1
ATOM 5418 C CA . THR A 1 684 ? -5.894 -13.983 -7.970 1.00 88.25 684 THR A CA 1
ATOM 5419 C C . THR A 1 684 ? -6.841 -12.777 -7.968 1.00 88.25 684 THR A C 1
ATOM 5421 O O . THR A 1 684 ? -8.059 -12.950 -7.834 1.00 88.25 684 THR A O 1
ATOM 5424 N N . PRO A 1 685 ? -6.324 -11.543 -8.152 1.00 89.50 685 PRO A N 1
ATOM 5425 C CA . PRO A 1 685 ? -7.164 -10.348 -8.253 1.00 89.50 685 PRO A CA 1
ATOM 5426 C C . PRO A 1 685 ? -8.186 -10.435 -9.395 1.00 89.50 685 PRO A C 1
ATOM 5428 O O . PRO A 1 685 ? -9.340 -10.058 -9.214 1.00 89.50 685 PRO A O 1
ATOM 5431 N N . ASP A 1 686 ? -7.811 -11.021 -10.535 1.00 88.19 686 ASP A N 1
ATOM 5432 C CA . ASP A 1 686 ? -8.713 -11.205 -11.680 1.00 88.19 686 ASP A CA 1
ATOM 5433 C C . ASP A 1 686 ? -9.868 -12.162 -11.371 1.00 88.19 686 ASP A C 1
ATOM 5435 O O . ASP A 1 686 ? -11.008 -11.937 -11.786 1.00 88.19 686 ASP A O 1
ATOM 5439 N N . GLN A 1 687 ? -9.593 -13.245 -10.636 1.00 91.06 687 GLN A N 1
ATOM 5440 C CA . GLN A 1 687 ? -10.635 -14.158 -10.165 1.00 91.06 687 GLN A CA 1
ATOM 5441 C C . GLN A 1 687 ? -11.569 -13.451 -9.177 1.00 91.06 687 GLN A C 1
ATOM 5443 O O . GLN A 1 687 ? -12.784 -13.628 -9.261 1.00 91.06 687 GLN A O 1
ATOM 5448 N N . LEU A 1 688 ? -11.028 -12.606 -8.291 1.00 93.62 688 LEU A N 1
ATOM 5449 C CA . LEU A 1 688 ? -11.826 -11.813 -7.357 1.00 93.62 688 LEU A CA 1
ATOM 5450 C C . LEU A 1 688 ? -12.716 -10.798 -8.090 1.00 93.62 688 LEU A C 1
ATOM 5452 O O . LEU A 1 688 ? -13.909 -10.722 -7.803 1.00 93.62 688 LEU A O 1
ATOM 5456 N N . LYS A 1 689 ? -12.183 -10.092 -9.094 1.00 92.00 689 LYS A N 1
ATOM 5457 C CA . LYS A 1 689 ? -12.945 -9.182 -9.965 1.00 92.00 689 LYS A CA 1
ATOM 5458 C C . LYS A 1 689 ? -14.109 -9.907 -10.651 1.00 92.00 689 LYS A C 1
ATOM 5460 O O . LYS A 1 689 ? -15.236 -9.419 -10.622 1.00 92.00 689 LYS A O 1
ATOM 5465 N N . LYS A 1 690 ? -13.873 -11.106 -11.201 1.00 92.50 690 LYS A N 1
ATOM 5466 C CA . LYS A 1 690 ? -14.921 -11.952 -11.809 1.00 92.50 690 LYS A CA 1
ATOM 5467 C C . LYS A 1 690 ? -15.952 -12.444 -10.794 1.00 92.50 690 LYS A C 1
ATOM 5469 O O . LYS A 1 690 ? -17.135 -12.497 -11.114 1.00 92.50 690 LYS A O 1
ATOM 5474 N N . PHE A 1 691 ? -15.528 -12.787 -9.581 1.00 94.25 691 PHE A N 1
ATOM 5475 C CA . PHE A 1 691 ? -16.436 -13.179 -8.505 1.00 94.25 691 PHE A CA 1
ATOM 5476 C C . PHE A 1 691 ? -17.350 -12.034 -8.081 1.00 94.25 691 PHE A C 1
ATOM 5478 O O . PHE A 1 691 ? -18.555 -12.243 -7.959 1.00 94.25 691 PHE A O 1
ATOM 5485 N N . VAL A 1 692 ? -16.803 -10.827 -7.913 1.00 93.00 692 VAL A N 1
ATOM 5486 C CA . VAL A 1 692 ? -17.602 -9.623 -7.654 1.00 93.00 692 VAL A CA 1
ATOM 5487 C C . VAL A 1 692 ? -18.578 -9.397 -8.805 1.00 93.00 692 VAL A C 1
ATOM 5489 O O . VAL A 1 692 ? -19.773 -9.293 -8.567 1.00 93.00 692 VAL A O 1
ATOM 5492 N N . ALA A 1 693 ? -18.109 -9.428 -10.053 1.00 91.50 693 ALA A N 1
ATOM 5493 C CA . ALA A 1 693 ? -18.967 -9.260 -11.224 1.00 91.50 693 ALA A CA 1
ATOM 5494 C C . ALA A 1 693 ? -20.145 -10.255 -11.232 1.00 91.50 693 ALA A C 1
ATOM 5496 O O . ALA A 1 693 ? -21.298 -9.860 -11.380 1.00 91.50 693 ALA A O 1
ATOM 5497 N N . ALA A 1 694 ? -19.869 -11.535 -10.956 1.00 91.88 694 ALA A N 1
ATOM 5498 C CA . ALA A 1 694 ? -20.881 -12.585 -10.878 1.00 91.88 694 ALA A CA 1
ATOM 5499 C C . ALA A 1 694 ? -21.868 -12.392 -9.714 1.00 91.88 694 ALA A C 1
ATOM 5501 O O . ALA A 1 694 ? -23.059 -12.636 -9.889 1.00 91.88 694 ALA A O 1
ATOM 5502 N N . LYS A 1 695 ? -21.408 -11.928 -8.540 1.00 89.75 695 LYS A N 1
ATOM 5503 C CA . LYS A 1 695 ? -22.284 -11.623 -7.391 1.00 89.75 695 LYS A CA 1
ATOM 5504 C C . LYS A 1 695 ? -23.294 -10.522 -7.688 1.00 89.75 695 LYS A C 1
ATOM 5506 O O . LYS A 1 695 ? -24.355 -10.511 -7.071 1.00 89.75 695 LYS A O 1
ATOM 5511 N N . PHE A 1 696 ? -22.957 -9.624 -8.608 1.00 85.88 696 PHE A N 1
ATOM 5512 C CA . PHE A 1 696 ? -23.798 -8.499 -8.991 1.00 85.88 696 PHE A CA 1
ATOM 5513 C C . PHE A 1 696 ? -24.400 -8.626 -10.397 1.00 85.88 696 PHE A C 1
ATOM 5515 O O . PHE A 1 696 ? -25.029 -7.683 -10.864 1.00 85.88 696 PHE A O 1
ATOM 5522 N N . GLU A 1 697 ? -24.240 -9.774 -11.062 1.00 88.12 697 GLU A N 1
ATOM 5523 C CA . GLU A 1 697 ? -24.749 -10.025 -12.420 1.00 88.12 697 GLU A CA 1
ATOM 5524 C C . GLU A 1 697 ? -24.321 -8.958 -13.454 1.00 88.12 697 GLU A C 1
ATOM 5526 O O . GLU A 1 697 ? -25.062 -8.635 -14.383 1.00 88.12 697 GLU A O 1
ATOM 5531 N N . VAL A 1 698 ? -23.106 -8.420 -13.302 1.00 86.12 698 VAL A N 1
ATOM 5532 C CA . VAL A 1 698 ? -22.500 -7.443 -14.221 1.00 86.12 698 VAL A CA 1
ATOM 5533 C C . VAL A 1 698 ? -21.300 -8.043 -14.952 1.00 86.12 698 VAL A C 1
ATOM 5535 O O . VAL A 1 698 ? -20.731 -9.054 -14.540 1.00 86.12 698 VAL A O 1
ATOM 5538 N N . ASP A 1 699 ? -20.887 -7.410 -16.049 1.00 86.50 699 ASP A N 1
ATOM 5539 C CA . ASP A 1 699 ? -19.624 -7.744 -16.712 1.00 86.50 699 ASP A CA 1
ATOM 5540 C C . ASP A 1 699 ? -18.421 -7.286 -15.854 1.00 86.50 699 ASP A C 1
ATOM 5542 O O . ASP A 1 699 ? -18.479 -6.199 -15.270 1.00 86.50 699 ASP A O 1
ATOM 5546 N N . PRO A 1 700 ? -17.313 -8.054 -15.784 1.00 87.00 700 PRO A N 1
ATOM 5547 C CA . PRO A 1 700 ? -16.105 -7.655 -15.061 1.00 87.00 700 PRO A CA 1
ATOM 5548 C C . PRO A 1 700 ? -15.567 -6.260 -15.401 1.00 87.00 700 PRO A C 1
ATOM 5550 O O . PRO A 1 700 ? -14.937 -5.649 -14.542 1.00 87.00 700 PRO A O 1
ATOM 5553 N N . LYS A 1 701 ? -15.811 -5.721 -16.602 1.00 83.75 701 LYS A N 1
ATOM 5554 C CA . LYS A 1 701 ? -15.410 -4.348 -16.961 1.00 83.75 701 LYS A CA 1
ATOM 5555 C C . LYS A 1 701 ? -16.093 -3.267 -16.109 1.00 83.75 701 LYS A C 1
ATOM 5557 O O . LYS A 1 701 ? -15.572 -2.166 -15.998 1.00 83.75 701 LYS A O 1
ATOM 5562 N N . TYR A 1 702 ? -17.232 -3.583 -15.491 1.00 85.25 702 TYR A N 1
ATOM 5563 C CA . TYR A 1 702 ? -17.969 -2.700 -14.581 1.00 85.25 702 TYR A CA 1
ATOM 5564 C C . TYR A 1 702 ? -17.545 -2.859 -13.119 1.00 85.25 702 TYR A C 1
ATOM 5566 O O . TYR A 1 702 ? -18.252 -2.402 -12.223 1.00 85.25 702 TYR A O 1
ATOM 5574 N N . VAL A 1 703 ? -16.420 -3.527 -12.867 1.00 86.81 703 VAL A N 1
ATOM 5575 C CA . VAL A 1 703 ? -15.871 -3.754 -11.534 1.00 86.81 703 VAL A CA 1
ATOM 5576 C C . VAL A 1 703 ? -14.486 -3.126 -11.463 1.00 86.81 703 VAL A C 1
ATOM 5578 O O . VAL A 1 703 ? -13.603 -3.467 -12.251 1.00 86.81 703 VAL A O 1
ATOM 5581 N N . ALA A 1 704 ? -14.277 -2.248 -10.487 1.00 83.38 704 ALA A N 1
ATOM 5582 C CA . ALA A 1 704 ? -12.974 -1.660 -10.208 1.00 83.38 704 ALA A CA 1
ATOM 5583 C C . ALA A 1 704 ? -12.606 -1.823 -8.733 1.00 83.38 704 ALA A C 1
ATOM 5585 O O . ALA A 1 704 ? -13.462 -1.975 -7.857 1.00 83.38 704 ALA A O 1
ATOM 5586 N N . ARG A 1 705 ? -11.304 -1.810 -8.458 1.00 83.31 705 ARG A N 1
ATOM 5587 C CA . ARG A 1 705 ? -10.788 -1.771 -7.090 1.00 83.31 705 ARG A CA 1
ATOM 5588 C C . ARG A 1 705 ? -10.983 -0.363 -6.534 1.00 83.31 705 ARG A C 1
ATOM 5590 O O . ARG A 1 705 ? -10.769 0.608 -7.247 1.00 83.31 705 ARG A O 1
ATOM 5597 N N . MET A 1 706 ? -11.372 -0.266 -5.266 1.00 77.81 706 MET A N 1
ATOM 5598 C CA . MET A 1 706 ? -11.620 1.014 -4.584 1.00 77.81 706 MET A CA 1
ATOM 5599 C C . MET A 1 706 ? -10.491 1.369 -3.600 1.00 77.81 706 MET A C 1
ATOM 5601 O O . MET A 1 706 ? -10.692 2.149 -2.677 1.00 77.81 706 MET A O 1
ATOM 5605 N N . GLY A 1 707 ? -9.324 0.739 -3.759 1.00 80.81 707 GLY A N 1
ATOM 5606 C CA . GLY A 1 707 ? -8.171 0.881 -2.877 1.00 80.81 707 GLY A CA 1
ATOM 5607 C C . GLY A 1 707 ? -7.437 -0.437 -2.633 1.00 80.81 707 GLY A C 1
ATOM 5608 O O . GLY A 1 707 ? -7.677 -1.471 -3.277 1.00 80.81 707 GLY A O 1
ATOM 5609 N N . GLU A 1 708 ? -6.519 -0.385 -1.678 1.00 87.00 708 GLU A N 1
ATOM 5610 C CA . GLU A 1 708 ? -5.735 -1.531 -1.234 1.00 87.00 708 GLU A CA 1
ATOM 5611 C C . GLU A 1 708 ? -6.428 -2.294 -0.108 1.00 87.00 708 GLU A C 1
ATOM 5613 O O . GLU A 1 708 ? -7.316 -1.778 0.570 1.00 87.00 708 GLU A O 1
ATOM 5618 N N . SER A 1 709 ? -6.071 -3.568 0.055 1.00 92.12 709 SER A N 1
ATOM 5619 C CA . SER A 1 709 ? -6.658 -4.368 1.126 1.00 92.12 709 SER A CA 1
ATOM 5620 C C . SER A 1 709 ? -6.092 -3.972 2.490 1.00 92.12 709 SER A C 1
ATOM 5622 O O . SER A 1 709 ? -4.934 -3.571 2.619 1.00 92.12 709 SER A O 1
ATOM 5624 N N . TYR A 1 710 ? -6.911 -4.126 3.524 1.00 91.75 710 TYR A N 1
ATOM 5625 C CA . TYR A 1 710 ? -6.570 -3.745 4.892 1.00 91.75 710 TYR A CA 1
ATOM 5626 C C . TYR A 1 710 ? -7.126 -4.757 5.896 1.00 91.75 710 TYR A C 1
ATOM 5628 O O . TYR A 1 710 ? -7.949 -5.609 5.550 1.00 91.75 710 TYR A O 1
ATOM 5636 N N . PHE A 1 711 ? -6.656 -4.696 7.141 1.00 91.56 711 PHE A N 1
ATOM 5637 C CA . PHE A 1 711 ? -7.140 -5.578 8.204 1.00 91.56 711 PHE A CA 1
ATOM 5638 C C . PHE A 1 711 ? -8.347 -4.976 8.915 1.00 91.56 711 PHE A C 1
ATOM 5640 O O . PHE A 1 711 ? -8.330 -3.797 9.258 1.00 91.56 711 PHE A O 1
ATOM 5647 N N . THR A 1 712 ? -9.353 -5.800 9.210 1.00 89.31 712 THR A N 1
ATOM 5648 C CA . THR A 1 712 ? -10.550 -5.367 9.948 1.00 89.31 712 THR A CA 1
ATOM 5649 C C . THR A 1 712 ? -10.187 -4.899 11.360 1.00 89.31 712 THR A C 1
ATOM 5651 O O . THR A 1 712 ? -10.515 -3.787 11.759 1.00 89.31 712 THR A O 1
ATOM 5654 N N . HIS A 1 713 ? -9.455 -5.734 12.112 1.00 90.25 713 HIS A N 1
ATOM 5655 C CA . HIS A 1 713 ? -8.875 -5.375 13.408 1.00 90.25 713 HIS A CA 1
ATOM 5656 C C . HIS A 1 713 ? -7.666 -6.262 13.730 1.00 90.25 713 HIS A C 1
ATOM 5658 O O . HIS A 1 713 ? -7.802 -7.335 14.319 1.00 90.25 713 HIS A O 1
ATOM 5664 N N . ILE A 1 714 ? -6.455 -5.791 13.416 1.00 90.50 714 ILE A N 1
ATOM 5665 C CA . ILE A 1 714 ? -5.223 -6.606 13.453 1.00 90.50 714 ILE A CA 1
ATOM 5666 C C . ILE A 1 714 ? -4.738 -7.036 14.852 1.00 90.50 714 ILE A C 1
ATOM 5668 O O . ILE A 1 714 ? -3.709 -7.691 14.987 1.00 90.50 714 ILE A O 1
ATOM 5672 N N . GLN A 1 715 ? -5.476 -6.690 15.907 1.00 89.31 715 GLN A N 1
ATOM 5673 C CA . GLN A 1 715 ? -5.238 -7.170 17.272 1.00 89.31 715 GLN A CA 1
ATOM 5674 C C . GLN A 1 715 ? -6.206 -8.288 17.682 1.00 89.31 715 GLN A C 1
ATOM 5676 O O . GLN A 1 715 ? -5.903 -9.035 18.605 1.00 89.31 715 GLN A O 1
ATOM 5681 N N . MET A 1 716 ? -7.350 -8.420 17.001 1.00 92.12 716 MET A N 1
ATOM 5682 C CA . MET A 1 716 ? -8.371 -9.421 17.319 1.00 92.12 716 MET A CA 1
ATOM 5683 C C . MET A 1 716 ? -8.522 -10.480 16.236 1.00 92.12 716 MET A C 1
ATOM 5685 O O . MET A 1 716 ? -8.858 -11.617 16.550 1.00 92.12 716 MET A O 1
ATOM 5689 N N . THR A 1 717 ? -8.294 -10.139 14.968 1.00 93.38 717 THR A N 1
ATOM 5690 C CA . THR A 1 717 ? -8.497 -11.062 13.852 1.00 93.38 717 THR A CA 1
ATOM 5691 C C . THR A 1 717 ? -7.540 -10.768 12.692 1.00 93.38 717 THR A C 1
ATOM 5693 O O . THR A 1 717 ? -7.289 -9.602 12.383 1.00 93.38 717 THR A O 1
ATOM 5696 N N . PRO A 1 718 ? -7.019 -11.799 11.998 1.00 93.38 718 PRO A N 1
ATOM 5697 C CA . PRO A 1 718 ? -6.276 -11.622 10.751 1.00 93.38 718 PRO A CA 1
ATOM 5698 C C . PRO A 1 718 ? -7.197 -11.385 9.538 1.00 93.38 718 PRO A C 1
ATOM 5700 O O . PRO A 1 718 ? -6.744 -11.489 8.398 1.00 93.38 718 PRO A O 1
ATOM 5703 N N . GLN A 1 719 ? -8.494 -11.127 9.754 1.00 92.75 719 GLN A N 1
ATOM 5704 C CA . GLN A 1 719 ? -9.456 -10.879 8.684 1.00 92.75 719 GLN A CA 1
ATOM 5705 C C . GLN A 1 719 ? -9.032 -9.678 7.825 1.00 92.75 719 GLN A C 1
ATOM 5707 O O . GLN A 1 719 ? -8.700 -8.613 8.353 1.00 92.75 719 GLN A O 1
ATOM 5712 N N . ARG A 1 720 ? -9.044 -9.864 6.501 1.00 92.38 720 ARG A N 1
ATOM 5713 C CA . ARG A 1 720 ? -8.684 -8.848 5.505 1.00 92.38 720 ARG A CA 1
ATOM 5714 C C . ARG A 1 720 ? -9.886 -8.477 4.653 1.00 92.38 720 ARG A C 1
ATOM 5716 O O . ARG A 1 720 ? -10.602 -9.356 4.167 1.00 92.38 720 ARG A O 1
ATOM 5723 N N . ILE A 1 721 ? -10.052 -7.178 4.429 1.00 91.50 721 ILE A N 1
ATOM 5724 C CA . ILE A 1 721 ? -11.085 -6.607 3.570 1.00 91.50 721 ILE A CA 1
ATOM 5725 C C . ILE A 1 721 ? -10.454 -6.181 2.246 1.00 91.50 721 ILE A C 1
ATOM 5727 O O . ILE A 1 721 ? -9.430 -5.503 2.218 1.00 91.50 721 ILE A O 1
ATOM 5731 N N . TYR A 1 722 ? -11.094 -6.572 1.147 1.00 93.62 722 TYR A N 1
ATOM 5732 C CA . TYR A 1 722 ? -10.763 -6.167 -0.213 1.00 93.62 722 TYR A CA 1
ATOM 5733 C C . TYR A 1 722 ? -11.834 -5.185 -0.714 1.00 93.62 722 TYR A C 1
ATOM 5735 O O . TYR A 1 722 ? -12.961 -5.619 -0.973 1.00 93.62 722 TYR A O 1
ATOM 5743 N N . PRO A 1 723 ? -11.529 -3.879 -0.833 1.00 88.81 723 PRO A N 1
ATOM 5744 C CA . PRO A 1 723 ? -12.507 -2.873 -1.237 1.00 88.81 723 PRO A CA 1
ATOM 5745 C C . PRO A 1 723 ? -12.678 -2.819 -2.764 1.00 88.81 723 PRO A C 1
ATOM 5747 O O . PRO A 1 723 ? -11.716 -2.669 -3.521 1.00 88.81 723 PRO A O 1
ATOM 5750 N N . TYR A 1 724 ? -13.922 -2.914 -3.221 1.00 88.69 724 TYR A N 1
ATOM 5751 C CA . TYR A 1 724 ? -14.314 -2.851 -4.627 1.00 88.69 724 TYR A CA 1
ATOM 5752 C C . TYR A 1 724 ? -15.468 -1.877 -4.829 1.00 88.69 724 TYR A C 1
ATOM 5754 O O . TYR A 1 724 ? -16.222 -1.563 -3.912 1.00 88.69 724 TYR A O 1
ATOM 5762 N N . VAL A 1 725 ? -15.620 -1.427 -6.062 1.00 86.19 725 VAL A N 1
ATOM 5763 C CA . VAL A 1 725 ? -16.705 -0.565 -6.511 1.00 86.19 725 VAL A CA 1
ATOM 5764 C C . VAL A 1 725 ? -17.229 -1.100 -7.841 1.00 86.19 725 VAL A C 1
ATOM 5766 O O . VAL A 1 725 ? -16.473 -1.686 -8.625 1.00 86.19 725 VAL A O 1
ATOM 5769 N N . ILE A 1 726 ? -18.530 -0.955 -8.081 1.00 87.25 726 ILE A N 1
ATOM 5770 C CA . ILE A 1 726 ? -19.168 -1.403 -9.322 1.00 87.25 726 ILE A CA 1
ATOM 5771 C C . ILE A 1 726 ? -20.113 -0.348 -9.888 1.00 87.25 726 ILE A C 1
ATOM 5773 O O . ILE A 1 726 ? -20.692 0.433 -9.135 1.00 87.25 726 ILE A O 1
ATOM 5777 N N . ASN A 1 727 ? -20.331 -0.390 -11.201 1.00 85.38 727 ASN A N 1
ATOM 5778 C CA . ASN A 1 727 ? -21.481 0.255 -11.832 1.00 85.38 727 ASN A CA 1
ATOM 5779 C C . ASN A 1 727 ? -22.677 -0.715 -11.802 1.00 85.38 727 ASN A C 1
ATOM 5781 O O . ASN A 1 727 ? -22.685 -1.726 -12.508 1.00 85.38 727 ASN A O 1
ATOM 5785 N N . ALA A 1 728 ? -23.663 -0.439 -10.949 1.00 70.88 728 ALA A N 1
ATOM 5786 C CA . ALA A 1 728 ? -24.818 -1.306 -10.734 1.00 70.88 728 ALA A CA 1
ATOM 5787 C C . ALA A 1 728 ? -25.940 -0.995 -11.737 1.00 70.88 728 ALA A C 1
ATOM 5789 O O . ALA A 1 728 ? -26.918 -0.321 -11.430 1.00 70.88 728 ALA A O 1
ATOM 5790 N N . THR A 1 729 ? -25.826 -1.533 -12.949 1.00 62.66 729 THR A N 1
ATOM 5791 C CA . THR A 1 729 ? -26.748 -1.274 -14.075 1.00 62.66 729 THR A CA 1
ATOM 5792 C C . THR A 1 729 ? -28.192 -1.764 -13.853 1.00 62.66 729 THR A C 1
ATOM 5794 O O . THR A 1 729 ? -29.082 -1.497 -14.661 1.00 62.66 729 THR A O 1
ATOM 5797 N N . ARG A 1 730 ? -28.467 -2.477 -12.749 1.00 57.78 730 ARG A N 1
ATOM 5798 C CA . ARG A 1 730 ? -29.804 -2.930 -12.329 1.00 57.78 730 ARG A CA 1
ATOM 5799 C C . ARG A 1 730 ? -29.959 -2.805 -10.807 1.00 57.78 730 ARG A C 1
ATOM 5801 O O . ARG A 1 730 ? -29.042 -3.157 -10.069 1.00 57.78 730 ARG A O 1
ATOM 5808 N N . MET A 1 731 ? -31.142 -2.392 -10.326 1.00 54.38 731 MET A N 1
ATOM 5809 C CA . MET A 1 731 ? -31.529 -2.352 -8.894 1.00 54.38 731 MET A CA 1
ATOM 5810 C C . MET A 1 731 ? -31.697 -3.764 -8.280 1.00 54.38 731 MET A C 1
ATOM 5812 O O . MET A 1 731 ? -32.739 -4.115 -7.725 1.00 54.38 731 MET A O 1
ATOM 5816 N N . ALA A 1 732 ? -30.724 -4.648 -8.464 1.00 46.38 732 ALA A N 1
ATOM 5817 C CA . ALA A 1 732 ? -31.010 -6.065 -8.641 1.00 46.38 732 ALA A CA 1
ATOM 5818 C C . ALA A 1 732 ? -30.937 -6.954 -7.393 1.00 46.38 732 ALA A C 1
ATOM 5820 O O . ALA A 1 732 ? -30.545 -8.092 -7.558 1.00 46.38 732 ALA A O 1
ATOM 5821 N N . PHE A 1 733 ? -31.292 -6.568 -6.157 1.00 57.09 733 PHE A N 1
ATOM 5822 C CA . PHE A 1 733 ? -31.040 -7.502 -5.029 1.00 57.09 733 PHE A CA 1
ATOM 5823 C C . PHE A 1 733 ? -32.093 -7.518 -3.911 1.00 57.09 733 PHE A C 1
ATOM 5825 O O . PHE A 1 733 ? -31.799 -7.210 -2.757 1.00 57.09 733 PHE A O 1
ATOM 5832 N N . LYS A 1 734 ? -33.312 -7.998 -4.205 1.00 45.03 734 LYS A N 1
ATOM 5833 C CA . LYS A 1 734 ? -34.211 -8.528 -3.157 1.00 45.03 734 LYS A CA 1
ATOM 5834 C C . LYS A 1 734 ? -33.762 -9.946 -2.762 1.00 45.03 734 LYS A C 1
ATOM 5836 O O . LYS A 1 734 ? -33.884 -10.865 -3.561 1.00 45.03 734 LYS A O 1
ATOM 5841 N N . GLY A 1 735 ? -33.287 -10.137 -1.524 1.00 42.22 735 GLY A N 1
ATOM 5842 C CA . GLY A 1 735 ? -33.195 -11.467 -0.889 1.00 42.22 735 GLY A CA 1
ATOM 5843 C C . GLY A 1 735 ? -31.816 -12.137 -0.776 1.00 42.22 735 GLY A C 1
ATOM 5844 O O . GLY A 1 735 ? -31.757 -13.264 -0.299 1.00 42.22 735 GLY A O 1
ATOM 5845 N N . GLN A 1 736 ? -30.712 -11.480 -1.156 1.00 44.06 736 GLN A N 1
ATOM 5846 C CA . GLN A 1 736 ? -29.350 -12.051 -1.043 1.00 44.06 736 GLN A CA 1
ATOM 5847 C C . GLN A 1 736 ? -28.459 -11.405 0.034 1.00 44.06 736 GLN A C 1
ATOM 5849 O O . GLN A 1 736 ? -27.281 -11.741 0.143 1.00 44.06 736 GLN A O 1
ATOM 5854 N N . ARG A 1 737 ? -28.986 -10.464 0.826 1.00 57.31 737 ARG A N 1
ATOM 5855 C CA . ARG A 1 737 ? -28.202 -9.688 1.800 1.00 57.31 737 ARG A CA 1
ATOM 5856 C C . ARG A 1 737 ? -28.838 -9.740 3.187 1.00 57.31 737 ARG A C 1
ATOM 5858 O O . ARG A 1 737 ? -30.057 -9.830 3.316 1.00 57.31 737 ARG A O 1
ATOM 5865 N N . HIS A 1 738 ? -28.011 -9.665 4.226 1.00 55.62 738 HIS A N 1
ATOM 5866 C CA . HIS A 1 738 ? -28.480 -9.448 5.593 1.00 55.62 738 HIS A CA 1
ATOM 5867 C C . HIS A 1 738 ? -28.772 -7.955 5.795 1.00 55.62 738 HIS A C 1
ATOM 5869 O O . HIS A 1 738 ? -27.876 -7.191 6.131 1.00 55.62 738 HIS A O 1
ATOM 5875 N N . GLY A 1 739 ? -30.016 -7.537 5.553 1.00 64.62 739 GLY A N 1
ATOM 5876 C CA . GLY A 1 739 ? -30.460 -6.156 5.761 1.00 64.62 739 GLY A CA 1
ATOM 5877 C C . GLY A 1 739 ? -31.352 -5.622 4.643 1.00 64.62 739 GLY A C 1
ATOM 5878 O O . GLY A 1 739 ? -31.593 -6.296 3.639 1.00 64.62 739 GLY A O 1
ATOM 5879 N N . THR A 1 740 ? -31.834 -4.397 4.828 1.00 72.19 740 THR A N 1
ATOM 5880 C CA . THR A 1 740 ? -32.636 -3.666 3.842 1.00 72.19 740 THR A CA 1
ATOM 5881 C C . THR A 1 740 ? -31.711 -2.827 2.972 1.00 72.19 740 THR A C 1
ATOM 5883 O O . THR A 1 740 ? -30.882 -2.082 3.489 1.00 72.19 740 THR A O 1
ATOM 5886 N N . THR A 1 741 ? -31.834 -2.933 1.652 1.00 77.31 741 THR A N 1
ATOM 5887 C CA . THR A 1 741 ? -31.045 -2.120 0.722 1.00 77.31 741 THR A CA 1
ATOM 5888 C C . THR A 1 741 ? -31.764 -0.826 0.371 1.00 77.31 741 THR A C 1
ATOM 5890 O O . THR A 1 741 ? -32.993 -0.768 0.307 1.00 77.31 741 THR A O 1
ATOM 5893 N N . SER A 1 742 ? -31.007 0.244 0.157 1.00 78.62 742 SER A N 1
ATOM 5894 C CA . SER A 1 742 ? -31.546 1.526 -0.299 1.00 78.62 742 SER A CA 1
ATOM 5895 C C . SER A 1 742 ? -30.499 2.295 -1.089 1.00 78.62 742 SER A C 1
ATOM 5897 O O . SER A 1 742 ? -29.308 2.197 -0.796 1.00 78.62 742 SER A O 1
ATOM 5899 N N . LEU A 1 743 ? -30.939 3.084 -2.069 1.00 80.75 743 LEU A N 1
ATOM 5900 C CA . LEU A 1 743 ? -30.067 4.055 -2.722 1.00 80.75 743 LEU A CA 1
ATOM 5901 C C . LEU A 1 743 ? -29.994 5.319 -1.877 1.00 80.75 743 LEU A C 1
ATOM 5903 O O . LEU A 1 743 ? -31.000 5.780 -1.349 1.00 80.75 743 LEU A O 1
ATOM 5907 N N . THR A 1 744 ? -28.821 5.917 -1.776 1.00 77.81 744 THR A N 1
ATOM 5908 C CA . THR A 1 744 ? -28.649 7.235 -1.169 1.00 77.81 744 THR A CA 1
ATOM 5909 C C . THR A 1 744 ? -27.666 8.048 -1.988 1.00 77.81 744 THR A C 1
ATOM 5911 O O . THR A 1 744 ? -26.829 7.491 -2.697 1.00 77.81 744 THR A O 1
ATOM 5914 N N . ASN A 1 745 ? -27.790 9.370 -1.942 1.00 75.81 745 ASN A N 1
ATOM 5915 C CA . ASN A 1 745 ? -26.882 10.218 -2.694 1.00 75.81 745 ASN A CA 1
ATOM 5916 C C . ASN A 1 745 ? -25.480 10.105 -2.087 1.00 75.81 745 ASN A C 1
ATOM 5918 O O . ASN A 1 745 ? -25.315 10.234 -0.871 1.00 75.81 745 ASN A O 1
ATOM 5922 N N . THR A 1 746 ? -24.462 9.882 -2.920 1.00 70.56 746 THR A N 1
ATOM 5923 C CA . THR A 1 746 ? -23.072 9.794 -2.449 1.00 70.56 746 THR A CA 1
ATOM 5924 C C . THR A 1 746 ? -22.643 11.058 -1.709 1.00 70.56 746 THR A C 1
ATOM 5926 O O . THR A 1 746 ? -21.951 10.976 -0.693 1.00 70.56 746 THR A O 1
ATOM 5929 N N . LYS A 1 747 ? -23.151 12.225 -2.128 1.00 62.22 747 LYS A N 1
ATOM 5930 C CA . LYS A 1 747 ? -22.943 13.521 -1.465 1.00 62.22 747 LYS A CA 1
ATOM 5931 C C . LYS A 1 747 ? -23.534 13.589 -0.058 1.00 62.22 747 LYS A C 1
ATOM 5933 O O . LYS A 1 747 ? -23.197 14.501 0.686 1.00 62.22 747 LYS A O 1
ATOM 5938 N N . ASP A 1 748 ? -24.456 12.698 0.286 1.00 62.50 748 ASP A N 1
ATOM 5939 C CA . ASP A 1 748 ? -25.098 12.633 1.595 1.00 62.50 748 ASP A CA 1
ATOM 5940 C C . ASP A 1 748 ? -24.569 11.459 2.430 1.00 62.50 748 ASP A C 1
ATOM 5942 O O . ASP A 1 748 ? -24.792 11.448 3.641 1.00 62.50 748 ASP A O 1
ATOM 5946 N N . LEU A 1 749 ? -23.786 10.539 1.843 1.00 64.94 749 LEU A N 1
ATOM 5947 C CA . LEU A 1 749 ? -23.111 9.472 2.589 1.00 64.94 749 LEU A CA 1
ATOM 5948 C C . LEU A 1 749 ? -22.247 10.041 3.711 1.00 64.94 749 LEU A C 1
ATOM 5950 O O . LEU A 1 749 ? -22.319 9.550 4.828 1.00 64.94 749 LEU A O 1
ATOM 5954 N N . TRP A 1 750 ? -21.490 11.116 3.477 1.00 51.69 750 TRP A N 1
ATOM 5955 C CA . TRP A 1 750 ? -20.675 11.709 4.546 1.00 51.69 750 TRP A CA 1
ATOM 5956 C C . TRP A 1 750 ? -21.536 12.290 5.684 1.00 51.69 750 TRP A C 1
ATOM 5958 O O . TRP A 1 750 ? -21.143 12.228 6.847 1.00 51.69 750 TRP A O 1
ATOM 5968 N N . LYS A 1 751 ? -22.742 12.800 5.383 1.00 48.66 751 LYS A N 1
ATOM 5969 C CA . LYS A 1 751 ? -23.700 13.268 6.403 1.00 48.66 751 LYS A CA 1
ATOM 5970 C C . LYS A 1 751 ? -24.265 12.096 7.193 1.00 48.66 751 LYS A C 1
ATOM 5972 O O . LYS A 1 751 ? -24.441 12.208 8.400 1.00 48.66 751 LYS A O 1
ATOM 5977 N N . LEU A 1 752 ? -24.509 10.971 6.521 1.00 52.62 752 LEU A N 1
ATOM 5978 C CA . LEU A 1 752 ? -24.868 9.707 7.160 1.00 52.62 752 LEU A CA 1
ATOM 5979 C C . LEU A 1 752 ? -23.745 9.215 8.087 1.00 52.62 752 LEU A C 1
ATOM 5981 O O . LEU A 1 752 ? -24.032 8.740 9.178 1.00 52.62 752 LEU A O 1
ATOM 5985 N N . CYS A 1 753 ? -22.478 9.448 7.732 1.00 49.12 753 CYS A N 1
ATOM 5986 C CA . CYS A 1 753 ? -21.306 9.081 8.540 1.00 49.12 753 CYS A CA 1
ATOM 5987 C C . CYS A 1 753 ? -21.116 9.898 9.829 1.00 49.12 753 CYS A C 1
ATOM 5989 O O . CYS A 1 753 ? -20.332 9.490 10.690 1.00 49.12 753 CYS A O 1
ATOM 5991 N N . TYR A 1 754 ? -21.764 11.065 9.939 1.00 39.72 754 TYR A N 1
ATOM 5992 C CA . TYR A 1 754 ? -21.666 11.976 11.092 1.00 39.72 754 TYR A CA 1
ATOM 5993 C C . TYR A 1 754 ? -22.781 11.759 12.128 1.00 39.72 754 TYR A C 1
ATOM 5995 O O . TYR A 1 754 ? -22.783 12.405 13.169 1.00 39.72 754 TYR A O 1
ATOM 6003 N N . TRP A 1 755 ? -23.751 10.886 11.835 1.00 40.94 755 TRP A N 1
ATOM 6004 C CA . TRP A 1 755 ? -24.901 10.618 12.708 1.00 40.94 755 TRP A CA 1
ATOM 6005 C C . TRP A 1 755 ? -25.213 9.131 12.856 1.00 40.94 755 TRP A C 1
ATOM 6007 O O . TRP A 1 755 ? -25.714 8.734 13.906 1.00 40.94 755 TRP A O 1
ATOM 6017 N N . ASP A 1 756 ? -24.789 8.289 11.909 1.00 39.84 756 ASP A N 1
ATOM 6018 C CA . ASP A 1 756 ? -24.404 6.907 12.205 1.00 39.84 756 ASP A CA 1
ATOM 6019 C C . ASP A 1 756 ? -23.093 6.951 13.000 1.00 39.84 756 ASP A C 1
ATOM 6021 O O . ASP A 1 756 ? -22.020 6.610 12.512 1.00 39.84 756 ASP A O 1
ATOM 6025 N N . ASN A 1 757 ? -23.144 7.557 14.196 1.00 36.62 757 ASN A N 1
ATOM 6026 C CA . ASN A 1 757 ? -21.989 8.228 14.802 1.00 36.62 757 ASN A CA 1
ATOM 6027 C C . ASN A 1 757 ? -20.799 7.281 15.084 1.00 36.62 757 ASN A C 1
ATOM 6029 O O . ASN A 1 757 ? -19.749 7.757 15.480 1.00 36.62 757 ASN A O 1
ATOM 6033 N N . HIS A 1 758 ? -20.981 5.968 14.906 1.00 40.31 758 HIS A N 1
ATOM 6034 C CA . HIS A 1 758 ? -20.043 4.861 15.028 1.00 40.31 758 HIS A CA 1
ATOM 6035 C C . HIS A 1 758 ? -20.625 3.735 14.142 1.00 40.31 758 HIS A C 1
ATOM 6037 O O . HIS A 1 758 ? -21.435 2.972 14.650 1.00 40.31 758 HIS A O 1
ATOM 6043 N N . ASP A 1 759 ? -20.345 3.689 12.833 1.00 42.50 759 ASP A N 1
ATOM 6044 C CA . ASP A 1 759 ? -20.036 2.433 12.122 1.00 42.50 759 ASP A CA 1
ATOM 6045 C C . ASP A 1 759 ? -19.917 2.466 10.597 1.00 42.50 759 ASP A C 1
ATOM 6047 O O . ASP A 1 759 ? -20.570 3.219 9.881 1.00 42.50 759 ASP A O 1
ATOM 6051 N N . SER A 1 760 ? -19.142 1.479 10.136 1.00 42.44 760 SER A N 1
ATOM 6052 C CA . SER A 1 760 ? -19.129 0.861 8.809 1.00 42.44 760 SER A CA 1
ATOM 6053 C C . SER A 1 760 ? -18.267 1.457 7.703 1.00 42.44 760 SER A C 1
ATOM 6055 O O . SER A 1 760 ? -17.995 2.655 7.606 1.00 42.44 760 SER A O 1
ATOM 6057 N N . PHE A 1 761 ? -17.931 0.549 6.785 1.00 43.06 761 PHE A N 1
ATOM 6058 C CA . PHE A 1 761 ? -17.334 0.772 5.472 1.00 43.06 761 PHE A CA 1
ATOM 6059 C C . PHE A 1 761 ? -17.922 1.965 4.700 1.00 43.06 761 PHE A C 1
ATOM 6061 O O . PHE A 1 761 ? -17.208 2.561 3.903 1.00 43.06 761 PHE A O 1
ATOM 6068 N N . ILE A 1 762 ? -19.172 2.381 4.948 1.00 46.53 762 ILE A N 1
ATOM 6069 C CA . ILE A 1 762 ? -19.748 3.586 4.324 1.00 46.53 762 ILE A CA 1
ATOM 6070 C C . ILE A 1 762 ? -18.942 4.849 4.645 1.00 46.53 762 ILE A C 1
ATOM 6072 O O . ILE A 1 762 ? -18.856 5.753 3.815 1.00 46.53 762 ILE A O 1
ATOM 6076 N N . LYS A 1 763 ? -18.296 4.910 5.810 1.00 49.62 763 LYS A N 1
ATOM 6077 C CA . LYS A 1 763 ? -17.416 6.020 6.177 1.00 49.62 763 LYS A CA 1
ATOM 6078 C C . LYS A 1 763 ? -16.142 6.056 5.355 1.00 49.62 763 LYS A C 1
ATOM 6080 O O . LYS A 1 763 ? -15.809 7.120 4.836 1.00 49.62 763 LYS A O 1
ATOM 6085 N N . VAL A 1 764 ? -15.496 4.901 5.193 1.00 49.00 764 VAL A N 1
ATOM 6086 C CA . VAL A 1 764 ? -14.360 4.719 4.278 1.00 49.00 764 VAL A CA 1
ATOM 6087 C C . VAL A 1 764 ? -14.800 5.100 2.865 1.00 49.00 764 VAL A C 1
ATOM 6089 O O . VAL A 1 764 ? -14.219 5.998 2.279 1.00 49.00 764 VAL A O 1
ATOM 6092 N N . VAL A 1 765 ? -15.921 4.557 2.381 1.00 51.31 765 VAL A N 1
ATOM 6093 C CA . VAL A 1 765 ? -16.522 4.879 1.077 1.00 51.31 765 VAL A CA 1
ATOM 6094 C C . VAL A 1 765 ? -16.782 6.363 0.875 1.00 51.31 765 VAL A C 1
ATOM 6096 O O . VAL A 1 765 ? -16.422 6.886 -0.166 1.00 51.31 765 VAL A O 1
ATOM 6099 N N . SER A 1 766 ? -17.431 7.055 1.811 1.00 52.38 766 SER A N 1
ATOM 6100 C CA . SER A 1 766 ? -17.813 8.463 1.621 1.00 52.38 766 SER A CA 1
ATOM 6101 C C . SER A 1 766 ? -16.593 9.377 1.526 1.00 52.38 766 SER A C 1
ATOM 6103 O O . SER A 1 766 ? -16.589 10.367 0.794 1.00 52.38 766 SER A O 1
ATOM 6105 N N . ARG A 1 767 ? -15.534 9.020 2.254 1.00 52.78 767 ARG A N 1
ATOM 6106 C CA . ARG A 1 767 ? -14.290 9.778 2.310 1.00 52.78 767 ARG A CA 1
ATOM 6107 C C . ARG A 1 767 ? -13.391 9.455 1.132 1.00 52.78 767 ARG A C 1
ATOM 6109 O O . ARG A 1 767 ? -12.948 10.377 0.460 1.00 52.78 767 ARG A O 1
ATOM 6116 N N . ALA A 1 768 ? -13.270 8.180 0.799 1.00 45.53 768 ALA A N 1
ATOM 6117 C CA . ALA A 1 768 ? -12.706 7.704 -0.448 1.00 45.53 768 ALA A CA 1
ATOM 6118 C C . ALA A 1 768 ? -13.454 8.274 -1.674 1.00 45.53 768 ALA A C 1
ATOM 6120 O O . ALA A 1 768 ? -12.854 8.606 -2.683 1.00 45.53 768 ALA A O 1
ATOM 6121 N N . TYR A 1 769 ? -14.764 8.512 -1.595 1.00 49.38 769 TYR A N 1
ATOM 6122 C CA . TYR A 1 769 ? -15.532 9.137 -2.676 1.00 49.38 769 TYR A CA 1
ATOM 6123 C C . TYR A 1 769 ? -15.122 10.596 -2.915 1.00 49.38 769 TYR A C 1
ATOM 6125 O O . TYR A 1 769 ? -14.976 11.001 -4.066 1.00 49.38 769 TYR A O 1
ATOM 6133 N N . LYS A 1 770 ? -14.851 11.379 -1.857 1.00 45.69 770 LYS A N 1
ATOM 6134 C CA . LYS A 1 770 ? -14.253 12.725 -1.992 1.00 45.69 770 LYS A CA 1
ATOM 6135 C C . LYS A 1 770 ? -12.922 12.677 -2.758 1.00 45.69 770 LYS A C 1
ATOM 6137 O O . LYS A 1 770 ? -12.575 13.639 -3.431 1.00 45.69 770 LYS A O 1
ATOM 6142 N N . GLN A 1 771 ? -12.220 11.551 -2.674 1.00 47.28 771 GLN A N 1
ATOM 6143 C CA . GLN A 1 771 ? -10.922 11.314 -3.290 1.00 47.28 771 GLN A CA 1
ATOM 6144 C C . GLN A 1 771 ? -11.006 10.772 -4.732 1.00 47.28 771 GLN A C 1
ATOM 6146 O O . GLN A 1 771 ? -10.233 11.193 -5.585 1.00 47.28 771 GLN A O 1
ATOM 6151 N N . PHE A 1 772 ? -11.970 9.895 -5.039 1.00 41.81 772 PHE A N 1
ATOM 6152 C CA . PHE A 1 772 ? -12.154 9.263 -6.360 1.00 41.81 772 PHE A CA 1
ATOM 6153 C C . PHE A 1 772 ? -12.879 10.138 -7.399 1.00 41.81 772 PHE A C 1
ATOM 6155 O O . PHE A 1 772 ? -13.025 9.742 -8.558 1.00 41.81 772 PHE A O 1
ATOM 6162 N N . CYS A 1 773 ? -13.367 11.313 -6.994 1.00 42.72 773 CYS A N 1
ATOM 6163 C CA . CYS A 1 773 ? -14.200 12.185 -7.825 1.00 42.72 773 CYS A CA 1
ATOM 6164 C C . CYS A 1 773 ? -13.464 13.373 -8.452 1.00 42.72 773 CYS A C 1
ATOM 6166 O O . CYS A 1 773 ? -14.089 14.148 -9.178 1.00 42.72 773 CYS A O 1
ATOM 6168 N N . ASN A 1 774 ? -12.154 13.507 -8.244 1.00 41.03 774 ASN A N 1
ATOM 6169 C CA . ASN A 1 774 ? -11.351 14.400 -9.070 1.00 41.03 774 ASN A CA 1
ATOM 6170 C C . ASN A 1 774 ? -11.029 13.649 -10.373 1.00 41.03 774 ASN A C 1
ATOM 6172 O O . ASN A 1 774 ? -10.153 12.794 -10.384 1.00 41.03 774 ASN A O 1
ATOM 6176 N N . ASN A 1 775 ? -11.752 13.974 -11.456 1.00 44.22 775 ASN A N 1
ATOM 6177 C CA . ASN A 1 775 ? -11.516 13.546 -12.856 1.00 44.22 775 ASN A CA 1
ATOM 6178 C C . ASN A 1 775 ? -12.346 12.384 -13.437 1.00 44.22 775 ASN A C 1
ATOM 6180 O O . ASN A 1 775 ? -11.934 11.792 -14.432 1.00 44.22 775 ASN A O 1
ATOM 6184 N N . SER A 1 776 ? -13.550 12.106 -12.930 1.00 41.25 776 SER A N 1
ATOM 6185 C CA . SER A 1 776 ? -14.491 11.173 -13.584 1.00 41.25 776 SER A CA 1
ATOM 6186 C C . SER A 1 776 ? -15.905 11.758 -13.703 1.00 41.25 776 SER A C 1
ATOM 6188 O O . SER A 1 776 ? -16.215 12.798 -13.113 1.00 41.25 776 SER A O 1
ATOM 6190 N N . ASP A 1 777 ? -16.797 11.074 -14.432 1.00 34.53 777 ASP A N 1
ATOM 6191 C CA . ASP A 1 777 ? -18.244 11.368 -14.444 1.00 34.53 777 ASP A CA 1
ATOM 6192 C C . ASP A 1 777 ? -18.874 11.301 -13.030 1.00 34.53 777 ASP A C 1
ATOM 6194 O O . ASP A 1 777 ? -20.021 11.703 -12.844 1.00 34.53 777 ASP A O 1
ATOM 6198 N N . LEU A 1 778 ? -18.115 10.844 -12.020 1.00 35.50 778 LEU A N 1
ATOM 6199 C CA . LEU A 1 778 ? -18.465 10.865 -10.598 1.00 35.50 778 LEU A CA 1
ATOM 6200 C C . LEU A 1 778 ? -18.290 12.245 -9.931 1.00 35.50 778 LEU A C 1
ATOM 6202 O O . LEU A 1 778 ? -18.717 12.440 -8.788 1.00 35.50 778 LEU A O 1
ATOM 6206 N N . SER A 1 779 ? -17.652 13.204 -10.615 1.00 38.06 779 SER A N 1
ATOM 6207 C CA . SER A 1 779 ? -17.369 14.541 -10.081 1.00 38.06 779 SER A CA 1
ATOM 6208 C C . SER A 1 779 ? -18.654 15.344 -9.831 1.00 38.06 779 SER A C 1
ATOM 6210 O O . SER A 1 779 ? -19.340 15.799 -10.747 1.00 38.06 779 SER A O 1
ATOM 6212 N N . VAL A 1 780 ? -18.998 15.557 -8.558 1.00 33.53 780 VAL A N 1
ATOM 6213 C CA . VAL A 1 780 ? -20.096 16.458 -8.183 1.00 33.53 780 VAL A CA 1
ATOM 6214 C C . VAL A 1 780 ? -19.556 17.887 -8.170 1.00 33.53 780 VAL A C 1
ATOM 6216 O O . VAL A 1 780 ? -18.619 18.199 -7.437 1.00 33.53 780 VAL A O 1
ATOM 6219 N N . LYS A 1 781 ? -20.159 18.791 -8.950 1.00 33.44 781 LYS A N 1
ATOM 6220 C CA . LYS A 1 781 ? -19.842 20.230 -8.931 1.00 33.44 781 LYS A CA 1
ATOM 6221 C C . LYS A 1 781 ? -20.285 20.869 -7.607 1.00 33.44 781 LYS A C 1
ATOM 6223 O O . LYS A 1 781 ? -21.345 21.492 -7.569 1.00 33.44 781 LYS A O 1
ATOM 6228 N N . TRP A 1 782 ? -19.515 20.757 -6.520 1.00 33.91 782 TRP A N 1
ATOM 6229 C CA . TRP A 1 782 ? -19.797 21.554 -5.319 1.00 33.91 782 TRP A CA 1
ATOM 6230 C C . TRP A 1 782 ? -18.607 21.822 -4.381 1.00 33.91 782 TRP A C 1
ATOM 6232 O O . TRP A 1 782 ? -17.613 21.111 -4.370 1.00 33.91 782 TRP A O 1
ATOM 6242 N N . SER A 1 783 ? -18.759 22.885 -3.580 1.00 32.66 783 SER A N 1
ATOM 6243 C CA . SER A 1 783 ? -17.821 23.455 -2.611 1.00 32.66 783 SER A CA 1
ATOM 6244 C C . SER A 1 783 ? -18.503 23.544 -1.238 1.00 32.66 783 SER A C 1
ATOM 6246 O O . SER A 1 783 ? -19.532 24.205 -1.095 1.00 32.66 783 SER A O 1
ATOM 6248 N N . LEU A 1 784 ? -17.910 22.926 -0.212 1.00 33.97 784 LEU A N 1
ATOM 6249 C CA . LEU A 1 784 ? -18.416 22.865 1.172 1.00 33.97 784 LEU A CA 1
ATOM 6250 C C . LEU A 1 784 ? -18.158 24.156 1.987 1.00 33.97 784 LEU A C 1
ATOM 6252 O O . LEU A 1 784 ? -17.926 24.110 3.189 1.00 33.97 784 LEU A O 1
ATOM 6256 N N . LYS A 1 785 ? -18.236 25.343 1.367 1.00 30.84 785 LYS A N 1
ATOM 6257 C CA . LYS A 1 785 ? -18.018 26.653 2.029 1.00 30.84 785 LYS A CA 1
ATOM 6258 C C . LYS A 1 785 ? -19.060 27.031 3.104 1.00 30.84 785 LYS A C 1
ATOM 6260 O O . LYS A 1 785 ? -18.992 28.133 3.648 1.00 30.84 785 LYS A O 1
ATOM 6265 N N . GLN A 1 786 ? -20.037 26.179 3.422 1.00 28.42 786 GLN A N 1
ATOM 6266 C CA . GLN A 1 786 ? -21.009 26.468 4.480 1.00 28.42 786 GLN A CA 1
ATOM 6267 C C . GLN A 1 786 ? -20.505 25.993 5.847 1.00 28.42 786 GLN A C 1
ATOM 6269 O O . GLN A 1 786 ? -20.395 24.804 6.119 1.00 28.42 786 GLN A O 1
ATOM 6274 N N . SER A 1 787 ? -20.225 26.975 6.708 1.00 30.27 787 SER A N 1
ATOM 6275 C CA . SER A 1 787 ? -19.788 26.822 8.099 1.00 30.27 787 SER A CA 1
ATOM 6276 C C . SER A 1 787 ? -20.611 25.798 8.896 1.00 30.27 787 SER A C 1
ATOM 6278 O O . SER A 1 787 ? -21.825 25.935 9.056 1.00 30.27 787 SER A O 1
ATOM 6280 N N . ILE A 1 788 ? -19.893 24.839 9.485 1.00 35.66 788 ILE A N 1
ATOM 6281 C CA . ILE A 1 788 ? -20.372 23.738 10.341 1.00 35.66 788 ILE A CA 1
ATOM 6282 C C . ILE A 1 788 ? -20.915 24.247 11.700 1.00 35.66 788 ILE A C 1
ATOM 6284 O O . ILE A 1 788 ? -21.605 23.528 12.417 1.00 35.66 788 ILE A O 1
ATOM 6288 N N . SER A 1 789 ? -20.651 25.503 12.084 1.00 33.19 789 SER A N 1
ATOM 6289 C CA . SER A 1 789 ? -20.817 25.950 13.481 1.00 33.19 789 SER A CA 1
ATOM 6290 C C . SER A 1 789 ? -22.087 26.748 13.805 1.00 33.19 789 SER A C 1
ATOM 6292 O O . SER A 1 789 ? -22.428 26.876 14.983 1.00 33.19 789 SER A O 1
ATOM 6294 N N . ALA A 1 790 ? -22.804 27.293 12.818 1.00 30.75 790 ALA A N 1
ATOM 6295 C CA . ALA A 1 790 ? -23.848 28.290 13.093 1.00 30.75 790 ALA A CA 1
ATOM 6296 C C . ALA A 1 790 ? -25.260 27.721 13.372 1.00 30.75 790 ALA A C 1
ATOM 6298 O O . ALA A 1 790 ? -25.900 28.209 14.305 1.00 30.75 790 ALA A O 1
ATOM 6299 N N . PRO A 1 791 ? -25.775 26.695 12.658 1.00 29.66 791 PRO A N 1
ATOM 6300 C CA . PRO A 1 791 ? -27.142 26.217 12.906 1.00 29.66 791 PRO A CA 1
ATOM 6301 C C . PRO A 1 791 ? -27.250 25.205 14.061 1.00 29.66 791 PRO A C 1
ATOM 6303 O O . PRO A 1 791 ? -28.299 25.111 14.692 1.00 29.66 791 PRO A O 1
ATOM 6306 N N . TYR A 1 792 ? -26.179 24.459 14.362 1.00 35.31 792 TYR A N 1
ATOM 6307 C CA . TYR A 1 792 ? -26.265 23.223 15.159 1.00 35.31 792 TYR A CA 1
ATOM 6308 C C . TYR A 1 792 ? -25.864 23.352 16.637 1.00 35.31 792 TYR A C 1
ATOM 6310 O O . TYR A 1 792 ? -26.157 22.456 17.427 1.00 35.31 792 TYR A O 1
ATOM 6318 N N . LYS A 1 793 ? -25.309 24.498 17.069 1.00 29.91 793 LYS A N 1
ATOM 6319 C CA . LYS A 1 793 ? -25.111 24.788 18.506 1.00 29.91 793 LYS A CA 1
ATOM 6320 C C . LYS A 1 793 ? -26.428 24.872 19.292 1.00 29.91 793 LYS A C 1
ATOM 6322 O O . LYS A 1 793 ? -26.417 24.688 20.503 1.00 29.91 793 LYS A O 1
ATOM 6327 N N . LYS A 1 794 ? -27.560 25.138 18.627 1.00 29.42 794 LYS A N 1
ATOM 6328 C CA . LYS A 1 794 ? -28.870 25.258 19.289 1.00 29.42 794 LYS A CA 1
ATOM 6329 C C . LYS A 1 794 ? -29.532 23.919 19.625 1.00 29.42 794 LYS A C 1
ATOM 6331 O O . LYS A 1 794 ? -30.368 23.903 20.519 1.00 29.42 794 LYS A O 1
ATOM 6336 N N . THR A 1 795 ? -29.171 22.826 18.953 1.00 29.94 795 THR A N 1
ATOM 6337 C CA . THR A 1 795 ? -29.819 21.520 19.169 1.00 29.94 795 THR A CA 1
ATOM 6338 C C . THR A 1 795 ? -29.114 20.722 20.267 1.00 29.94 795 THR A C 1
ATOM 6340 O O . THR A 1 795 ? -29.770 20.199 21.155 1.00 29.94 795 THR A O 1
ATOM 6343 N N . ILE A 1 796 ? -27.775 20.739 20.297 1.00 30.95 796 ILE A N 1
ATOM 6344 C CA . ILE A 1 796 ? -26.975 19.995 21.290 1.00 30.95 796 ILE A CA 1
ATOM 6345 C C . ILE A 1 796 ? -27.106 20.594 22.705 1.00 30.95 796 ILE A C 1
ATOM 6347 O O . ILE A 1 796 ? -27.103 19.862 23.689 1.00 30.95 796 ILE A O 1
ATOM 6351 N N . ALA A 1 797 ? -27.290 21.915 22.824 1.00 27.83 797 ALA A N 1
ATOM 6352 C CA . ALA A 1 797 ? -27.437 22.582 24.123 1.00 27.83 797 ALA A CA 1
ATOM 6353 C C . ALA A 1 797 ? -28.763 22.269 24.847 1.00 27.83 797 ALA A C 1
ATOM 6355 O O . ALA A 1 797 ? -28.844 22.451 26.061 1.00 27.83 797 ALA A O 1
ATOM 6356 N N . ASN A 1 798 ? -29.792 21.802 24.130 1.00 26.86 798 ASN A N 1
ATOM 6357 C CA . ASN A 1 798 ? -31.091 21.482 24.730 1.00 26.86 798 ASN A CA 1
ATOM 6358 C C . ASN A 1 798 ? -31.177 20.033 25.246 1.00 26.86 798 ASN A C 1
ATOM 6360 O O . ASN A 1 798 ? -31.924 19.788 26.190 1.00 26.86 798 ASN A O 1
ATOM 6364 N N . ASP A 1 799 ? -30.371 19.106 24.716 1.00 31.80 799 ASP A N 1
ATOM 6365 C CA . ASP A 1 799 ? -30.416 17.684 25.102 1.00 31.80 799 ASP A CA 1
ATOM 6366 C C . ASP A 1 799 ? -29.402 17.310 26.201 1.00 31.80 799 ASP A C 1
ATOM 6368 O O . ASP A 1 799 ? -29.571 16.311 26.902 1.00 31.80 799 ASP A O 1
ATOM 6372 N N . SER A 1 800 ? -28.402 18.161 26.468 1.00 27.03 800 SER A N 1
ATOM 6373 C CA . SER A 1 800 ? -27.480 18.004 27.608 1.00 27.03 800 SER A CA 1
ATOM 6374 C C . SER A 1 800 ? -28.141 18.171 28.989 1.00 27.03 800 SER A C 1
ATOM 6376 O O . SER A 1 800 ? -27.503 17.918 30.009 1.00 27.03 800 SER A O 1
ATOM 6378 N N . ALA A 1 801 ? -29.418 18.564 29.050 1.00 25.47 801 ALA A N 1
ATOM 6379 C CA . ALA A 1 801 ? -30.179 18.682 30.295 1.00 25.47 801 ALA A CA 1
ATOM 6380 C C . ALA A 1 801 ? -30.821 17.358 30.771 1.00 25.47 801 ALA A C 1
ATOM 6382 O O . ALA A 1 801 ? -31.330 17.311 31.887 1.00 25.47 801 ALA A O 1
ATOM 6383 N N . PHE A 1 802 ? -30.786 16.281 29.973 1.00 26.02 802 PHE A N 1
ATOM 6384 C CA . PHE A 1 802 ? -31.468 15.014 30.297 1.00 26.02 802 PHE A CA 1
ATOM 6385 C C . PHE A 1 802 ? -30.559 13.879 30.814 1.00 26.02 802 PHE A C 1
ATOM 6387 O O . PHE A 1 802 ? -31.066 12.810 31.146 1.00 26.02 802 PHE A O 1
ATOM 6394 N N . ILE A 1 803 ? -29.241 14.094 30.938 1.00 28.17 803 ILE A N 1
ATOM 6395 C CA . ILE A 1 803 ? -28.261 13.040 31.299 1.00 28.17 803 ILE A CA 1
ATOM 6396 C C . ILE A 1 803 ? -27.633 13.247 32.701 1.00 28.17 803 ILE A C 1
ATOM 6398 O O . ILE A 1 803 ? -26.756 12.496 33.114 1.00 28.17 803 ILE A O 1
ATOM 6402 N N . SER A 1 804 ? -28.094 14.213 33.506 1.00 24.52 804 SER A N 1
ATOM 6403 C CA . SER A 1 804 ? -27.564 14.411 34.873 1.00 24.52 804 SER A CA 1
ATOM 6404 C C . SER A 1 804 ? -28.313 13.665 35.986 1.00 24.52 804 SER A C 1
ATOM 6406 O O . SER A 1 804 ? -27.813 13.625 37.109 1.00 24.52 804 SER A O 1
ATOM 6408 N N . ASP A 1 805 ? -29.451 13.022 35.704 1.00 26.19 805 ASP A N 1
ATOM 6409 C CA . ASP A 1 805 ? -30.303 12.430 36.743 1.00 26.19 805 ASP A CA 1
ATOM 6410 C C . ASP A 1 805 ? -30.590 10.946 36.476 1.00 26.19 805 ASP A C 1
ATOM 6412 O O . ASP A 1 805 ? -31.633 10.581 35.937 1.00 26.19 805 ASP A O 1
ATOM 6416 N N . ARG A 1 806 ? -29.628 10.081 36.832 1.00 25.61 806 ARG A N 1
ATOM 6417 C CA . ARG A 1 806 ? -29.827 8.672 37.250 1.00 25.61 806 ARG A CA 1
ATOM 6418 C C . ARG A 1 806 ? -28.483 8.025 37.605 1.00 25.61 806 ARG A C 1
ATOM 6420 O O . ARG A 1 806 ? -27.871 7.327 36.803 1.00 25.61 806 ARG A O 1
ATOM 6427 N N . ARG A 1 807 ? -28.042 8.218 38.851 1.00 23.59 807 ARG A N 1
ATOM 6428 C CA . ARG A 1 807 ? -27.120 7.273 39.507 1.00 23.59 807 ARG A CA 1
ATOM 6429 C C . ARG A 1 807 ? -27.939 6.078 40.014 1.00 23.59 807 ARG A C 1
ATOM 6431 O O . ARG A 1 807 ? -28.988 6.315 40.618 1.00 23.59 807 ARG A O 1
ATOM 6438 N N . PRO A 1 808 ? -27.511 4.825 39.810 1.00 28.36 808 PRO A N 1
ATOM 6439 C CA . PRO A 1 808 ? -28.184 3.686 40.417 1.00 28.36 808 PRO A CA 1
ATOM 6440 C C . PRO A 1 808 ? -27.866 3.610 41.920 1.00 28.36 808 PRO A C 1
ATOM 6442 O O . PRO A 1 808 ? -26.735 3.861 42.339 1.00 28.36 808 PRO A O 1
ATOM 6445 N N . LYS A 1 809 ? -28.892 3.289 42.716 1.00 27.77 809 LYS A N 1
ATOM 6446 C CA . LYS A 1 809 ? -28.737 2.642 44.025 1.00 27.77 809 LYS A CA 1
ATOM 6447 C C . LYS A 1 809 ? -28.424 1.167 43.832 1.00 27.77 809 LYS A C 1
ATOM 6449 O O . LYS A 1 809 ? -28.950 0.610 42.840 1.00 27.77 809 LYS A O 1
#